Protein AF-A0AAW1P7K5-F1 (afdb_monomer_lite)

Secondary structure (DSSP, 8-state):
---HHHHHHHHHHHHHHHHHHHHHHHTTSHHHHHHHHHHHHHHHHHHHHHHHHHHHHHHHHHHHHHHHHHHHSS---TTSTTSSS---S-PPP-S-PEEEEEEEEE--S--TTHHHHHHHHHT---SEEEEEEEEES-TTSHHHHHHHHHHHHTTTT-SS-EEEEEPPPPSSS-HHHHHHHHHHHHS-TTEEEEEEE-TTBPPPTTHHHHHHHHHHT-TTEEEEE-EEEEEPPTT--HHHHHHHHHHTTHHHHTTS-SEES---TTEEEEEHHHHHTTTTSHHHHHHTT---HHHHHHHHHHHTT-EEE--TT-EEEEEPPS---HHHHHHHHHHHHHGGG--SSHHHHHHHHHHHHHHHHHHHHHHHHHHHHHHHHHHHHHHHHHS-HHHHHSSTTHHHHHHHHTTTTT-HHHHHHHHHHHHHHHHHHHHHHHHHHHHHHHHHHH-TT-SSPP-GGGS-HHHHHHHHHHHHHHHHHHHHHHHH-S-------EEEE-SSEEEEEEEPTTSSEEEEEEE-TTS-EEEEEEEEETTEEEEEEEEEESS-EEEEEE-SS-TTT-EEEEEETTSEEEEEETTT-SS-SEEEE--SS-EEEEEEESSSTT--SS-EEEEEETTS-EEEEETTB-SS-SEEE-PPTTSPP--EEEEEEEEEEETTEEEEEEEETTSEEEEEETTTTEEEEEEE-SS-EEEEEES-TTSS--EEEEEESTTEEEEEEEEEEETTTEEEEEEEE-SSS--EEEEEE-SS-TTEEEEEETTSEEEEEEEE--S-SEEE-TTS-EEE---EEEEEEEEE--SS-EEEEEE-SSSTTEEEEEETTTEEEEEE---GGG-

InterPro domains:
  IPR001680 WD40 repeat [PF00400] (583-626)
  IPR001680 WD40 repeat [PS50082] (613-635)
  IPR001680 WD40 repeat [SM00320] (581-626)
  IPR001680 WD40 repeat [SM00320] (680-721)
  IPR001680 WD40 repeat [SM00320] (730-770)
  IPR001680 WD40 repeat [SM00320] (792-832)
  IPR015943 WD40/YVTN repeat-like-containing domain superfamily [G3DSA:2.130.10.10] (486-839)
  IPR025993 Ceramide glucosyltransferase [PF13506] (92-222)
  IPR025993 Ceramide glucosyltransferase [PTHR12726] (42-506)
  IPR029044 Nucleotide-diphospho-sugar transferases [G3DSA:3.90.550.10] (93-304)
  IPR029044 Nucleotide-diphospho-sugar transferases [SSF53448] (101-337)
  IPR036322 WD40-repeat-containing domain superfamily [SSF50978] (501-830)

Structure (mmCIF, N/CA/C/O backbone):
data_AF-A0AAW1P7K5-F1
#
_entry.id   AF-A0AAW1P7K5-F1
#
loop_
_atom_site.group_PDB
_atom_site.id
_atom_site.type_symbol
_atom_site.label_atom_id
_atom_site.label_alt_id
_atom_site.label_comp_id
_atom_site.label_asym_id
_atom_site.label_entity_id
_atom_site.label_seq_id
_atom_site.pdbx_PDB_ins_code
_atom_site.Cartn_x
_atom_site.Cartn_y
_atom_site.Cartn_z
_atom_site.occupancy
_atom_site.B_iso_or_equiv
_atom_site.auth_seq_id
_atom_site.auth_comp_id
_atom_site.auth_asym_id
_atom_site.auth_atom_id
_atom_site.pdbx_PDB_model_num
ATOM 1 N N . MET A 1 1 ? 48.512 -43.435 -32.891 1.00 44.09 1 MET A N 1
ATOM 2 C CA . MET A 1 1 ? 47.047 -43.251 -32.803 1.00 44.09 1 MET A CA 1
ATOM 3 C C . MET A 1 1 ? 46.761 -42.407 -31.571 1.00 44.09 1 MET A C 1
ATOM 5 O O . MET A 1 1 ? 47.302 -42.754 -30.526 1.00 44.09 1 MET A O 1
ATOM 9 N N . PRO A 1 2 ? 46.017 -41.294 -31.662 1.00 44.53 2 PRO A N 1
ATOM 10 C CA . PRO A 1 2 ? 45.578 -40.578 -30.467 1.00 44.53 2 PRO A CA 1
ATOM 11 C C . PRO A 1 2 ? 44.598 -41.458 -29.663 1.00 44.53 2 PRO A C 1
ATOM 13 O O . PRO A 1 2 ? 43.929 -42.308 -30.257 1.00 44.53 2 PRO A O 1
ATOM 16 N N . PRO A 1 3 ? 44.519 -41.304 -28.329 1.00 45.22 3 PRO A N 1
ATOM 17 C CA . PRO A 1 3 ? 43.631 -42.109 -27.495 1.00 45.22 3 PRO A CA 1
ATOM 18 C C . PRO A 1 3 ? 42.154 -41.883 -27.879 1.00 45.22 3 PRO A C 1
ATOM 20 O O . PRO A 1 3 ? 41.785 -40.759 -28.229 1.00 45.22 3 PRO A O 1
ATOM 23 N N . PRO A 1 4 ? 41.285 -42.907 -27.776 1.00 54.66 4 PRO A N 1
ATOM 24 C CA . PRO A 1 4 ? 39.881 -42.853 -28.212 1.00 54.66 4 PRO A CA 1
ATOM 25 C C . PRO A 1 4 ? 39.059 -41.735 -27.542 1.00 54.66 4 PRO A C 1
ATOM 27 O O . PRO A 1 4 ? 38.117 -41.219 -28.139 1.00 54.66 4 PRO A O 1
ATOM 30 N N . PHE A 1 5 ? 39.465 -41.291 -26.348 1.00 48.12 5 PHE A N 1
ATOM 31 C CA . PHE A 1 5 ? 38.852 -40.167 -25.633 1.00 48.12 5 PHE A CA 1
ATOM 32 C C . PHE A 1 5 ? 38.987 -38.824 -26.383 1.00 48.12 5 PHE A C 1
ATOM 34 O O . PHE A 1 5 ? 38.051 -38.029 -26.393 1.00 48.12 5 PHE A O 1
ATOM 41 N N . ASN A 1 6 ? 40.103 -38.600 -27.090 1.00 59.00 6 ASN A N 1
ATOM 42 C CA . ASN A 1 6 ? 40.308 -37.387 -27.892 1.00 59.00 6 ASN A CA 1
ATOM 43 C C . ASN A 1 6 ? 39.462 -37.380 -29.172 1.00 59.00 6 ASN A C 1
ATOM 45 O O . ASN A 1 6 ? 39.092 -36.313 -29.645 1.00 59.00 6 ASN A O 1
ATOM 49 N N . VAL A 1 7 ? 39.125 -38.551 -29.722 1.00 65.06 7 VAL A N 1
ATOM 50 C CA . VAL A 1 7 ? 38.308 -38.651 -30.943 1.00 65.06 7 VAL A CA 1
ATOM 51 C C . VAL A 1 7 ? 36.838 -38.363 -30.634 1.00 65.06 7 VAL A C 1
ATOM 53 O O . VAL A 1 7 ? 36.200 -37.602 -31.357 1.00 65.06 7 VAL A O 1
ATOM 56 N N . ALA A 1 8 ? 36.308 -38.905 -29.533 1.00 67.44 8 ALA A N 1
ATOM 57 C CA . ALA A 1 8 ? 34.933 -38.640 -29.107 1.00 67.44 8 ALA A CA 1
ATOM 58 C C . ALA A 1 8 ? 34.714 -37.165 -28.723 1.00 67.44 8 ALA A C 1
ATOM 60 O O . ALA A 1 8 ? 33.722 -36.567 -29.135 1.00 67.44 8 ALA A O 1
ATOM 61 N N . LEU A 1 9 ? 35.664 -36.564 -27.993 1.00 70.81 9 LEU A N 1
ATOM 62 C CA . LEU A 1 9 ? 35.614 -35.145 -27.630 1.00 70.81 9 LEU A CA 1
ATOM 63 C C . LEU A 1 9 ? 35.684 -34.241 -28.868 1.00 70.81 9 LEU A C 1
ATOM 65 O O . LEU A 1 9 ? 34.889 -33.314 -28.985 1.00 70.81 9 LEU A O 1
ATOM 69 N N . GLN A 1 10 ? 36.580 -34.541 -29.812 1.00 68.75 10 GLN A N 1
ATOM 70 C CA . GLN A 1 10 ? 36.685 -33.793 -31.066 1.00 68.75 10 GLN A CA 1
ATOM 71 C C . GLN A 1 10 ? 35.389 -33.886 -31.884 1.00 68.75 10 GLN A C 1
ATOM 73 O O . GLN A 1 10 ? 34.875 -32.870 -32.331 1.00 68.75 10 GLN A O 1
ATOM 78 N N . THR A 1 11 ? 34.804 -35.083 -31.988 1.00 73.00 11 THR A N 1
ATOM 79 C CA . THR A 1 11 ? 33.537 -35.302 -32.707 1.00 73.00 11 THR A CA 1
ATOM 80 C C . THR A 1 11 ? 32.383 -34.519 -32.065 1.00 73.00 11 THR A C 1
ATOM 82 O O . THR A 1 11 ? 31.565 -33.924 -32.763 1.00 73.00 11 THR A O 1
ATOM 85 N N . ALA A 1 12 ? 32.322 -34.469 -30.730 1.00 74.75 12 ALA A N 1
ATOM 86 C CA . ALA A 1 12 ? 31.319 -33.687 -30.007 1.00 74.75 12 ALA A CA 1
ATOM 87 C C . ALA A 1 12 ? 31.483 -32.171 -30.224 1.00 74.75 12 ALA A C 1
ATOM 89 O O . ALA A 1 12 ? 30.489 -31.469 -30.415 1.00 74.75 12 ALA A O 1
ATOM 90 N N . VAL A 1 13 ? 32.724 -31.672 -30.236 1.00 72.81 13 VAL A N 1
ATOM 91 C CA . VAL A 1 13 ? 33.032 -30.269 -30.558 1.00 72.81 13 VAL A CA 1
ATOM 92 C C . VAL A 1 13 ? 32.639 -29.946 -32.000 1.00 72.81 13 VAL A C 1
ATOM 94 O O . VAL A 1 13 ? 31.985 -28.932 -32.228 1.00 72.81 13 VAL A O 1
ATOM 97 N N . ASP A 1 14 ? 32.943 -30.823 -32.957 1.00 69.75 14 ASP A N 1
ATOM 98 C CA . ASP A 1 14 ? 32.600 -30.625 -34.369 1.00 69.75 14 ASP A CA 1
ATOM 99 C C . ASP A 1 14 ? 31.071 -30.581 -34.580 1.00 69.75 14 ASP A C 1
ATOM 101 O O . ASP A 1 14 ? 30.560 -29.695 -35.269 1.00 69.75 14 ASP A O 1
ATOM 105 N N . HIS A 1 15 ? 30.309 -31.463 -33.919 1.00 76.75 15 HIS A N 1
ATOM 106 C CA . HIS A 1 15 ? 28.841 -31.411 -33.932 1.00 76.75 15 HIS A CA 1
ATOM 107 C C . HIS A 1 15 ? 28.286 -30.120 -33.319 1.00 76.75 15 HIS A C 1
ATOM 109 O O . HIS A 1 15 ? 27.330 -29.548 -33.849 1.00 76.75 15 HIS A O 1
ATOM 115 N N . LEU A 1 16 ? 28.879 -29.647 -32.220 1.00 75.25 16 LEU A N 1
ATOM 116 C CA . LEU A 1 16 ? 28.482 -28.398 -31.576 1.00 75.25 16 LEU A CA 1
ATOM 117 C C . LEU A 1 16 ? 28.773 -27.182 -32.469 1.00 75.25 16 LEU A C 1
ATOM 119 O O . LEU A 1 16 ? 27.939 -26.285 -32.557 1.00 75.25 16 LEU A O 1
ATOM 123 N N . VAL A 1 17 ? 29.906 -27.161 -33.176 1.00 73.44 17 VAL A N 1
ATOM 124 C CA . VAL A 1 17 ? 30.244 -26.102 -34.142 1.00 73.44 17 VAL A CA 1
ATOM 125 C C . VAL A 1 17 ? 29.229 -26.057 -35.286 1.00 73.44 17 VAL A C 1
ATOM 127 O O . VAL A 1 17 ? 28.705 -24.983 -35.578 1.00 73.44 17 VAL A O 1
ATOM 130 N N . ILE A 1 18 ? 28.874 -27.209 -35.868 1.00 74.06 18 ILE A N 1
ATOM 131 C CA . ILE A 1 18 ? 27.854 -27.300 -36.929 1.00 74.06 18 ILE A CA 1
ATOM 132 C C . ILE A 1 18 ? 26.495 -26.793 -36.428 1.00 74.06 18 ILE A C 1
ATOM 134 O O . ILE A 1 18 ? 25.815 -26.034 -37.120 1.00 74.06 18 ILE A O 1
ATOM 138 N N . LEU A 1 19 ? 26.100 -27.177 -35.210 1.00 78.75 19 LEU A N 1
ATOM 139 C CA . LEU A 1 19 ? 24.866 -26.691 -34.597 1.00 78.75 19 LEU A CA 1
ATOM 140 C C . LEU A 1 19 ? 24.895 -25.162 -34.439 1.00 78.75 19 LEU A C 1
ATOM 142 O O . LEU A 1 19 ? 23.943 -24.487 -34.818 1.00 78.75 19 LEU A O 1
ATOM 146 N N . LEU A 1 20 ? 25.994 -24.592 -33.941 1.00 74.94 20 LEU A N 1
ATOM 147 C CA . LEU A 1 20 ? 26.143 -23.142 -33.778 1.00 74.94 20 LEU A CA 1
ATOM 148 C C . LEU A 1 20 ? 26.122 -22.394 -35.122 1.00 74.94 20 LEU A C 1
ATOM 150 O O . LEU A 1 20 ? 25.558 -21.303 -35.202 1.00 74.94 20 LEU A O 1
ATOM 154 N N . GLU A 1 21 ? 26.678 -22.972 -36.189 1.00 74.50 21 GLU A N 1
ATOM 155 C CA . GLU A 1 21 ? 26.579 -22.424 -37.549 1.00 74.50 21 GLU A CA 1
ATOM 156 C C . GLU A 1 21 ? 25.130 -22.404 -38.056 1.00 74.50 21 GLU A C 1
ATOM 158 O O . GLU A 1 21 ? 24.674 -21.380 -38.570 1.00 74.50 21 GLU A O 1
ATOM 163 N N . GLN A 1 22 ? 24.366 -23.480 -37.840 1.00 78.38 22 GLN A N 1
ATOM 164 C CA . GLN A 1 22 ? 22.937 -23.522 -38.176 1.00 78.38 22 GLN A CA 1
ATOM 165 C C . GLN A 1 22 ? 22.132 -22.481 -37.391 1.00 78.38 22 GLN A C 1
ATOM 167 O O . GLN A 1 22 ? 21.268 -21.807 -37.952 1.00 78.38 22 GLN A O 1
ATOM 172 N N . TRP A 1 23 ? 22.440 -22.296 -36.106 1.00 78.06 23 TRP A N 1
ATOM 173 C CA . TRP A 1 23 ? 21.808 -21.264 -35.285 1.00 78.06 23 TRP A CA 1
ATOM 174 C C . TRP A 1 23 ? 22.175 -19.856 -35.763 1.00 78.06 23 TRP A C 1
ATOM 176 O O . TRP A 1 23 ? 21.305 -18.992 -35.826 1.00 78.06 23 TRP A O 1
ATOM 186 N N . SER A 1 24 ? 23.427 -19.626 -36.171 1.00 77.19 24 SER A N 1
ATOM 187 C CA . SER A 1 24 ? 23.873 -18.358 -36.766 1.00 77.19 24 SER A CA 1
ATOM 188 C C . SER A 1 24 ? 23.084 -18.017 -38.041 1.00 77.19 24 SER A C 1
ATOM 190 O O . SER A 1 24 ? 22.693 -16.864 -38.234 1.00 77.19 24 SER A O 1
ATOM 192 N N . LEU A 1 25 ? 22.744 -19.024 -38.860 1.00 77.62 25 LEU A N 1
ATOM 193 C CA . LEU A 1 25 ? 21.904 -18.855 -40.053 1.00 77.62 25 LEU A CA 1
ATOM 194 C C . LEU A 1 25 ? 20.451 -18.462 -39.732 1.00 77.62 25 LEU A C 1
ATOM 196 O O . LEU A 1 25 ? 19.843 -17.724 -40.506 1.00 77.62 25 LEU A O 1
ATOM 200 N N . LEU A 1 26 ? 19.893 -18.859 -38.580 1.00 79.38 26 LEU A N 1
ATOM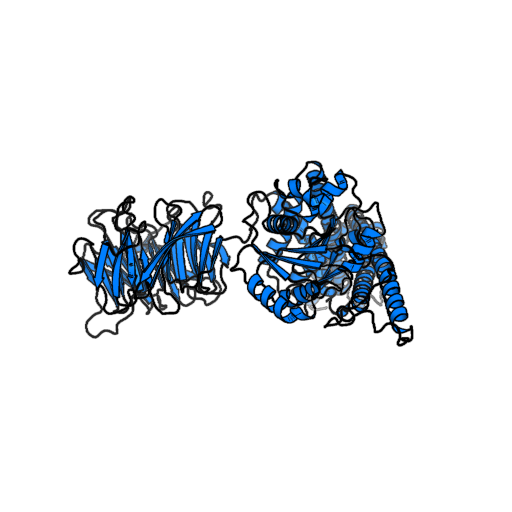 201 C CA . LEU A 1 26 ? 18.560 -18.398 -38.153 1.00 79.38 26 LEU A CA 1
ATOM 202 C C . LEU A 1 26 ? 18.528 -16.878 -37.924 1.00 79.38 26 LEU A C 1
ATOM 204 O O . LEU A 1 26 ? 17.532 -16.220 -38.235 1.00 79.38 26 LEU A O 1
ATOM 208 N N . PHE A 1 27 ? 19.637 -16.287 -37.465 1.00 80.94 27 PHE A N 1
ATOM 209 C CA . PHE A 1 27 ? 19.763 -14.832 -37.312 1.00 80.94 27 PHE A CA 1
ATOM 210 C C . PHE A 1 27 ? 19.894 -14.085 -38.645 1.00 80.94 27 PHE A C 1
ATOM 212 O O . PHE A 1 27 ? 19.842 -12.855 -38.663 1.00 80.94 27 PHE A O 1
ATOM 219 N N . CYS A 1 28 ? 20.029 -14.795 -39.764 1.00 79.75 28 CYS A N 1
ATOM 220 C CA . CYS A 1 28 ? 20.031 -14.211 -41.102 1.00 79.75 28 CYS A CA 1
ATOM 221 C C . CYS A 1 28 ? 18.627 -13.938 -41.646 1.00 79.75 28 CYS A C 1
ATOM 223 O O . CYS A 1 28 ? 18.491 -13.298 -42.689 1.00 79.75 28 CYS A O 1
ATOM 225 N N . HIS A 1 29 ? 17.583 -14.394 -40.949 1.00 86.12 29 HIS A N 1
ATOM 226 C CA . HIS A 1 29 ? 16.208 -14.150 -41.353 1.00 86.12 29 HIS A CA 1
ATOM 227 C C . HIS A 1 29 ? 15.903 -12.633 -41.382 1.00 86.12 29 HIS A C 1
ATOM 229 O O . HIS A 1 29 ? 16.191 -11.940 -40.400 1.00 86.12 29 HIS A O 1
ATOM 235 N N . PRO A 1 30 ? 15.267 -12.090 -42.442 1.00 87.38 30 PRO A N 1
ATOM 236 C CA . PRO A 1 30 ? 15.005 -10.650 -42.573 1.00 87.38 30 PRO A CA 1
ATOM 237 C C . PRO A 1 30 ? 14.244 -10.028 -41.393 1.00 87.38 30 PRO A C 1
ATOM 239 O O . PRO A 1 30 ? 14.481 -8.874 -41.044 1.00 87.38 30 PRO A O 1
ATOM 242 N N . LEU A 1 31 ? 13.374 -10.804 -40.736 1.00 88.75 31 LEU A N 1
ATOM 243 C CA . LEU A 1 31 ? 12.660 -10.387 -39.520 1.00 88.75 31 LEU A CA 1
ATOM 244 C C . LEU A 1 31 ? 13.616 -9.983 -38.383 1.00 88.75 31 LEU A C 1
ATOM 246 O O . LEU A 1 31 ? 13.350 -9.015 -37.680 1.00 88.75 31 LEU A O 1
ATOM 250 N N . VAL A 1 32 ? 14.736 -10.694 -38.209 1.00 88.62 32 VAL A N 1
ATOM 251 C CA . VAL A 1 32 ? 15.727 -10.381 -37.166 1.00 88.62 32 VAL A CA 1
ATOM 252 C C . VAL A 1 32 ? 16.358 -9.023 -37.443 1.00 88.62 32 VAL A C 1
ATOM 254 O O . VAL A 1 32 ? 16.435 -8.189 -36.542 1.00 88.62 32 VAL A O 1
ATOM 257 N N . ALA A 1 33 ? 16.735 -8.770 -38.698 1.00 89.69 33 ALA A N 1
ATOM 258 C CA . ALA A 1 33 ? 17.272 -7.477 -39.096 1.00 89.69 33 ALA A CA 1
ATOM 259 C C . ALA A 1 33 ? 16.238 -6.353 -38.939 1.00 89.69 33 ALA A C 1
ATOM 261 O O . ALA A 1 33 ? 16.567 -5.288 -38.424 1.00 89.69 33 ALA A O 1
ATOM 262 N N . PHE A 1 34 ? 14.980 -6.599 -39.313 1.00 92.19 34 PHE A N 1
ATOM 263 C CA . PHE A 1 34 ? 13.881 -5.649 -39.134 1.00 92.19 34 PHE A CA 1
ATOM 264 C C . PHE A 1 34 ? 13.690 -5.259 -37.663 1.00 92.19 34 PHE A C 1
ATOM 266 O O . PHE A 1 34 ? 13.683 -4.073 -37.335 1.00 92.19 34 PHE A O 1
ATOM 273 N N . VAL A 1 35 ? 13.604 -6.244 -36.767 1.00 92.56 35 VAL A N 1
ATOM 274 C CA . VAL A 1 35 ? 13.439 -6.013 -35.326 1.00 92.56 35 VAL A CA 1
ATOM 275 C C . VAL A 1 35 ? 14.664 -5.287 -34.755 1.00 92.56 35 VAL A C 1
ATOM 277 O O . VAL A 1 35 ? 14.517 -4.288 -34.056 1.00 92.56 35 VAL A O 1
ATOM 280 N N . GLN A 1 36 ? 15.885 -5.689 -35.121 1.00 92.94 36 GLN A N 1
ATOM 281 C CA . GLN A 1 36 ? 17.110 -4.993 -34.702 1.00 92.94 36 GLN A CA 1
ATOM 282 C C . GLN A 1 36 ? 17.176 -3.537 -35.175 1.00 92.94 36 GLN A C 1
ATOM 284 O O . GLN A 1 36 ? 17.585 -2.671 -34.402 1.00 92.94 36 GLN A O 1
ATOM 289 N N . LEU A 1 37 ? 16.734 -3.246 -36.401 1.00 93.88 37 LEU A N 1
ATOM 290 C CA . LEU A 1 37 ? 16.638 -1.879 -36.913 1.00 93.88 37 LEU A CA 1
ATOM 291 C C . LEU A 1 37 ? 15.599 -1.055 -36.145 1.00 93.88 37 LEU A C 1
ATOM 293 O O . LEU A 1 37 ? 15.868 0.106 -35.842 1.00 93.88 37 LEU A O 1
ATOM 297 N N . GLN A 1 38 ? 14.456 -1.639 -35.765 1.00 94.50 38 GLN A N 1
ATOM 298 C CA . GLN A 1 38 ? 13.506 -0.969 -34.867 1.00 94.50 38 GLN A CA 1
ATOM 299 C C . GLN A 1 38 ? 14.163 -0.620 -33.528 1.00 94.50 38 GLN A C 1
ATOM 301 O O . GLN A 1 38 ? 14.068 0.523 -33.081 1.00 94.50 38 GLN A O 1
ATOM 306 N N . GLY A 1 39 ? 14.900 -1.562 -32.935 1.00 95.56 39 GLY A N 1
ATOM 307 C CA . GLY A 1 39 ? 15.679 -1.309 -31.725 1.00 95.56 39 GLY A CA 1
ATOM 308 C C . GLY A 1 39 ? 16.707 -0.196 -31.912 1.00 95.56 39 GLY A C 1
ATOM 309 O O . GLY A 1 39 ? 16.799 0.699 -31.076 1.00 95.56 39 GLY A O 1
ATOM 310 N N . ALA A 1 40 ? 17.434 -0.189 -33.031 1.00 96.19 40 ALA A N 1
ATOM 311 C CA . ALA A 1 40 ? 18.400 0.860 -33.347 1.00 96.19 40 ALA A CA 1
ATOM 312 C C . ALA A 1 40 ? 17.730 2.241 -33.447 1.00 96.19 40 ALA A C 1
ATOM 314 O O . ALA A 1 40 ? 18.255 3.213 -32.910 1.00 96.19 40 ALA A O 1
ATOM 315 N N . ILE A 1 41 ? 16.544 2.330 -34.060 1.00 96.62 41 ILE A N 1
ATOM 316 C CA . ILE A 1 41 ? 15.753 3.569 -34.114 1.00 96.62 41 ILE A CA 1
ATOM 317 C C . ILE A 1 41 ? 15.365 4.023 -32.703 1.00 96.62 41 ILE A C 1
ATOM 319 O O . ILE A 1 41 ? 15.550 5.194 -32.378 1.00 96.62 41 ILE A O 1
ATOM 323 N N . VAL A 1 42 ? 14.886 3.117 -31.843 1.00 95.81 42 VAL A N 1
ATOM 324 C CA . VAL A 1 42 ? 14.582 3.438 -30.436 1.00 95.81 42 VAL A CA 1
ATOM 325 C C . VAL A 1 42 ? 15.832 3.957 -29.717 1.00 95.81 42 VAL A C 1
ATOM 327 O O . VAL A 1 42 ? 15.771 4.997 -29.062 1.00 95.81 42 VAL A O 1
ATOM 330 N N . GLY A 1 43 ? 16.979 3.296 -29.894 1.00 96.44 43 GLY A N 1
ATOM 331 C CA . GLY A 1 43 ? 18.264 3.735 -29.346 1.00 96.44 43 GLY A CA 1
ATOM 332 C C . GLY A 1 43 ? 18.660 5.139 -29.818 1.00 96.44 43 GLY A C 1
ATOM 333 O O . GLY A 1 43 ? 19.040 5.975 -29.002 1.00 96.44 43 GLY A O 1
ATOM 334 N N . LEU A 1 44 ? 18.501 5.443 -31.110 1.00 97.44 44 LEU A N 1
ATOM 335 C CA . LEU A 1 44 ? 18.780 6.771 -31.671 1.00 97.44 44 LEU A CA 1
ATOM 336 C C . LEU A 1 44 ? 17.813 7.848 -31.162 1.00 97.44 44 LEU A C 1
ATOM 338 O O . LEU A 1 44 ? 18.242 8.972 -30.901 1.00 97.44 44 LEU A O 1
ATOM 342 N N . LEU A 1 45 ? 16.528 7.523 -30.987 1.00 95.62 45 LEU A N 1
ATOM 343 C CA . LEU A 1 45 ? 15.540 8.440 -30.411 1.00 95.62 45 LEU A CA 1
ATOM 344 C C . LEU A 1 45 ? 15.870 8.768 -28.950 1.00 95.62 45 LEU A C 1
ATOM 346 O O . LEU A 1 45 ? 15.855 9.940 -28.571 1.00 95.62 45 LEU A O 1
ATOM 350 N N . LEU A 1 46 ? 16.230 7.758 -28.150 1.00 96.12 46 LEU A N 1
ATOM 351 C CA . LEU A 1 46 ? 16.690 7.949 -26.772 1.00 96.12 46 LEU A CA 1
ATOM 352 C C . LEU A 1 46 ? 17.974 8.782 -26.727 1.00 96.12 46 LEU A C 1
ATOM 354 O O . LEU A 1 46 ? 18.049 9.754 -25.976 1.00 96.12 46 LEU A O 1
ATOM 358 N N . ALA A 1 47 ? 18.954 8.455 -27.572 1.00 97.25 47 ALA A N 1
ATOM 359 C CA . ALA A 1 47 ? 20.200 9.201 -27.685 1.00 97.25 47 ALA A CA 1
ATOM 360 C C . ALA A 1 47 ? 19.954 10.676 -28.022 1.00 97.25 47 ALA A C 1
ATOM 362 O O . ALA A 1 47 ? 20.433 11.560 -27.313 1.00 97.25 47 ALA A O 1
ATOM 363 N N . GLY A 1 48 ? 19.171 10.953 -29.067 1.00 96.81 48 GLY A N 1
ATOM 364 C CA . GLY A 1 48 ? 18.825 12.313 -29.474 1.00 96.81 48 GLY A CA 1
ATOM 365 C C . GLY A 1 48 ? 18.076 13.073 -28.379 1.00 96.81 48 GLY A C 1
ATOM 366 O O . GLY A 1 48 ? 18.416 14.220 -28.082 1.00 96.81 48 GLY A O 1
ATOM 367 N N . GLY A 1 49 ? 17.107 12.423 -27.729 1.00 95.44 49 GLY A N 1
ATOM 368 C CA . GLY A 1 49 ? 16.338 13.002 -26.631 1.00 95.44 49 GLY A CA 1
ATOM 369 C C . GLY A 1 49 ? 17.199 13.358 -25.418 1.00 95.44 49 GLY A C 1
ATOM 370 O O . GLY A 1 49 ? 17.130 14.487 -24.929 1.00 95.44 49 GLY A O 1
ATOM 371 N N . TRP A 1 50 ? 18.052 12.440 -24.955 1.00 96.50 50 TRP A N 1
ATOM 372 C CA . TRP A 1 50 ? 18.943 12.684 -23.818 1.00 96.50 50 TRP A CA 1
ATOM 373 C C . TRP A 1 50 ? 20.066 13.671 -24.141 1.00 96.50 50 TRP A C 1
ATOM 375 O O . TRP A 1 50 ? 20.372 14.517 -23.299 1.00 96.50 50 TRP A O 1
ATOM 385 N N . LEU A 1 51 ? 20.629 13.650 -25.355 1.00 96.38 51 LEU A N 1
ATOM 386 C CA . LEU A 1 51 ? 21.568 14.684 -25.805 1.00 96.38 51 LEU A CA 1
ATOM 387 C C . LEU A 1 51 ? 20.902 16.057 -25.776 1.00 96.38 51 LEU A C 1
ATOM 389 O O . LEU A 1 51 ? 21.439 17.003 -25.205 1.00 96.38 51 LEU A O 1
ATOM 393 N N . TRP A 1 52 ? 19.708 16.192 -26.344 1.00 95.00 52 TRP A N 1
ATOM 394 C CA . TRP A 1 52 ? 19.035 17.483 -26.361 1.00 95.00 52 TRP A CA 1
ATOM 395 C C . TRP A 1 52 ? 18.669 17.962 -24.949 1.00 95.00 52 TRP A C 1
ATOM 397 O O . TRP A 1 52 ? 18.922 19.122 -24.606 1.00 95.00 52 TRP A O 1
ATOM 407 N N . ALA A 1 53 ? 18.173 17.059 -24.097 1.00 93.44 53 ALA A N 1
ATOM 408 C CA . ALA A 1 53 ? 17.935 17.336 -22.684 1.00 93.44 53 ALA A CA 1
ATOM 409 C C . ALA A 1 53 ? 19.216 17.825 -21.986 1.00 93.44 53 ALA A C 1
ATOM 411 O O . ALA A 1 53 ? 19.209 18.881 -21.352 1.00 93.44 53 ALA A O 1
ATOM 412 N N . GLY A 1 54 ? 20.342 17.132 -22.174 1.00 94.56 54 GLY A N 1
ATOM 413 C CA . GLY A 1 54 ? 21.637 17.531 -21.624 1.00 94.56 54 GLY A CA 1
ATOM 414 C C . GLY A 1 54 ? 22.114 18.895 -22.137 1.00 94.56 54 GLY A C 1
ATOM 415 O O . GLY A 1 54 ? 22.619 19.700 -21.353 1.00 94.56 54 GLY A O 1
ATOM 416 N N . VAL A 1 55 ? 21.885 19.235 -23.413 1.00 94.88 55 VAL A N 1
ATOM 417 C CA . VAL A 1 55 ? 22.207 20.571 -23.954 1.00 94.88 55 VAL A CA 1
ATOM 418 C C . VAL A 1 55 ? 21.386 21.649 -23.249 1.00 94.88 55 VAL A C 1
ATOM 420 O O . VAL A 1 55 ? 21.950 22.674 -22.852 1.00 94.88 55 VAL A O 1
ATOM 423 N N . MET A 1 56 ? 20.081 21.431 -23.057 1.00 93.31 56 MET A N 1
ATOM 424 C CA . MET A 1 56 ? 19.220 22.383 -22.345 1.00 93.31 56 MET A CA 1
ATOM 425 C C . MET A 1 56 ? 19.677 22.570 -20.893 1.00 93.31 56 MET A C 1
ATOM 427 O O . MET A 1 56 ? 19.853 23.708 -20.449 1.00 93.31 56 MET A O 1
ATOM 431 N N . ARG A 1 57 ? 19.977 21.479 -20.178 1.00 92.31 57 ARG A N 1
ATOM 432 C CA . ARG A 1 57 ? 20.477 21.542 -18.793 1.00 92.31 57 ARG A CA 1
ATOM 433 C C . ARG A 1 57 ? 21.860 22.192 -18.704 1.00 92.31 57 ARG A C 1
ATOM 435 O O . ARG A 1 57 ? 22.102 22.978 -17.798 1.00 92.31 57 ARG A O 1
ATOM 442 N N . SER A 1 58 ? 22.745 21.963 -19.675 1.00 94.62 58 SER A N 1
ATOM 443 C CA . SER A 1 58 ? 24.083 22.578 -19.725 1.00 94.62 58 SER A CA 1
ATOM 444 C C . SER A 1 58 ? 24.009 24.086 -19.961 1.00 94.62 58 SER A C 1
ATOM 446 O O . SER A 1 58 ? 24.787 24.862 -19.397 1.00 94.62 58 SER A O 1
ATOM 448 N N . ARG A 1 59 ? 23.077 24.530 -20.813 1.00 94.31 59 ARG A N 1
ATOM 449 C CA . ARG A 1 59 ? 22.803 25.959 -21.015 1.00 94.31 59 ARG A CA 1
ATOM 450 C C . ARG A 1 59 ? 22.294 26.595 -19.725 1.00 94.31 59 ARG A C 1
ATOM 452 O O . ARG A 1 59 ? 22.802 27.650 -19.345 1.00 94.31 59 ARG A O 1
ATOM 459 N N . GLU A 1 60 ? 21.365 25.939 -19.035 1.00 93.88 60 GLU A N 1
ATOM 460 C CA . GLU A 1 60 ? 20.836 26.443 -17.768 1.00 93.88 60 GLU A CA 1
ATOM 461 C C . GLU A 1 60 ? 21.901 26.453 -16.660 1.00 93.88 60 GLU A C 1
ATOM 463 O O . GLU A 1 60 ? 22.070 27.474 -16.001 1.00 93.88 60 GLU A O 1
ATOM 468 N N . ALA A 1 61 ? 22.713 25.402 -16.520 1.00 93.12 61 ALA A N 1
ATOM 469 C CA . ALA A 1 61 ? 23.804 25.352 -15.542 1.00 93.12 61 ALA A CA 1
ATOM 470 C C . ALA A 1 61 ? 24.803 26.501 -15.746 1.00 93.12 61 ALA A C 1
ATOM 472 O O . ALA A 1 61 ? 25.143 27.218 -14.805 1.00 93.12 61 ALA A O 1
ATOM 473 N N . ARG A 1 62 ? 25.207 26.765 -16.999 1.00 94.31 62 ARG A N 1
ATOM 474 C CA . ARG A 1 62 ? 26.074 27.909 -17.332 1.00 94.31 62 ARG A CA 1
ATOM 475 C C . ARG A 1 62 ? 25.415 29.251 -17.013 1.00 94.31 62 ARG A C 1
ATOM 477 O O . ARG A 1 62 ? 26.092 30.167 -16.548 1.00 94.31 62 ARG A O 1
ATOM 484 N N . LYS A 1 63 ? 24.109 29.384 -17.254 1.00 92.88 63 LYS A N 1
ATOM 485 C CA . LYS A 1 63 ? 23.341 30.591 -16.917 1.00 92.88 63 LYS A CA 1
ATOM 486 C C . LYS A 1 63 ? 23.308 30.826 -15.404 1.00 92.88 63 LYS A C 1
ATOM 488 O O . LYS A 1 63 ? 23.533 31.958 -14.976 1.00 92.88 63 LYS A O 1
ATOM 493 N N . GLN A 1 64 ? 23.086 29.781 -14.608 1.00 91.50 64 GLN A N 1
ATOM 494 C CA . GLN A 1 64 ? 23.087 29.864 -13.144 1.00 91.50 64 GLN A CA 1
ATOM 495 C C . GLN A 1 64 ? 24.478 30.192 -12.592 1.00 91.50 64 GLN A C 1
ATOM 497 O O . GLN A 1 64 ? 24.618 31.126 -11.802 1.00 91.50 64 GLN A O 1
ATOM 502 N N . CYS A 1 65 ? 25.518 29.542 -13.116 1.00 89.88 65 CYS A N 1
ATOM 503 C CA . CYS A 1 65 ? 26.907 29.816 -12.753 1.00 89.88 65 CYS A CA 1
ATOM 504 C C . CYS A 1 65 ? 27.295 31.288 -13.013 1.00 89.88 65 CYS A C 1
ATOM 506 O O . CYS A 1 65 ? 27.860 31.955 -12.142 1.00 89.88 65 CYS A O 1
ATOM 508 N N . ARG A 1 66 ? 26.922 31.849 -14.178 1.00 89.06 66 ARG A N 1
ATOM 509 C CA . ARG A 1 66 ? 27.145 33.275 -14.503 1.00 89.06 66 ARG A CA 1
ATOM 510 C C . ARG A 1 66 ? 26.404 34.211 -13.550 1.00 89.06 66 ARG A C 1
ATOM 512 O O . ARG A 1 66 ? 26.988 35.187 -13.086 1.00 89.06 66 ARG A O 1
ATOM 519 N N . ARG A 1 67 ? 25.135 33.918 -13.239 1.00 84.94 67 ARG A N 1
ATOM 520 C CA . ARG A 1 67 ? 24.333 34.705 -12.284 1.00 84.94 67 ARG A CA 1
ATOM 521 C C . ARG A 1 67 ? 24.953 34.695 -10.888 1.00 84.94 67 ARG A C 1
ATOM 523 O O . ARG A 1 67 ? 24.993 35.736 -10.239 1.00 84.94 67 ARG A O 1
ATOM 530 N N . ARG A 1 68 ? 25.469 33.548 -10.445 1.00 80.38 68 ARG A N 1
ATOM 531 C CA . ARG A 1 68 ? 26.178 33.413 -9.168 1.00 80.38 68 ARG A CA 1
ATOM 532 C C . ARG A 1 68 ? 27.459 34.248 -9.143 1.00 80.38 68 ARG A C 1
ATOM 534 O O . ARG A 1 68 ? 27.644 35.018 -8.208 1.00 80.38 68 ARG A O 1
ATOM 541 N N . HIS A 1 69 ? 28.284 34.176 -10.190 1.00 80.12 69 HIS A N 1
ATOM 542 C CA . HIS A 1 69 ? 29.492 35.004 -10.304 1.00 80.12 69 HIS A CA 1
ATOM 543 C C . HIS A 1 69 ? 29.167 36.500 -10.293 1.00 80.12 69 HIS A C 1
ATOM 545 O O . HIS A 1 69 ? 29.787 37.237 -9.539 1.00 80.12 69 HIS A O 1
ATOM 551 N N . GLN A 1 70 ? 28.150 36.944 -11.038 1.00 77.00 70 GLN A N 1
ATOM 552 C CA . GLN A 1 70 ? 27.718 38.349 -11.044 1.00 77.00 70 GLN A CA 1
ATOM 553 C C . GLN A 1 70 ? 27.225 38.844 -9.674 1.00 77.00 70 GLN A C 1
ATOM 555 O O . GLN A 1 70 ? 27.393 40.021 -9.357 1.00 77.00 70 GLN A O 1
ATOM 560 N N . ARG A 1 71 ? 26.611 37.969 -8.862 1.00 74.31 71 ARG A N 1
ATOM 561 C CA . ARG A 1 71 ? 26.228 38.288 -7.474 1.00 74.31 71 ARG A CA 1
ATOM 562 C C . ARG A 1 71 ? 27.449 38.412 -6.558 1.00 74.31 71 ARG A C 1
ATOM 564 O O . ARG A 1 71 ? 27.435 39.255 -5.673 1.00 74.31 71 ARG A O 1
ATOM 571 N N . LEU A 1 72 ? 28.483 37.600 -6.780 1.00 69.50 72 LEU A N 1
ATOM 572 C CA . LEU A 1 72 ? 29.718 37.594 -5.987 1.00 69.50 72 LEU A CA 1
ATOM 573 C C . LEU A 1 72 ? 30.720 38.688 -6.406 1.00 69.50 72 LEU A C 1
ATOM 575 O O . LEU A 1 72 ? 31.517 39.122 -5.583 1.00 69.50 72 LEU A O 1
ATOM 579 N N . SER A 1 73 ? 30.691 39.142 -7.664 1.00 56.94 73 SER A N 1
ATOM 580 C CA . SER A 1 73 ? 31.670 40.079 -8.237 1.00 56.94 73 SER A CA 1
ATOM 581 C C . SER A 1 73 ? 31.302 41.562 -8.106 1.00 56.94 73 SER A C 1
ATOM 583 O O . SER A 1 73 ? 32.090 42.414 -8.510 1.00 56.94 73 SER A O 1
ATOM 585 N N . LYS A 1 74 ? 30.114 41.907 -7.592 1.00 44.91 74 LYS A N 1
ATOM 586 C CA . LYS A 1 74 ? 29.791 43.300 -7.242 1.00 44.91 74 LYS A CA 1
ATOM 587 C C . LYS A 1 74 ? 30.384 43.609 -5.858 1.00 44.91 74 LYS A C 1
ATOM 589 O O . LYS A 1 74 ? 29.982 42.949 -4.901 1.00 44.91 74 LYS A O 1
ATOM 594 N N . PRO A 1 75 ? 31.295 44.594 -5.718 1.00 39.75 75 PRO A N 1
ATOM 595 C CA . PRO A 1 75 ? 31.748 45.025 -4.405 1.00 39.75 75 PRO A CA 1
ATOM 596 C C . PRO A 1 75 ? 30.552 45.588 -3.635 1.00 39.75 75 PRO A C 1
ATOM 598 O O . PRO A 1 75 ? 29.811 46.426 -4.151 1.00 39.75 75 PRO A O 1
ATOM 601 N N . TYR A 1 76 ? 30.347 45.104 -2.413 1.00 39.91 76 TYR A N 1
ATOM 602 C CA . TYR A 1 76 ? 29.341 45.632 -1.499 1.00 39.91 76 TYR A CA 1
ATOM 603 C C . TYR A 1 76 ? 29.649 47.111 -1.210 1.00 39.91 76 TYR A C 1
ATOM 605 O O . TYR A 1 76 ? 30.552 47.416 -0.436 1.00 39.91 76 TYR A O 1
ATOM 613 N N . SER A 1 77 ? 28.908 48.049 -1.809 1.00 32.03 77 SER A N 1
ATOM 614 C CA . SER A 1 77 ? 28.878 49.426 -1.311 1.00 32.03 77 SER A CA 1
ATOM 615 C C . SER A 1 77 ? 27.997 49.465 -0.061 1.00 32.03 77 SER A C 1
ATOM 617 O O . SER A 1 77 ? 26.825 49.083 -0.112 1.00 32.03 77 SER A O 1
ATOM 619 N N . CYS A 1 78 ? 28.573 49.935 1.044 1.00 34.25 78 CYS A N 1
ATOM 620 C CA . CYS A 1 78 ? 28.018 50.059 2.397 1.00 34.25 78 CYS A CA 1
ATOM 621 C C . CYS A 1 78 ? 26.832 51.056 2.518 1.00 34.25 78 CYS A C 1
ATOM 623 O O . CYS A 1 78 ? 26.749 51.843 3.451 1.00 34.25 78 CYS A O 1
ATOM 625 N N . SER A 1 79 ? 25.907 51.066 1.556 1.00 30.30 79 SER A N 1
ATOM 626 C CA . SER A 1 79 ? 24.710 51.922 1.551 1.00 30.30 79 SER A CA 1
ATOM 627 C C . SER A 1 79 ? 23.401 51.158 1.316 1.00 30.30 79 SER A C 1
ATOM 629 O O . SER A 1 79 ? 22.334 51.760 1.333 1.00 30.30 79 SER A O 1
ATOM 631 N N . GLN A 1 80 ? 23.437 49.828 1.153 1.00 35.78 80 GLN A N 1
ATOM 632 C CA . GLN A 1 80 ? 22.222 48.999 1.015 1.00 35.78 80 GLN A CA 1
ATOM 633 C C . GLN A 1 80 ? 21.877 48.163 2.258 1.00 35.78 80 GLN A C 1
ATOM 635 O O . GLN A 1 80 ? 20.901 47.414 2.247 1.00 35.78 80 GLN A O 1
ATOM 640 N N . GLN A 1 81 ? 22.617 48.331 3.357 1.00 32.66 81 GLN A N 1
ATOM 641 C CA . GLN A 1 81 ? 22.420 47.581 4.603 1.00 32.66 81 GLN A CA 1
ATOM 642 C C . GLN A 1 81 ? 21.224 48.068 5.453 1.00 32.66 81 GLN A C 1
ATOM 644 O O . GLN A 1 81 ? 20.968 47.517 6.515 1.00 32.66 81 GLN A O 1
ATOM 649 N N . GLN A 1 82 ? 20.444 49.046 4.971 1.00 32.34 82 GLN A N 1
ATOM 650 C CA . GLN A 1 82 ? 19.194 49.500 5.606 1.00 32.34 82 GLN A CA 1
ATOM 651 C C . GLN A 1 82 ? 17.904 48.920 4.987 1.00 32.34 82 GLN A C 1
ATOM 653 O O . GLN A 1 82 ? 16.817 49.332 5.377 1.00 32.34 82 GLN A O 1
ATOM 658 N N . ARG A 1 83 ? 17.960 47.960 4.047 1.00 37.03 83 ARG A N 1
ATOM 659 C CA . ARG A 1 83 ? 16.733 47.387 3.436 1.00 37.03 83 ARG A CA 1
ATOM 660 C C . ARG A 1 83 ? 16.197 46.092 4.053 1.00 37.03 83 ARG A C 1
ATOM 662 O O . ARG A 1 83 ? 15.130 45.655 3.640 1.00 37.03 83 ARG A O 1
ATOM 669 N N . PHE A 1 84 ? 16.867 45.506 5.044 1.00 39.94 84 PHE A N 1
ATOM 670 C CA . PHE A 1 84 ? 16.364 44.318 5.746 1.00 39.94 84 PHE A CA 1
ATOM 671 C C . PHE A 1 84 ? 16.629 44.419 7.257 1.00 39.94 84 PHE A C 1
ATOM 673 O O . PHE A 1 84 ? 17.586 43.857 7.777 1.00 39.94 84 PHE A O 1
ATOM 680 N N . GLY A 1 85 ? 15.767 45.172 7.944 1.00 30.02 85 GLY A N 1
ATOM 681 C CA . GLY A 1 85 ? 15.629 45.276 9.404 1.00 30.02 85 GLY A CA 1
ATOM 682 C C . GLY A 1 85 ? 14.231 45.837 9.748 1.00 30.02 85 GLY A C 1
ATOM 683 O O . GLY A 1 85 ? 13.636 46.475 8.879 1.00 30.02 85 GLY A O 1
ATOM 684 N N . PRO A 1 86 ? 13.655 45.561 10.938 1.00 33.00 86 PRO A N 1
ATOM 685 C CA . PRO A 1 86 ? 12.230 45.781 11.250 1.00 33.00 86 PRO A CA 1
ATOM 686 C C . PRO A 1 86 ? 11.867 47.281 11.441 1.00 33.00 86 PRO A C 1
ATOM 688 O O . PRO A 1 86 ? 12.754 48.131 11.394 1.00 33.00 86 PRO A O 1
ATOM 691 N N . PRO A 1 87 ? 10.567 47.642 11.560 1.00 51.88 87 PRO A N 1
ATOM 692 C CA . PRO A 1 87 ? 9.953 48.731 10.802 1.00 51.88 87 PRO A CA 1
ATOM 693 C C . PRO A 1 87 ? 10.089 50.111 11.453 1.00 51.88 87 PRO A C 1
ATOM 695 O O . PRO A 1 87 ? 9.894 50.278 12.654 1.00 51.88 87 PRO A O 1
ATOM 698 N N . GLY A 1 88 ? 10.293 51.129 10.619 1.00 31.44 88 GLY A N 1
ATOM 699 C CA . GLY A 1 88 ? 10.128 52.526 11.003 1.00 31.44 88 GLY A CA 1
ATOM 700 C C . GLY A 1 88 ? 10.467 53.470 9.855 1.00 31.44 88 GLY A C 1
ATOM 701 O O . GLY A 1 88 ? 11.620 53.562 9.460 1.00 31.44 88 GLY A O 1
ATOM 702 N N . GLY A 1 89 ? 9.461 54.189 9.347 1.00 31.11 89 GLY A N 1
ATOM 703 C CA . GLY A 1 89 ? 9.658 55.419 8.572 1.00 31.11 89 GLY A CA 1
ATOM 704 C C . GLY A 1 89 ? 9.753 55.276 7.048 1.00 31.11 89 GLY A C 1
ATOM 705 O O . GLY A 1 89 ? 10.807 54.986 6.503 1.00 31.11 89 GLY A O 1
ATOM 706 N N . GLN A 1 90 ? 8.628 55.572 6.387 1.00 31.33 90 GLN A N 1
ATOM 707 C CA . GLN A 1 90 ? 8.473 56.109 5.022 1.00 31.33 90 GLN A CA 1
ATOM 708 C C . GLN A 1 90 ? 9.322 55.488 3.895 1.00 31.33 90 GLN A C 1
ATOM 710 O O . GLN A 1 90 ? 10.414 55.938 3.553 1.00 31.33 90 GLN A O 1
ATOM 715 N N . ALA A 1 91 ? 8.722 54.500 3.226 1.00 31.47 91 ALA A N 1
ATOM 716 C CA . ALA A 1 91 ? 9.202 53.934 1.975 1.00 31.47 91 ALA A CA 1
ATOM 717 C C . ALA A 1 91 ? 8.817 54.816 0.773 1.00 31.47 91 ALA A C 1
ATOM 719 O O . ALA A 1 91 ? 7.637 54.972 0.459 1.00 31.47 91 ALA A O 1
ATOM 720 N N . ALA A 1 92 ? 9.818 55.323 0.051 1.00 28.02 92 ALA A N 1
ATOM 721 C CA . ALA A 1 92 ? 9.660 55.729 -1.342 1.00 28.02 92 ALA A CA 1
ATOM 722 C C . ALA A 1 92 ? 9.799 54.490 -2.247 1.00 28.02 92 ALA A C 1
ATOM 724 O O . ALA A 1 92 ? 10.770 53.732 -2.159 1.00 28.02 92 ALA A O 1
ATOM 725 N N . ALA A 1 93 ? 8.780 54.274 -3.075 1.00 39.81 93 ALA A N 1
ATOM 726 C CA . ALA A 1 93 ? 8.538 53.084 -3.878 1.00 39.81 93 ALA A CA 1
ATOM 727 C C . ALA A 1 93 ? 9.564 52.850 -5.002 1.00 39.81 93 ALA A C 1
ATOM 729 O O . ALA A 1 93 ? 9.875 53.756 -5.771 1.00 39.81 93 ALA A O 1
ATOM 730 N N . ILE A 1 94 ? 9.984 51.587 -5.161 1.00 34.88 94 ILE A N 1
ATOM 731 C CA . ILE A 1 94 ? 10.370 50.999 -6.454 1.00 34.88 94 ILE A CA 1
ATOM 732 C C . ILE A 1 94 ? 9.678 49.621 -6.567 1.00 34.88 94 ILE A C 1
ATOM 734 O O . ILE A 1 94 ? 9.959 48.709 -5.793 1.00 34.88 94 ILE A O 1
ATOM 738 N N . SER A 1 95 ? 8.737 49.548 -7.513 1.00 34.97 95 SER A N 1
ATOM 739 C CA . SER A 1 95 ? 7.917 48.438 -8.058 1.00 34.97 95 SER A CA 1
ATOM 740 C C . SER A 1 95 ? 8.524 47.019 -8.031 1.00 34.97 95 SER A C 1
ATOM 742 O O . SER A 1 95 ? 9.650 46.849 -8.486 1.00 34.97 95 SER A O 1
ATOM 744 N N . GLY A 1 96 ? 7.859 45.922 -7.651 1.00 44.94 96 GLY A N 1
ATOM 745 C CA . GLY A 1 96 ? 6.520 45.628 -7.126 1.00 44.94 96 GLY A CA 1
ATOM 746 C C . GLY A 1 96 ? 6.594 44.250 -6.429 1.00 44.94 96 GLY A C 1
ATOM 747 O O . GLY A 1 96 ? 7.448 43.436 -6.780 1.00 44.94 96 GLY A O 1
ATOM 748 N N . ALA A 1 97 ? 5.803 44.016 -5.379 1.00 73.88 97 ALA A N 1
ATOM 749 C CA . ALA A 1 97 ? 5.939 42.829 -4.527 1.00 73.88 97 ALA A CA 1
ATOM 750 C C . ALA A 1 97 ? 5.676 41.520 -5.300 1.00 73.88 97 ALA A C 1
ATOM 752 O O . ALA A 1 97 ? 4.735 41.450 -6.090 1.00 73.88 97 ALA A O 1
ATOM 753 N N . PHE A 1 98 ? 6.485 40.478 -5.063 1.00 88.19 98 PHE A N 1
ATOM 754 C CA . PHE A 1 98 ? 6.190 39.134 -5.573 1.00 88.19 98 PHE A CA 1
ATOM 755 C C . PHE A 1 98 ? 4.814 38.675 -5.065 1.00 88.19 98 PHE A C 1
ATOM 757 O O . PHE A 1 98 ? 4.492 38.921 -3.899 1.00 88.19 98 PHE A O 1
ATOM 764 N N . PRO A 1 99 ? 4.009 38.000 -5.902 1.00 94.06 99 PRO A N 1
ATOM 765 C CA . PRO A 1 99 ? 2.666 37.581 -5.521 1.00 94.06 99 PRO A CA 1
ATOM 766 C C . PRO A 1 99 ? 2.695 36.558 -4.380 1.00 94.06 99 PRO A C 1
ATOM 768 O O . PRO A 1 99 ? 3.640 35.780 -4.265 1.00 94.06 99 PRO A O 1
ATOM 771 N N . GLY A 1 100 ? 1.647 36.512 -3.558 1.00 94.00 100 GLY A N 1
ATOM 772 C CA . GLY A 1 100 ? 1.531 35.487 -2.520 1.00 94.00 100 GLY A CA 1
ATOM 773 C C . GLY A 1 100 ? 1.392 34.079 -3.109 1.00 94.00 100 GLY A C 1
ATOM 774 O O . GLY A 1 100 ? 0.720 33.904 -4.133 1.00 94.00 100 GLY A O 1
ATOM 775 N N . VAL A 1 101 ? 2.001 33.077 -2.467 1.00 95.88 101 VAL A N 1
ATOM 776 C CA . VAL A 1 101 ? 1.887 31.664 -2.866 1.00 95.88 101 VAL A CA 1
ATOM 777 C C . VAL A 1 101 ? 1.531 30.771 -1.684 1.00 95.88 101 VAL A C 1
ATOM 779 O O . VAL A 1 101 ? 2.182 30.802 -0.644 1.00 95.88 101 VAL A O 1
ATOM 782 N N . THR A 1 102 ? 0.546 29.900 -1.877 1.00 96.62 102 THR A N 1
ATOM 783 C CA . THR A 1 102 ? 0.269 28.791 -0.958 1.00 96.62 102 THR A CA 1
ATOM 784 C C . THR A 1 102 ? 0.940 27.518 -1.450 1.00 96.62 102 THR A C 1
ATOM 786 O O . THR A 1 102 ? 0.736 27.126 -2.592 1.00 96.62 102 THR A O 1
ATOM 789 N N . VAL A 1 103 ? 1.704 26.829 -0.612 1.00 96.50 103 VAL A N 1
ATOM 790 C CA . VAL A 1 103 ? 2.262 25.506 -0.917 1.00 96.50 103 VAL A CA 1
ATOM 791 C C . VAL A 1 103 ? 1.397 24.443 -0.245 1.00 96.50 103 VAL A C 1
ATOM 793 O O . VAL A 1 103 ? 1.239 24.467 0.972 1.00 96.50 103 VAL A O 1
ATOM 796 N N . VAL A 1 104 ? 0.837 23.514 -1.020 1.00 97.50 104 VAL A N 1
ATOM 797 C CA . VAL A 1 104 ? -0.002 22.410 -0.529 1.00 97.50 104 VAL A CA 1
ATOM 798 C C . VAL A 1 104 ? 0.755 21.096 -0.668 1.00 97.50 104 VAL A C 1
ATOM 800 O O . VAL A 1 104 ? 1.134 20.711 -1.773 1.00 97.50 104 VAL A O 1
ATOM 803 N N . LEU A 1 105 ? 0.932 20.408 0.458 1.00 95.88 105 LEU A N 1
ATOM 804 C CA . LEU A 1 105 ? 1.700 19.171 0.585 1.00 95.88 105 LEU A CA 1
ATOM 805 C C . LEU A 1 105 ? 0.820 18.070 1.192 1.00 95.88 105 LEU A C 1
ATOM 807 O O . LEU A 1 105 ? 0.679 18.016 2.416 1.00 95.88 105 LEU A O 1
ATOM 811 N N . PRO A 1 106 ? 0.206 17.191 0.384 1.00 95.19 106 PRO A N 1
ATOM 812 C CA . PRO A 1 106 ? -0.374 15.952 0.889 1.00 95.19 106 PRO A CA 1
ATOM 813 C C . PRO A 1 106 ? 0.728 15.075 1.493 1.00 95.19 106 PRO A C 1
ATOM 815 O O . PRO A 1 106 ? 1.680 14.730 0.799 1.00 95.19 106 PRO A O 1
ATOM 818 N N . VAL A 1 107 ? 0.611 14.705 2.769 1.00 91.25 107 VAL A N 1
ATOM 819 C CA . VAL A 1 107 ? 1.626 13.900 3.467 1.00 91.25 107 VAL A CA 1
ATOM 820 C C . VAL A 1 107 ? 0.997 12.728 4.212 1.00 91.25 107 VAL A C 1
ATOM 822 O O . VAL A 1 107 ? -0.096 12.845 4.770 1.00 91.25 107 VAL A O 1
ATOM 825 N N . LYS A 1 108 ? 1.701 11.591 4.229 1.00 84.44 108 LYS A N 1
ATOM 826 C CA . LYS A 1 108 ? 1.280 10.383 4.946 1.00 84.44 108 LYS A CA 1
ATOM 827 C C . LYS A 1 108 ? 2.475 9.626 5.513 1.00 84.44 108 LYS A C 1
ATOM 829 O O . LYS A 1 108 ? 3.333 9.150 4.768 1.00 84.44 108 LYS A O 1
ATOM 834 N N . GLY A 1 109 ? 2.496 9.460 6.832 1.00 82.44 109 GLY A N 1
ATOM 835 C CA . GLY A 1 109 ? 3.617 8.877 7.560 1.00 82.44 109 GLY A CA 1
ATOM 836 C C . GLY A 1 109 ? 4.885 9.739 7.511 1.00 82.44 109 GLY A C 1
ATOM 837 O O . GLY A 1 109 ? 4.898 10.872 7.041 1.00 82.44 109 GLY A O 1
ATOM 838 N N . CYS A 1 110 ? 5.993 9.198 8.017 1.00 82.00 110 CYS A N 1
ATOM 839 C CA . CYS A 1 110 ? 7.292 9.870 7.998 1.00 82.00 110 CYS A CA 1
ATOM 840 C C . CYS A 1 110 ? 8.390 8.848 7.682 1.00 82.00 110 CYS A C 1
ATOM 842 O O . CYS A 1 110 ? 8.693 7.987 8.507 1.00 82.00 110 CYS A O 1
ATOM 844 N N . ARG A 1 111 ? 8.992 8.937 6.490 1.00 76.69 111 ARG A N 1
ATOM 845 C CA . ARG A 1 111 ? 10.100 8.071 6.050 1.00 76.69 111 ARG A CA 1
ATOM 846 C C . ARG A 1 111 ? 11.446 8.624 6.522 1.00 76.69 111 ARG A C 1
ATOM 848 O O . ARG A 1 111 ? 11.543 9.767 6.971 1.00 76.69 111 ARG A O 1
ATOM 855 N N . ALA A 1 112 ? 12.510 7.836 6.350 1.00 70.38 112 ALA A N 1
ATOM 856 C CA . ALA A 1 112 ? 13.873 8.218 6.733 1.00 70.38 112 ALA A CA 1
ATOM 857 C C . ALA A 1 112 ? 14.338 9.540 6.088 1.00 70.38 112 ALA A C 1
ATOM 859 O O . ALA A 1 112 ? 14.996 10.350 6.738 1.00 70.38 112 ALA A O 1
ATOM 860 N N . HIS A 1 113 ? 13.964 9.787 4.827 1.00 77.31 113 HIS A N 1
ATOM 861 C CA . HIS A 1 113 ? 14.328 11.002 4.091 1.00 77.31 113 HIS A CA 1
ATOM 862 C C . HIS A 1 113 ? 13.294 12.139 4.198 1.00 77.31 113 HIS A C 1
ATOM 864 O O . HIS A 1 113 ? 13.646 13.279 3.898 1.00 77.31 113 HIS A O 1
ATOM 870 N N . SER A 1 114 ? 12.069 11.885 4.685 1.00 85.56 114 SER A N 1
ATOM 871 C CA . SER A 1 114 ? 10.971 12.872 4.701 1.00 85.56 114 SER A CA 1
ATOM 872 C C . SER A 1 114 ? 11.366 14.184 5.381 1.00 85.56 114 SER A C 1
ATOM 874 O O . SER A 1 114 ? 11.198 15.254 4.808 1.00 85.56 114 SER A O 1
ATOM 876 N N . ARG A 1 115 ? 11.998 14.130 6.562 1.00 87.19 115 ARG A N 1
ATOM 877 C CA . ARG A 1 115 ? 12.413 15.345 7.296 1.00 87.19 115 ARG A CA 1
ATOM 878 C C . ARG A 1 115 ? 13.405 16.205 6.515 1.00 87.19 115 ARG A C 1
ATOM 880 O O . ARG A 1 115 ? 13.336 17.431 6.567 1.00 87.19 115 ARG A O 1
ATOM 887 N N . ARG A 1 116 ? 14.337 15.569 5.803 1.00 86.12 116 ARG A N 1
ATOM 888 C CA . ARG A 1 116 ? 15.321 16.266 4.968 1.00 86.12 116 ARG A CA 1
ATOM 889 C C . ARG A 1 116 ? 14.633 16.930 3.777 1.00 86.12 116 ARG A C 1
ATOM 891 O O . ARG A 1 116 ? 14.933 18.087 3.482 1.00 86.12 116 ARG A O 1
ATOM 898 N N . THR A 1 117 ? 13.708 16.224 3.132 1.00 89.31 117 THR A N 1
ATOM 899 C CA . THR A 1 117 ? 12.931 16.756 2.012 1.00 89.31 117 THR A CA 1
ATOM 900 C C . THR A 1 117 ? 12.067 17.933 2.454 1.00 89.31 117 THR A C 1
ATOM 902 O O . THR A 1 117 ? 12.206 19.025 1.905 1.00 89.31 117 THR A O 1
ATOM 905 N N . TRP A 1 118 ? 11.271 17.773 3.510 1.00 92.25 118 TRP A N 1
ATOM 906 C CA . TRP A 1 118 ? 10.410 18.835 4.035 1.00 92.25 118 TRP A CA 1
ATOM 907 C C . TRP A 1 118 ? 11.208 20.048 4.497 1.00 92.25 118 TRP A C 1
ATOM 909 O O . TRP A 1 118 ? 10.775 21.179 4.297 1.00 92.25 118 TRP A O 1
ATOM 919 N N . ARG A 1 119 ? 12.419 19.848 5.037 1.00 91.38 119 ARG A N 1
ATOM 920 C CA . ARG A 1 119 ? 13.326 20.959 5.342 1.00 91.38 119 ARG A CA 1
ATOM 921 C C . ARG A 1 119 ? 13.656 21.751 4.080 1.00 91.38 119 ARG A C 1
ATOM 923 O O . ARG A 1 119 ? 13.524 22.965 4.107 1.00 91.38 119 ARG A O 1
ATOM 930 N N . SER A 1 120 ? 14.028 21.086 2.982 1.00 90.94 120 SER A N 1
ATOM 931 C CA . SER A 1 120 ? 14.328 21.767 1.711 1.00 90.94 120 SER A CA 1
ATOM 932 C C . SER A 1 120 ? 13.137 22.555 1.154 1.00 90.94 120 SER A C 1
ATOM 934 O O . SER A 1 120 ? 13.321 23.633 0.595 1.00 90.94 120 SER A O 1
ATOM 936 N N . GLN A 1 121 ? 11.920 22.041 1.353 1.00 92.50 121 GLN A N 1
ATOM 937 C CA . GLN A 1 121 ? 10.676 22.676 0.923 1.00 92.50 121 GLN A CA 1
ATOM 938 C C . GLN A 1 121 ? 10.357 23.906 1.785 1.00 92.50 121 GLN A C 1
ATOM 940 O O . GLN A 1 121 ? 10.072 24.976 1.254 1.00 92.50 121 GLN A O 1
ATOM 945 N N . LEU A 1 122 ? 10.478 23.784 3.110 1.00 91.62 122 LEU A N 1
ATOM 946 C CA . LEU A 1 122 ? 10.184 24.862 4.059 1.00 91.62 122 LEU A CA 1
ATOM 947 C C . LEU A 1 122 ? 11.207 25.999 4.035 1.00 91.62 122 LEU A C 1
ATOM 949 O O . LEU A 1 122 ? 10.872 27.133 4.365 1.00 91.62 122 LEU A O 1
ATOM 953 N N . THR A 1 123 ? 12.449 25.717 3.640 1.00 89.69 123 THR A N 1
ATOM 954 C CA . THR A 1 123 ? 13.518 26.722 3.549 1.00 89.69 123 THR A CA 1
ATOM 955 C C . THR A 1 123 ? 13.672 27.317 2.146 1.00 89.69 123 THR A C 1
ATOM 957 O O . THR A 1 123 ? 14.722 27.886 1.841 1.00 89.69 123 THR A O 1
ATOM 960 N N . MET A 1 124 ? 12.679 27.166 1.260 1.00 90.12 124 MET A N 1
ATOM 961 C CA . MET A 1 124 ? 12.698 27.841 -0.041 1.00 90.12 124 MET A CA 1
ATOM 962 C C . MET A 1 124 ? 12.723 29.366 0.143 1.00 90.12 124 MET A C 1
ATOM 964 O O . MET A 1 124 ? 11.929 29.944 0.880 1.00 90.12 124 MET A O 1
ATOM 968 N N . LEU A 1 125 ? 13.631 30.023 -0.570 1.00 88.62 125 LEU A N 1
ATOM 969 C CA . LEU A 1 125 ? 13.787 31.467 -0.622 1.00 88.62 125 LEU A CA 1
ATOM 970 C C . LEU A 1 125 ? 12.779 32.054 -1.612 1.00 88.62 125 LEU A C 1
ATOM 972 O O . LEU A 1 125 ? 12.776 31.715 -2.801 1.00 88.62 125 LEU A O 1
ATOM 976 N N . TYR A 1 126 ? 11.939 32.960 -1.117 1.00 90.56 126 TYR A N 1
ATOM 977 C CA . TYR A 1 126 ? 10.923 33.638 -1.910 1.00 90.56 126 TYR A CA 1
ATOM 978 C C . TYR A 1 126 ? 10.778 35.102 -1.485 1.00 90.56 126 TYR A C 1
ATOM 980 O O . TYR A 1 126 ? 10.819 35.418 -0.301 1.00 90.56 126 TYR A O 1
ATOM 988 N N . GLY A 1 127 ? 10.639 36.000 -2.465 1.00 86.00 127 GLY A N 1
ATOM 989 C CA . GLY A 1 127 ? 10.559 37.449 -2.239 1.00 86.00 127 GLY A CA 1
ATOM 990 C C . GLY A 1 127 ? 9.152 37.985 -1.949 1.00 86.00 127 GLY A C 1
ATOM 991 O O . GLY A 1 127 ? 8.992 39.199 -1.856 1.00 86.00 127 GLY A O 1
ATOM 992 N N . GLY A 1 128 ? 8.143 37.113 -1.877 1.00 89.00 128 GLY A N 1
ATOM 993 C CA . GLY A 1 128 ? 6.746 37.442 -1.566 1.00 89.00 128 GLY A CA 1
ATOM 994 C C . GLY A 1 128 ? 6.246 36.660 -0.352 1.00 89.00 128 GLY A C 1
ATOM 995 O O . GLY A 1 128 ? 7.013 35.931 0.279 1.00 89.00 128 GLY A O 1
ATOM 996 N N . SER A 1 129 ? 4.958 36.783 -0.022 1.00 90.56 129 SER A N 1
ATOM 997 C CA . SER A 1 129 ? 4.359 35.969 1.041 1.00 90.56 129 SER A CA 1
ATOM 998 C C . SER A 1 129 ? 4.249 34.504 0.606 1.00 90.56 129 SER A C 1
ATOM 1000 O O . SER A 1 129 ? 3.873 34.200 -0.527 1.00 90.56 129 SER A O 1
ATOM 1002 N N . VAL A 1 130 ? 4.590 33.586 1.509 1.00 91.75 130 VAL A N 1
ATOM 1003 C CA . VAL A 1 130 ? 4.451 32.143 1.295 1.00 91.75 130 VAL A CA 1
ATOM 1004 C C . VAL A 1 130 ? 3.781 31.515 2.505 1.00 91.75 130 VAL A C 1
ATOM 1006 O O . VAL A 1 130 ? 4.121 31.854 3.631 1.00 91.75 130 VAL A O 1
ATOM 1009 N N . GLU A 1 131 ? 2.840 30.605 2.295 1.00 92.44 131 GLU A N 1
ATOM 1010 C CA . GLU A 1 131 ? 2.265 29.779 3.362 1.00 92.44 131 GLU A CA 1
ATOM 1011 C C . GLU A 1 131 ? 2.422 28.296 3.023 1.00 92.44 131 GLU A C 1
ATOM 1013 O O . GLU A 1 131 ? 2.345 27.919 1.855 1.00 92.44 131 GLU A O 1
ATOM 1018 N N . PHE A 1 132 ? 2.637 27.448 4.031 1.00 94.62 132 PHE A N 1
ATOM 1019 C CA . PHE A 1 132 ? 2.792 26.004 3.838 1.00 94.62 132 PHE A CA 1
ATOM 1020 C C . PHE A 1 132 ? 1.652 25.247 4.516 1.00 94.62 132 PHE A C 1
ATOM 1022 O O . PHE A 1 132 ? 1.461 25.354 5.729 1.00 94.62 132 PHE A O 1
ATOM 1029 N N . LEU A 1 133 ? 0.914 24.458 3.739 1.00 95.81 133 LEU A N 1
ATOM 1030 C CA . LEU A 1 133 ? -0.197 23.629 4.188 1.00 95.81 133 LEU A CA 1
ATOM 1031 C C . LEU A 1 133 ? 0.167 22.153 4.017 1.00 95.81 133 LEU A C 1
ATOM 1033 O O . LEU A 1 133 ? 0.114 21.611 2.915 1.00 95.81 133 LEU A O 1
ATOM 1037 N N . PHE A 1 134 ? 0.515 21.501 5.122 1.00 96.06 134 PHE A N 1
ATOM 1038 C CA . PHE A 1 134 ? 0.676 20.052 5.179 1.00 96.06 134 PHE A CA 1
ATOM 1039 C C . PHE A 1 134 ? -0.688 19.419 5.410 1.00 96.06 134 PHE A C 1
ATOM 1041 O O . PHE A 1 134 ? -1.335 19.697 6.420 1.00 96.06 134 PHE A O 1
ATOM 1048 N N . VAL A 1 135 ? -1.137 18.587 4.479 1.00 97.00 135 VAL A N 1
ATOM 1049 C CA . VAL A 1 135 ? -2.466 17.985 4.516 1.00 97.00 135 VAL A CA 1
ATOM 1050 C C . VAL A 1 135 ? -2.345 16.500 4.834 1.00 97.00 135 VAL A C 1
ATOM 1052 O O . VAL A 1 135 ? -1.775 15.744 4.052 1.00 97.00 135 VAL A O 1
ATOM 1055 N N . VAL A 1 136 ? -2.866 16.100 5.991 1.00 92.00 136 VAL A N 1
ATOM 1056 C CA . VAL A 1 136 ? -2.814 14.732 6.530 1.00 92.00 136 VAL A CA 1
ATOM 1057 C C . VAL A 1 136 ? -4.192 14.079 6.521 1.00 92.00 136 VAL A C 1
ATOM 1059 O O . VAL A 1 136 ? -5.211 14.762 6.598 1.00 92.00 136 VAL A O 1
ATOM 1062 N N . ASP A 1 137 ? -4.227 12.749 6.521 1.00 81.00 137 ASP A N 1
ATOM 1063 C CA . ASP A 1 137 ? -5.479 11.984 6.623 1.00 81.00 137 ASP A CA 1
ATOM 1064 C C . ASP A 1 137 ? -6.061 12.006 8.048 1.00 81.00 137 ASP A C 1
ATOM 1066 O O . ASP A 1 137 ? -7.267 11.894 8.246 1.00 81.00 137 ASP A O 1
ATOM 1070 N N . SER A 1 138 ? -5.208 12.126 9.073 1.00 81.56 138 SER A N 1
ATOM 1071 C CA . SER A 1 138 ? -5.644 12.160 10.472 1.00 81.56 138 SER A CA 1
ATOM 1072 C C . SER A 1 138 ? -4.654 12.904 11.366 1.00 81.56 138 SER A C 1
ATOM 1074 O O . SER A 1 138 ? -3.460 12.973 11.075 1.00 81.56 138 SER A O 1
ATOM 1076 N N . LYS A 1 139 ? -5.127 13.399 12.518 1.00 81.50 139 LYS A N 1
ATOM 1077 C CA . LYS A 1 139 ? -4.256 14.012 13.539 1.00 81.50 139 LYS A CA 1
ATOM 1078 C C . LYS A 1 139 ? -3.250 13.028 14.150 1.00 81.50 139 LYS A C 1
ATOM 1080 O O . LYS A 1 139 ? -2.249 13.469 14.700 1.00 81.50 139 LYS A O 1
ATOM 1085 N N . GLY A 1 140 ? -3.532 11.725 14.075 1.00 79.12 140 GLY A N 1
ATOM 1086 C CA . GLY A 1 140 ? -2.656 10.661 14.572 1.00 79.12 140 GLY A CA 1
ATOM 1087 C C . GLY A 1 140 ? -1.569 10.241 13.582 1.00 79.12 140 GLY A C 1
ATOM 1088 O O . GLY A 1 140 ? -0.772 9.366 13.905 1.00 79.12 140 GLY A O 1
ATOM 1089 N N . ASP A 1 141 ? -1.526 10.827 12.381 1.00 80.38 141 ASP A N 1
ATOM 1090 C CA . ASP A 1 141 ? -0.485 10.511 11.407 1.00 80.38 141 ASP A CA 1
ATOM 1091 C C . ASP A 1 141 ? 0.906 10.928 11.943 1.00 80.38 141 ASP A C 1
ATOM 1093 O O . ASP A 1 141 ? 1.063 12.079 12.374 1.00 80.38 141 ASP A O 1
ATOM 1097 N N . PRO A 1 142 ? 1.934 10.051 11.898 1.00 84.00 142 PRO A N 1
ATOM 1098 C CA . PRO A 1 142 ? 3.301 10.386 12.307 1.00 84.00 142 PRO A CA 1
ATOM 1099 C C . PRO A 1 142 ? 3.879 11.643 11.635 1.00 84.00 142 PRO A C 1
ATOM 1101 O O . PRO A 1 142 ? 4.754 12.303 12.206 1.00 84.00 142 PRO A O 1
ATOM 1104 N N . ALA A 1 143 ? 3.391 12.003 10.442 1.00 88.06 143 ALA A N 1
ATOM 1105 C CA . ALA A 1 143 ? 3.743 13.238 9.754 1.00 88.06 143 ALA A CA 1
ATOM 1106 C C . ALA A 1 143 ? 3.412 14.483 10.590 1.00 88.06 143 ALA A C 1
ATOM 1108 O O . ALA A 1 143 ? 4.206 15.421 10.601 1.00 88.06 143 ALA A O 1
ATOM 1109 N N . CYS A 1 144 ? 2.299 14.492 11.336 1.00 88.50 144 CYS A N 1
ATOM 1110 C CA . CYS A 1 144 ? 1.860 15.646 12.128 1.00 88.50 144 CYS A CA 1
ATOM 1111 C C . CYS A 1 144 ? 2.944 16.106 13.106 1.00 88.50 144 CYS A C 1
ATOM 1113 O O . CYS A 1 144 ? 3.360 17.266 13.084 1.00 88.50 144 CYS A O 1
ATOM 1115 N N . ALA A 1 145 ? 3.426 15.182 13.939 1.00 86.69 145 ALA A N 1
ATOM 1116 C CA . ALA A 1 145 ? 4.435 15.475 14.950 1.00 86.69 145 ALA A CA 1
ATOM 1117 C C . ALA A 1 145 ? 5.774 15.871 14.308 1.00 86.69 145 ALA A C 1
ATOM 1119 O O . ALA A 1 145 ? 6.429 16.814 14.752 1.00 86.69 145 ALA A O 1
ATOM 1120 N N . ALA A 1 146 ? 6.168 15.185 13.231 1.00 89.00 146 ALA A N 1
ATOM 1121 C CA . ALA A 1 146 ? 7.410 15.476 12.524 1.00 89.00 146 ALA A CA 1
ATOM 1122 C C . ALA A 1 146 ? 7.396 16.860 11.846 1.00 89.00 146 ALA A C 1
ATOM 1124 O O . ALA A 1 146 ? 8.380 17.594 11.954 1.00 89.00 146 ALA A O 1
ATOM 1125 N N . VAL A 1 147 ? 6.288 17.242 11.204 1.00 90.69 147 VAL A N 1
ATOM 1126 C CA . VAL A 1 147 ? 6.107 18.565 10.584 1.00 90.69 147 VAL A CA 1
ATOM 1127 C C . VAL A 1 147 ? 6.087 19.661 11.644 1.00 90.69 147 VAL A C 1
ATOM 1129 O O . VAL A 1 147 ? 6.776 20.663 11.482 1.00 90.69 147 VAL A O 1
ATOM 1132 N N . GLN A 1 148 ? 5.357 19.478 12.749 1.00 89.25 148 GLN A N 1
ATOM 1133 C CA . GLN A 1 148 ? 5.305 20.462 13.838 1.00 89.25 148 GLN A CA 1
ATOM 1134 C C . GLN A 1 148 ? 6.682 20.695 14.470 1.00 89.25 148 GLN A C 1
ATOM 1136 O O . GLN A 1 148 ? 7.086 21.843 14.656 1.00 89.25 148 GLN A O 1
ATOM 1141 N N . ALA A 1 149 ? 7.429 19.623 14.746 1.00 88.88 149 ALA A N 1
ATOM 1142 C CA . ALA A 1 149 ? 8.781 19.726 15.287 1.00 88.88 149 ALA A CA 1
ATOM 1143 C C . ALA A 1 149 ? 9.721 20.468 14.322 1.00 88.88 149 ALA A C 1
ATOM 1145 O O . ALA A 1 149 ? 10.482 21.345 14.736 1.00 88.88 149 ALA A O 1
ATOM 1146 N N . LEU A 1 150 ? 9.636 20.155 13.025 1.00 89.00 150 LEU A N 1
ATOM 1147 C CA . LEU A 1 150 ? 10.439 20.806 11.995 1.00 89.00 150 LEU A CA 1
ATOM 1148 C C . LEU A 1 150 ? 10.070 22.287 11.828 1.00 89.00 150 LEU A C 1
ATOM 1150 O O . LEU A 1 150 ? 10.957 23.132 11.729 1.00 89.00 150 LEU A O 1
ATOM 1154 N N . ALA A 1 151 ? 8.779 22.612 11.852 1.00 87.44 151 ALA A N 1
ATOM 1155 C CA . ALA A 1 151 ? 8.285 23.981 11.780 1.00 87.44 151 ALA A CA 1
ATOM 1156 C C . ALA A 1 151 ? 8.745 24.818 12.985 1.00 87.44 151 ALA A C 1
ATOM 1158 O O . ALA A 1 151 ? 9.164 25.961 12.817 1.00 87.44 151 ALA A O 1
ATOM 1159 N N . LEU A 1 152 ? 8.743 24.242 14.191 1.00 86.94 152 LEU A N 1
ATOM 1160 C CA . LEU A 1 152 ? 9.249 24.909 15.392 1.00 86.94 152 LEU A CA 1
ATOM 1161 C C . LEU A 1 152 ? 10.753 25.200 15.274 1.00 86.94 152 LEU A C 1
ATOM 1163 O O . LEU A 1 152 ? 11.186 26.331 15.506 1.00 86.94 152 LEU A O 1
ATOM 1167 N N . GLN A 1 153 ? 11.534 24.207 14.836 1.00 87.44 153 GLN A N 1
ATOM 1168 C CA . GLN A 1 153 ? 12.978 24.336 14.621 1.00 87.44 153 GLN A CA 1
ATOM 1169 C C . GLN A 1 153 ? 13.322 25.409 13.575 1.00 87.44 153 GLN A C 1
ATOM 1171 O O . GLN A 1 153 ? 14.343 26.086 13.687 1.00 87.44 153 GLN A O 1
ATOM 1176 N N . LEU A 1 154 ? 12.487 25.554 12.545 1.00 86.00 154 LEU A N 1
ATOM 1177 C CA . LEU A 1 154 ? 12.700 26.481 11.434 1.00 86.00 154 LEU A CA 1
ATOM 1178 C C . LEU A 1 154 ? 11.974 27.821 11.602 1.00 86.00 154 LEU A C 1
ATOM 1180 O O . LEU A 1 154 ? 12.063 28.656 10.709 1.00 86.00 154 LEU A O 1
ATOM 1184 N N . SER A 1 155 ? 11.291 28.061 12.724 1.00 78.62 155 SER A N 1
ATOM 1185 C CA . SER A 1 155 ? 10.443 29.247 12.945 1.00 78.62 155 SER A CA 1
ATOM 1186 C C . SER A 1 155 ? 11.141 30.588 12.669 1.00 78.62 155 SER A C 1
ATOM 1188 O O . SER A 1 155 ? 10.517 31.498 12.138 1.00 78.62 155 SER A O 1
ATOM 1190 N N . GLN A 1 156 ? 12.445 30.695 12.946 1.00 71.94 156 GLN A N 1
ATOM 1191 C CA . GLN A 1 156 ? 13.253 31.894 12.663 1.00 71.94 156 GLN A CA 1
ATOM 1192 C C . GLN A 1 156 ? 13.677 32.046 11.190 1.00 71.94 156 GLN A C 1
ATOM 1194 O O . GLN A 1 156 ? 14.093 33.123 10.778 1.00 71.94 156 GLN A O 1
ATOM 1199 N N . HIS A 1 157 ? 13.613 30.967 10.407 1.00 69.00 157 HIS A N 1
ATOM 1200 C CA . HIS A 1 157 ? 14.095 30.893 9.023 1.00 69.00 157 HIS A CA 1
ATOM 1201 C C . HIS A 1 157 ? 12.953 30.795 7.996 1.00 69.00 157 HIS A C 1
ATOM 1203 O O . HIS A 1 157 ? 13.213 30.841 6.795 1.00 69.00 157 HIS A O 1
ATOM 1209 N N . MET A 1 158 ? 11.701 30.651 8.444 1.00 69.38 158 MET A N 1
ATOM 1210 C CA . MET A 1 158 ? 10.519 30.565 7.582 1.00 69.38 158 MET A CA 1
ATOM 1211 C C . MET A 1 158 ? 9.813 31.920 7.499 1.00 69.38 158 MET A C 1
ATOM 1213 O O . MET A 1 158 ? 9.408 32.478 8.514 1.00 69.38 158 M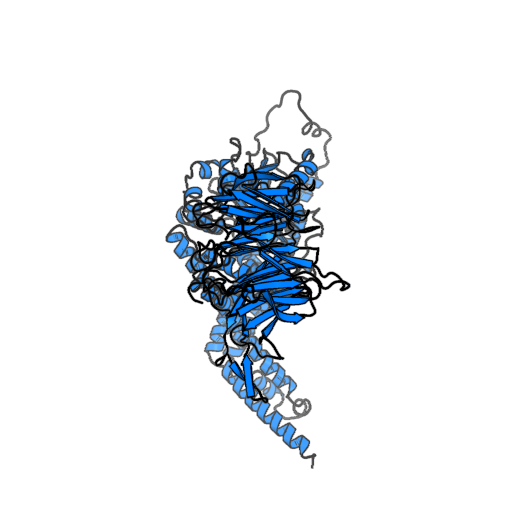ET A O 1
ATOM 1217 N N . ALA A 1 159 ? 9.622 32.428 6.279 1.00 55.75 159 ALA A N 1
ATOM 1218 C CA . ALA A 1 159 ? 8.927 33.697 6.037 1.00 55.75 159 ALA A CA 1
ATOM 1219 C C . ALA A 1 159 ? 7.398 33.607 6.225 1.00 55.75 159 ALA A C 1
ATOM 1221 O O . ALA A 1 159 ? 6.747 34.624 6.449 1.00 55.75 159 ALA A O 1
ATOM 1222 N N . GLY A 1 160 ? 6.824 32.403 6.177 1.00 63.72 160 GLY A N 1
ATOM 1223 C CA . GLY A 1 160 ? 5.439 32.160 6.558 1.00 63.72 160 GLY A CA 1
ATOM 1224 C C . GLY A 1 160 ? 5.263 30.759 7.121 1.00 63.72 160 GLY A C 1
ATOM 1225 O O . GLY A 1 160 ? 5.952 29.814 6.736 1.00 63.72 160 GLY A O 1
ATOM 1226 N N . GLY A 1 161 ? 4.421 30.667 8.146 1.00 74.56 161 GLY A N 1
ATOM 1227 C CA . GLY A 1 161 ? 4.316 29.483 8.988 1.00 74.56 161 GLY A CA 1
ATOM 1228 C C . GLY A 1 161 ? 3.855 28.233 8.236 1.00 74.56 161 GLY A C 1
ATOM 1229 O O . GLY A 1 161 ? 3.212 28.303 7.187 1.00 74.56 161 GLY A O 1
ATOM 1230 N N . ALA A 1 162 ? 4.150 27.075 8.826 1.00 88.94 162 ALA A N 1
ATOM 1231 C CA . ALA A 1 162 ? 3.613 25.792 8.396 1.00 88.94 162 ALA A CA 1
ATOM 1232 C C . ALA A 1 162 ? 2.369 25.440 9.214 1.00 88.94 162 ALA A C 1
ATOM 1234 O O . ALA A 1 162 ? 2.381 25.503 10.446 1.00 88.94 162 ALA A O 1
ATOM 1235 N N . ARG A 1 163 ? 1.295 25.048 8.532 1.00 91.56 163 ARG A N 1
ATOM 1236 C CA . ARG A 1 163 ? 0.041 24.602 9.139 1.00 91.56 163 ARG A CA 1
ATOM 1237 C C . ARG A 1 163 ? -0.235 23.165 8.737 1.00 91.56 163 ARG A C 1
ATOM 1239 O O . ARG A 1 163 ? -0.087 22.806 7.574 1.00 91.56 163 ARG A O 1
ATOM 1246 N N . VAL A 1 164 ? -0.685 22.372 9.700 1.00 93.69 164 VAL A N 1
ATOM 1247 C CA . VAL A 1 164 ? -1.187 21.019 9.452 1.00 93.69 164 VAL A CA 1
ATOM 1248 C C . VAL A 1 164 ? -2.709 21.083 9.354 1.00 93.69 164 VAL A C 1
ATOM 1250 O O . VAL A 1 164 ? -3.365 21.632 10.240 1.00 93.69 164 VAL A O 1
ATOM 1253 N N . ILE A 1 165 ? -3.266 20.545 8.273 1.00 95.06 165 ILE A N 1
ATOM 1254 C CA . ILE A 1 165 ? -4.703 20.468 8.001 1.00 95.06 165 ILE A CA 1
ATOM 1255 C C . ILE A 1 165 ? -5.072 18.999 7.835 1.00 95.06 165 ILE A C 1
ATOM 1257 O O . ILE A 1 165 ? -4.330 18.238 7.225 1.00 95.06 165 ILE A O 1
ATOM 1261 N N . VAL A 1 166 ? -6.219 18.597 8.372 1.00 92.56 166 VAL A N 1
ATOM 1262 C CA . VAL A 1 166 ? -6.736 17.239 8.188 1.00 92.56 166 VAL A CA 1
ATOM 1263 C C . VAL A 1 166 ? -7.711 17.244 7.017 1.00 92.56 166 VAL A C 1
ATOM 1265 O O . VAL A 1 166 ? -8.677 18.009 7.042 1.00 92.56 166 VAL A O 1
ATOM 1268 N N . ALA A 1 167 ? -7.457 16.421 6.001 1.00 89.81 167 ALA A N 1
ATOM 1269 C CA . ALA A 1 167 ? -8.394 16.204 4.907 1.00 89.81 167 ALA A CA 1
ATOM 1270 C C . ALA A 1 167 ? -9.446 15.159 5.288 1.00 89.81 167 ALA A C 1
ATOM 1272 O O . ALA A 1 167 ? -9.104 14.144 5.900 1.00 89.81 167 ALA A O 1
ATOM 1273 N N . PRO A 1 168 ? -10.722 15.369 4.919 1.00 84.31 168 PRO A N 1
ATOM 1274 C CA . PRO A 1 168 ? -11.730 14.337 5.076 1.00 84.31 168 PRO A CA 1
ATOM 1275 C C . PRO A 1 168 ? -11.395 13.124 4.187 1.00 84.31 168 PRO A C 1
ATOM 1277 O O . PRO A 1 168 ? -10.718 13.269 3.161 1.00 84.31 168 PRO A O 1
ATOM 1280 N N . PRO A 1 169 ? -11.881 11.924 4.537 1.00 75.75 169 PRO A N 1
ATOM 1281 C CA . PRO A 1 169 ? -11.726 10.752 3.687 1.00 75.75 169 PRO A CA 1
ATOM 1282 C C . PRO A 1 169 ? -12.365 10.962 2.303 1.00 75.75 169 PRO A C 1
ATOM 1284 O O . PRO A 1 169 ? -13.543 11.295 2.192 1.00 75.75 169 PRO A O 1
ATOM 1287 N N . ALA A 1 170 ? -11.603 10.735 1.233 1.00 74.69 170 ALA A N 1
ATOM 1288 C CA . ALA A 1 170 ? -12.076 10.899 -0.141 1.00 74.69 170 ALA A CA 1
ATOM 1289 C C . ALA A 1 170 ? -12.933 9.706 -0.597 1.00 74.69 170 ALA A C 1
ATOM 1291 O O . ALA A 1 170 ? -12.471 8.568 -0.573 1.00 74.69 170 ALA A O 1
ATOM 1292 N N . THR A 1 171 ? -14.165 9.932 -1.054 1.00 71.19 171 THR A N 1
ATOM 1293 C CA . THR A 1 171 ? -15.091 8.854 -1.463 1.00 71.19 171 THR A CA 1
ATOM 1294 C C . THR A 1 171 ? -15.071 8.569 -2.964 1.00 71.19 171 THR A C 1
ATOM 1296 O O . THR A 1 171 ? -15.099 7.409 -3.366 1.00 71.19 171 THR A O 1
ATOM 1299 N N . THR A 1 172 ? -14.997 9.614 -3.787 1.00 74.44 172 THR A N 1
ATOM 1300 C CA . THR A 1 172 ? -15.121 9.546 -5.255 1.00 74.44 172 THR A CA 1
ATOM 1301 C C . THR A 1 172 ? -13.797 9.712 -5.998 1.00 74.44 172 THR A C 1
ATOM 1303 O O . THR A 1 172 ? -13.782 9.698 -7.222 1.00 74.44 172 THR A O 1
ATOM 1306 N N . HIS A 1 173 ? -12.696 9.919 -5.283 1.00 81.56 173 HIS A N 1
ATOM 1307 C CA . HIS A 1 173 ? -11.383 10.243 -5.837 1.00 81.56 173 HIS A CA 1
ATOM 1308 C C . HIS A 1 173 ? -10.276 9.726 -4.912 1.00 81.56 173 HIS A C 1
ATOM 1310 O O . HIS A 1 173 ? -10.555 9.242 -3.810 1.00 81.56 173 HIS A O 1
ATOM 1316 N N . SER A 1 174 ? -9.014 9.785 -5.350 1.00 85.25 174 SER A N 1
ATOM 1317 C CA . SER A 1 174 ? -7.896 9.329 -4.512 1.00 85.25 174 SER A CA 1
ATOM 1318 C C . SER A 1 174 ? -7.723 10.217 -3.271 1.00 85.25 174 SER A C 1
ATOM 1320 O O . SER A 1 174 ? -7.977 11.421 -3.308 1.00 85.25 174 SER A O 1
ATOM 1322 N N . GLN A 1 175 ? -7.247 9.640 -2.162 1.00 86.50 175 GLN A N 1
ATOM 1323 C CA . GLN A 1 175 ? -7.020 10.404 -0.927 1.00 86.50 175 GLN A CA 1
ATOM 1324 C C . GLN A 1 175 ? -6.015 11.550 -1.137 1.00 86.50 175 GLN A C 1
ATOM 1326 O O . GLN A 1 175 ? -6.210 12.638 -0.607 1.00 86.50 175 GLN A O 1
ATOM 1331 N N . LYS A 1 176 ? -4.994 11.348 -1.986 1.00 89.88 176 LYS A N 1
ATOM 1332 C CA . LYS A 1 176 ? -4.048 12.404 -2.383 1.00 89.88 176 LYS A CA 1
ATOM 1333 C C . LYS A 1 176 ? -4.777 13.595 -3.011 1.00 89.88 176 LYS A C 1
ATOM 1335 O O . LYS A 1 176 ? -4.542 14.731 -2.611 1.00 89.88 176 LYS A O 1
ATOM 1340 N N . ILE A 1 177 ? -5.690 13.339 -3.950 1.00 92.69 177 ILE A N 1
ATOM 1341 C CA . ILE A 1 177 ? -6.500 14.385 -4.587 1.00 92.69 177 ILE A CA 1
ATOM 1342 C C . ILE A 1 177 ? -7.413 15.073 -3.567 1.00 92.69 177 ILE A C 1
ATOM 1344 O O . ILE A 1 177 ? -7.523 16.297 -3.587 1.00 92.69 177 ILE A O 1
ATOM 1348 N N . GLY A 1 178 ? -8.015 14.325 -2.639 1.00 92.75 178 GLY A N 1
ATOM 1349 C CA . GLY A 1 178 ? -8.839 14.903 -1.572 1.00 92.75 178 GLY A CA 1
ATOM 1350 C C . GLY A 1 178 ? -8.038 15.854 -0.686 1.00 92.75 178 GLY A C 1
ATOM 1351 O O . GLY A 1 178 ? -8.485 16.964 -0.382 1.00 92.75 178 GLY A O 1
ATOM 1352 N N . SER A 1 179 ? -6.804 15.470 -0.362 1.00 94.62 179 SER A N 1
ATOM 1353 C CA . SER A 1 179 ? -5.851 16.314 0.355 1.00 94.62 179 SER A CA 1
ATOM 1354 C C . SER A 1 179 ? -5.453 17.562 -0.440 1.00 94.62 179 SER A C 1
ATOM 1356 O O . SER A 1 179 ? -5.449 18.660 0.118 1.00 94.62 179 SER A O 1
ATOM 1358 N N . LEU A 1 180 ? -5.205 17.441 -1.750 1.00 96.50 180 LEU A N 1
ATOM 1359 C CA . LEU A 1 180 ? -4.946 18.593 -2.623 1.00 96.50 180 LEU A CA 1
ATOM 1360 C C . LEU A 1 180 ? -6.134 19.562 -2.645 1.00 96.50 180 LEU A C 1
ATOM 1362 O O . LEU A 1 180 ? -5.949 20.753 -2.404 1.00 96.50 180 LEU A O 1
ATOM 1366 N N . ILE A 1 181 ? -7.355 19.063 -2.867 1.00 95.94 181 ILE A N 1
ATOM 1367 C CA . ILE A 1 181 ? -8.582 19.875 -2.870 1.00 95.94 181 ILE A CA 1
ATOM 1368 C C . ILE A 1 181 ? -8.751 20.593 -1.526 1.00 95.94 181 ILE A C 1
ATOM 1370 O O . ILE A 1 181 ? -8.989 21.801 -1.510 1.00 95.94 181 ILE A O 1
ATOM 1374 N N . THR A 1 182 ? -8.591 19.875 -0.411 1.00 96.50 182 THR A N 1
ATOM 1375 C CA . THR A 1 182 ? -8.706 20.447 0.940 1.00 96.50 182 THR A CA 1
ATOM 1376 C C . THR A 1 182 ? -7.696 21.572 1.151 1.00 96.50 182 THR A C 1
ATOM 1378 O O . THR A 1 182 ? -8.057 22.654 1.615 1.00 96.50 182 THR A O 1
ATOM 1381 N N . GLY A 1 183 ? -6.435 21.352 0.766 1.00 96.50 183 GLY A N 1
ATOM 1382 C CA . GLY A 1 183 ? -5.392 22.368 0.871 1.00 96.50 183 GLY A CA 1
ATOM 1383 C C . GLY A 1 183 ? -5.655 23.586 -0.018 1.00 96.50 183 GLY A C 1
ATOM 1384 O O . GLY A 1 183 ? -5.545 24.714 0.449 1.00 96.50 183 GLY A O 1
ATOM 1385 N N . ILE A 1 184 ? -6.084 23.386 -1.269 1.00 96.56 184 ILE A N 1
ATOM 1386 C CA . ILE A 1 184 ? -6.422 24.474 -2.207 1.00 96.56 184 ILE A CA 1
ATOM 1387 C C . ILE A 1 184 ? -7.605 25.307 -1.693 1.00 96.56 184 ILE A C 1
ATOM 1389 O O . ILE A 1 184 ? -7.615 26.533 -1.825 1.00 96.56 184 ILE A O 1
ATOM 1393 N N . GLN A 1 185 ? -8.604 24.669 -1.081 1.00 95.00 185 GLN A N 1
ATOM 1394 C CA . GLN A 1 185 ? -9.733 25.370 -0.466 1.00 95.00 185 GLN A CA 1
ATOM 1395 C C . GLN A 1 185 ? -9.305 26.172 0.769 1.00 95.00 185 GLN A C 1
ATOM 1397 O O . GLN A 1 185 ? -9.785 27.290 0.964 1.00 95.00 185 GLN A O 1
ATOM 1402 N N . ALA A 1 186 ? -8.384 25.630 1.568 1.00 95.31 186 ALA A N 1
ATOM 1403 C CA . ALA A 1 186 ? -7.846 26.280 2.758 1.00 95.31 186 ALA A CA 1
ATOM 1404 C C . ALA A 1 186 ? -6.783 27.356 2.467 1.00 95.31 186 ALA A C 1
ATOM 1406 O O . ALA A 1 186 ? -6.443 28.117 3.377 1.00 95.31 186 ALA A O 1
ATOM 1407 N N . ALA A 1 187 ? -6.290 27.426 1.227 1.00 94.50 187 ALA A N 1
ATOM 1408 C CA . ALA A 1 187 ? -5.280 28.376 0.785 1.00 94.50 187 ALA A CA 1
ATOM 1409 C C . ALA A 1 187 ? -5.680 29.830 1.068 1.00 94.50 187 ALA A C 1
ATOM 1411 O O . ALA A 1 187 ? -6.828 30.234 0.812 1.00 94.50 187 ALA A O 1
ATOM 1412 N N . GLY A 1 188 ? -4.720 30.616 1.551 1.00 87.44 188 GLY A N 1
ATOM 1413 C CA . GLY A 1 188 ? -4.871 32.015 1.928 1.00 87.44 188 GLY A CA 1
ATOM 1414 C C . GLY A 1 188 ? -5.505 32.862 0.824 1.00 87.44 188 GLY A C 1
ATOM 1415 O O . GLY A 1 188 ? -5.254 32.670 -0.367 1.00 87.44 188 GLY A O 1
ATOM 1416 N N . ARG A 1 189 ? -6.362 33.813 1.217 1.00 81.31 189 ARG A N 1
ATOM 1417 C CA . ARG A 1 189 ? -7.093 34.677 0.270 1.00 81.31 189 ARG A CA 1
ATOM 1418 C C . ARG A 1 189 ? -6.173 35.618 -0.511 1.00 81.31 189 ARG A C 1
ATOM 1420 O O . ARG A 1 189 ? -6.504 35.958 -1.640 1.00 81.31 189 ARG A O 1
ATOM 1427 N N . ASP A 1 190 ? -5.019 35.955 0.058 1.00 86.19 190 ASP A N 1
ATOM 1428 C CA . ASP A 1 190 ? -4.039 36.867 -0.541 1.00 86.19 190 ASP A CA 1
ATOM 1429 C C . ASP A 1 190 ? -3.032 36.151 -1.465 1.00 86.19 190 ASP A C 1
ATOM 1431 O O . ASP A 1 190 ? -2.161 36.788 -2.060 1.00 86.19 190 ASP A O 1
ATOM 1435 N N . SER A 1 191 ? -3.131 34.822 -1.603 1.00 93.00 191 SER A N 1
ATOM 1436 C CA . SER A 1 191 ? -2.282 34.057 -2.521 1.00 93.00 191 SER A CA 1
ATOM 1437 C C . SER A 1 191 ? -2.801 34.147 -3.959 1.00 93.00 191 SER A C 1
ATOM 1439 O O . SER A 1 191 ? -3.950 33.809 -4.238 1.00 93.00 191 SER A O 1
ATOM 1441 N N . LYS A 1 192 ? -1.936 34.545 -4.900 1.00 96.06 192 LYS A N 1
ATOM 1442 C CA . LYS A 1 192 ? -2.232 34.507 -6.345 1.00 96.06 192 LYS A CA 1
ATOM 1443 C C . LYS A 1 192 ? -2.090 33.088 -6.896 1.00 96.06 192 LYS A C 1
ATOM 1445 O O . LYS A 1 192 ? -2.887 32.670 -7.736 1.00 96.06 192 LYS A O 1
ATOM 1450 N N . TYR A 1 193 ? -1.088 32.350 -6.417 1.00 97.88 193 TYR A N 1
ATOM 1451 C CA . TYR A 1 193 ? -0.771 31.002 -6.886 1.00 97.88 193 TYR A CA 1
ATOM 1452 C C . TYR A 1 193 ? -0.853 29.962 -5.773 1.00 97.88 193 TYR A C 1
ATOM 1454 O O . TYR A 1 193 ? -0.702 30.270 -4.589 1.00 97.88 193 TYR A O 1
ATOM 1462 N N . VAL A 1 194 ? -1.037 28.711 -6.183 1.00 97.81 194 VAL A N 1
ATOM 1463 C CA . VAL A 1 194 ? -0.845 27.532 -5.345 1.00 97.81 194 VAL A CA 1
ATOM 1464 C C . VAL A 1 194 ? 0.195 26.616 -5.976 1.00 97.81 194 VAL A C 1
ATOM 1466 O O . VAL A 1 194 ? 0.160 26.368 -7.178 1.00 97.81 194 VAL A O 1
ATOM 1469 N N . LEU A 1 195 ? 1.133 26.138 -5.166 1.00 97.62 195 LEU A N 1
ATOM 1470 C CA . LEU A 1 195 ? 2.106 25.119 -5.529 1.00 97.62 195 LEU A CA 1
ATOM 1471 C C . LEU A 1 195 ? 1.691 23.796 -4.880 1.00 97.62 195 LEU A C 1
ATOM 1473 O O . LEU A 1 195 ? 1.841 23.629 -3.672 1.00 97.62 195 LEU A O 1
ATOM 1477 N N . CYS A 1 196 ? 1.181 22.861 -5.673 1.00 97.62 196 CYS A N 1
ATOM 1478 C CA . CYS A 1 196 ? 0.992 21.476 -5.249 1.00 97.62 196 CYS A CA 1
ATOM 1479 C C . CYS A 1 196 ? 2.332 20.743 -5.359 1.00 97.62 196 CYS A C 1
ATOM 1481 O O . CYS A 1 196 ? 2.989 20.827 -6.402 1.00 97.62 196 CYS A O 1
ATOM 1483 N N . LEU A 1 197 ? 2.750 20.065 -4.291 1.00 95.12 197 LEU A N 1
ATOM 1484 C CA . LEU A 1 197 ? 4.072 19.449 -4.211 1.00 95.12 197 LEU A CA 1
ATOM 1485 C C . LEU A 1 197 ? 4.001 18.067 -3.556 1.00 95.12 197 LEU A C 1
ATOM 1487 O O . LEU A 1 197 ? 3.300 17.897 -2.557 1.00 95.12 197 LEU A O 1
ATOM 1491 N N . ASP A 1 198 ? 4.757 17.109 -4.096 1.00 91.81 198 ASP A N 1
ATOM 1492 C CA . ASP A 1 198 ? 4.943 15.807 -3.450 1.00 91.81 198 ASP A CA 1
ATOM 1493 C C . ASP A 1 198 ? 5.876 15.930 -2.238 1.00 91.81 198 ASP A C 1
ATOM 1495 O O . ASP A 1 198 ? 6.752 16.799 -2.155 1.00 91.81 198 ASP A O 1
ATOM 1499 N N . ASP A 1 199 ? 5.694 15.036 -1.273 1.00 88.00 199 ASP A N 1
ATOM 1500 C CA . ASP A 1 199 ? 6.395 15.064 0.009 1.00 88.00 199 ASP A CA 1
ATOM 1501 C C . ASP A 1 199 ? 7.826 14.498 -0.055 1.00 88.00 199 ASP A C 1
ATOM 1503 O O . ASP A 1 199 ? 8.583 14.623 0.912 1.00 88.00 199 ASP A O 1
ATOM 1507 N N . ASP A 1 200 ? 8.215 13.925 -1.197 1.00 86.50 200 ASP A N 1
ATOM 1508 C CA . ASP A 1 200 ? 9.522 13.324 -1.473 1.00 86.50 200 ASP A CA 1
ATOM 1509 C C . ASP A 1 200 ? 10.381 14.106 -2.497 1.00 86.50 200 ASP A C 1
ATOM 1511 O O . ASP A 1 200 ? 11.558 13.783 -2.693 1.00 86.50 200 ASP A O 1
ATOM 1515 N N . ALA A 1 201 ? 9.860 15.209 -3.048 1.00 87.56 201 ALA A N 1
ATOM 1516 C CA . ALA A 1 201 ? 10.576 16.100 -3.961 1.00 87.56 201 ALA A CA 1
ATOM 1517 C C . ALA A 1 201 ? 11.487 17.102 -3.220 1.00 87.56 201 ALA A C 1
ATOM 1519 O O . ALA A 1 201 ? 11.014 17.994 -2.506 1.00 87.56 201 ALA A O 1
ATOM 1520 N N . THR A 1 202 ? 12.810 16.998 -3.410 1.00 92.00 202 THR A N 1
ATOM 1521 C CA . THR A 1 202 ? 13.775 17.936 -2.804 1.00 92.00 202 THR A CA 1
ATOM 1522 C C . THR A 1 202 ? 13.846 19.231 -3.609 1.00 92.00 202 THR A C 1
ATOM 1524 O O . THR A 1 202 ? 14.247 19.228 -4.772 1.00 92.00 202 THR A O 1
ATOM 1527 N N . MET A 1 203 ? 13.532 20.362 -2.978 1.00 93.06 203 MET A N 1
ATOM 1528 C CA . MET A 1 203 ? 13.499 21.657 -3.661 1.00 93.06 203 MET A CA 1
ATOM 1529 C C . MET A 1 203 ? 14.847 22.377 -3.596 1.00 93.06 203 MET A C 1
ATOM 1531 O O . MET A 1 203 ? 15.533 22.380 -2.572 1.00 93.06 203 MET A O 1
ATOM 1535 N N . HIS A 1 204 ? 15.225 23.046 -4.688 1.00 94.31 204 HIS A N 1
ATOM 1536 C CA . HIS A 1 204 ? 16.341 23.994 -4.670 1.00 94.31 204 HIS A CA 1
ATOM 1537 C C . HIS A 1 204 ? 15.932 25.294 -3.956 1.00 94.31 204 HIS A C 1
ATOM 1539 O O . HIS A 1 204 ? 14.768 25.691 -4.075 1.00 94.31 204 HIS A O 1
ATOM 1545 N N . PRO A 1 205 ? 16.865 26.016 -3.302 1.00 91.75 205 PRO A N 1
ATOM 1546 C CA . PRO A 1 205 ? 16.560 27.218 -2.529 1.00 91.75 205 PRO A CA 1
ATOM 1547 C C . PRO A 1 205 ? 15.674 28.236 -3.253 1.00 91.75 205 PRO A C 1
ATOM 1549 O O . PRO A 1 205 ? 14.698 28.691 -2.684 1.00 91.75 205 PRO A O 1
ATOM 1552 N N . HIS A 1 206 ? 15.941 28.561 -4.521 1.00 92.06 206 HIS A N 1
ATOM 1553 C CA . HIS A 1 206 ? 15.182 29.587 -5.256 1.00 92.06 206 HIS A CA 1
ATOM 1554 C C . HIS A 1 206 ? 14.072 29.014 -6.159 1.00 92.06 206 HIS A C 1
ATOM 1556 O O . HIS A 1 206 ? 13.577 29.725 -7.035 1.00 92.06 206 HIS A O 1
ATOM 1562 N N . SER A 1 207 ? 13.691 27.740 -5.994 1.00 94.69 207 SER A N 1
ATOM 1563 C CA . SER A 1 207 ? 12.776 27.054 -6.924 1.00 94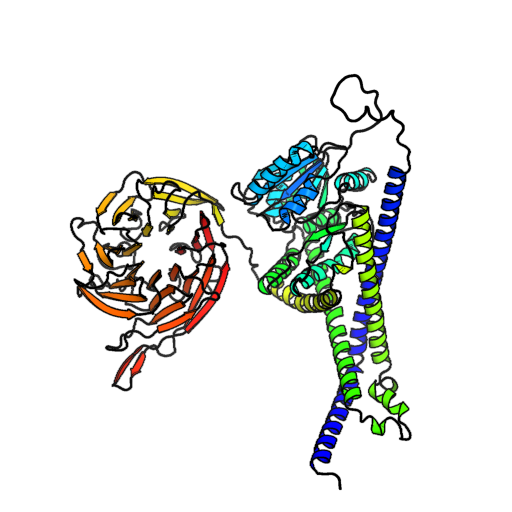.69 207 SER A CA 1
ATOM 1564 C C . SER A 1 207 ? 11.440 27.771 -7.065 1.00 94.69 207 SER A C 1
ATOM 1566 O O . SER A 1 207 ? 11.021 28.058 -8.183 1.00 94.69 207 SER A O 1
ATOM 1568 N N . LEU A 1 208 ? 10.802 28.109 -5.939 1.00 94.88 208 LEU A N 1
ATOM 1569 C CA . LEU A 1 208 ? 9.505 28.781 -5.937 1.00 94.88 208 LEU A CA 1
ATOM 1570 C C . LEU A 1 208 ? 9.579 30.144 -6.637 1.00 94.88 208 LEU A C 1
ATOM 1572 O O . LEU A 1 208 ? 8.784 30.424 -7.532 1.00 94.88 208 LEU A O 1
ATOM 1576 N N . GLN A 1 209 ? 10.581 30.960 -6.292 1.00 94.38 209 GLN A N 1
ATOM 1577 C CA . GLN A 1 209 ? 10.787 32.260 -6.929 1.00 94.38 209 GLN A CA 1
ATOM 1578 C C . GLN A 1 209 ? 10.961 32.124 -8.441 1.00 94.38 209 GLN A C 1
ATOM 1580 O O . GLN A 1 209 ? 10.360 32.877 -9.201 1.00 94.38 209 GLN A O 1
ATOM 1585 N N . MET A 1 210 ? 11.771 31.166 -8.887 1.00 94.88 210 MET A N 1
ATOM 1586 C CA . MET A 1 210 ? 12.034 30.971 -10.307 1.00 94.88 210 MET A CA 1
ATOM 1587 C C . MET A 1 210 ? 10.823 30.414 -11.068 1.00 94.88 210 MET A C 1
ATOM 1589 O O . MET A 1 210 ? 10.645 30.771 -12.232 1.00 94.88 210 MET A O 1
ATOM 1593 N N . LEU A 1 211 ? 9.988 29.578 -10.438 1.00 96.31 211 LEU A N 1
ATOM 1594 C CA . LEU A 1 211 ? 8.748 29.073 -11.040 1.00 96.31 211 LEU A CA 1
ATOM 1595 C C . LEU A 1 211 ? 7.743 30.212 -11.235 1.00 96.31 211 LEU A C 1
ATOM 1597 O O . LEU A 1 211 ? 7.223 30.380 -12.335 1.00 96.31 211 LEU A O 1
ATOM 1601 N N . VAL A 1 212 ? 7.541 31.041 -10.205 1.00 96.81 212 VAL A N 1
ATOM 1602 C CA . VAL A 1 212 ? 6.668 32.222 -10.289 1.00 96.81 212 VAL A CA 1
ATOM 1603 C C . VAL A 1 212 ? 7.183 33.200 -11.342 1.00 96.81 212 VAL A C 1
ATOM 1605 O O . VAL A 1 212 ? 6.411 33.652 -12.174 1.00 96.81 212 VAL A O 1
ATOM 1608 N N . GLN A 1 213 ? 8.490 33.482 -11.376 1.00 94.88 213 GLN A N 1
ATOM 1609 C CA . GLN A 1 213 ? 9.076 34.346 -12.407 1.00 94.88 213 GLN A CA 1
ATOM 1610 C C . GLN A 1 213 ? 8.868 33.808 -13.821 1.00 94.88 213 GLN A C 1
ATOM 1612 O O . GLN A 1 213 ? 8.661 34.596 -14.733 1.00 94.88 213 GLN A O 1
ATOM 1617 N N . ALA A 1 214 ? 8.970 32.492 -14.017 1.00 94.06 214 ALA A N 1
ATOM 1618 C CA . ALA A 1 214 ? 8.744 31.892 -15.325 1.00 94.06 214 ALA A CA 1
ATOM 1619 C C . ALA A 1 214 ? 7.280 32.031 -15.762 1.00 94.06 214 ALA A C 1
ATOM 1621 O O . ALA A 1 214 ? 7.035 32.298 -16.932 1.00 94.06 214 ALA A O 1
ATOM 1622 N N . LEU A 1 215 ? 6.339 31.883 -14.825 1.00 94.50 215 LEU A N 1
ATOM 1623 C CA . LEU A 1 215 ? 4.908 31.999 -15.090 1.00 94.50 215 LEU A CA 1
ATOM 1624 C C . LEU A 1 215 ? 4.470 33.459 -15.313 1.00 94.50 215 LEU A C 1
ATOM 1626 O O . LEU A 1 215 ? 3.733 33.730 -16.245 1.00 94.50 215 LEU A O 1
ATOM 1630 N N . GLU A 1 216 ? 4.973 34.408 -14.519 1.00 94.94 216 GLU A N 1
ATOM 1631 C CA . GLU A 1 216 ? 4.687 35.852 -14.664 1.00 94.94 216 GLU A CA 1
ATOM 1632 C C . GLU A 1 216 ? 5.379 36.490 -15.879 1.00 94.94 216 GLU A C 1
ATOM 1634 O O . GLU A 1 216 ? 5.000 37.571 -16.314 1.00 94.94 216 GLU A O 1
ATOM 1639 N N . ALA A 1 217 ? 6.430 35.864 -16.416 1.00 93.69 217 ALA A N 1
ATOM 1640 C CA . ALA A 1 217 ? 7.113 36.357 -17.612 1.00 93.69 217 ALA A CA 1
ATOM 1641 C C . ALA A 1 217 ? 6.393 35.984 -18.920 1.00 93.69 217 ALA A C 1
ATOM 1643 O O . ALA A 1 217 ? 6.820 36.424 -19.989 1.00 93.69 217 ALA A O 1
ATOM 1644 N N . ASP A 1 218 ? 5.357 35.147 -18.854 1.00 92.88 218 ASP A N 1
ATOM 1645 C CA . ASP A 1 218 ? 4.645 34.620 -20.011 1.00 92.88 218 ASP A CA 1
ATOM 1646 C C . ASP A 1 218 ? 3.135 34.641 -19.761 1.00 92.88 218 ASP A C 1
ATOM 1648 O O . ASP A 1 218 ? 2.565 33.673 -19.265 1.00 92.88 218 ASP A O 1
ATOM 1652 N N . ASP A 1 219 ? 2.472 35.726 -20.165 1.00 90.75 219 ASP A N 1
ATOM 1653 C CA . ASP A 1 219 ? 1.022 35.911 -19.989 1.00 90.75 219 ASP A CA 1
ATOM 1654 C C . ASP A 1 219 ? 0.171 34.816 -20.663 1.00 90.75 219 ASP A C 1
ATOM 1656 O O . ASP A 1 219 ? -1.004 34.649 -20.339 1.00 90.75 219 ASP A O 1
ATOM 1660 N N . SER A 1 220 ? 0.743 34.058 -21.609 1.00 93.19 220 SER A N 1
ATOM 1661 C CA . SER A 1 220 ? 0.058 32.934 -22.262 1.00 93.19 220 SER A CA 1
ATOM 1662 C C . SER A 1 220 ? 0.136 31.626 -21.470 1.00 93.19 220 SER A C 1
ATOM 1664 O O . SER A 1 220 ? -0.537 30.657 -21.825 1.00 93.19 220 SER A O 1
ATOM 1666 N N . ALA A 1 221 ? 0.976 31.559 -20.434 1.00 95.38 221 ALA A N 1
ATOM 1667 C CA . ALA A 1 221 ? 1.179 30.369 -19.627 1.00 95.38 221 ALA A CA 1
ATOM 1668 C C . ALA A 1 221 ? 0.107 30.229 -18.543 1.00 95.38 221 ALA A C 1
ATOM 1670 O O . ALA A 1 221 ? -0.133 31.132 -17.746 1.00 95.38 221 ALA A O 1
ATOM 1671 N N . PHE A 1 222 ? -0.511 29.051 -18.479 1.00 97.31 222 PHE A N 1
ATOM 1672 C CA . PHE A 1 222 ? -1.505 28.743 -17.458 1.00 97.31 222 PHE A CA 1
ATOM 1673 C C . PHE A 1 222 ? -0.857 28.228 -16.174 1.00 97.31 222 PHE A C 1
ATOM 1675 O O . PHE A 1 222 ? -1.217 28.654 -15.082 1.00 97.31 222 PHE A O 1
ATOM 1682 N N . MET A 1 223 ? 0.108 27.315 -16.294 1.00 97.12 223 MET A N 1
ATOM 1683 C CA . MET A 1 223 ? 0.750 26.677 -15.145 1.00 97.12 223 MET A CA 1
ATOM 1684 C C . MET A 1 223 ? 2.229 26.402 -15.399 1.00 97.12 223 MET A C 1
ATOM 1686 O O . MET A 1 223 ? 2.673 26.362 -16.549 1.00 97.12 223 MET A O 1
ATOM 1690 N N . ALA A 1 224 ? 2.977 26.139 -14.328 1.00 97.44 224 ALA A N 1
ATOM 1691 C CA . ALA A 1 224 ? 4.346 25.640 -14.407 1.00 97.44 224 ALA A CA 1
ATOM 1692 C C . ALA A 1 224 ? 4.507 24.315 -13.645 1.00 97.44 224 ALA A C 1
ATOM 1694 O O . ALA A 1 224 ? 3.886 24.103 -12.607 1.00 97.44 224 ALA A O 1
ATOM 1695 N N . THR A 1 225 ? 5.356 23.428 -14.153 1.00 97.12 225 THR A N 1
ATOM 1696 C CA . THR A 1 225 ? 5.686 22.127 -13.560 1.00 97.12 225 THR A CA 1
ATOM 1697 C C . THR A 1 225 ? 7.193 21.864 -13.637 1.00 97.12 225 THR A C 1
ATOM 1699 O O . THR A 1 225 ? 7.958 22.673 -14.174 1.00 97.12 225 THR A O 1
ATOM 1702 N N . GLY A 1 226 ? 7.628 20.739 -13.080 1.00 94.94 226 GLY A N 1
ATOM 1703 C CA . GLY A 1 226 ? 8.993 20.236 -13.187 1.00 94.94 226 GLY A CA 1
ATOM 1704 C C . GLY A 1 226 ? 9.005 18.721 -13.322 1.00 94.94 226 GLY A C 1
ATOM 1705 O O . GLY A 1 226 ? 7.993 18.124 -13.671 1.00 94.94 226 GLY A O 1
ATOM 1706 N N . TYR A 1 227 ? 10.145 18.092 -13.051 1.00 94.94 227 TYR A N 1
ATOM 1707 C CA . TYR A 1 227 ? 10.252 16.631 -13.063 1.00 94.94 227 TYR A CA 1
ATOM 1708 C C . TYR A 1 227 ? 11.343 16.144 -12.100 1.00 94.94 227 TYR A C 1
ATOM 1710 O O . TYR A 1 227 ? 12.321 16.872 -11.894 1.00 94.94 227 TYR A O 1
ATOM 1718 N N . PRO A 1 228 ? 11.242 14.942 -11.513 1.00 94.50 228 PRO A N 1
ATOM 1719 C CA . PRO A 1 228 ? 12.269 14.452 -10.619 1.00 94.50 228 PRO A CA 1
ATOM 1720 C C . PRO A 1 228 ? 13.428 13.817 -11.396 1.00 94.50 228 PRO A C 1
ATOM 1722 O O . PRO A 1 228 ? 13.272 13.291 -12.500 1.00 94.50 228 PRO A O 1
ATOM 1725 N N . LEU A 1 229 ? 14.611 13.850 -10.793 1.00 94.50 229 LEU A N 1
ATOM 1726 C CA . LEU A 1 229 ? 15.707 12.941 -11.097 1.00 94.50 229 LEU A CA 1
ATOM 1727 C C . LEU A 1 229 ? 15.921 12.053 -9.876 1.00 94.50 229 LEU A C 1
ATOM 1729 O O . LEU A 1 229 ? 16.339 12.537 -8.819 1.00 94.50 229 LEU A O 1
ATOM 1733 N N . ASP A 1 230 ? 15.655 10.764 -10.044 1.00 94.38 230 ASP A N 1
ATOM 1734 C CA . ASP A 1 230 ? 15.828 9.784 -8.981 1.00 94.38 230 ASP A CA 1
ATOM 1735 C C . ASP A 1 230 ? 17.299 9.624 -8.599 1.00 94.38 230 ASP A C 1
ATOM 1737 O O . ASP A 1 230 ? 18.171 9.430 -9.451 1.00 94.38 230 ASP A O 1
ATOM 1741 N N . ILE A 1 231 ? 17.562 9.659 -7.297 1.00 92.81 231 ILE A N 1
ATOM 1742 C CA . ILE A 1 231 ? 18.875 9.481 -6.691 1.00 92.81 231 ILE A CA 1
ATOM 1743 C C . ILE A 1 231 ? 18.855 8.164 -5.903 1.00 92.81 231 ILE A C 1
ATOM 1745 O O . ILE A 1 231 ? 18.226 8.093 -4.839 1.00 92.81 231 ILE A O 1
ATOM 1749 N N . PRO A 1 232 ? 19.521 7.106 -6.398 1.00 93.19 232 PRO A N 1
ATOM 1750 C CA . PRO A 1 232 ? 19.613 5.845 -5.681 1.00 93.19 232 PRO A CA 1
ATOM 1751 C C . PRO A 1 232 ? 20.664 5.955 -4.560 1.00 93.19 232 PRO A C 1
ATOM 1753 O O . PRO A 1 232 ? 21.797 6.367 -4.822 1.00 93.19 232 PRO A O 1
ATOM 1756 N N . PRO A 1 233 ? 20.352 5.560 -3.313 1.00 90.31 233 PRO A N 1
ATOM 1757 C CA . PRO A 1 233 ? 21.359 5.442 -2.261 1.00 90.31 233 PRO A CA 1
ATOM 1758 C C . PRO A 1 233 ? 22.488 4.462 -2.624 1.00 90.31 233 PRO A C 1
ATOM 1760 O O . PRO A 1 233 ? 22.308 3.529 -3.419 1.00 90.31 233 PRO A O 1
ATOM 1763 N N . ALA A 1 234 ? 23.651 4.618 -1.987 1.00 88.62 234 ALA A N 1
ATOM 1764 C CA . ALA A 1 234 ? 24.738 3.651 -2.110 1.00 88.62 234 ALA A CA 1
ATOM 1765 C C . ALA A 1 234 ? 24.271 2.247 -1.680 1.00 88.62 234 ALA A C 1
ATOM 1767 O O . ALA A 1 234 ? 23.534 2.097 -0.710 1.00 88.62 234 ALA A O 1
ATOM 1768 N N . GLY A 1 235 ? 24.684 1.216 -2.421 1.00 90.19 235 GLY A N 1
ATOM 1769 C CA . GLY A 1 235 ? 24.299 -0.171 -2.136 1.00 90.19 235 GLY A CA 1
ATOM 1770 C C . GLY A 1 235 ? 22.894 -0.582 -2.601 1.00 90.19 235 GLY A C 1
ATOM 1771 O O . GLY A 1 235 ? 22.527 -1.731 -2.389 1.00 90.19 235 GLY A O 1
ATOM 1772 N N . SER A 1 236 ? 22.138 0.288 -3.286 1.00 94.50 236 SER A N 1
ATOM 1773 C CA . SER A 1 236 ? 20.744 -0.007 -3.663 1.00 94.50 236 SER A CA 1
ATOM 1774 C C . SER A 1 236 ? 20.549 -1.294 -4.483 1.00 94.50 236 SER A C 1
ATOM 1776 O O . SER A 1 236 ? 21.383 -1.645 -5.330 1.00 94.50 236 SER A O 1
ATOM 1778 N N . SER A 1 237 ? 19.416 -1.967 -4.267 1.00 95.44 237 SER A N 1
ATOM 1779 C CA . SER A 1 237 ? 18.987 -3.184 -4.973 1.00 95.44 237 SER A CA 1
ATOM 1780 C C . SER A 1 237 ? 18.761 -2.948 -6.478 1.00 95.44 237 SER A C 1
ATOM 1782 O O . SER A 1 237 ? 18.519 -1.822 -6.913 1.00 95.44 237 SER A O 1
ATOM 1784 N N . LEU A 1 238 ? 18.799 -4.005 -7.303 1.00 96.62 238 LEU A N 1
ATOM 1785 C CA . LEU A 1 238 ? 18.495 -3.887 -8.741 1.00 96.62 238 LEU A CA 1
ATOM 1786 C C . LEU A 1 238 ? 17.057 -3.393 -8.990 1.00 96.62 238 LEU A C 1
ATOM 1788 O O . LEU A 1 238 ? 16.822 -2.635 -9.927 1.00 96.62 238 LEU A O 1
ATOM 1792 N N . LEU A 1 239 ? 16.104 -3.782 -8.141 1.00 96.25 239 LEU A N 1
ATOM 1793 C CA . LEU A 1 239 ? 14.699 -3.386 -8.266 1.00 96.25 239 LEU A CA 1
ATOM 1794 C C . LEU A 1 239 ? 14.479 -1.903 -7.933 1.00 96.25 239 LEU A C 1
ATOM 1796 O O . LEU A 1 239 ? 13.679 -1.249 -8.599 1.00 96.25 239 LEU A O 1
ATOM 1800 N N . THR A 1 240 ? 15.261 -1.329 -7.013 1.00 95.00 240 THR A N 1
ATOM 1801 C CA . THR A 1 240 ? 15.321 0.132 -6.824 1.00 95.00 240 THR A CA 1
ATOM 1802 C C . THR A 1 240 ? 15.763 0.829 -8.113 1.00 95.00 240 THR A C 1
ATOM 1804 O O . THR A 1 240 ? 15.144 1.802 -8.542 1.00 95.00 240 THR A O 1
ATOM 1807 N N . TYR A 1 241 ? 16.791 0.301 -8.789 1.00 97.38 241 TYR A N 1
ATOM 1808 C CA . TYR A 1 241 ? 17.204 0.818 -10.097 1.00 97.38 241 TYR A CA 1
ATOM 1809 C C . TYR A 1 241 ? 16.132 0.610 -11.180 1.00 97.38 241 TYR A C 1
ATOM 1811 O O . TYR A 1 241 ? 16.090 1.385 -12.130 1.00 97.38 241 TYR A O 1
ATOM 1819 N N . CYS A 1 242 ? 15.246 -0.386 -11.058 1.00 96.94 242 CYS A N 1
ATOM 1820 C CA . CYS A 1 242 ? 14.136 -0.583 -12.000 1.00 96.94 242 CYS A CA 1
ATOM 1821 C C . CYS A 1 242 ? 13.077 0.521 -11.887 1.00 96.94 242 CYS A C 1
ATOM 1823 O O . CYS A 1 242 ? 12.521 0.918 -12.912 1.00 96.94 242 CYS A O 1
ATOM 1825 N N . ALA A 1 243 ? 12.832 1.048 -10.681 1.00 94.06 243 ALA A N 1
ATOM 1826 C CA . ALA A 1 243 ? 11.996 2.236 -10.486 1.00 94.06 243 ALA A CA 1
ATOM 1827 C C . ALA A 1 243 ? 12.640 3.483 -11.119 1.00 94.06 243 ALA A C 1
ATOM 1829 O O . ALA A 1 243 ? 11.996 4.177 -11.898 1.00 94.06 243 ALA A O 1
ATOM 1830 N N . LEU A 1 244 ? 13.944 3.686 -10.901 1.00 95.25 244 LEU A N 1
ATOM 1831 C CA . LEU A 1 244 ? 14.713 4.746 -11.566 1.00 95.25 244 LEU A CA 1
ATOM 1832 C C . LEU A 1 244 ? 14.640 4.637 -13.096 1.00 95.25 244 LEU A C 1
ATOM 1834 O O . LEU A 1 244 ? 14.392 5.617 -13.797 1.00 95.25 244 LEU A O 1
ATOM 1838 N N . ALA A 1 245 ? 14.844 3.431 -13.631 1.00 95.38 245 ALA A N 1
ATOM 1839 C CA . ALA A 1 245 ? 14.846 3.182 -15.067 1.00 95.38 245 ALA A CA 1
ATOM 1840 C C . ALA A 1 245 ? 13.491 3.480 -15.727 1.00 95.38 245 ALA A C 1
ATOM 1842 O O . ALA A 1 245 ? 13.470 3.887 -16.887 1.00 95.38 245 ALA A O 1
ATOM 1843 N N . TYR A 1 246 ? 12.385 3.320 -14.992 1.00 93.88 246 TYR A N 1
ATOM 1844 C CA . TYR A 1 246 ? 11.046 3.686 -15.454 1.00 93.88 246 TYR A CA 1
ATOM 1845 C C . TYR A 1 246 ? 10.914 5.203 -15.691 1.00 93.88 246 TYR A C 1
ATOM 1847 O O . TYR A 1 246 ? 10.328 5.621 -16.688 1.00 93.88 246 TYR A O 1
ATOM 1855 N N . HIS A 1 247 ? 11.520 6.043 -14.842 1.00 92.81 247 HIS A N 1
ATOM 1856 C CA . HIS A 1 247 ? 11.449 7.502 -14.980 1.00 92.81 247 HIS A CA 1
ATOM 1857 C C . HIS A 1 247 ? 12.446 8.099 -15.990 1.00 92.81 247 HIS A C 1
ATOM 1859 O O . HIS A 1 247 ? 12.204 9.189 -16.515 1.00 92.81 247 HIS A O 1
ATOM 1865 N N . LEU A 1 248 ? 13.558 7.420 -16.298 1.00 93.50 248 LEU A N 1
ATOM 1866 C CA . LEU A 1 248 ? 14.628 7.976 -17.144 1.00 93.50 248 LEU A CA 1
ATOM 1867 C C . LEU A 1 248 ? 14.185 8.433 -18.552 1.00 93.50 248 LEU A C 1
ATOM 1869 O O . LEU A 1 248 ? 14.618 9.509 -18.977 1.00 93.50 248 LEU A O 1
ATOM 1873 N N . PRO A 1 249 ? 13.355 7.686 -19.309 1.00 92.50 249 PRO A N 1
ATOM 1874 C CA . PRO A 1 249 ? 12.874 8.155 -20.610 1.00 92.50 249 PRO A CA 1
ATOM 1875 C C . PRO A 1 249 ? 11.975 9.391 -20.500 1.00 92.50 249 PRO A C 1
ATOM 1877 O O . PRO A 1 249 ? 12.011 10.259 -21.371 1.00 92.50 249 PRO A O 1
ATOM 1880 N N . LEU A 1 250 ? 11.204 9.508 -19.415 1.00 91.19 250 LEU A N 1
ATOM 1881 C CA . LEU A 1 250 ? 10.255 10.604 -19.211 1.00 91.19 250 LEU A CA 1
ATOM 1882 C C . LEU A 1 250 ? 10.965 11.959 -19.059 1.00 91.19 250 LEU A C 1
ATOM 1884 O O . LEU A 1 250 ? 10.438 12.973 -19.512 1.00 91.19 250 LEU A O 1
ATOM 1888 N N . LEU A 1 251 ? 12.211 11.987 -18.568 1.00 90.69 251 LEU A N 1
ATOM 1889 C CA . LEU A 1 251 ? 13.042 13.203 -18.521 1.00 90.69 251 LEU A CA 1
ATOM 1890 C C . LEU A 1 251 ? 13.172 13.908 -19.877 1.00 90.69 251 LEU A C 1
ATOM 1892 O O . LEU A 1 251 ? 13.337 15.130 -19.914 1.00 90.69 251 LEU A O 1
ATOM 1896 N N . ILE A 1 252 ? 13.101 13.166 -20.987 1.00 92.19 252 ILE A N 1
ATOM 1897 C CA . ILE A 1 252 ? 13.154 13.725 -22.341 1.00 92.19 252 ILE A CA 1
ATOM 1898 C C . ILE A 1 252 ? 11.957 14.663 -22.558 1.00 92.19 252 ILE A C 1
ATOM 1900 O O . ILE A 1 252 ? 12.136 15.822 -22.944 1.00 92.19 252 ILE A O 1
ATOM 1904 N N . ALA A 1 253 ? 10.748 14.198 -22.238 1.00 88.12 253 ALA A N 1
ATOM 1905 C CA . ALA A 1 253 ? 9.511 14.950 -22.425 1.00 88.12 253 ALA A CA 1
ATOM 1906 C C . ALA A 1 253 ? 9.492 16.269 -21.629 1.00 88.12 253 ALA A C 1
ATOM 1908 O O . ALA A 1 253 ? 9.021 17.287 -22.133 1.00 88.12 253 ALA A O 1
ATOM 1909 N N . PHE A 1 254 ? 10.093 16.283 -20.436 1.00 90.31 254 PHE A N 1
ATOM 1910 C CA . PHE A 1 254 ? 10.197 17.468 -19.573 1.00 90.31 254 PHE A CA 1
ATOM 1911 C C . PHE A 1 254 ? 11.428 18.351 -19.850 1.00 90.31 254 PHE A C 1
ATOM 1913 O O . PHE A 1 254 ? 11.678 19.309 -19.117 1.00 90.31 254 PHE A O 1
ATOM 1920 N N . SER A 1 255 ? 12.226 18.048 -20.882 1.00 85.75 255 SER A N 1
ATOM 1921 C CA . SER A 1 255 ? 13.484 18.767 -21.144 1.00 85.75 255 SER A CA 1
ATOM 1922 C C . SER A 1 255 ? 13.612 19.364 -22.547 1.00 85.75 255 SER A C 1
ATOM 1924 O O . SER A 1 255 ? 14.430 20.267 -22.722 1.00 85.75 255 SER A O 1
ATOM 1926 N N . ILE A 1 256 ? 12.856 18.900 -23.554 1.00 76.25 256 ILE A N 1
ATOM 1927 C CA . ILE A 1 256 ? 13.069 19.341 -24.949 1.00 76.25 256 ILE A CA 1
ATOM 1928 C C . ILE A 1 256 ? 12.598 20.775 -25.201 1.00 76.25 256 ILE A C 1
ATOM 1930 O O . ILE A 1 256 ? 13.264 21.524 -25.924 1.00 76.25 256 ILE A O 1
ATOM 1934 N N . ARG A 1 257 ? 11.454 21.158 -24.632 1.00 81.06 257 ARG A N 1
ATOM 1935 C CA . ARG A 1 257 ? 10.833 22.473 -24.821 1.00 81.06 257 ARG A CA 1
ATOM 1936 C C . ARG A 1 257 ? 10.418 23.049 -23.477 1.00 81.06 257 ARG A C 1
ATOM 1938 O O . ARG A 1 257 ? 10.095 22.307 -22.558 1.00 81.06 257 ARG A O 1
ATOM 1945 N N . GLN A 1 258 ? 10.400 24.379 -23.391 1.00 81.12 258 GLN A N 1
ATOM 1946 C CA . GLN A 1 258 ? 9.846 25.063 -22.223 1.00 81.12 258 GLN A CA 1
ATOM 1947 C C . GLN A 1 258 ? 8.329 24.904 -22.131 1.00 81.12 258 GLN A C 1
ATOM 1949 O O . GLN A 1 258 ? 7.816 24.879 -21.025 1.00 81.12 258 GLN A O 1
ATOM 1954 N N . ALA A 1 259 ? 7.622 24.776 -23.257 1.00 88.06 259 ALA A N 1
ATOM 1955 C CA . ALA A 1 259 ? 6.213 24.400 -23.269 1.00 88.06 259 ALA A CA 1
ATOM 1956 C C . ALA A 1 259 ? 6.082 22.880 -23.431 1.00 88.06 259 ALA A C 1
ATOM 1958 O O . ALA A 1 259 ? 6.692 22.312 -24.341 1.00 88.06 259 ALA A O 1
ATOM 1959 N N . THR A 1 260 ? 5.294 22.240 -22.571 1.00 90.19 260 THR A N 1
ATOM 1960 C CA . THR A 1 260 ? 5.072 20.786 -22.560 1.00 90.19 260 THR A CA 1
ATOM 1961 C C . THR A 1 260 ? 3.577 20.458 -22.574 1.00 90.19 260 THR A C 1
ATOM 1963 O O . THR A 1 260 ? 2.742 21.322 -22.321 1.00 90.19 260 THR A O 1
ATOM 1966 N N . SER A 1 261 ? 3.239 19.209 -22.883 1.00 89.56 261 SER A N 1
ATOM 1967 C CA . SER A 1 261 ? 1.888 18.650 -22.712 1.00 89.56 261 SER A CA 1
ATOM 1968 C C . SER A 1 261 ? 1.808 17.698 -21.515 1.00 89.56 261 SER A C 1
ATOM 1970 O O . SER A 1 261 ? 0.752 17.136 -21.246 1.00 89.56 261 SER A O 1
ATOM 1972 N N . PHE A 1 262 ? 2.924 17.503 -20.810 1.00 91.12 262 PHE A N 1
ATOM 1973 C CA . PHE A 1 262 ? 3.024 16.633 -19.647 1.00 91.12 262 PHE A CA 1
ATOM 1974 C C . PHE A 1 262 ? 3.017 17.452 -18.361 1.00 91.12 262 PHE A C 1
ATOM 1976 O O . PHE A 1 262 ? 3.555 18.558 -18.305 1.00 91.12 262 PHE A O 1
ATOM 1983 N N . VAL A 1 263 ? 2.441 16.873 -17.317 1.00 94.44 263 VAL A N 1
ATOM 1984 C CA . VAL A 1 263 ? 2.443 17.410 -15.958 1.00 94.44 263 VAL A CA 1
ATOM 1985 C C . VAL A 1 263 ? 3.030 16.342 -15.057 1.00 94.44 263 VAL A C 1
ATOM 1987 O O . VAL A 1 263 ? 2.792 15.158 -15.282 1.00 94.44 263 VAL A O 1
ATOM 1990 N N . TRP A 1 264 ? 3.800 16.756 -14.059 1.00 94.69 264 TRP A N 1
ATOM 1991 C CA . TRP A 1 264 ? 4.215 15.875 -12.980 1.00 94.69 264 TRP A CA 1
ATOM 1992 C C . TRP A 1 264 ? 3.543 16.302 -11.683 1.00 94.69 264 TRP A C 1
ATOM 1994 O O . TRP A 1 264 ? 3.655 17.462 -11.275 1.00 94.69 264 TRP A O 1
ATOM 2004 N N . GLY A 1 265 ? 2.867 15.357 -11.029 1.00 89.44 265 GLY A N 1
ATOM 2005 C CA . GLY A 1 265 ? 2.083 15.627 -9.820 1.00 89.44 265 GLY A CA 1
ATOM 2006 C C . GLY A 1 265 ? 2.923 16.147 -8.656 1.00 89.44 265 GLY A C 1
ATOM 2007 O O . GLY A 1 265 ? 2.418 16.888 -7.816 1.00 89.44 265 GLY A O 1
ATOM 2008 N N . GLY A 1 266 ? 4.225 15.845 -8.651 1.00 91.00 266 GLY A N 1
ATOM 2009 C CA . GLY A 1 266 ? 5.128 16.272 -7.590 1.00 91.00 266 GLY A CA 1
ATOM 2010 C C . GLY A 1 266 ? 5.556 17.732 -7.632 1.00 91.00 266 GLY A C 1
ATOM 2011 O O . GLY A 1 266 ? 6.184 18.184 -6.678 1.00 91.00 266 GLY A O 1
ATOM 2012 N N . CYS A 1 267 ? 5.205 18.490 -8.678 1.00 96.31 267 CYS A N 1
ATOM 2013 C CA . CYS A 1 267 ? 5.381 19.942 -8.713 1.00 96.31 267 CYS A CA 1
ATOM 2014 C C . CYS A 1 267 ? 4.425 20.598 -9.718 1.00 96.31 267 CYS A C 1
ATOM 2016 O O . CYS A 1 267 ? 4.654 20.542 -10.928 1.00 96.31 267 CYS A O 1
ATOM 2018 N N . MET A 1 268 ? 3.379 21.268 -9.226 1.00 97.75 268 MET A N 1
ATOM 2019 C CA . MET A 1 268 ? 2.403 21.993 -10.049 1.00 97.75 268 MET A CA 1
ATOM 2020 C C . MET A 1 268 ? 2.124 23.384 -9.466 1.00 97.75 268 MET A C 1
ATOM 2022 O O . MET A 1 268 ? 1.453 23.508 -8.444 1.00 97.75 268 MET A O 1
ATOM 2026 N N . LEU A 1 269 ? 2.624 24.436 -10.118 1.00 98.12 269 LEU A N 1
ATOM 2027 C CA . LEU A 1 269 ? 2.304 25.829 -9.799 1.00 98.12 269 LEU A CA 1
ATOM 2028 C C . LEU A 1 269 ? 1.126 26.294 -10.661 1.00 98.12 269 LEU A C 1
ATOM 2030 O O . LEU A 1 269 ? 1.260 26.410 -11.880 1.00 98.12 269 LEU A O 1
ATOM 2034 N N . LEU A 1 270 ? -0.008 26.574 -10.021 1.00 97.75 270 LEU A N 1
ATOM 2035 C CA . LEU A 1 270 ? -1.289 26.879 -10.660 1.00 97.75 270 LEU A CA 1
ATOM 2036 C C . LEU A 1 270 ? -1.876 28.209 -10.144 1.00 97.75 270 LEU A C 1
ATOM 2038 O O . LEU A 1 270 ? -1.667 28.559 -8.978 1.00 97.75 270 LEU A O 1
ATOM 2042 N N . PRO A 1 271 ? -2.651 28.954 -10.956 1.00 97.00 271 PRO A N 1
ATOM 2043 C CA . PRO A 1 271 ? -3.370 30.143 -10.507 1.00 97.00 271 PRO A CA 1
ATOM 2044 C C . PRO A 1 271 ? -4.476 29.758 -9.519 1.00 97.00 271 PRO A C 1
ATOM 2046 O O . PRO A 1 271 ? -5.411 29.031 -9.862 1.00 97.00 271 PRO A O 1
ATOM 2049 N N . LEU A 1 272 ? -4.403 30.271 -8.289 1.00 96.44 272 LEU A N 1
ATOM 2050 C CA . LEU A 1 272 ? -5.331 29.884 -7.225 1.00 96.44 272 LEU A CA 1
ATOM 2051 C C . LEU A 1 272 ? -6.768 30.316 -7.539 1.00 96.44 272 LEU A C 1
ATOM 2053 O O . LEU A 1 272 ? -7.709 29.568 -7.281 1.00 96.44 272 LEU A O 1
ATOM 2057 N N . ALA A 1 273 ? -6.937 31.503 -8.129 1.00 94.56 273 ALA A N 1
ATOM 2058 C CA . ALA A 1 273 ? -8.247 32.016 -8.518 1.00 94.56 273 ALA A CA 1
ATOM 2059 C C . ALA A 1 273 ? -8.942 31.100 -9.537 1.00 94.56 273 ALA A C 1
ATOM 2061 O O . ALA A 1 273 ? -10.119 30.801 -9.362 1.00 94.56 273 ALA A O 1
ATOM 2062 N N . ALA A 1 274 ? -8.205 30.603 -10.538 1.00 94.25 274 ALA A N 1
ATOM 2063 C CA . ALA A 1 274 ? -8.740 29.719 -11.574 1.00 94.25 274 ALA A CA 1
ATOM 2064 C C . ALA A 1 274 ? -9.156 28.349 -11.020 1.00 94.25 274 ALA A C 1
ATOM 2066 O O . ALA A 1 274 ? -10.147 27.783 -11.473 1.00 94.25 274 ALA A O 1
ATOM 2067 N N . LEU A 1 275 ? -8.431 27.828 -10.022 1.00 94.69 275 LEU A N 1
ATOM 2068 C CA . LEU A 1 275 ? -8.824 26.598 -9.332 1.00 94.69 275 LEU A CA 1
ATOM 2069 C C . LEU A 1 275 ? -10.040 26.822 -8.429 1.00 94.69 275 LEU A C 1
ATOM 2071 O O . LEU A 1 275 ? -10.970 26.026 -8.463 1.00 94.69 275 LEU A O 1
ATOM 2075 N N . LYS A 1 276 ? -10.075 27.906 -7.641 1.00 92.19 276 LYS A N 1
ATOM 2076 C CA . LYS A 1 276 ? -11.192 28.185 -6.718 1.00 92.19 276 LYS A CA 1
ATOM 2077 C C . LYS A 1 276 ? -12.509 28.476 -7.441 1.00 92.19 276 LYS A C 1
ATOM 2079 O O . LYS A 1 276 ? -13.550 28.045 -6.954 1.00 92.19 276 LYS A O 1
ATOM 2084 N N . SER A 1 277 ? -12.469 29.182 -8.572 1.00 92.00 277 SER A N 1
ATOM 2085 C CA . SER A 1 277 ? -13.638 29.360 -9.446 1.00 92.00 277 SER A CA 1
ATOM 2086 C C . SER A 1 277 ? -13.923 28.141 -10.323 1.00 92.00 277 SER A C 1
ATOM 2088 O O . SER A 1 277 ? -14.972 28.086 -10.957 1.00 92.00 277 SER A O 1
ATOM 2090 N N . ASP A 1 278 ? -12.987 27.190 -10.360 1.00 91.25 278 ASP A N 1
ATOM 2091 C CA . ASP A 1 278 ? -12.983 26.006 -11.212 1.00 91.25 278 ASP A CA 1
ATOM 2092 C C . ASP A 1 278 ? -13.199 26.321 -12.703 1.00 91.25 278 ASP A C 1
ATOM 2094 O O . ASP A 1 278 ? -13.849 25.575 -13.433 1.00 91.25 278 ASP A O 1
ATOM 2098 N N . ALA A 1 279 ? -12.627 27.438 -13.170 1.00 89.94 279 ALA A N 1
ATOM 2099 C CA . ALA A 1 279 ? -12.823 27.967 -14.524 1.00 89.94 279 ALA A CA 1
ATOM 2100 C C . ALA A 1 279 ? -12.458 26.970 -15.638 1.00 89.94 279 ALA A C 1
ATOM 2102 O O . ALA A 1 279 ? -12.997 27.042 -16.739 1.00 89.94 279 ALA A O 1
ATOM 2103 N N . HIS A 1 280 ? -11.553 26.034 -15.339 1.00 92.50 280 HIS A N 1
ATOM 2104 C CA . HIS A 1 280 ? -11.076 25.009 -16.265 1.00 92.50 280 HIS A CA 1
ATOM 2105 C C . HIS A 1 280 ? -11.514 23.595 -15.877 1.00 92.50 280 HIS A C 1
ATOM 2107 O O . HIS A 1 280 ? -10.969 22.645 -16.426 1.00 92.50 280 HIS A O 1
ATOM 2113 N N . VAL A 1 281 ? -12.470 23.439 -14.953 1.00 93.06 281 VAL A N 1
ATOM 2114 C CA . VAL A 1 281 ? -13.014 22.154 -14.467 1.00 93.06 281 VAL A CA 1
ATOM 2115 C C . VAL A 1 281 ? -11.983 21.183 -13.870 1.00 93.06 281 VAL A C 1
ATOM 2117 O O . VAL A 1 281 ? -12.231 19.980 -13.792 1.00 93.06 281 VAL A O 1
ATOM 2120 N N . ILE A 1 282 ? -10.822 21.678 -13.429 1.00 94.62 282 ILE A N 1
ATOM 2121 C CA . ILE A 1 282 ? -9.768 20.850 -12.822 1.00 94.62 282 ILE A CA 1
ATOM 2122 C C . ILE A 1 282 ? -10.246 20.267 -11.490 1.00 94.62 282 ILE A C 1
ATOM 2124 O O . ILE A 1 282 ? -10.122 19.062 -11.273 1.00 94.62 282 ILE A O 1
ATOM 2128 N N . LEU A 1 283 ? -10.817 21.092 -10.601 1.00 94.25 283 LEU A N 1
ATOM 2129 C CA . LEU A 1 283 ? -11.294 20.609 -9.304 1.00 94.25 283 LEU A CA 1
ATOM 2130 C C . LEU A 1 283 ? -12.511 19.700 -9.476 1.00 94.25 283 LEU A C 1
ATOM 2132 O O . LEU A 1 283 ? -12.629 18.710 -8.756 1.00 94.25 283 LEU A O 1
ATOM 2136 N N . GLN A 1 284 ? -13.401 19.994 -10.425 1.00 92.44 284 GLN A N 1
ATOM 2137 C CA . GLN A 1 284 ? -14.520 19.120 -10.761 1.00 92.44 284 GLN A CA 1
ATOM 2138 C C . GLN A 1 284 ? -14.042 17.768 -11.301 1.00 92.44 284 GLN A C 1
ATOM 2140 O O . GLN A 1 284 ? -14.517 16.740 -10.824 1.00 92.44 284 GLN A O 1
ATOM 2145 N N . ALA A 1 285 ? -13.088 17.741 -12.236 1.00 91.06 285 ALA A N 1
ATOM 2146 C CA . ALA A 1 285 ? -12.521 16.498 -12.760 1.00 91.06 285 ALA A CA 1
ATOM 2147 C C . ALA A 1 285 ? -11.858 15.673 -11.646 1.00 91.06 285 ALA A C 1
ATOM 2149 O O . ALA A 1 285 ? -12.086 14.471 -11.534 1.00 91.06 285 ALA A O 1
ATOM 2150 N N . TRP A 1 286 ? -11.113 16.329 -10.757 1.00 92.94 286 TRP A N 1
ATOM 2151 C CA . TRP A 1 286 ? -10.549 15.700 -9.568 1.00 92.94 286 TRP A CA 1
ATOM 2152 C C . TRP A 1 286 ? -11.612 15.144 -8.613 1.00 92.94 286 TRP A C 1
ATOM 2154 O O . TRP A 1 286 ? -11.466 14.015 -8.159 1.00 92.94 286 TRP A O 1
ATOM 2164 N N . ARG A 1 287 ? -12.705 15.869 -8.340 1.00 89.88 287 ARG A N 1
ATOM 2165 C CA . ARG A 1 287 ? -13.807 15.384 -7.483 1.00 89.88 287 ARG A CA 1
ATOM 2166 C C . ARG A 1 287 ? -14.587 14.229 -8.110 1.00 89.88 287 ARG A C 1
ATOM 2168 O O . ARG A 1 287 ? -15.089 13.374 -7.382 1.00 89.88 287 ARG A O 1
ATOM 2175 N N . ASN A 1 288 ? -14.696 14.196 -9.434 1.00 84.81 288 ASN A N 1
ATOM 2176 C CA . ASN A 1 288 ? -15.567 13.283 -10.168 1.00 84.81 288 ASN A CA 1
ATOM 2177 C C . ASN A 1 288 ? -14.792 12.081 -10.727 1.00 84.81 288 ASN A C 1
ATOM 2179 O O . ASN A 1 288 ? -14.694 11.912 -11.940 1.00 84.81 288 ASN A O 1
ATOM 2183 N N . GLY A 1 289 ? -14.244 11.231 -9.854 1.00 69.25 289 GLY A N 1
ATOM 2184 C CA . GLY A 1 289 ? -13.548 10.009 -10.285 1.00 69.25 289 GLY A CA 1
ATOM 2185 C C . GLY A 1 289 ? -12.054 10.185 -10.556 1.00 69.25 289 GLY A C 1
ATOM 2186 O O . GLY A 1 289 ? -11.401 9.229 -10.971 1.00 69.25 289 GLY A O 1
ATOM 2187 N N . GLY A 1 290 ? -11.500 11.381 -10.324 1.00 75.94 290 GLY A N 1
ATOM 2188 C CA . GLY A 1 290 ? -10.080 11.660 -10.499 1.00 75.94 290 GLY A CA 1
ATOM 2189 C C . GLY A 1 290 ? -9.211 10.762 -9.620 1.00 75.94 290 GLY A C 1
ATOM 2190 O O . GLY A 1 290 ? -9.396 10.676 -8.404 1.00 75.94 290 GLY A O 1
ATOM 2191 N N . TYR A 1 291 ? -8.239 10.097 -10.242 1.00 83.25 291 TYR A N 1
ATOM 2192 C CA . TYR A 1 291 ? -7.300 9.221 -9.544 1.00 83.25 291 TYR A CA 1
ATOM 2193 C C . TYR A 1 291 ? -5.852 9.718 -9.666 1.00 83.25 291 TYR A C 1
ATOM 2195 O O . TYR A 1 291 ? -5.187 9.871 -8.639 1.00 83.25 291 TYR A O 1
ATOM 2203 N N . SER A 1 292 ? -5.410 10.056 -10.884 1.00 89.81 292 SER A N 1
ATOM 2204 C CA . SER A 1 292 ? -4.141 10.758 -11.142 1.00 89.81 292 SER A CA 1
ATOM 2205 C C . SER A 1 292 ? -4.350 12.264 -11.115 1.00 89.81 292 SER A C 1
ATOM 2207 O O . SER A 1 292 ? -5.120 12.795 -11.920 1.00 89.81 292 SER A O 1
ATOM 2209 N N . ASP A 1 293 ? -3.665 12.960 -10.217 1.00 92.50 293 ASP A N 1
ATOM 2210 C CA . ASP A 1 293 ? -3.698 14.416 -10.129 1.00 92.50 293 ASP A CA 1
ATOM 2211 C C . ASP A 1 293 ? -3.140 15.057 -11.406 1.00 92.50 293 ASP A C 1
ATOM 2213 O O . ASP A 1 293 ? -3.799 15.888 -12.032 1.00 92.50 293 ASP A O 1
ATOM 2217 N N . ASP A 1 294 ? -1.983 14.588 -11.851 1.00 93.06 294 ASP A N 1
ATOM 2218 C CA . ASP A 1 294 ? -1.236 15.118 -12.987 1.00 93.06 294 ASP A CA 1
ATOM 2219 C C . ASP A 1 294 ? -1.807 14.779 -14.363 1.00 93.06 294 ASP A C 1
ATOM 2221 O O . ASP A 1 294 ? -2.028 15.695 -15.151 1.00 93.06 294 ASP A O 1
ATOM 2225 N N . LEU A 1 295 ? -2.098 13.510 -14.673 1.00 92.31 295 LEU A N 1
ATOM 2226 C CA . LEU A 1 295 ? -2.669 13.143 -15.975 1.00 92.31 295 LEU A CA 1
ATOM 2227 C C . LEU A 1 295 ? -4.041 13.785 -16.188 1.00 92.31 295 LEU A C 1
ATOM 2229 O O . LEU A 1 295 ? -4.379 14.136 -17.317 1.00 92.31 295 LEU A O 1
ATOM 2233 N N . THR A 1 296 ? -4.811 13.991 -15.113 1.00 92.88 296 THR A N 1
ATOM 2234 C CA . THR A 1 296 ? -6.082 14.721 -15.191 1.00 92.88 296 THR A CA 1
ATOM 2235 C C . THR A 1 296 ? -5.839 16.182 -15.573 1.00 92.88 296 THR A C 1
ATOM 2237 O O . THR A 1 296 ? -6.459 16.672 -16.516 1.00 92.88 296 THR A O 1
ATOM 2240 N N . VAL A 1 297 ? -4.902 16.872 -14.908 1.00 95.19 297 VAL A N 1
ATOM 2241 C CA . VAL A 1 297 ? -4.547 18.263 -15.248 1.00 95.19 297 VAL A CA 1
ATOM 2242 C C . VAL A 1 297 ? -3.968 18.353 -16.661 1.00 95.19 297 VAL A C 1
ATOM 2244 O O . VAL A 1 297 ? -4.375 19.220 -17.429 1.00 95.19 297 VAL A O 1
ATOM 2247 N N . ALA A 1 298 ? -3.077 17.438 -17.045 1.00 94.31 298 ALA A N 1
ATOM 2248 C CA . ALA A 1 298 ? -2.490 17.381 -18.380 1.00 94.31 298 ALA A CA 1
ATOM 2249 C C . ALA A 1 298 ? -3.563 17.211 -19.467 1.00 94.31 298 ALA A C 1
ATOM 2251 O O . ALA A 1 298 ? -3.547 17.927 -20.468 1.00 94.31 298 ALA A O 1
ATOM 2252 N N . ALA A 1 299 ? -4.532 16.315 -19.253 1.00 93.81 299 ALA A N 1
ATOM 2253 C CA . ALA A 1 299 ? -5.632 16.095 -20.186 1.00 93.81 299 ALA A CA 1
ATOM 2254 C C . ALA A 1 299 ? -6.553 17.317 -20.300 1.00 93.81 299 ALA A C 1
ATOM 2256 O O . ALA A 1 299 ? -6.932 17.683 -21.411 1.00 93.81 299 ALA A O 1
ATOM 2257 N N . VAL A 1 300 ? -6.877 17.976 -19.182 1.00 94.56 300 VAL A N 1
ATOM 2258 C CA . VAL A 1 300 ? -7.672 19.215 -19.177 1.00 94.56 300 VAL A CA 1
ATOM 2259 C C . VAL A 1 300 ? -6.944 20.334 -19.922 1.00 94.56 300 VAL A C 1
ATOM 2261 O O . VAL A 1 300 ? -7.527 20.964 -20.806 1.00 94.56 300 VAL A O 1
ATOM 2264 N N . CYS A 1 301 ? -5.660 20.545 -19.625 1.00 95.31 301 CYS A N 1
ATOM 2265 C CA . CYS A 1 301 ? -4.841 21.546 -20.300 1.00 95.31 301 CYS A CA 1
ATOM 2266 C C . CYS A 1 301 ? -4.718 21.260 -21.801 1.00 95.31 301 CYS A C 1
ATOM 2268 O O . CYS A 1 301 ? -4.879 22.171 -22.605 1.00 95.31 301 CYS A O 1
ATOM 2270 N N . SER A 1 302 ? -4.511 20.002 -22.199 1.00 93.81 302 SER A N 1
ATOM 2271 C CA . SER A 1 302 ? -4.504 19.589 -23.609 1.00 93.81 302 SER A CA 1
ATOM 2272 C C . SER A 1 302 ? -5.848 19.874 -24.290 1.00 93.81 302 SER A C 1
ATOM 2274 O O . SER A 1 302 ? -5.895 20.502 -25.350 1.00 93.81 302 SER A O 1
ATOM 2276 N N . GLN A 1 303 ? -6.958 19.480 -23.663 1.00 93.56 303 GLN A N 1
ATOM 2277 C CA . GLN A 1 303 ? -8.300 19.653 -24.218 1.00 93.56 303 GLN A CA 1
ATOM 2278 C C . GLN A 1 303 ? -8.678 21.131 -24.392 1.00 93.56 303 GLN A C 1
ATOM 2280 O O . GLN A 1 303 ? -9.331 21.484 -25.370 1.00 93.56 303 GLN A O 1
ATOM 2285 N N . GLN A 1 304 ? -8.256 21.991 -23.464 1.00 94.75 304 GLN A N 1
ATOM 2286 C CA . GLN A 1 304 ? -8.545 23.428 -23.476 1.00 94.75 304 GLN A CA 1
ATOM 2287 C C . GLN A 1 304 ? -7.407 24.277 -24.067 1.00 94.75 304 GLN A C 1
ATOM 2289 O O . GLN A 1 304 ? -7.488 25.502 -24.039 1.00 94.75 304 GLN A O 1
ATOM 2294 N N . GLN A 1 305 ? -6.358 23.645 -24.608 1.00 94.69 305 GLN A N 1
ATOM 2295 C CA . GLN A 1 305 ? -5.179 24.311 -25.180 1.00 94.69 305 GLN A CA 1
ATOM 2296 C C . GLN A 1 305 ? -4.487 25.285 -24.203 1.00 94.69 305 GLN A C 1
ATOM 2298 O O . GLN A 1 305 ? -3.958 26.324 -24.598 1.00 94.69 305 GLN A O 1
ATOM 2303 N N . LEU A 1 306 ? -4.469 24.939 -22.915 1.00 96.31 306 LEU A N 1
ATOM 2304 C CA . LEU A 1 306 ? -3.785 25.701 -21.874 1.00 96.31 306 LEU A CA 1
ATOM 2305 C C . LEU A 1 306 ? -2.290 25.380 -21.894 1.00 96.31 306 LEU A C 1
ATOM 2307 O O . LEU A 1 306 ? -1.877 24.220 -21.823 1.00 96.31 306 LEU A O 1
ATOM 2311 N N . LYS A 1 307 ? -1.460 26.420 -21.971 1.00 96.88 307 LYS A N 1
ATOM 2312 C CA . LYS A 1 307 ? -0.006 26.278 -22.063 1.00 96.88 307 LYS A CA 1
ATOM 2313 C C . LYS A 1 307 ? 0.602 25.911 -20.707 1.00 96.88 307 LYS A C 1
ATOM 2315 O O . LYS A 1 307 ? 0.408 26.615 -19.717 1.00 96.88 307 LYS A O 1
ATOM 2320 N N . ILE A 1 308 ? 1.398 24.843 -20.692 1.00 96.88 308 ILE A N 1
ATOM 2321 C CA . ILE A 1 308 ? 2.105 24.334 -19.510 1.00 96.88 308 ILE A CA 1
ATOM 2322 C C . ILE A 1 308 ? 3.594 24.625 -19.673 1.00 96.88 308 ILE A C 1
ATOM 2324 O O . ILE A 1 308 ? 4.199 24.216 -20.667 1.00 96.88 308 ILE A O 1
ATOM 2328 N N . LEU A 1 309 ? 4.197 25.302 -18.699 1.00 96.81 309 LEU A N 1
ATOM 2329 C CA . LEU A 1 309 ? 5.633 25.554 -18.670 1.00 96.81 309 LEU A CA 1
ATOM 2330 C C . LEU A 1 309 ? 6.377 24.470 -17.885 1.00 96.81 309 LEU A C 1
ATOM 2332 O O . LEU A 1 309 ? 6.017 24.147 -16.761 1.00 96.81 309 LEU A O 1
ATOM 2336 N N . CYS A 1 310 ? 7.483 23.980 -18.430 1.00 95.19 310 CYS A N 1
ATOM 2337 C CA . CYS A 1 310 ? 8.498 23.213 -17.717 1.00 95.19 310 CYS A CA 1
ATOM 2338 C C . CYS A 1 310 ? 9.850 23.923 -17.891 1.00 95.19 310 CYS A C 1
ATOM 2340 O O . CYS A 1 310 ? 10.580 23.677 -18.860 1.00 95.19 310 CYS A O 1
ATOM 2342 N N . PRO A 1 311 ? 10.182 24.886 -17.013 1.00 93.38 311 PRO A N 1
ATOM 2343 C CA . PRO A 1 311 ? 11.432 25.623 -17.117 1.00 93.38 311 PRO A CA 1
ATOM 2344 C C . PRO A 1 311 ? 12.660 24.706 -17.021 1.00 93.38 311 PRO A C 1
ATOM 2346 O O . PRO A 1 311 ? 12.699 23.757 -16.244 1.00 93.38 311 PRO A O 1
ATOM 2349 N N . SER A 1 312 ? 13.739 25.042 -17.732 1.00 90.56 312 SER A N 1
ATOM 2350 C CA . SER A 1 312 ? 14.953 24.207 -17.792 1.00 90.56 312 SER A CA 1
ATOM 2351 C C . SER A 1 312 ? 15.707 24.049 -16.461 1.00 90.56 312 SER A C 1
ATOM 2353 O O . SER A 1 312 ? 16.630 23.239 -16.386 1.00 90.56 312 SER A O 1
ATOM 2355 N N . PHE A 1 313 ? 15.341 24.792 -15.413 1.00 91.75 313 PHE A N 1
ATOM 2356 C CA . PHE A 1 313 ? 15.872 24.600 -14.059 1.00 91.75 313 PHE A CA 1
ATOM 2357 C C . PHE A 1 313 ? 15.018 23.642 -13.212 1.00 91.75 313 PHE A C 1
ATOM 2359 O O . PHE A 1 313 ? 15.514 23.149 -12.206 1.00 91.75 313 PHE A O 1
ATOM 2366 N N . ALA A 1 314 ? 13.756 23.402 -13.593 1.00 93.94 314 ALA A N 1
ATOM 2367 C CA . ALA A 1 314 ? 12.754 22.680 -12.808 1.00 93.94 314 ALA A CA 1
ATOM 2368 C C . ALA A 1 314 ? 12.941 21.160 -12.934 1.00 93.94 314 ALA A C 1
ATOM 2370 O O . ALA A 1 314 ? 12.114 20.437 -13.482 1.00 93.94 314 ALA A O 1
ATOM 2371 N N . ILE A 1 315 ? 14.102 20.693 -12.490 1.00 94.25 315 ILE A N 1
ATOM 2372 C CA . ILE A 1 315 ? 14.418 19.288 -12.266 1.00 94.25 315 ILE A CA 1
ATOM 2373 C C . ILE A 1 315 ? 14.819 19.151 -10.803 1.00 94.25 315 ILE A C 1
ATOM 2375 O O . ILE A 1 315 ? 15.534 20.015 -10.306 1.00 94.25 315 ILE A O 1
ATOM 2379 N N . PHE A 1 316 ? 14.328 18.128 -10.108 1.00 94.88 316 PHE A N 1
ATOM 2380 C CA . PHE A 1 316 ? 14.430 18.052 -8.648 1.00 94.88 316 PHE A CA 1
ATOM 2381 C C . PHE A 1 316 ? 14.995 16.705 -8.188 1.00 94.88 316 PHE A C 1
ATOM 2383 O O . PHE A 1 316 ? 14.570 15.674 -8.702 1.00 94.88 316 PHE A O 1
ATOM 2390 N N . PRO A 1 317 ? 15.937 16.659 -7.232 1.00 93.75 317 PRO A N 1
ATOM 2391 C CA . PRO A 1 317 ? 16.396 15.393 -6.667 1.00 93.75 317 PRO A CA 1
ATOM 2392 C C . PRO A 1 317 ? 15.274 14.671 -5.904 1.00 93.75 317 PRO A C 1
ATOM 2394 O O . PRO A 1 317 ? 14.666 15.253 -5.001 1.00 93.75 317 PRO A O 1
ATOM 2397 N N . GLN A 1 318 ? 15.052 13.391 -6.206 1.00 92.12 318 GLN A N 1
ATOM 2398 C CA . GLN A 1 318 ? 14.131 12.519 -5.468 1.00 92.12 318 GLN A CA 1
ATOM 2399 C C . GLN A 1 318 ? 14.891 11.293 -4.958 1.00 92.12 318 GLN A C 1
ATOM 2401 O O . GLN A 1 318 ? 15.467 10.540 -5.735 1.00 92.12 318 GLN A O 1
ATOM 2406 N N . TRP A 1 319 ? 14.960 11.108 -3.640 1.00 88.44 319 TRP A N 1
ATOM 2407 C CA . TRP A 1 319 ? 15.733 10.011 -3.050 1.00 88.44 319 TRP A CA 1
ATOM 2408 C C . TRP A 1 319 ? 14.903 8.729 -2.998 1.00 88.44 319 TRP A C 1
ATOM 2410 O O . TRP A 1 319 ? 13.815 8.717 -2.429 1.00 88.44 319 TRP A O 1
ATOM 2420 N N . LEU A 1 320 ? 15.441 7.644 -3.558 1.00 88.62 320 LEU A N 1
ATOM 2421 C CA . LEU A 1 320 ? 14.794 6.332 -3.529 1.00 88.62 320 LEU A CA 1
ATOM 2422 C C . LEU A 1 320 ? 15.133 5.550 -2.252 1.00 88.62 320 LEU A C 1
ATOM 2424 O O . LEU A 1 320 ? 16.132 5.816 -1.582 1.00 88.62 320 LEU A O 1
ATOM 2428 N N . ASP A 1 321 ? 14.331 4.530 -1.947 1.00 85.00 321 ASP A N 1
ATOM 2429 C CA . ASP A 1 321 ? 14.657 3.555 -0.904 1.00 85.00 321 ASP A CA 1
ATOM 2430 C C . ASP A 1 321 ? 15.727 2.569 -1.397 1.00 85.00 321 ASP A C 1
ATOM 2432 O O . ASP A 1 321 ? 15.649 2.052 -2.515 1.00 85.00 321 ASP A O 1
ATOM 2436 N N . ALA A 1 322 ? 16.720 2.279 -0.550 1.00 86.25 322 ALA A N 1
ATOM 2437 C CA . ALA A 1 322 ? 17.866 1.454 -0.932 1.00 86.25 322 ALA A CA 1
ATOM 2438 C C . ALA A 1 322 ? 17.478 0.004 -1.269 1.00 86.25 322 ALA A C 1
ATOM 2440 O O . ALA A 1 322 ? 17.978 -0.558 -2.244 1.00 86.25 322 ALA A O 1
ATOM 2441 N N . ASP A 1 323 ? 16.568 -0.593 -0.499 1.00 86.19 323 ASP A N 1
ATOM 2442 C CA . ASP A 1 323 ? 16.126 -1.969 -0.706 1.00 86.19 323 ASP A CA 1
ATOM 2443 C C . ASP A 1 323 ? 14.651 -2.031 -1.118 1.00 86.19 323 ASP A C 1
ATOM 2445 O O . ASP A 1 323 ? 13.767 -1.470 -0.461 1.00 86.19 323 ASP A O 1
ATOM 2449 N N . MET A 1 324 ? 14.389 -2.698 -2.241 1.00 84.44 324 MET A N 1
ATOM 2450 C CA . MET A 1 324 ? 13.056 -2.840 -2.811 1.00 84.44 324 MET A CA 1
ATOM 2451 C C . MET A 1 324 ? 12.793 -4.320 -3.107 1.00 84.44 324 MET A C 1
ATOM 2453 O O . MET A 1 324 ? 13.308 -4.837 -4.097 1.00 84.44 324 MET A O 1
ATOM 2457 N N . PRO A 1 325 ? 11.968 -5.013 -2.302 1.00 83.50 325 PRO A N 1
ATOM 2458 C CA . PRO A 1 325 ? 11.627 -6.405 -2.569 1.00 83.50 325 PRO A CA 1
ATOM 2459 C C . PRO A 1 325 ? 10.703 -6.526 -3.789 1.00 83.50 325 PRO A C 1
ATOM 2461 O O . PRO A 1 325 ? 9.960 -5.597 -4.121 1.00 83.50 325 PRO A O 1
ATOM 2464 N N . TRP A 1 326 ? 10.687 -7.706 -4.418 1.00 84.94 326 TRP A N 1
ATOM 2465 C CA . TRP A 1 326 ? 9.897 -7.981 -5.628 1.00 84.94 326 TRP A CA 1
ATOM 2466 C C . TRP A 1 326 ? 8.421 -7.599 -5.493 1.00 84.94 326 TRP A C 1
ATOM 2468 O O . TRP A 1 326 ? 7.892 -6.895 -6.348 1.00 84.94 326 TRP A O 1
ATOM 2478 N N . ARG A 1 327 ? 7.763 -7.989 -4.392 1.00 78.62 327 ARG A N 1
ATOM 2479 C CA . ARG A 1 327 ? 6.347 -7.661 -4.147 1.00 78.62 327 ARG A CA 1
ATOM 2480 C C . ARG A 1 327 ? 6.098 -6.147 -4.142 1.00 78.62 327 ARG A C 1
ATOM 2482 O O . ARG A 1 327 ? 5.123 -5.675 -4.724 1.00 78.62 327 ARG A O 1
ATOM 2489 N N . ARG A 1 328 ? 7.009 -5.375 -3.538 1.00 76.94 328 ARG A N 1
ATOM 2490 C CA . ARG A 1 328 ? 6.927 -3.909 -3.479 1.00 76.94 328 ARG A CA 1
ATOM 2491 C C . ARG A 1 328 ? 7.169 -3.277 -4.847 1.00 76.94 328 ARG A C 1
ATOM 2493 O O . ARG A 1 328 ? 6.437 -2.358 -5.207 1.00 76.94 328 ARG A O 1
ATOM 2500 N N . TYR A 1 329 ? 8.140 -3.782 -5.609 1.00 86.38 329 TYR A N 1
ATOM 2501 C CA . TYR A 1 329 ? 8.392 -3.334 -6.981 1.00 86.38 329 TYR A CA 1
ATOM 2502 C C . TYR A 1 329 ? 7.206 -3.633 -7.905 1.00 86.38 329 TYR A C 1
ATOM 2504 O O . TYR A 1 329 ? 6.737 -2.737 -8.601 1.00 86.38 329 TYR A O 1
ATOM 2512 N N . TRP A 1 330 ? 6.670 -4.856 -7.864 1.00 86.31 330 TRP A N 1
ATOM 2513 C CA . TRP A 1 330 ? 5.504 -5.252 -8.652 1.00 86.31 330 TRP A CA 1
ATOM 2514 C C . TRP A 1 330 ? 4.297 -4.365 -8.344 1.00 86.31 330 TRP A C 1
ATOM 2516 O O . TRP A 1 330 ? 3.675 -3.836 -9.262 1.00 86.31 330 TRP A O 1
ATOM 2526 N N . ASN A 1 331 ? 4.003 -4.118 -7.061 1.00 80.12 331 ASN A N 1
ATOM 2527 C CA . ASN A 1 331 ? 2.919 -3.210 -6.686 1.00 80.12 331 ASN A CA 1
ATOM 2528 C C . ASN A 1 331 ? 3.207 -1.752 -7.098 1.00 80.12 331 ASN A C 1
ATOM 2530 O O . ASN A 1 331 ? 2.317 -1.049 -7.569 1.00 80.12 331 ASN A O 1
ATOM 2534 N N . TYR A 1 332 ? 4.449 -1.272 -6.964 1.00 86.06 332 TYR A N 1
ATOM 2535 C CA . TYR A 1 332 ? 4.842 0.044 -7.480 1.00 86.06 332 TYR A CA 1
ATOM 2536 C C . TYR A 1 332 ? 4.562 0.156 -8.983 1.00 86.06 332 TYR A C 1
ATOM 2538 O O . TYR A 1 332 ? 3.816 1.049 -9.378 1.00 86.06 332 TYR A O 1
ATOM 2546 N N . LEU A 1 333 ? 5.076 -0.774 -9.791 1.00 90.12 333 LEU A N 1
ATOM 2547 C CA . LEU A 1 333 ? 4.905 -0.765 -11.241 1.00 90.12 333 LEU A CA 1
ATOM 2548 C C . LEU A 1 333 ? 3.422 -0.851 -11.616 1.00 90.12 333 LEU A C 1
ATOM 2550 O O . LEU A 1 333 ? 2.951 -0.043 -12.407 1.00 90.12 333 LEU A O 1
ATOM 2554 N N . ARG A 1 334 ? 2.654 -1.749 -10.986 1.00 87.06 334 ARG A N 1
ATOM 2555 C CA . ARG A 1 334 ? 1.203 -1.843 -11.206 1.00 87.06 334 ARG A CA 1
ATOM 2556 C C . ARG A 1 334 ? 0.480 -0.531 -10.938 1.00 87.06 334 ARG A C 1
ATOM 2558 O O . ARG A 1 334 ? -0.384 -0.166 -11.722 1.00 87.06 334 ARG A O 1
ATOM 2565 N N . ARG A 1 335 ? 0.827 0.198 -9.872 1.00 83.75 335 ARG A N 1
ATOM 2566 C CA . ARG A 1 335 ? 0.218 1.508 -9.585 1.00 83.75 335 ARG A CA 1
ATOM 2567 C C . ARG A 1 335 ? 0.564 2.546 -10.649 1.00 83.75 335 ARG A C 1
ATOM 2569 O O . ARG A 1 335 ? -0.331 3.279 -11.053 1.00 83.75 335 ARG A O 1
ATOM 2576 N N . GLN A 1 336 ? 1.811 2.568 -11.130 1.00 86.44 336 GLN A N 1
ATOM 2577 C CA . GLN A 1 336 ? 2.224 3.467 -12.215 1.00 86.44 336 GLN A CA 1
ATOM 2578 C C . GLN A 1 336 ? 1.455 3.196 -13.514 1.00 86.44 336 GLN A C 1
ATOM 2580 O O . GLN A 1 336 ? 1.074 4.128 -14.214 1.00 86.44 336 GLN A O 1
ATOM 2585 N N . LEU A 1 337 ? 1.188 1.923 -13.817 1.00 89.06 337 LEU A N 1
ATOM 2586 C CA . LEU A 1 337 ? 0.460 1.531 -15.024 1.00 89.06 337 LEU A CA 1
ATOM 2587 C C . LEU A 1 337 ? -1.061 1.688 -14.874 1.00 89.06 337 LEU A C 1
ATOM 2589 O O . LEU A 1 337 ? -1.723 2.128 -15.806 1.00 89.06 337 LEU A O 1
ATOM 2593 N N . TYR A 1 338 ? -1.620 1.397 -13.695 1.00 86.81 338 TYR A N 1
ATOM 2594 C CA . TYR A 1 338 ? -3.061 1.502 -13.426 1.00 86.81 338 TYR A CA 1
ATOM 2595 C C . TYR A 1 338 ? -3.579 2.934 -13.566 1.00 86.81 338 TYR A C 1
ATOM 2597 O O . TYR A 1 338 ? -4.687 3.150 -14.045 1.00 86.81 338 TYR A O 1
ATOM 2605 N N . VAL A 1 339 ? -2.754 3.924 -13.213 1.00 85.31 339 VAL A N 1
ATOM 2606 C CA . VAL A 1 339 ? -3.023 5.348 -13.466 1.00 85.31 339 VAL A CA 1
ATOM 2607 C C . VAL A 1 339 ? -3.433 5.600 -14.927 1.00 85.31 339 VAL A C 1
ATOM 2609 O O . VAL A 1 339 ? -4.340 6.394 -15.184 1.00 85.31 339 VAL A O 1
ATOM 2612 N N . MET A 1 340 ? -2.831 4.885 -15.881 1.00 86.88 340 MET A N 1
ATOM 2613 C CA . MET A 1 340 ? -3.106 5.027 -17.313 1.00 86.88 340 MET A CA 1
ATOM 2614 C C . MET A 1 340 ? -4.451 4.418 -17.746 1.00 86.88 340 MET A C 1
ATOM 2616 O O . MET A 1 340 ? -4.890 4.643 -18.870 1.00 86.88 340 MET A O 1
ATOM 2620 N N . ASP A 1 341 ? -5.132 3.677 -16.873 1.00 84.12 341 ASP A N 1
ATOM 2621 C CA . ASP A 1 341 ? -6.502 3.204 -17.103 1.00 84.12 341 ASP A CA 1
ATOM 2622 C C . ASP A 1 341 ? -7.549 4.014 -16.319 1.00 84.12 341 ASP A C 1
ATOM 2624 O O . ASP A 1 341 ? -8.746 3.743 -16.375 1.00 84.12 341 ASP A O 1
ATOM 2628 N N . THR A 1 342 ? -7.121 5.069 -15.620 1.00 81.88 342 THR A N 1
ATOM 2629 C CA . THR A 1 342 ? -8.030 6.021 -14.972 1.00 81.88 342 THR A CA 1
ATOM 2630 C C . THR A 1 342 ? -8.216 7.262 -15.833 1.00 81.88 342 THR A C 1
ATOM 2632 O O . THR A 1 342 ? -7.263 7.752 -16.438 1.00 81.88 342 THR A O 1
ATOM 2635 N N . TYR A 1 343 ? -9.447 7.761 -15.933 1.00 87.00 343 TYR A N 1
ATOM 2636 C CA . TYR A 1 343 ? -9.774 8.903 -16.783 1.00 87.00 343 TYR A CA 1
ATOM 2637 C C . TYR A 1 343 ? -11.058 9.596 -16.330 1.00 87.00 343 TYR A C 1
ATOM 2639 O O . TYR A 1 343 ? -11.974 8.964 -15.812 1.00 87.00 343 TYR A O 1
ATOM 2647 N N . THR A 1 344 ? -11.141 10.901 -16.585 1.00 84.62 344 THR A N 1
ATOM 2648 C CA . THR A 1 344 ? -12.321 11.730 -16.266 1.00 84.62 344 THR A CA 1
ATOM 2649 C C . THR A 1 344 ? -13.112 12.146 -17.510 1.00 84.62 344 THR A C 1
ATOM 2651 O O . THR A 1 344 ? -14.247 12.605 -17.407 1.00 84.62 344 THR A O 1
ATOM 2654 N N . SER A 1 345 ? -12.541 11.961 -18.707 1.00 85.75 345 SER A N 1
ATOM 2655 C CA . SER A 1 345 ? -13.174 12.289 -19.989 1.00 85.75 345 SER A CA 1
ATOM 2656 C C . SER A 1 345 ? -12.763 11.312 -21.103 1.00 85.75 345 SER A C 1
ATOM 2658 O O . SER A 1 345 ? -11.723 10.653 -20.995 1.00 85.75 345 SER A O 1
ATOM 2660 N N . PRO A 1 346 ? -13.523 11.229 -22.215 1.00 88.56 346 PRO A N 1
ATOM 2661 C CA . PRO A 1 346 ? -13.129 10.430 -23.378 1.00 88.56 346 PRO A CA 1
ATOM 2662 C C . PRO A 1 346 ? -11.780 10.851 -23.980 1.00 88.56 346 PRO A C 1
ATOM 2664 O O . PRO A 1 346 ? -11.013 9.998 -24.423 1.00 88.56 346 PRO A O 1
ATOM 2667 N N . HIS A 1 347 ? -11.460 12.151 -23.953 1.00 88.50 347 HIS A N 1
ATOM 2668 C CA . HIS A 1 347 ? -10.161 12.663 -24.397 1.00 88.50 347 HIS A CA 1
ATOM 2669 C C . HIS A 1 347 ? -9.028 12.155 -23.498 1.00 88.50 347 HIS A C 1
ATOM 2671 O O . HIS A 1 347 ? -8.030 11.636 -23.995 1.00 88.50 347 HIS A O 1
ATOM 2677 N N . ASN A 1 348 ? -9.211 12.235 -22.176 1.00 88.50 348 ASN A N 1
ATOM 2678 C CA . ASN A 1 348 ? -8.247 11.723 -21.206 1.00 88.50 348 ASN A CA 1
ATOM 2679 C C . ASN A 1 348 ? -8.026 10.213 -21.376 1.00 88.50 348 ASN A C 1
ATOM 2681 O O . ASN A 1 348 ? -6.880 9.769 -21.386 1.00 88.50 348 ASN A O 1
ATOM 2685 N N . ARG A 1 349 ? -9.102 9.444 -21.589 1.00 90.75 349 ARG A N 1
ATOM 2686 C CA . ARG A 1 349 ? -9.026 8.006 -21.876 1.00 90.75 349 ARG A CA 1
ATOM 2687 C C . ARG A 1 349 ? -8.183 7.722 -23.116 1.00 90.75 349 ARG A C 1
ATOM 2689 O O . ARG A 1 349 ? -7.279 6.895 -23.060 1.00 90.75 349 ARG A O 1
ATOM 2696 N N . ALA A 1 350 ? -8.457 8.416 -24.221 1.00 91.38 350 ALA A N 1
ATOM 2697 C CA . ALA A 1 350 ? -7.729 8.223 -25.471 1.00 91.38 350 ALA A CA 1
ATOM 2698 C C . ALA A 1 350 ? -6.231 8.530 -25.313 1.00 91.38 350 ALA A C 1
ATOM 2700 O O . ALA A 1 350 ? -5.397 7.748 -25.771 1.00 91.38 350 ALA A O 1
ATOM 2701 N N . LEU A 1 351 ? -5.883 9.624 -24.624 1.00 89.75 351 LEU A N 1
ATOM 2702 C CA . LEU A 1 351 ? -4.491 9.978 -24.336 1.00 89.75 351 LEU A CA 1
ATOM 2703 C C . LEU A 1 351 ? -3.792 8.907 -23.494 1.00 89.75 351 LEU A C 1
ATOM 2705 O O . LEU A 1 351 ? -2.736 8.412 -23.891 1.00 89.75 351 LEU A O 1
ATOM 2709 N N . ASN A 1 352 ? -4.396 8.504 -22.375 1.00 90.69 352 ASN A N 1
ATOM 2710 C CA . ASN A 1 352 ? -3.779 7.546 -21.465 1.00 90.69 352 ASN A CA 1
ATOM 2711 C C . ASN A 1 352 ? -3.612 6.163 -22.119 1.00 90.69 352 ASN A C 1
ATOM 2713 O O . ASN A 1 352 ? -2.542 5.558 -22.029 1.00 90.69 352 ASN A O 1
ATOM 2717 N N . HIS A 1 353 ? -4.620 5.690 -22.860 1.00 91.12 353 HIS A N 1
ATOM 2718 C CA . HIS A 1 353 ? -4.545 4.419 -23.593 1.00 91.12 353 HIS A CA 1
ATOM 2719 C C . HIS A 1 353 ? -3.533 4.464 -24.746 1.00 91.12 353 HIS A C 1
ATOM 2721 O O . HIS A 1 353 ? -2.833 3.480 -24.987 1.00 91.12 353 HIS A O 1
ATOM 2727 N N . THR A 1 354 ? -3.375 5.614 -25.410 1.00 92.00 354 THR A N 1
ATOM 2728 C CA . THR A 1 354 ? -2.325 5.807 -26.426 1.00 92.00 354 THR A CA 1
ATOM 2729 C C . THR A 1 354 ? -0.936 5.747 -25.797 1.00 92.00 354 THR A C 1
ATOM 2731 O O . THR A 1 354 ? -0.055 5.061 -26.317 1.00 92.00 354 THR A O 1
ATOM 2734 N N . MET A 1 355 ? -0.734 6.411 -24.654 1.00 90.19 355 MET A N 1
ATOM 2735 C CA . MET A 1 355 ? 0.526 6.326 -23.913 1.00 90.19 355 MET A CA 1
ATOM 2736 C C . MET A 1 355 ? 0.820 4.884 -23.484 1.00 90.19 355 MET A C 1
ATOM 2738 O O . MET A 1 355 ? 1.964 4.445 -23.575 1.00 90.19 355 MET A O 1
ATOM 2742 N N . MET A 1 356 ? -0.199 4.131 -23.062 1.00 90.12 356 MET A N 1
ATOM 2743 C CA . MET A 1 356 ? -0.068 2.735 -22.637 1.00 90.12 356 MET A CA 1
ATOM 2744 C C . MET A 1 356 ? 0.381 1.836 -23.796 1.00 90.12 356 MET A C 1
ATOM 2746 O O . MET A 1 356 ? 1.328 1.055 -23.651 1.00 90.12 356 MET A O 1
ATOM 2750 N N . ALA A 1 357 ? -0.256 1.978 -24.962 1.00 92.00 357 ALA A N 1
ATOM 2751 C CA . ALA A 1 357 ? 0.112 1.244 -26.168 1.00 92.00 357 ALA A CA 1
ATOM 2752 C C . ALA A 1 357 ? 1.534 1.596 -26.633 1.00 92.00 357 ALA A C 1
ATOM 2754 O O . ALA A 1 357 ? 2.329 0.702 -26.927 1.00 92.00 357 ALA A O 1
ATOM 2755 N N . LEU A 1 358 ? 1.879 2.888 -26.635 1.00 92.56 358 LEU A N 1
ATOM 2756 C CA . LEU A 1 358 ? 3.205 3.360 -27.025 1.00 92.56 358 LEU A CA 1
ATOM 2757 C C . LEU A 1 358 ? 4.294 2.843 -26.079 1.00 92.56 358 LEU A C 1
ATOM 2759 O O . LEU A 1 358 ? 5.320 2.363 -26.553 1.00 92.56 358 LEU A O 1
ATOM 2763 N N . HIS A 1 359 ? 4.074 2.899 -24.762 1.00 92.19 359 HIS A N 1
ATOM 2764 C CA . HIS A 1 359 ? 5.034 2.401 -23.775 1.00 92.19 359 HIS A CA 1
ATOM 2765 C C . HIS A 1 359 ? 5.273 0.899 -23.965 1.00 92.19 359 HIS A C 1
ATOM 2767 O O . HIS A 1 359 ? 6.415 0.465 -24.077 1.00 92.19 359 HIS A O 1
ATOM 2773 N N . THR A 1 360 ? 4.198 0.121 -24.119 1.00 93.19 360 THR A N 1
ATOM 2774 C CA . THR A 1 360 ? 4.278 -1.326 -24.368 1.00 93.19 360 THR A CA 1
ATOM 2775 C C . THR A 1 360 ? 5.063 -1.635 -25.645 1.00 93.19 360 THR A C 1
ATOM 2777 O O . THR A 1 360 ? 5.965 -2.474 -25.632 1.00 93.19 360 THR A O 1
ATOM 2780 N N . TYR A 1 361 ? 4.760 -0.932 -26.742 1.00 94.75 361 TYR A N 1
ATOM 2781 C CA . TYR A 1 361 ? 5.466 -1.099 -28.011 1.00 94.75 361 TYR A CA 1
ATOM 2782 C C . TYR A 1 361 ? 6.952 -0.750 -27.889 1.00 94.75 361 TYR A C 1
ATOM 2784 O O . TYR A 1 361 ? 7.792 -1.545 -28.299 1.00 94.75 361 TYR A O 1
ATOM 2792 N N . LEU A 1 362 ? 7.290 0.402 -27.299 1.00 94.62 362 LEU A N 1
ATOM 2793 C CA . LEU A 1 362 ? 8.677 0.844 -27.135 1.00 94.62 362 LEU A CA 1
ATOM 2794 C C . LEU A 1 362 ? 9.490 -0.110 -26.254 1.00 94.62 362 LEU A C 1
ATOM 2796 O O . LEU A 1 362 ? 10.642 -0.396 -26.578 1.00 94.62 362 LEU A O 1
ATOM 2800 N N . SER A 1 363 ? 8.892 -0.651 -25.190 1.00 95.31 363 SER A N 1
ATOM 2801 C CA . SER A 1 363 ? 9.539 -1.656 -24.344 1.00 95.31 363 SER A CA 1
ATOM 2802 C C . SER A 1 363 ? 9.837 -2.942 -25.121 1.00 95.31 363 SER A C 1
ATOM 2804 O O . SER A 1 363 ? 10.963 -3.436 -25.074 1.00 95.31 363 SER A O 1
ATOM 2806 N N . LEU A 1 364 ? 8.886 -3.457 -25.907 1.00 95.19 364 LEU A N 1
ATOM 2807 C CA . LEU A 1 364 ? 9.103 -4.646 -26.745 1.00 95.19 364 LEU A CA 1
ATOM 2808 C C . LEU A 1 364 ? 10.110 -4.389 -27.876 1.00 95.19 364 LEU A C 1
ATOM 2810 O O . LEU A 1 364 ? 10.994 -5.215 -28.115 1.00 95.19 364 LEU A O 1
ATOM 2814 N N . ALA A 1 365 ? 10.025 -3.221 -28.516 1.00 94.94 365 ALA A N 1
ATOM 2815 C CA . ALA A 1 365 ? 10.952 -2.759 -29.546 1.00 94.94 365 ALA A CA 1
ATOM 2816 C C . ALA A 1 365 ? 12.367 -2.499 -29.003 1.00 94.94 365 ALA A C 1
ATOM 2818 O O . ALA A 1 365 ? 13.294 -2.329 -29.784 1.00 94.94 365 ALA A O 1
ATOM 2819 N N . PHE A 1 366 ? 12.562 -2.494 -27.685 1.00 94.75 366 PHE A N 1
ATOM 2820 C CA . PHE A 1 366 ? 13.878 -2.502 -27.056 1.00 94.75 366 PHE A CA 1
ATOM 2821 C C . PHE A 1 366 ? 14.309 -3.916 -26.635 1.00 94.75 366 PHE A C 1
ATOM 2823 O O . PHE A 1 366 ? 15.418 -4.353 -26.957 1.00 94.75 366 PHE A O 1
ATOM 2830 N N . VAL A 1 367 ? 13.438 -4.656 -25.945 1.00 96.38 367 VAL A N 1
ATOM 2831 C CA . VAL A 1 367 ? 13.767 -5.956 -25.339 1.00 96.38 367 VAL A CA 1
ATOM 2832 C C . VAL A 1 367 ? 14.021 -7.026 -26.393 1.00 96.38 367 VAL A C 1
ATOM 2834 O O . VAL A 1 367 ? 15.048 -7.701 -26.325 1.00 96.38 367 VAL A O 1
ATOM 2837 N N . ILE A 1 368 ? 13.135 -7.167 -27.385 1.00 95.44 368 ILE A N 1
ATOM 2838 C CA . ILE A 1 368 ? 13.261 -8.226 -28.397 1.00 95.44 368 ILE A CA 1
ATOM 2839 C C . ILE A 1 368 ? 14.580 -8.063 -29.175 1.00 95.44 368 ILE A C 1
ATOM 2841 O O . ILE A 1 368 ? 15.356 -9.022 -29.205 1.00 95.44 368 ILE A O 1
ATOM 2845 N N . PRO A 1 369 ? 14.926 -6.875 -29.719 1.00 94.38 369 PRO A N 1
ATOM 2846 C CA . PRO A 1 369 ? 16.232 -6.658 -30.346 1.00 94.38 369 PRO A CA 1
ATOM 2847 C C . PRO A 1 369 ? 17.408 -6.975 -29.432 1.00 94.38 369 PRO A C 1
ATOM 2849 O O . PRO A 1 369 ? 18.328 -7.672 -29.858 1.00 94.38 369 PRO A O 1
ATOM 2852 N N . THR A 1 370 ? 17.356 -6.524 -28.176 1.00 94.50 370 THR A N 1
ATOM 2853 C CA . THR A 1 370 ? 18.425 -6.753 -27.196 1.00 94.50 370 THR A CA 1
ATOM 2854 C C . THR A 1 370 ? 18.670 -8.245 -26.987 1.00 94.50 370 THR A C 1
ATOM 2856 O O . THR A 1 370 ? 19.817 -8.683 -27.034 1.00 94.50 370 THR A O 1
ATOM 2859 N N . VAL A 1 371 ? 17.607 -9.043 -26.842 1.00 94.44 371 VAL A N 1
ATOM 2860 C CA . VAL A 1 371 ? 17.706 -10.506 -26.730 1.00 94.44 371 VAL A CA 1
ATOM 2861 C C . VAL A 1 371 ? 18.294 -11.111 -28.004 1.00 94.44 371 VAL A C 1
ATOM 2863 O O . VAL A 1 371 ? 19.203 -11.935 -27.913 1.00 94.44 371 VAL A O 1
ATOM 2866 N N . THR A 1 372 ? 17.853 -10.680 -29.194 1.00 91.50 372 THR A N 1
ATOM 2867 C CA . THR A 1 372 ? 18.420 -11.209 -30.449 1.00 91.50 372 THR A CA 1
ATOM 2868 C C . THR A 1 372 ? 19.915 -10.912 -30.591 1.00 91.50 372 THR A C 1
ATOM 2870 O O . THR A 1 372 ? 20.674 -11.778 -31.023 1.00 91.50 372 THR A O 1
ATOM 2873 N N . VAL A 1 373 ? 20.357 -9.711 -30.203 1.00 90.81 373 VAL A N 1
ATOM 2874 C CA . VAL A 1 373 ? 21.768 -9.310 -30.251 1.00 90.81 373 VAL A CA 1
ATOM 2875 C C . VAL A 1 373 ? 22.576 -10.080 -29.210 1.00 90.81 373 VAL A C 1
ATOM 2877 O O . VAL A 1 373 ? 23.633 -10.609 -29.547 1.00 90.81 373 VAL A O 1
ATOM 2880 N N . ALA A 1 374 ? 22.071 -10.210 -27.980 1.00 91.12 374 ALA A N 1
ATOM 2881 C CA . ALA A 1 374 ? 22.738 -10.948 -26.910 1.00 91.12 374 ALA A CA 1
ATOM 2882 C C . ALA A 1 374 ? 22.933 -12.430 -27.261 1.00 91.12 374 ALA A C 1
ATOM 2884 O O . ALA A 1 374 ? 24.036 -12.952 -27.109 1.00 91.12 374 ALA A O 1
ATOM 2885 N N . LEU A 1 375 ? 21.897 -13.093 -27.792 1.00 89.62 375 LEU A N 1
ATOM 2886 C CA . LEU A 1 375 ? 21.990 -14.483 -28.244 1.00 89.62 375 LEU A CA 1
ATOM 2887 C C . LEU A 1 375 ? 23.029 -14.642 -29.356 1.00 89.62 375 LEU A C 1
ATOM 2889 O O . LEU A 1 375 ? 23.852 -15.553 -29.304 1.00 89.62 375 LEU A O 1
ATOM 2893 N N . ARG A 1 376 ? 23.036 -13.731 -30.334 1.00 85.69 376 ARG A N 1
ATOM 2894 C CA . ARG A 1 376 ? 23.976 -13.788 -31.457 1.00 85.69 376 ARG A CA 1
ATOM 2895 C C . ARG A 1 376 ? 25.425 -13.565 -31.026 1.00 85.69 376 ARG A C 1
ATOM 2897 O O . ARG A 1 376 ? 26.299 -14.325 -31.428 1.00 85.69 376 ARG A O 1
ATOM 2904 N N . VAL A 1 377 ? 25.677 -12.569 -30.175 1.00 85.81 377 VAL A N 1
ATOM 2905 C CA . VAL A 1 377 ? 27.009 -12.326 -29.596 1.00 85.81 377 VAL A CA 1
ATOM 2906 C C . VAL A 1 377 ? 27.451 -13.509 -28.729 1.00 85.81 377 VAL A C 1
ATOM 2908 O O . VAL A 1 377 ? 28.616 -13.893 -28.779 1.00 85.81 377 VAL A O 1
ATOM 2911 N N . GLY A 1 378 ? 26.529 -14.127 -27.983 1.00 87.00 378 GLY A N 1
ATOM 2912 C CA . GLY A 1 378 ? 26.795 -15.336 -27.203 1.00 87.00 378 GLY A CA 1
ATOM 2913 C C . GLY A 1 378 ? 27.211 -16.522 -28.074 1.00 87.00 378 GLY A C 1
ATOM 2914 O O . GLY A 1 378 ? 28.229 -17.150 -27.793 1.00 87.00 378 GLY A O 1
ATOM 2915 N N . ILE A 1 379 ? 26.485 -16.782 -29.168 1.00 83.50 379 ILE A N 1
ATOM 2916 C CA . ILE A 1 379 ? 26.836 -17.820 -30.153 1.00 83.50 379 ILE A CA 1
ATOM 2917 C C . ILE A 1 379 ? 28.235 -17.569 -30.717 1.00 83.50 379 ILE A C 1
ATOM 2919 O O . ILE A 1 379 ? 29.058 -18.482 -30.711 1.00 83.50 379 ILE A O 1
ATOM 2923 N N . TRP A 1 380 ? 28.540 -16.333 -31.125 1.00 81.06 380 TRP A N 1
ATOM 2924 C CA . TRP A 1 380 ? 29.878 -15.974 -31.600 1.00 81.06 380 TRP A CA 1
ATOM 2925 C C . TRP A 1 380 ? 30.954 -16.181 -30.532 1.00 81.06 380 TRP A C 1
ATOM 2927 O O . TRP A 1 380 ? 32.018 -16.707 -30.841 1.00 81.06 380 TRP A O 1
ATOM 2937 N N . GLY A 1 381 ? 30.685 -15.823 -29.275 1.00 82.44 381 GLY A N 1
ATOM 2938 C CA . GLY A 1 381 ? 31.611 -16.046 -28.164 1.00 82.44 381 GLY A CA 1
ATOM 2939 C C . GLY A 1 381 ? 31.920 -17.528 -27.939 1.00 82.44 381 GLY A C 1
ATOM 2940 O O . GLY A 1 381 ? 33.083 -17.897 -27.780 1.00 82.44 381 GLY A O 1
ATOM 2941 N N . VAL A 1 382 ? 30.899 -18.390 -27.993 1.00 81.38 382 VAL A N 1
ATOM 2942 C CA . VAL A 1 382 ? 31.069 -19.847 -27.883 1.00 81.38 382 VAL A CA 1
ATOM 2943 C C . VAL A 1 382 ? 31.827 -20.398 -29.094 1.00 81.38 382 VAL A C 1
ATOM 2945 O O . VAL A 1 382 ? 32.763 -21.170 -28.914 1.00 81.38 382 VAL A O 1
ATOM 2948 N N . GLN A 1 383 ? 31.498 -19.966 -30.315 1.00 75.50 383 GLN A N 1
ATOM 2949 C CA . GLN A 1 383 ? 32.222 -20.368 -31.528 1.00 75.50 383 GLN A CA 1
ATOM 2950 C C . GLN A 1 383 ? 33.704 -19.978 -31.462 1.00 75.50 383 GLN A C 1
ATOM 2952 O O . GLN A 1 383 ? 34.564 -20.805 -31.747 1.00 75.50 383 GLN A O 1
ATOM 2957 N N . VAL A 1 384 ? 34.015 -18.752 -31.026 1.00 74.94 384 VAL A N 1
ATOM 2958 C CA . VAL A 1 384 ? 35.395 -18.289 -30.802 1.00 74.94 384 VAL A CA 1
ATOM 2959 C C . VAL A 1 384 ? 36.104 -19.166 -29.767 1.00 74.94 384 VAL A C 1
ATOM 2961 O O . VAL A 1 384 ? 37.255 -19.537 -29.978 1.00 74.94 384 VAL A O 1
ATOM 2964 N N . GLY A 1 385 ? 35.428 -19.516 -28.669 1.00 73.56 385 GLY A N 1
ATOM 2965 C CA . GLY A 1 385 ? 35.990 -20.349 -27.602 1.00 73.56 385 GLY A CA 1
ATOM 2966 C C . GLY A 1 385 ? 36.209 -21.818 -27.984 1.00 73.56 385 GLY A C 1
ATOM 2967 O O . GLY A 1 385 ? 37.089 -22.462 -27.418 1.00 73.56 385 GLY A O 1
ATOM 2968 N N . LEU A 1 386 ? 35.434 -22.346 -28.937 1.00 72.19 386 LEU A N 1
ATOM 2969 C CA . LEU A 1 386 ? 35.528 -23.730 -29.418 1.00 72.19 386 LEU A CA 1
ATOM 2970 C C . LEU A 1 386 ? 36.513 -23.915 -30.581 1.00 72.19 386 LEU A C 1
ATOM 2972 O O . LEU A 1 386 ? 36.904 -25.047 -30.863 1.00 72.19 386 LEU A O 1
ATOM 2976 N N . LEU A 1 387 ? 36.926 -22.840 -31.263 1.00 66.00 387 LEU A N 1
ATOM 2977 C CA . LEU A 1 387 ? 37.894 -22.922 -32.358 1.00 66.00 387 LEU A CA 1
ATOM 2978 C C . LEU A 1 387 ? 39.284 -23.317 -31.820 1.00 66.00 387 LEU A C 1
ATOM 2980 O O . LEU A 1 387 ? 39.869 -22.570 -31.030 1.00 66.00 387 LEU A O 1
ATOM 2984 N N . PRO A 1 388 ? 39.875 -24.445 -32.267 1.00 56.97 388 PRO A N 1
ATOM 2985 C CA . PRO A 1 388 ? 41.214 -24.834 -31.846 1.00 56.97 388 PRO A CA 1
ATOM 2986 C C . PRO A 1 388 ? 42.223 -23.800 -32.344 1.00 56.97 388 PRO A C 1
ATOM 2988 O O . PRO A 1 388 ? 42.453 -23.679 -33.553 1.00 56.97 388 PRO A O 1
ATOM 2991 N N . THR A 1 389 ? 42.872 -23.096 -31.415 1.00 53.78 389 THR A N 1
ATOM 2992 C CA . THR A 1 389 ? 43.912 -22.081 -31.676 1.00 53.78 389 THR A CA 1
ATOM 2993 C C . THR A 1 389 ? 45.008 -22.565 -32.641 1.00 53.78 389 THR A C 1
ATOM 2995 O O . THR A 1 389 ? 45.605 -21.756 -33.348 1.00 53.78 389 THR A O 1
ATOM 2998 N N . GLN A 1 390 ? 45.225 -23.882 -32.759 1.00 44.22 390 GLN A N 1
ATOM 2999 C CA . GLN A 1 390 ? 46.216 -24.493 -33.656 1.00 44.22 390 GLN A CA 1
ATOM 3000 C C . GLN A 1 390 ? 45.802 -24.587 -35.139 1.00 44.22 390 GLN A C 1
ATOM 3002 O O . GLN A 1 390 ? 46.674 -24.564 -36.004 1.00 44.22 390 GLN A O 1
ATOM 3007 N N . THR A 1 391 ? 44.508 -24.626 -35.476 1.00 50.41 391 THR A N 1
ATOM 3008 C CA . THR A 1 391 ? 44.051 -24.595 -36.891 1.00 50.41 391 THR A CA 1
ATOM 3009 C C . THR A 1 391 ? 43.904 -23.182 -37.455 1.00 50.41 391 THR A C 1
ATOM 3011 O O . THR A 1 391 ? 43.677 -23.011 -38.650 1.00 50.41 391 THR A O 1
ATOM 3014 N N . VAL A 1 392 ? 44.045 -22.166 -36.600 1.00 50.16 392 VAL A N 1
ATOM 3015 C CA . VAL A 1 392 ? 43.787 -20.755 -36.915 1.00 50.16 392 VAL A CA 1
ATOM 3016 C C . VAL A 1 392 ? 45.025 -20.050 -37.478 1.00 50.16 392 VAL A C 1
ATOM 3018 O O . VAL A 1 392 ? 44.879 -19.098 -38.240 1.00 50.16 392 VAL A O 1
ATOM 3021 N N . TRP A 1 393 ? 46.238 -20.527 -37.173 1.00 44.84 393 TRP A N 1
ATOM 3022 C CA . TRP A 1 393 ? 47.465 -19.806 -37.537 1.00 44.84 393 TRP A CA 1
ATOM 3023 C C . TRP A 1 393 ? 48.203 -20.347 -38.778 1.00 44.84 393 TRP A C 1
ATOM 3025 O O . TRP A 1 393 ? 48.876 -19.565 -39.438 1.00 44.84 393 TRP A O 1
ATOM 3035 N N . ASN A 1 394 ? 48.050 -21.629 -39.157 1.00 40.56 394 ASN A N 1
ATOM 3036 C CA . ASN A 1 394 ? 48.957 -22.283 -40.127 1.00 40.56 394 ASN A CA 1
ATOM 3037 C C . ASN A 1 394 ? 48.289 -23.086 -41.276 1.00 40.56 394 ASN A C 1
ATOM 3039 O O . ASN A 1 394 ? 48.907 -24.000 -41.817 1.00 40.56 394 ASN A O 1
ATOM 3043 N N . GLY A 1 395 ? 47.051 -22.776 -41.682 1.00 49.16 395 GLY A N 1
ATOM 3044 C CA . GLY A 1 395 ? 46.385 -23.423 -42.830 1.00 49.16 395 GLY A CA 1
ATOM 3045 C C . GLY A 1 395 ? 46.062 -22.450 -43.979 1.00 49.16 395 GLY A C 1
ATOM 3046 O O . GLY A 1 395 ? 45.755 -21.288 -43.709 1.00 49.16 395 GLY A O 1
ATOM 3047 N N . PRO A 1 396 ? 46.065 -22.875 -45.259 1.00 39.66 396 PRO A N 1
ATOM 3048 C CA . PRO A 1 396 ? 45.546 -22.044 -46.344 1.00 39.66 396 PRO A CA 1
ATOM 3049 C C . PRO A 1 396 ? 44.041 -21.780 -46.129 1.00 39.66 396 PRO A C 1
ATOM 3051 O O . PRO A 1 396 ? 43.265 -22.723 -45.995 1.00 39.66 396 PRO A O 1
ATOM 3054 N N . GLY A 1 397 ? 43.620 -20.507 -46.078 1.00 51.97 397 GLY A N 1
ATOM 3055 C CA . GLY A 1 397 ? 42.206 -20.100 -45.933 1.00 51.97 397 GLY A CA 1
ATOM 3056 C C . GLY A 1 397 ? 41.745 -19.679 -44.523 1.00 51.97 397 GLY A C 1
ATOM 3057 O O . GLY A 1 397 ? 40.552 -19.466 -44.307 1.00 51.97 397 GLY A O 1
ATOM 3058 N N . THR A 1 398 ? 42.655 -19.521 -43.558 1.00 52.62 398 THR A N 1
ATOM 3059 C CA . THR A 1 398 ? 42.343 -19.181 -42.151 1.00 52.62 398 THR A CA 1
ATOM 3060 C C . THR A 1 398 ? 41.678 -17.815 -41.940 1.00 52.62 398 THR A C 1
ATOM 3062 O O . THR A 1 398 ? 40.859 -17.675 -41.034 1.00 52.62 398 THR A O 1
ATOM 3065 N N . SER A 1 399 ? 41.941 -16.818 -42.791 1.00 51.81 399 SER A N 1
ATOM 3066 C CA . SER A 1 399 ? 41.292 -15.495 -42.723 1.00 51.81 399 SER A CA 1
ATOM 3067 C C . SER A 1 399 ? 39.826 -15.507 -43.183 1.00 51.81 399 SER A C 1
ATOM 3069 O O . SER A 1 399 ? 39.009 -14.758 -42.650 1.00 51.81 399 SER A O 1
ATOM 3071 N N . LEU A 1 400 ? 39.462 -16.397 -44.115 1.00 52.00 400 LEU A N 1
ATOM 3072 C CA . LEU A 1 400 ? 38.087 -16.568 -44.604 1.00 52.00 400 LEU A CA 1
ATOM 3073 C C . LEU A 1 400 ? 37.192 -17.276 -43.578 1.00 52.00 400 LEU A C 1
ATOM 3075 O O . LEU A 1 400 ? 35.995 -17.001 -43.517 1.00 52.00 400 LEU A O 1
ATOM 3079 N N . ARG A 1 401 ? 37.759 -18.127 -42.711 1.00 56.16 401 ARG A N 1
ATOM 3080 C CA . ARG A 1 401 ? 36.998 -18.802 -41.644 1.00 56.16 401 ARG A CA 1
ATOM 3081 C C . ARG A 1 401 ? 36.395 -17.820 -40.639 1.00 56.16 401 ARG A C 1
ATOM 3083 O O . ARG A 1 401 ? 35.251 -18.010 -40.252 1.00 56.16 401 ARG A O 1
ATOM 3090 N N . TRP A 1 402 ? 37.080 -16.730 -40.290 1.00 58.03 402 TRP A N 1
ATOM 3091 C CA . TRP A 1 402 ? 36.506 -15.690 -39.420 1.00 58.03 402 TRP A CA 1
ATOM 3092 C C . TRP A 1 402 ? 35.311 -14.968 -40.062 1.00 58.03 402 TRP A C 1
ATOM 3094 O O . TRP A 1 402 ? 34.332 -14.666 -39.382 1.00 58.03 402 TRP A O 1
ATOM 3104 N N . VAL A 1 403 ? 35.342 -14.752 -41.382 1.00 56.59 403 VAL A N 1
ATOM 3105 C CA . VAL A 1 403 ? 34.217 -14.168 -42.138 1.00 56.59 403 VAL A CA 1
ATOM 3106 C C . VAL A 1 403 ? 32.993 -15.094 -42.121 1.00 56.59 403 VAL A C 1
ATOM 3108 O O . VAL A 1 403 ? 31.860 -14.607 -42.055 1.00 56.59 403 VAL A O 1
ATOM 3111 N N . HIS A 1 404 ? 33.216 -16.413 -42.114 1.00 58.88 404 HIS A N 1
ATOM 3112 C CA . HIS A 1 404 ? 32.171 -17.422 -41.924 1.00 58.88 404 HIS A CA 1
ATOM 3113 C C . HIS A 1 404 ? 31.661 -17.491 -40.475 1.00 58.88 404 HIS A C 1
ATOM 3115 O O . HIS A 1 404 ? 30.449 -17.515 -40.280 1.00 58.88 404 HIS A O 1
ATOM 3121 N N . VAL A 1 405 ? 32.545 -17.431 -39.470 1.00 61.91 405 VAL A N 1
ATOM 3122 C CA . VAL A 1 405 ? 32.189 -17.455 -38.032 1.00 61.91 405 VAL A CA 1
ATOM 3123 C C . VAL A 1 405 ? 31.246 -16.305 -37.672 1.00 61.91 405 VAL A C 1
ATOM 3125 O O . VAL A 1 405 ? 30.216 -16.511 -37.036 1.00 61.91 405 VAL A O 1
ATOM 3128 N N . PHE A 1 406 ? 31.528 -15.095 -38.155 1.00 63.97 406 PHE A N 1
ATOM 3129 C CA . PHE A 1 406 ? 30.651 -13.941 -37.931 1.00 63.97 406 PHE A CA 1
ATOM 3130 C C . PHE A 1 406 ? 29.486 -13.848 -38.928 1.00 63.97 406 PHE A C 1
ATOM 3132 O O . PHE A 1 406 ? 28.714 -12.888 -38.878 1.00 63.97 406 PHE A O 1
ATOM 3139 N N . ALA A 1 407 ? 29.354 -14.811 -39.851 1.00 60.31 407 ALA A N 1
ATOM 3140 C CA . ALA A 1 407 ? 28.385 -14.795 -40.950 1.00 60.31 407 ALA A CA 1
ATOM 3141 C C . ALA A 1 407 ? 28.359 -13.452 -41.721 1.00 60.31 407 ALA A C 1
ATOM 3143 O O . ALA A 1 407 ? 27.343 -13.054 -42.295 1.00 60.31 407 ALA A O 1
ATOM 3144 N N . ALA A 1 408 ? 29.475 -12.712 -41.717 1.00 60.72 408 ALA A N 1
ATOM 3145 C CA . ALA A 1 408 ? 29.543 -11.350 -42.241 1.00 60.72 408 ALA A CA 1
ATOM 3146 C C . ALA A 1 408 ? 29.438 -11.329 -43.773 1.00 60.72 408 ALA A C 1
ATOM 3148 O O . ALA A 1 408 ? 28.866 -10.399 -44.335 1.00 60.72 408 ALA A O 1
ATOM 3149 N N . GLY A 1 409 ? 29.937 -12.380 -44.432 1.00 61.09 409 GLY A N 1
ATOM 3150 C CA . GLY A 1 409 ? 29.819 -12.569 -45.880 1.00 61.09 409 GLY A CA 1
ATOM 3151 C C . GLY A 1 409 ? 28.508 -13.222 -46.332 1.00 61.09 409 GLY A C 1
ATOM 3152 O O . GLY A 1 409 ? 28.110 -13.041 -47.477 1.00 61.09 409 GLY A O 1
ATOM 3153 N N . THR A 1 410 ? 27.821 -13.959 -45.455 1.00 67.44 410 THR A N 1
ATOM 3154 C CA . THR A 1 410 ? 26.587 -14.694 -45.788 1.00 67.44 410 THR A CA 1
ATOM 3155 C C . THR A 1 410 ? 25.320 -13.904 -45.465 1.00 67.44 410 THR A C 1
ATOM 3157 O O . THR A 1 410 ? 24.306 -14.083 -46.136 1.00 67.44 410 THR A O 1
ATOM 3160 N N . CYS A 1 411 ? 25.362 -13.013 -44.467 1.00 74.56 411 CYS A N 1
ATOM 3161 C CA . CYS A 1 411 ? 24.177 -12.329 -43.939 1.00 74.56 411 CYS A CA 1
ATOM 3162 C C . CYS A 1 411 ? 24.427 -10.832 -43.669 1.00 74.56 411 CYS A C 1
ATOM 3164 O O . CYS A 1 411 ? 24.296 -10.370 -42.528 1.00 74.56 411 CYS A O 1
ATOM 3166 N N . PRO A 1 412 ? 24.765 -10.039 -44.706 1.00 80.25 412 PRO A N 1
ATOM 3167 C CA . PRO A 1 412 ? 25.236 -8.661 -44.552 1.00 80.25 412 PRO A CA 1
ATOM 3168 C C . PRO A 1 412 ? 24.204 -7.738 -43.892 1.00 80.25 412 PRO A C 1
ATOM 3170 O O . PRO A 1 412 ? 24.566 -6.920 -43.050 1.00 80.25 412 PRO A O 1
ATOM 3173 N N . LEU A 1 413 ? 22.914 -7.904 -44.208 1.00 83.06 413 LEU A N 1
ATOM 3174 C CA . LEU A 1 413 ? 21.834 -7.097 -43.628 1.00 83.06 413 LEU A CA 1
ATOM 3175 C C . LEU A 1 413 ? 21.708 -7.305 -42.113 1.00 83.06 413 LEU A C 1
ATOM 3177 O O . LEU A 1 413 ? 21.561 -6.342 -41.368 1.00 83.06 413 LEU A O 1
ATOM 3181 N N . SER A 1 414 ? 21.804 -8.556 -41.662 1.00 81.62 414 SER A N 1
ATOM 3182 C CA . SER A 1 414 ? 21.733 -8.904 -40.242 1.00 81.62 414 SER A CA 1
ATOM 3183 C C . SER A 1 414 ? 22.962 -8.398 -39.483 1.00 81.62 414 SER A C 1
ATOM 3185 O O . SER A 1 414 ? 22.877 -7.943 -38.344 1.00 81.62 414 SER A O 1
ATOM 3187 N N . THR A 1 415 ? 24.149 -8.472 -40.083 1.00 83.31 415 THR A N 1
ATOM 3188 C CA . THR A 1 415 ? 25.372 -7.934 -39.466 1.00 83.31 415 THR A CA 1
ATOM 3189 C C . THR A 1 415 ? 25.331 -6.407 -39.389 1.00 83.31 415 THR A C 1
ATOM 3191 O O . THR A 1 415 ? 25.698 -5.845 -38.360 1.00 83.31 415 THR A O 1
ATOM 3194 N N . LEU A 1 416 ? 24.803 -5.737 -40.418 1.00 87.50 416 LEU A N 1
ATOM 3195 C CA . LEU A 1 416 ? 24.571 -4.293 -40.412 1.00 87.50 416 LEU A CA 1
ATOM 3196 C C . LEU A 1 416 ? 23.539 -3.868 -39.354 1.00 87.50 416 LEU A C 1
ATOM 3198 O O . LEU A 1 416 ? 23.762 -2.897 -38.639 1.00 87.50 416 LEU A O 1
ATOM 3202 N N . SER A 1 417 ? 22.419 -4.581 -39.212 1.00 90.69 417 SER A N 1
ATOM 3203 C CA . SER A 1 417 ? 21.410 -4.245 -38.198 1.00 90.69 417 SER A CA 1
ATOM 3204 C C . SER A 1 417 ? 21.946 -4.398 -36.774 1.00 90.69 417 SER A C 1
ATOM 3206 O O . SER A 1 417 ? 21.661 -3.557 -35.923 1.00 90.69 417 SER A O 1
ATOM 3208 N N . LEU A 1 418 ? 22.775 -5.416 -36.520 1.00 90.00 418 LEU A N 1
ATOM 3209 C CA . LEU A 1 418 ? 23.451 -5.605 -35.236 1.00 90.00 418 LEU A CA 1
ATOM 3210 C C . LEU A 1 418 ? 24.443 -4.473 -34.938 1.00 90.00 418 LEU A C 1
ATOM 3212 O O . LEU A 1 418 ? 24.436 -3.939 -33.829 1.00 90.00 418 LEU A O 1
ATOM 3216 N N . THR A 1 419 ? 25.279 -4.077 -35.903 1.00 90.12 419 THR A N 1
ATOM 3217 C CA . THR A 1 419 ? 26.252 -2.992 -35.685 1.00 90.12 419 THR A CA 1
ATOM 3218 C C . THR A 1 419 ? 25.561 -1.651 -35.470 1.00 90.12 419 THR A C 1
ATOM 3220 O O . THR A 1 419 ? 25.948 -0.913 -34.565 1.00 90.12 419 THR A O 1
ATOM 3223 N N . LEU A 1 420 ? 24.497 -1.362 -36.226 1.00 94.31 420 LEU A N 1
ATOM 3224 C CA . LEU A 1 420 ? 23.672 -0.171 -36.028 1.00 94.31 420 LEU A CA 1
ATOM 3225 C C . LEU A 1 420 ? 22.995 -0.167 -34.655 1.00 94.31 420 LEU A C 1
ATOM 3227 O O . LEU A 1 420 ? 22.996 0.866 -33.990 1.00 94.31 420 LEU A O 1
ATOM 3231 N N . PHE A 1 421 ? 22.465 -1.306 -34.203 1.00 95.06 421 PHE A N 1
ATOM 3232 C CA . PHE A 1 421 ? 21.882 -1.434 -32.869 1.00 95.06 421 PHE A CA 1
ATOM 3233 C C . PHE A 1 421 ? 22.917 -1.147 -31.772 1.00 95.06 421 PHE A C 1
ATOM 3235 O O . PHE A 1 421 ? 22.684 -0.300 -30.909 1.00 95.06 421 PHE A O 1
ATOM 3242 N N . LEU A 1 422 ? 24.083 -1.801 -31.824 1.00 94.38 422 LEU A N 1
ATOM 3243 C CA . LEU A 1 422 ? 25.148 -1.602 -30.837 1.00 94.38 422 LEU A CA 1
ATOM 3244 C C . LEU A 1 422 ? 25.648 -0.152 -30.824 1.00 94.38 422 LEU A C 1
ATOM 3246 O O . LEU A 1 422 ? 25.805 0.431 -29.752 1.00 94.38 422 LEU A O 1
ATOM 3250 N N . ALA A 1 423 ? 25.845 0.453 -31.998 1.00 96.50 423 ALA A N 1
ATOM 3251 C CA . ALA A 1 423 ? 26.251 1.850 -32.116 1.00 96.50 423 ALA A CA 1
ATOM 3252 C C . ALA A 1 423 ? 25.188 2.806 -31.551 1.00 96.50 423 ALA A C 1
ATOM 3254 O O . ALA A 1 423 ? 25.523 3.722 -30.798 1.00 96.50 423 ALA A O 1
ATOM 3255 N N . ALA A 1 424 ? 23.909 2.573 -31.858 1.00 97.06 424 ALA A N 1
ATOM 3256 C CA . ALA A 1 424 ? 22.802 3.379 -31.356 1.00 97.06 424 ALA A CA 1
ATOM 3257 C C . ALA A 1 424 ? 22.704 3.329 -29.825 1.00 97.06 424 ALA A C 1
ATOM 3259 O O . ALA A 1 424 ? 22.557 4.373 -29.193 1.00 97.06 424 ALA A O 1
ATOM 3260 N N . PHE A 1 425 ? 22.839 2.151 -29.209 1.00 94.94 425 PHE A N 1
ATOM 3261 C CA . PHE A 1 425 ? 22.774 2.018 -27.749 1.00 94.94 425 PHE A CA 1
ATOM 3262 C C . PHE A 1 425 ? 24.046 2.482 -27.032 1.00 94.94 425 PHE A C 1
ATOM 3264 O O . PHE A 1 425 ? 23.949 3.035 -25.936 1.00 94.94 425 PHE A O 1
ATOM 3271 N N . ALA A 1 426 ? 25.222 2.366 -27.654 1.00 95.69 426 ALA A N 1
ATOM 3272 C CA . ALA A 1 426 ? 26.437 3.004 -27.148 1.00 95.69 426 ALA A CA 1
ATOM 3273 C C . ALA A 1 426 ? 26.298 4.538 -27.142 1.00 95.69 426 ALA A C 1
ATOM 3275 O O . ALA A 1 426 ? 26.643 5.204 -26.160 1.00 95.69 426 ALA A O 1
ATOM 3276 N N . LEU A 1 427 ? 25.721 5.109 -28.205 1.00 97.31 427 LEU A N 1
ATOM 3277 C CA . LEU A 1 427 ? 25.409 6.535 -28.264 1.00 97.31 427 LEU A CA 1
ATOM 3278 C C . LEU A 1 427 ? 24.344 6.918 -27.226 1.00 97.31 427 LEU A C 1
ATOM 3280 O O . LEU A 1 427 ? 24.508 7.909 -26.520 1.00 97.31 427 LEU A O 1
ATOM 3284 N N . ALA A 1 428 ? 23.286 6.118 -27.079 1.00 96.31 428 ALA A N 1
ATOM 3285 C CA . ALA A 1 428 ? 22.249 6.356 -26.079 1.00 96.31 428 ALA A CA 1
ATOM 3286 C C . ALA A 1 428 ? 22.830 6.360 -24.662 1.00 96.31 428 ALA A C 1
ATOM 3288 O O . ALA A 1 428 ? 22.499 7.235 -23.863 1.00 96.31 428 ALA A O 1
ATOM 3289 N N . GLY A 1 429 ? 23.744 5.439 -24.350 1.00 95.69 429 GLY A N 1
ATOM 3290 C CA . GLY A 1 429 ? 24.329 5.380 -23.019 1.00 95.69 429 GLY A CA 1
ATOM 3291 C C . GLY A 1 429 ? 25.351 6.455 -22.706 1.00 95.69 429 GLY A C 1
ATOM 3292 O O . GLY A 1 429 ? 25.351 6.978 -21.591 1.00 95.69 429 GLY A O 1
ATOM 3293 N N . THR A 1 430 ? 26.148 6.868 -23.686 1.00 96.12 430 THR A N 1
ATOM 3294 C CA . THR A 1 430 ? 27.017 8.042 -23.523 1.00 96.12 430 THR A CA 1
ATOM 3295 C C . THR A 1 430 ? 26.194 9.327 -23.377 1.00 96.12 430 THR A C 1
ATOM 3297 O O . THR A 1 430 ? 26.496 10.151 -22.512 1.00 96.12 430 THR A O 1
ATOM 3300 N N . ALA A 1 431 ? 25.100 9.466 -24.135 1.00 97.19 431 ALA A N 1
ATOM 3301 C CA . ALA A 1 431 ? 24.152 10.571 -24.012 1.00 97.19 431 ALA A CA 1
ATOM 3302 C C . ALA A 1 431 ? 23.476 10.624 -22.634 1.00 97.19 431 ALA A C 1
ATOM 3304 O O . ALA A 1 431 ? 23.411 11.693 -22.025 1.00 97.19 431 ALA A O 1
ATOM 3305 N N . LEU A 1 432 ? 23.006 9.480 -22.127 1.00 96.56 432 LEU A N 1
ATOM 3306 C CA . LEU A 1 432 ? 22.387 9.367 -20.806 1.00 96.56 432 LEU A CA 1
ATOM 3307 C C . LEU A 1 432 ? 23.363 9.764 -19.696 1.00 96.56 432 LEU A C 1
ATOM 3309 O O . LEU A 1 432 ? 23.023 10.587 -18.846 1.00 96.56 432 LEU A O 1
ATOM 3313 N N . LEU A 1 433 ? 24.583 9.217 -19.727 1.00 96.25 433 LEU A N 1
ATOM 3314 C CA . LEU A 1 433 ? 25.623 9.528 -18.746 1.00 96.25 433 LEU A CA 1
ATOM 3315 C C . LEU A 1 433 ? 25.932 11.019 -18.721 1.00 96.25 433 LEU A C 1
ATOM 3317 O O . LEU A 1 433 ? 25.977 11.631 -17.652 1.00 96.25 433 LEU A O 1
ATOM 3321 N N . TRP A 1 434 ? 26.092 11.620 -19.897 1.00 96.81 434 TRP A N 1
ATOM 3322 C CA . TRP A 1 434 ? 26.341 13.048 -20.004 1.00 96.81 434 TRP A CA 1
ATOM 3323 C C . TRP A 1 434 ? 25.157 13.888 -19.502 1.00 96.81 434 TRP A C 1
ATOM 3325 O O . TRP A 1 434 ? 25.361 14.836 -18.742 1.00 96.81 434 TRP A O 1
ATOM 3335 N N . MET A 1 435 ? 23.920 13.525 -19.853 1.00 95.44 435 MET A N 1
ATOM 3336 C CA . MET A 1 435 ? 22.708 14.212 -19.391 1.00 95.44 435 MET A CA 1
ATOM 3337 C C . MET A 1 435 ? 22.578 14.177 -17.861 1.00 95.44 435 MET A C 1
ATOM 3339 O O . MET A 1 435 ? 22.333 15.220 -17.246 1.00 95.44 435 MET A O 1
ATOM 3343 N N . VAL A 1 436 ? 22.818 13.020 -17.233 1.00 95.94 436 VAL A N 1
ATOM 3344 C CA . VAL A 1 436 ? 22.824 12.876 -15.766 1.00 95.94 436 VAL A CA 1
ATOM 3345 C C . VAL A 1 436 ? 23.946 13.710 -15.147 1.00 95.94 436 VAL A C 1
ATOM 3347 O O . VAL A 1 436 ? 23.695 14.474 -14.217 1.00 95.94 436 VAL A O 1
ATOM 3350 N N . ALA A 1 437 ? 25.165 13.652 -15.691 1.00 96.12 437 ALA A N 1
ATOM 3351 C CA . ALA A 1 437 ? 26.297 14.427 -15.184 1.00 96.12 437 ALA A CA 1
ATOM 3352 C C . ALA A 1 437 ? 26.043 15.943 -15.223 1.00 96.12 437 ALA A C 1
ATOM 3354 O O . ALA A 1 437 ? 26.336 16.653 -14.256 1.00 96.12 437 ALA A O 1
ATOM 3355 N N . VAL A 1 438 ? 25.456 16.438 -16.315 1.00 95.81 438 VAL A N 1
ATOM 3356 C CA . VAL A 1 438 ? 25.072 17.846 -16.459 1.00 95.81 438 VAL A CA 1
ATOM 3357 C C . VAL A 1 438 ? 23.920 18.213 -15.520 1.00 95.81 438 VAL A C 1
ATOM 3359 O O . VAL A 1 438 ? 23.932 19.305 -14.956 1.00 95.81 438 VAL A O 1
ATOM 3362 N N . SER A 1 439 ? 22.956 17.317 -15.301 1.00 95.56 439 SER A N 1
ATOM 3363 C CA . SER A 1 439 ? 21.863 17.537 -14.343 1.00 95.56 439 SER A CA 1
ATOM 3364 C C . SER A 1 439 ? 22.388 17.625 -12.906 1.00 95.56 439 SER A C 1
ATOM 3366 O O . SER A 1 439 ? 22.055 18.565 -12.189 1.00 95.56 439 SER A O 1
ATOM 3368 N N . CYS A 1 440 ? 23.313 16.745 -12.509 1.00 95.56 440 CYS A N 1
ATOM 3369 C CA . CYS A 1 440 ? 24.010 16.855 -11.226 1.00 95.56 440 CYS A CA 1
ATOM 3370 C C . CYS A 1 440 ? 24.836 18.149 -11.122 1.00 95.56 440 CYS A C 1
ATOM 3372 O O . CYS A 1 440 ? 24.888 18.761 -10.058 1.00 95.56 440 CYS A O 1
ATOM 3374 N N . ALA A 1 441 ? 25.471 18.598 -12.211 1.00 94.94 441 ALA A N 1
ATOM 3375 C CA . ALA A 1 441 ? 26.172 19.882 -12.231 1.00 94.94 441 ALA A CA 1
ATOM 3376 C C . ALA A 1 441 ? 25.212 21.063 -12.029 1.00 94.94 441 ALA A C 1
ATOM 3378 O O . ALA A 1 441 ? 25.505 21.956 -11.237 1.00 94.94 441 ALA A O 1
ATOM 3379 N N . LEU A 1 442 ? 24.042 21.035 -12.673 1.00 95.56 442 LEU A N 1
ATOM 3380 C CA . LEU A 1 442 ? 22.981 22.013 -12.451 1.00 95.56 442 LEU A CA 1
ATOM 3381 C C . LEU A 1 442 ? 22.512 22.002 -10.989 1.00 95.56 442 LEU A C 1
ATOM 3383 O O . LEU A 1 442 ? 22.374 23.070 -10.399 1.00 95.56 442 LEU A O 1
ATOM 3387 N N . PHE A 1 443 ? 22.346 20.828 -10.371 1.00 95.31 443 PHE A N 1
ATOM 3388 C CA . PHE A 1 443 ? 21.997 20.731 -8.951 1.00 95.31 443 PHE A CA 1
ATOM 3389 C C . PHE A 1 443 ? 23.030 21.384 -8.037 1.00 95.31 443 PHE A C 1
ATOM 3391 O O . PHE A 1 443 ? 22.641 22.044 -7.079 1.00 95.31 443 PHE A O 1
ATOM 3398 N N . ARG A 1 444 ? 24.329 21.252 -8.330 1.00 93.81 444 ARG A N 1
ATOM 3399 C CA . ARG A 1 444 ? 25.389 21.923 -7.554 1.00 93.81 444 ARG A CA 1
ATOM 3400 C C . ARG A 1 444 ? 25.378 23.443 -7.728 1.00 93.81 444 ARG A C 1
ATOM 3402 O O . ARG A 1 444 ? 25.728 24.158 -6.795 1.00 93.81 444 ARG A O 1
ATOM 3409 N N . GLU A 1 445 ? 24.968 23.946 -8.892 1.00 93.44 445 GLU A N 1
ATOM 3410 C CA . GLU A 1 445 ? 24.794 25.390 -9.104 1.00 93.44 445 GLU A CA 1
ATOM 3411 C C . GLU A 1 445 ? 23.540 25.934 -8.408 1.00 93.44 445 GLU A C 1
ATOM 3413 O O . GLU A 1 445 ? 23.569 27.033 -7.855 1.00 93.44 445 GLU A O 1
ATOM 3418 N N . LEU A 1 446 ? 22.444 25.169 -8.416 1.00 92.94 446 LEU A N 1
ATOM 3419 C CA . LEU A 1 446 ? 21.176 25.557 -7.792 1.00 92.94 446 LEU A CA 1
ATOM 3420 C C . LEU A 1 446 ? 21.186 25.382 -6.264 1.00 92.94 446 LEU A C 1
ATOM 3422 O O . LEU A 1 446 ? 20.567 26.181 -5.562 1.00 92.94 446 LEU A O 1
ATOM 3426 N N . SER A 1 447 ? 21.900 24.374 -5.757 1.00 92.19 447 SER A N 1
ATOM 3427 C CA . SER A 1 447 ? 22.020 24.012 -4.339 1.00 92.19 447 SER A CA 1
ATOM 3428 C C . SER A 1 447 ? 23.485 23.720 -3.963 1.00 92.19 447 SER A C 1
ATOM 3430 O O . SER A 1 447 ? 23.844 22.555 -3.768 1.00 92.19 447 SER A O 1
ATOM 3432 N N . PRO A 1 448 ? 24.346 24.747 -3.844 1.00 86.81 448 PRO A N 1
ATOM 3433 C CA . PRO A 1 448 ? 25.770 24.558 -3.554 1.00 86.81 448 PRO A CA 1
ATOM 3434 C C . PRO A 1 448 ? 26.043 23.920 -2.186 1.00 86.81 448 PRO A C 1
ATOM 3436 O O . PRO A 1 448 ? 27.032 23.208 -2.042 1.00 86.81 448 PRO A O 1
ATOM 3439 N N . ASP A 1 449 ? 25.147 24.117 -1.218 1.00 85.81 449 ASP A N 1
ATOM 3440 C CA . ASP A 1 449 ? 25.296 23.618 0.156 1.00 85.81 449 ASP A CA 1
ATOM 3441 C C . ASP A 1 449 ? 24.679 22.221 0.364 1.00 85.81 449 ASP A C 1
ATOM 3443 O O . ASP A 1 449 ? 24.549 21.741 1.491 1.00 85.81 449 ASP A O 1
ATOM 3447 N N . ALA A 1 450 ? 24.253 21.549 -0.713 1.00 85.56 450 ALA A N 1
ATOM 3448 C CA . ALA A 1 450 ? 23.673 20.214 -0.618 1.00 85.56 450 ALA A CA 1
ATOM 3449 C C . ALA A 1 450 ? 24.723 19.178 -0.181 1.00 85.56 450 ALA A C 1
ATOM 3451 O O . ALA A 1 450 ? 25.769 19.029 -0.812 1.00 85.56 450 ALA A O 1
ATOM 3452 N N . GLN A 1 451 ? 24.407 18.410 0.866 1.00 81.44 451 GLN A N 1
ATOM 3453 C CA . GLN A 1 451 ? 25.237 17.304 1.349 1.00 81.44 451 GLN A CA 1
ATOM 3454 C C . GLN A 1 451 ? 24.487 15.965 1.276 1.00 81.44 451 GLN A C 1
ATOM 3456 O O . GLN A 1 451 ? 23.377 15.874 1.802 1.00 81.44 451 GLN A O 1
ATOM 3461 N N . PRO A 1 452 ? 25.050 14.905 0.669 1.00 84.56 452 PRO A N 1
ATOM 3462 C CA . PRO A 1 452 ? 26.278 14.911 -0.130 1.00 84.56 452 PRO A CA 1
ATOM 3463 C C . PRO A 1 452 ? 26.117 15.728 -1.430 1.00 84.56 452 PRO A C 1
ATOM 3465 O O . PRO A 1 452 ? 24.985 15.911 -1.890 1.00 84.56 452 PRO A O 1
ATOM 3468 N N . PRO A 1 453 ? 27.221 16.209 -2.034 1.00 87.88 453 PRO A N 1
ATOM 3469 C CA . PRO A 1 453 ? 27.166 16.887 -3.323 1.00 87.88 453 PRO A CA 1
ATOM 3470 C C . PRO A 1 453 ? 26.705 15.911 -4.408 1.00 87.88 453 PRO A C 1
ATOM 3472 O O . PRO A 1 453 ? 27.175 14.778 -4.479 1.00 87.88 453 PRO A O 1
ATOM 3475 N N . TYR A 1 454 ? 25.801 16.354 -5.280 1.00 92.56 454 TYR A N 1
ATOM 3476 C CA . TYR A 1 454 ? 25.281 15.513 -6.357 1.00 92.56 454 TYR A CA 1
ATOM 3477 C C . TYR A 1 454 ? 26.356 15.249 -7.414 1.00 92.56 454 TYR A C 1
ATOM 3479 O O . TYR A 1 454 ? 26.894 16.199 -7.990 1.00 92.56 454 TYR A O 1
ATOM 3487 N N . THR A 1 455 ? 26.646 13.982 -7.714 1.00 92.50 455 THR A N 1
ATOM 3488 C CA . THR A 1 455 ? 27.604 13.566 -8.753 1.00 92.50 455 THR A CA 1
ATOM 3489 C C . THR A 1 455 ? 27.059 12.390 -9.564 1.00 92.50 455 THR A C 1
ATOM 3491 O O . THR A 1 455 ? 26.225 11.623 -9.090 1.00 92.50 455 THR A O 1
ATOM 3494 N N . ALA A 1 456 ? 27.552 12.222 -10.795 1.00 90.44 456 ALA A N 1
ATOM 3495 C CA . ALA A 1 456 ? 27.188 11.074 -11.630 1.00 90.44 456 ALA A CA 1
ATOM 3496 C C . ALA A 1 456 ? 27.721 9.736 -11.076 1.00 90.44 456 ALA A C 1
ATOM 3498 O O . ALA A 1 456 ? 27.236 8.676 -11.459 1.00 90.44 456 ALA A O 1
ATOM 3499 N N . GLU A 1 457 ? 28.694 9.780 -10.163 1.00 90.50 457 GLU A N 1
ATOM 3500 C CA . GLU A 1 457 ? 29.270 8.607 -9.489 1.00 90.50 457 GLU A CA 1
ATOM 3501 C C . GLU A 1 457 ? 28.315 7.985 -8.463 1.00 90.50 457 GLU A C 1
ATOM 3503 O O . GLU A 1 457 ? 28.504 6.842 -8.056 1.00 90.50 457 GLU A O 1
ATOM 3508 N N . MET A 1 458 ? 27.248 8.699 -8.084 1.00 92.25 458 MET A N 1
ATOM 3509 C CA . MET A 1 458 ? 26.171 8.151 -7.253 1.00 92.25 458 MET A CA 1
ATOM 3510 C C . MET A 1 458 ? 25.421 6.997 -7.941 1.00 92.25 458 MET A C 1
ATOM 3512 O O . MET A 1 458 ? 24.741 6.219 -7.275 1.00 92.25 458 MET A O 1
ATOM 3516 N N . PHE A 1 459 ? 25.545 6.867 -9.265 1.00 95.00 459 PHE A N 1
ATOM 3517 C CA . PHE A 1 459 ? 24.843 5.869 -10.061 1.00 95.00 459 PHE A CA 1
ATOM 3518 C C . PHE A 1 459 ? 25.768 4.700 -10.402 1.00 95.00 459 PHE A C 1
ATOM 3520 O O . PHE A 1 459 ? 26.829 4.864 -11.003 1.00 95.00 459 PHE A O 1
ATOM 3527 N N . ASN A 1 460 ? 25.326 3.481 -10.098 1.00 96.00 460 ASN A N 1
ATOM 3528 C CA . ASN A 1 460 ? 25.955 2.277 -10.621 1.00 96.00 460 ASN A CA 1
ATOM 3529 C C . ASN A 1 460 ? 25.452 2.030 -12.051 1.00 96.00 460 ASN A C 1
ATOM 3531 O O . ASN A 1 460 ? 24.365 1.489 -12.255 1.00 96.00 460 ASN A O 1
ATOM 3535 N N . TRP A 1 461 ? 26.252 2.419 -13.043 1.00 95.00 461 TRP A N 1
ATOM 3536 C CA . TRP A 1 461 ? 25.874 2.349 -14.458 1.00 95.00 461 TRP A CA 1
ATOM 3537 C C . TRP A 1 461 ? 25.563 0.933 -14.955 1.00 95.00 461 TRP A C 1
ATOM 3539 O O . TRP A 1 461 ? 24.677 0.772 -15.790 1.00 95.00 461 TRP A O 1
ATOM 3549 N N . ALA A 1 462 ? 26.208 -0.101 -14.407 1.00 95.12 462 ALA A N 1
ATOM 3550 C CA . ALA A 1 462 ? 25.864 -1.484 -14.734 1.00 95.12 462 ALA A CA 1
ATOM 3551 C C . ALA A 1 462 ? 24.444 -1.834 -14.252 1.00 95.12 462 ALA A C 1
ATOM 3553 O O . ALA A 1 462 ? 23.658 -2.408 -15.006 1.00 95.12 462 ALA A O 1
ATOM 3554 N N . LYS A 1 463 ? 24.079 -1.422 -13.028 1.00 96.56 463 LYS A N 1
ATOM 3555 C CA . LYS A 1 463 ? 22.716 -1.590 -12.500 1.00 96.56 463 LYS A CA 1
ATOM 3556 C C . LYS A 1 463 ? 21.688 -0.754 -13.259 1.00 96.56 463 LYS A C 1
ATOM 3558 O O . LYS A 1 463 ? 20.591 -1.254 -13.459 1.00 96.56 463 LYS A O 1
ATOM 3563 N N . VAL A 1 464 ? 22.024 0.458 -13.718 1.00 96.38 464 VAL A N 1
ATOM 3564 C CA . VAL A 1 464 ? 21.123 1.275 -14.559 1.00 96.38 464 VAL A CA 1
ATOM 3565 C C . VAL A 1 464 ? 20.728 0.511 -15.825 1.00 96.38 464 VAL A C 1
ATOM 3567 O O . VAL A 1 464 ? 19.539 0.385 -16.103 1.00 96.38 464 VAL A O 1
ATOM 3570 N N . TRP A 1 465 ? 21.690 -0.057 -16.559 1.00 95.12 465 TRP A N 1
ATOM 3571 C CA . TRP A 1 465 ? 21.401 -0.812 -17.788 1.00 95.12 465 TRP A CA 1
ATOM 3572 C C . TRP A 1 465 ? 20.694 -2.139 -17.532 1.00 95.12 465 TRP A C 1
ATOM 3574 O O . TRP A 1 465 ? 19.727 -2.457 -18.225 1.00 95.12 465 TRP A O 1
ATOM 3584 N N . ALA A 1 466 ? 21.129 -2.888 -16.515 1.00 96.69 466 ALA A N 1
ATOM 3585 C CA . ALA A 1 466 ? 20.457 -4.121 -16.119 1.00 96.69 466 ALA A CA 1
ATOM 3586 C C . ALA A 1 466 ? 18.994 -3.852 -15.732 1.00 96.69 466 ALA A C 1
ATOM 3588 O O . ALA A 1 466 ? 18.092 -4.558 -16.173 1.00 96.69 466 ALA A O 1
ATOM 3589 N N . ALA A 1 467 ? 18.744 -2.787 -14.972 1.00 97.31 467 ALA A N 1
ATOM 3590 C CA . ALA A 1 467 ? 17.406 -2.379 -14.583 1.00 97.31 467 ALA A CA 1
ATOM 3591 C C . ALA A 1 467 ? 16.573 -1.863 -15.757 1.00 97.31 467 ALA A C 1
ATOM 3593 O O . ALA A 1 467 ? 15.384 -2.159 -15.829 1.00 97.31 467 ALA A O 1
ATOM 3594 N N . PHE A 1 468 ? 17.177 -1.131 -16.696 1.00 95.88 468 PHE A N 1
ATOM 3595 C CA . PHE A 1 468 ? 16.497 -0.689 -17.911 1.00 95.88 468 PHE A CA 1
ATOM 3596 C C . PHE A 1 468 ? 16.007 -1.885 -18.735 1.00 95.88 468 PHE A C 1
ATOM 3598 O O . PHE A 1 468 ? 14.858 -1.892 -19.173 1.00 95.88 468 PHE A O 1
ATOM 3605 N N . PHE A 1 469 ? 16.824 -2.936 -18.868 1.00 96.44 469 PHE A N 1
ATOM 3606 C CA . PHE A 1 469 ? 16.420 -4.194 -19.501 1.00 96.44 469 PHE A CA 1
ATOM 3607 C C . PHE A 1 469 ? 15.325 -4.929 -18.717 1.00 96.44 469 PHE A C 1
ATOM 3609 O O . PHE A 1 469 ? 14.284 -5.261 -19.285 1.00 96.44 469 PHE A O 1
ATOM 3616 N N . VAL A 1 470 ? 15.519 -5.143 -17.413 1.00 97.00 470 VAL A N 1
ATOM 3617 C CA . VAL A 1 470 ? 14.567 -5.873 -16.558 1.00 97.00 470 VAL A CA 1
ATOM 3618 C C . VAL A 1 470 ? 13.209 -5.167 -16.499 1.00 97.00 470 VAL A C 1
ATOM 3620 O O . VAL A 1 470 ? 12.183 -5.799 -16.741 1.00 97.00 470 VAL A O 1
ATOM 3623 N N . SER A 1 471 ? 13.194 -3.855 -16.260 1.00 95.75 471 SER A N 1
ATOM 3624 C CA . SER A 1 471 ? 11.968 -3.054 -16.159 1.00 95.75 471 SER A CA 1
ATOM 3625 C C . SER A 1 471 ? 11.164 -3.088 -17.464 1.00 95.75 471 SER A C 1
ATOM 3627 O O . SER A 1 471 ? 9.979 -3.417 -17.449 1.00 95.75 471 SER A O 1
ATOM 3629 N N . ASN A 1 472 ? 11.817 -2.875 -18.615 1.00 96.06 472 ASN A N 1
ATOM 3630 C CA . ASN A 1 472 ? 11.152 -2.952 -19.922 1.00 96.06 472 ASN A CA 1
ATOM 3631 C C . ASN A 1 472 ? 10.730 -4.379 -20.305 1.00 96.06 472 ASN A C 1
ATOM 3633 O O . ASN A 1 472 ? 9.788 -4.544 -21.073 1.00 96.06 472 ASN A O 1
ATOM 3637 N N . THR A 1 473 ? 11.389 -5.413 -19.776 1.00 96.50 473 THR A N 1
ATOM 3638 C CA . THR A 1 473 ? 10.964 -6.806 -19.985 1.00 96.50 473 THR A CA 1
ATOM 3639 C C . THR A 1 473 ? 9.680 -7.102 -19.220 1.00 96.50 473 THR A C 1
ATOM 3641 O O . THR A 1 473 ? 8.777 -7.730 -19.758 1.00 96.50 473 THR A O 1
ATOM 3644 N N . ILE A 1 474 ? 9.578 -6.631 -17.975 1.00 96.00 474 ILE A N 1
ATOM 3645 C CA . ILE A 1 474 ? 8.437 -6.893 -17.089 1.00 96.00 474 ILE A CA 1
ATOM 3646 C C . ILE A 1 474 ? 7.214 -6.049 -17.472 1.00 96.00 474 ILE A C 1
ATOM 3648 O O . ILE A 1 474 ? 6.078 -6.508 -17.334 1.00 96.00 474 ILE A O 1
ATOM 3652 N N . LEU A 1 475 ? 7.431 -4.823 -17.953 1.00 94.81 475 LEU A N 1
ATOM 3653 C CA . LEU A 1 475 ? 6.376 -3.835 -18.173 1.00 94.81 475 LEU A CA 1
ATOM 3654 C C . LEU A 1 475 ? 5.221 -4.328 -19.061 1.00 94.81 475 LEU A C 1
ATOM 3656 O O . LEU A 1 475 ? 4.083 -4.199 -18.611 1.00 94.81 475 LEU A O 1
ATOM 3660 N N . PRO A 1 476 ? 5.439 -4.939 -20.245 1.00 94.38 476 PRO A N 1
ATOM 3661 C CA . PRO A 1 476 ? 4.343 -5.455 -21.068 1.00 94.38 476 PRO A CA 1
ATOM 3662 C C . PRO A 1 476 ? 3.473 -6.487 -20.338 1.00 94.38 476 PRO A C 1
ATOM 3664 O O . PRO A 1 476 ? 2.248 -6.421 -20.408 1.00 94.38 476 PRO A O 1
ATOM 3667 N N . PHE A 1 477 ? 4.084 -7.401 -19.578 1.00 93.81 477 PHE A N 1
ATOM 3668 C CA . PHE A 1 477 ? 3.348 -8.400 -18.795 1.00 93.81 477 PHE A CA 1
ATOM 3669 C C . PHE A 1 477 ? 2.559 -7.753 -17.657 1.00 93.81 477 PHE A C 1
ATOM 3671 O O . PHE A 1 477 ? 1.403 -8.102 -17.426 1.00 93.81 477 PHE A O 1
ATOM 3678 N N . CYS A 1 478 ? 3.164 -6.784 -16.968 1.00 91.06 478 CYS A N 1
ATOM 3679 C CA . CYS A 1 478 ? 2.499 -6.022 -15.916 1.00 91.06 478 CYS A CA 1
ATOM 3680 C C . CYS A 1 478 ? 1.322 -5.204 -16.470 1.00 91.06 478 CYS A C 1
ATOM 3682 O O . CYS A 1 478 ? 0.277 -5.123 -15.826 1.00 91.06 478 CYS A O 1
ATOM 3684 N N . MET A 1 479 ? 1.453 -4.653 -17.679 1.00 90.06 479 MET A N 1
ATOM 3685 C CA . MET A 1 479 ? 0.392 -3.918 -18.364 1.00 90.06 479 MET A CA 1
ATOM 3686 C C . MET A 1 479 ? -0.788 -4.828 -18.711 1.00 90.06 479 MET A C 1
ATOM 3688 O O . MET A 1 479 ? -1.920 -4.514 -18.358 1.00 90.06 479 MET A O 1
ATOM 3692 N N . VAL A 1 480 ? -0.523 -5.987 -19.328 1.00 89.44 480 VAL A N 1
ATOM 3693 C CA . VAL A 1 480 ? -1.558 -6.992 -19.629 1.00 89.44 480 VAL A CA 1
ATOM 3694 C C . VAL A 1 480 ? -2.244 -7.448 -18.344 1.00 89.44 480 VAL A C 1
ATOM 3696 O O . VAL A 1 480 ? -3.468 -7.472 -18.271 1.00 89.44 480 VAL A O 1
ATOM 3699 N N . TYR A 1 481 ? -1.470 -7.743 -17.298 1.00 85.44 481 TYR A N 1
ATOM 3700 C CA . TYR A 1 481 ? -2.026 -8.107 -16.000 1.00 85.44 481 TYR A CA 1
ATOM 3701 C C . TYR A 1 481 ? -2.896 -6.990 -15.414 1.00 85.44 481 TYR A C 1
ATOM 3703 O O . TYR A 1 481 ? -3.967 -7.265 -14.887 1.00 85.44 481 TYR A O 1
ATOM 3711 N N . THR A 1 482 ? -2.466 -5.733 -15.520 1.00 82.00 482 THR A N 1
ATOM 3712 C CA . THR A 1 482 ? -3.208 -4.575 -15.003 1.00 82.00 482 THR A CA 1
ATOM 3713 C C . THR A 1 482 ? -4.508 -4.348 -15.771 1.00 82.00 482 THR A C 1
ATOM 3715 O O . THR A 1 482 ? -5.523 -4.101 -15.133 1.00 82.00 482 THR A O 1
ATOM 3718 N N . ALA A 1 483 ? -4.509 -4.523 -17.095 1.00 80.06 483 ALA A N 1
ATOM 3719 C CA . ALA A 1 483 ? -5.711 -4.426 -17.924 1.00 80.06 483 ALA A CA 1
ATOM 3720 C C . ALA A 1 483 ? -6.706 -5.578 -17.682 1.00 80.06 483 ALA A C 1
ATOM 3722 O O . ALA A 1 483 ? -7.915 -5.390 -17.796 1.00 80.06 483 ALA A O 1
ATOM 3723 N N . CYS A 1 484 ? -6.215 -6.775 -17.342 1.00 79.06 484 CYS A N 1
ATOM 3724 C CA . CYS A 1 484 ? -7.058 -7.941 -17.061 1.00 79.06 484 CYS A CA 1
ATOM 3725 C C . CYS A 1 484 ? -7.515 -8.030 -15.594 1.00 79.06 484 CYS A C 1
ATOM 3727 O O . CYS A 1 484 ? -8.503 -8.700 -15.291 1.00 79.06 484 CYS A O 1
ATOM 3729 N N . ALA A 1 485 ? -6.795 -7.408 -14.659 1.00 66.50 485 ALA A N 1
ATOM 3730 C CA . ALA A 1 485 ? -7.096 -7.475 -13.236 1.00 66.50 485 ALA A CA 1
ATOM 3731 C C . ALA A 1 485 ? -8.121 -6.408 -12.832 1.00 66.50 485 ALA A C 1
ATOM 3733 O O . ALA A 1 485 ? -7.851 -5.215 -12.887 1.00 66.50 485 ALA A O 1
ATOM 3734 N N . SER A 1 486 ? -9.262 -6.838 -12.290 1.00 54.31 486 SER A N 1
ATOM 3735 C CA . SER A 1 486 ? -10.325 -5.952 -11.786 1.00 54.31 486 SER A CA 1
ATOM 3736 C C . SER A 1 486 ? -10.022 -5.284 -10.436 1.00 54.31 486 SER A C 1
ATOM 3738 O O . SER A 1 486 ? -10.871 -4.583 -9.888 1.00 54.31 486 SER A O 1
ATOM 3740 N N . SER A 1 487 ? -8.840 -5.517 -9.855 1.00 51.22 487 SER A N 1
ATOM 3741 C CA . SER A 1 487 ? -8.444 -4.904 -8.587 1.00 51.22 487 SER A CA 1
ATOM 3742 C C . SER A 1 487 ? -6.941 -4.676 -8.489 1.00 51.22 487 SER A C 1
ATOM 3744 O O . SER A 1 487 ? -6.120 -5.390 -9.074 1.00 51.22 487 SER A O 1
ATOM 3746 N N . ILE A 1 488 ? -6.583 -3.686 -7.685 1.00 55.94 488 ILE A N 1
ATOM 3747 C CA . ILE A 1 488 ? -5.216 -3.303 -7.354 1.00 55.94 488 ILE A CA 1
ATOM 3748 C C . ILE A 1 488 ? -5.102 -3.222 -5.827 1.00 55.94 488 ILE A C 1
ATOM 3750 O O . ILE A 1 488 ? -6.020 -2.737 -5.164 1.00 55.94 488 ILE A O 1
ATOM 3754 N N . ASP A 1 489 ? -4.009 -3.752 -5.272 1.00 49.91 489 ASP A N 1
ATOM 3755 C CA . ASP A 1 489 ? -3.776 -3.766 -3.826 1.00 49.91 489 ASP A CA 1
ATOM 3756 C C . ASP A 1 489 ? -3.369 -2.373 -3.348 1.00 49.91 489 ASP A C 1
ATOM 3758 O O . ASP A 1 489 ? -2.196 -1.980 -3.348 1.00 49.91 489 ASP A O 1
ATOM 3762 N N . TRP A 1 490 ? -4.384 -1.623 -2.930 1.00 54.44 490 TRP A N 1
ATOM 3763 C CA . TRP A 1 490 ? -4.226 -0.410 -2.150 1.00 54.44 490 TRP A CA 1
ATOM 3764 C C . TRP A 1 490 ? -4.015 -0.810 -0.696 1.00 54.44 490 TRP A C 1
ATOM 3766 O O . TRP A 1 490 ? -4.909 -1.361 -0.061 1.00 54.44 490 TRP A O 1
ATOM 3776 N N . SER A 1 491 ? -2.840 -0.523 -0.144 1.00 45.03 491 SER A N 1
ATOM 3777 C CA . SER A 1 491 ? -2.636 -0.573 1.303 1.00 45.03 491 SER A CA 1
ATOM 3778 C C . SER A 1 491 ? -3.599 0.425 1.962 1.00 45.03 491 SER A C 1
ATOM 3780 O O . SER A 1 491 ? -3.363 1.635 1.918 1.00 45.03 491 SER A O 1
ATOM 3782 N N . GLY A 1 492 ? -4.708 -0.066 2.510 1.00 52.59 492 GLY A N 1
ATOM 3783 C CA . GLY A 1 492 ? -5.748 0.760 3.109 1.00 52.59 492 GLY A CA 1
ATOM 3784 C C . GLY A 1 492 ? -6.641 -0.049 4.035 1.00 52.59 492 GLY A C 1
ATOM 3785 O O . GLY A 1 492 ? -7.785 -0.334 3.701 1.00 52.59 492 GLY A O 1
ATOM 3786 N N . HIS A 1 493 ? -6.128 -0.421 5.204 1.00 62.22 493 HIS A N 1
ATOM 3787 C CA . HIS A 1 493 ? -6.978 -0.685 6.360 1.00 62.22 493 HIS A CA 1
ATOM 3788 C C . HIS A 1 493 ? -7.403 0.643 6.982 1.00 62.22 493 HIS A C 1
ATOM 3790 O O . HIS A 1 493 ? -6.669 1.633 6.951 1.00 62.22 493 HIS A O 1
ATOM 3796 N N . LEU A 1 494 ? -8.590 0.663 7.573 1.00 73.75 494 LEU A N 1
ATOM 3797 C CA . LEU A 1 494 ? -8.986 1.753 8.447 1.00 73.75 494 LEU A CA 1
ATOM 3798 C C . LEU A 1 494 ? -8.210 1.590 9.754 1.00 73.75 494 LEU A C 1
ATOM 3800 O O . LEU A 1 494 ? -8.229 0.515 10.348 1.00 73.75 494 LEU A O 1
ATOM 3804 N N . GLN A 1 495 ? -7.505 2.635 10.184 1.00 81.50 495 GLN A N 1
ATOM 3805 C CA . GLN A 1 495 ? -6.676 2.626 11.389 1.00 81.50 495 GLN A CA 1
ATOM 3806 C C . GLN A 1 495 ? -7.077 3.768 12.316 1.00 81.50 495 GLN A C 1
ATOM 3808 O O . GLN A 1 495 ? -7.222 4.909 11.879 1.00 81.50 495 GLN A O 1
ATOM 3813 N N . ARG A 1 496 ? -7.183 3.472 13.611 1.00 84.44 496 ARG A N 1
ATOM 3814 C CA . ARG A 1 496 ? -7.376 4.460 14.669 1.00 84.44 496 ARG A CA 1
ATOM 3815 C C . ARG A 1 496 ? -6.329 4.250 15.758 1.00 84.44 496 ARG A C 1
ATOM 3817 O O . ARG A 1 496 ? -6.317 3.214 16.414 1.00 84.44 496 ARG A O 1
ATOM 3824 N N . SER A 1 497 ? -5.460 5.243 15.937 1.00 85.00 497 SER A N 1
ATOM 3825 C CA . SER A 1 497 ? -4.526 5.288 17.067 1.00 85.00 497 SER A CA 1
ATOM 3826 C C . SER A 1 497 ? -5.288 5.604 18.347 1.00 85.00 497 SER A C 1
ATOM 3828 O O . SER A 1 497 ? -6.110 6.524 18.366 1.00 85.00 497 SER A O 1
ATOM 3830 N N . LEU A 1 498 ? -5.002 4.855 19.403 1.00 86.44 498 LEU A N 1
ATOM 3831 C CA . LEU A 1 498 ? -5.556 5.005 20.742 1.00 86.44 498 LEU A CA 1
ATOM 3832 C C . LEU A 1 498 ? -4.416 5.279 21.729 1.00 86.44 498 LEU A C 1
ATOM 3834 O O . LEU A 1 498 ? -3.263 5.001 21.432 1.00 86.44 498 LEU A O 1
ATOM 3838 N N . ASN A 1 499 ? -4.743 5.794 22.912 1.00 89.25 499 ASN A N 1
ATOM 3839 C CA . ASN A 1 499 ? -3.794 5.911 24.027 1.00 89.25 499 ASN A CA 1
ATOM 3840 C C . ASN A 1 499 ? -4.008 4.750 25.010 1.00 89.25 499 ASN A C 1
ATOM 3842 O O . ASN A 1 499 ? -4.219 4.972 26.202 1.00 89.25 499 ASN A O 1
ATOM 3846 N N . LEU A 1 500 ? -4.050 3.529 24.476 1.00 92.25 500 LEU A N 1
ATOM 3847 C CA . LEU A 1 500 ? -4.390 2.298 25.186 1.00 92.25 500 LEU A CA 1
ATOM 3848 C C . LEU A 1 500 ? -3.453 1.173 24.763 1.00 92.25 500 LEU A C 1
ATOM 3850 O O . LEU A 1 500 ? -3.177 1.019 23.572 1.00 92.25 500 LEU A O 1
ATOM 3854 N N . THR A 1 501 ? -3.058 0.326 25.706 1.00 96.06 501 THR A N 1
ATOM 3855 C CA . THR A 1 501 ? -2.549 -1.003 25.364 1.00 96.06 501 THR A CA 1
ATOM 3856 C C . THR A 1 501 ? -3.753 -1.901 25.115 1.00 96.06 501 THR A C 1
ATOM 3858 O O . THR A 1 501 ? -4.516 -2.190 26.033 1.00 96.06 501 THR A O 1
ATOM 3861 N N . LEU A 1 502 ? -3.958 -2.313 23.864 1.00 96.81 502 LEU A N 1
ATOM 3862 C CA . LEU A 1 502 ? -5.073 -3.179 23.483 1.00 96.81 502 LEU A CA 1
ATOM 3863 C C . LEU A 1 502 ? -4.727 -4.648 23.741 1.00 96.81 502 LEU A C 1
ATOM 3865 O O . LEU A 1 502 ? -3.673 -5.132 23.326 1.00 96.81 502 LEU A O 1
ATOM 3869 N N . HIS A 1 503 ? -5.640 -5.364 24.395 1.00 97.31 503 HIS A N 1
ATOM 3870 C CA . HIS A 1 503 ? -5.506 -6.792 24.690 1.00 97.31 503 HIS A CA 1
ATOM 3871 C C . HIS A 1 503 ? -6.535 -7.657 23.959 1.00 97.31 503 HIS A C 1
ATOM 3873 O O . HIS A 1 503 ? -6.251 -8.820 23.677 1.00 97.31 503 HIS A O 1
ATOM 3879 N N . ALA A 1 504 ? -7.712 -7.114 23.631 1.00 97.25 504 ALA A N 1
ATOM 3880 C CA . ALA A 1 504 ? -8.728 -7.825 22.863 1.00 97.25 504 ALA A CA 1
ATOM 3881 C C . ALA A 1 504 ? -9.590 -6.872 22.024 1.00 97.25 504 ALA A C 1
ATOM 3883 O O . ALA A 1 504 ? -9.845 -5.731 22.410 1.00 97.25 504 ALA A O 1
ATOM 3884 N N . VAL A 1 505 ? -10.067 -7.373 20.883 1.00 97.44 505 VAL A N 1
ATOM 3885 C CA . VAL A 1 505 ? -11.054 -6.705 20.026 1.00 97.44 505 VAL A CA 1
ATOM 3886 C C . VAL A 1 505 ? -12.112 -7.707 19.587 1.00 97.44 505 VAL A C 1
ATOM 3888 O O . VAL A 1 505 ? -11.771 -8.853 19.287 1.00 97.44 505 VAL A O 1
ATOM 3891 N N . ARG A 1 506 ? -13.387 -7.307 19.575 1.00 96.75 506 ARG A N 1
ATOM 3892 C CA . ARG A 1 506 ? -14.498 -8.168 19.133 1.00 96.75 506 ARG A CA 1
ATOM 3893 C C . ARG A 1 506 ? -15.545 -7.383 18.366 1.00 96.75 506 ARG A C 1
ATOM 3895 O O . ARG A 1 506 ? -15.900 -6.282 18.779 1.00 96.75 506 ARG A O 1
ATOM 3902 N N . TRP A 1 507 ? -16.081 -7.949 17.293 1.00 95.25 507 TRP A N 1
ATOM 3903 C CA . TRP A 1 507 ? -17.283 -7.407 16.661 1.00 95.25 507 TRP A CA 1
ATOM 3904 C C . TRP A 1 507 ? -18.488 -7.592 17.579 1.00 95.25 507 TRP A C 1
ATOM 3906 O O . TRP A 1 507 ? -18.677 -8.656 18.165 1.00 95.25 507 TRP A O 1
ATOM 3916 N N . ILE A 1 508 ? -19.323 -6.558 17.683 1.00 92.81 508 ILE A N 1
ATOM 3917 C CA . ILE A 1 508 ? -20.635 -6.671 18.315 1.00 92.81 508 ILE A CA 1
ATOM 3918 C C . ILE A 1 508 ? -21.571 -7.310 17.278 1.00 92.81 508 ILE A C 1
ATOM 3920 O O . ILE A 1 508 ? -21.801 -6.697 16.229 1.00 92.81 508 ILE A O 1
ATOM 3924 N N . PRO A 1 509 ? -22.128 -8.507 17.535 1.00 87.56 509 PRO A N 1
ATOM 3925 C CA . PRO A 1 509 ? -22.930 -9.226 16.547 1.00 87.56 509 PRO A CA 1
ATOM 3926 C C . PRO A 1 509 ? -24.132 -8.423 16.028 1.00 87.56 509 PRO A C 1
ATOM 3928 O O . PRO A 1 509 ? -24.800 -7.710 16.787 1.00 87.56 509 PRO A O 1
ATOM 3931 N N . LYS A 1 510 ? -24.448 -8.584 14.737 1.00 84.94 510 LYS A N 1
ATOM 3932 C CA . LYS A 1 510 ? -25.522 -7.877 14.019 1.00 84.94 510 LYS A CA 1
ATOM 3933 C C . LYS A 1 510 ? -25.421 -6.363 14.152 1.00 84.94 510 LYS A C 1
ATOM 3935 O O . LYS A 1 510 ? -26.415 -5.674 14.407 1.00 84.94 510 LYS A O 1
ATOM 3940 N N . SER A 1 511 ? -24.212 -5.834 14.016 1.00 88.25 511 SER A N 1
ATOM 3941 C CA . SER A 1 511 ? -23.974 -4.396 14.063 1.00 88.25 511 SER A CA 1
ATOM 3942 C C . SER A 1 511 ? -22.733 -4.008 13.260 1.00 88.25 511 SER A C 1
ATOM 3944 O O . SER A 1 511 ? -21.905 -4.843 12.913 1.00 88.25 511 SER A O 1
ATOM 3946 N N . ALA A 1 512 ? -22.585 -2.713 12.988 1.00 90.25 512 ALA A N 1
ATOM 3947 C CA . ALA A 1 512 ? -21.339 -2.142 12.478 1.00 90.25 512 ALA A CA 1
ATOM 3948 C C . ALA A 1 512 ? -20.392 -1.727 13.622 1.00 90.25 512 ALA A C 1
ATOM 3950 O O . ALA A 1 512 ? -19.518 -0.888 13.422 1.00 90.25 512 ALA A O 1
ATOM 3951 N N . ARG A 1 513 ? -20.590 -2.254 14.836 1.00 93.50 513 ARG A N 1
ATOM 3952 C CA . ARG A 1 513 ? -19.851 -1.861 16.035 1.00 93.50 513 ARG A CA 1
ATOM 3953 C C . ARG A 1 513 ? -18.876 -2.939 16.466 1.00 93.50 513 ARG A C 1
ATOM 3955 O O . ARG A 1 513 ? -19.096 -4.125 16.239 1.00 93.50 513 ARG A O 1
ATOM 3962 N N . LEU A 1 514 ? -17.814 -2.520 17.130 1.00 95.56 514 LEU A N 1
ATOM 3963 C CA . LEU A 1 514 ? -16.821 -3.400 17.720 1.00 95.56 514 LEU A CA 1
ATOM 3964 C C . LEU A 1 514 ? -16.392 -2.863 19.081 1.00 95.56 514 LEU A C 1
ATOM 3966 O O . LEU A 1 514 ? -16.463 -1.661 19.333 1.00 95.56 514 LEU A O 1
ATOM 3970 N N . VAL A 1 515 ? -15.928 -3.752 19.947 1.00 96.81 515 VAL A N 1
ATOM 3971 C CA . VAL A 1 515 ? -15.347 -3.404 21.242 1.00 96.81 515 VAL A CA 1
ATOM 3972 C C . VAL A 1 515 ? -13.831 -3.494 21.189 1.00 96.81 515 VAL A C 1
ATOM 3974 O O . VAL A 1 515 ? -13.275 -4.380 20.539 1.00 96.81 515 VAL A O 1
ATOM 3977 N N . ALA A 1 516 ? -13.174 -2.579 21.892 1.00 97.31 516 ALA A N 1
ATOM 3978 C CA . ALA A 1 516 ? -11.743 -2.563 22.134 1.00 97.31 516 ALA A CA 1
ATOM 3979 C C . ALA A 1 516 ? -11.508 -2.590 23.648 1.00 97.31 516 ALA A C 1
ATOM 3981 O O . ALA A 1 516 ? -12.030 -1.746 24.380 1.00 97.31 516 ALA A O 1
ATOM 3982 N N . LEU A 1 517 ? -10.759 -3.594 24.102 1.00 97.94 517 LEU A N 1
ATOM 3983 C CA . LEU A 1 517 ? -10.511 -3.886 25.510 1.00 97.94 517 LEU A CA 1
ATOM 3984 C C . LEU A 1 517 ? -9.019 -3.802 25.798 1.00 97.94 517 LEU A C 1
ATOM 3986 O O . LEU A 1 517 ? -8.201 -4.265 24.995 1.00 97.94 517 LEU A O 1
ATOM 3990 N N . GLY A 1 518 ? -8.664 -3.257 26.954 1.00 97.62 518 GLY A N 1
ATOM 3991 C CA . GLY A 1 518 ? -7.266 -3.144 27.328 1.00 97.62 518 GLY A CA 1
ATOM 3992 C C . GLY A 1 518 ? -7.035 -2.386 28.622 1.00 97.62 518 GLY A C 1
ATOM 3993 O O . GLY A 1 518 ? -7.826 -2.477 29.566 1.00 97.62 518 GLY A O 1
ATOM 3994 N N . GLU A 1 519 ? -5.954 -1.615 28.637 1.00 97.31 519 GLU A N 1
ATOM 3995 C CA . GLU A 1 519 ? -5.564 -0.763 29.756 1.00 97.31 519 GLU A CA 1
ATOM 3996 C C . GLU A 1 519 ? -5.053 0.611 29.305 1.00 97.31 519 GLU A C 1
ATOM 3998 O O . GLU A 1 519 ? -4.454 0.767 28.235 1.00 97.31 519 GLU A O 1
ATOM 4003 N N . TYR A 1 520 ? -5.284 1.619 30.144 1.00 95.88 520 TYR A N 1
ATOM 4004 C CA . TYR A 1 520 ? -4.660 2.935 30.024 1.00 95.88 520 TYR A CA 1
ATOM 4005 C C . TYR A 1 520 ? -3.229 2.905 30.591 1.00 95.88 520 TYR A C 1
ATOM 4007 O O . TYR A 1 520 ? -2.911 2.058 31.424 1.00 95.88 520 TYR A O 1
ATOM 4015 N N . PRO A 1 521 ? -2.375 3.901 30.276 1.00 92.75 521 PRO A N 1
ATOM 4016 C CA . PRO A 1 521 ? -1.014 3.996 30.826 1.00 92.75 521 PRO A CA 1
ATOM 4017 C C . PRO A 1 521 ? -0.926 4.030 32.362 1.00 92.75 521 PRO A C 1
ATOM 4019 O O . PRO A 1 521 ? 0.129 3.777 32.932 1.00 92.75 521 PRO A O 1
ATOM 4022 N N . ARG A 1 522 ? -2.035 4.360 33.033 1.00 92.69 522 ARG A N 1
ATOM 4023 C CA . ARG A 1 522 ? -2.181 4.355 34.495 1.00 92.69 522 ARG A CA 1
ATOM 4024 C C . ARG A 1 522 ? -2.698 3.022 35.052 1.00 92.69 522 ARG A C 1
ATOM 4026 O O . ARG A 1 522 ? -3.129 2.984 36.197 1.00 92.69 522 ARG A O 1
ATOM 4033 N N . THR A 1 523 ? -2.664 1.948 34.259 1.00 91.44 523 THR A N 1
ATOM 4034 C CA . THR A 1 523 ? -3.045 0.561 34.615 1.00 91.44 523 THR A CA 1
ATOM 4035 C C . THR A 1 523 ? -4.526 0.332 34.952 1.00 91.44 523 THR A C 1
ATOM 4037 O O . THR A 1 523 ? -4.918 -0.743 35.405 1.00 91.44 523 THR A O 1
ATOM 4040 N N . THR A 1 524 ? -5.379 1.325 34.694 1.00 96.75 524 THR A N 1
ATOM 4041 C CA . THR A 1 524 ? -6.839 1.182 34.739 1.00 96.75 524 THR A CA 1
ATOM 4042 C C . THR A 1 524 ? -7.345 0.504 33.468 1.00 96.75 524 THR A C 1
ATOM 4044 O O . THR A 1 524 ? -6.759 0.649 32.394 1.00 96.75 524 THR A O 1
ATOM 4047 N N . GLY A 1 525 ? -8.432 -0.254 33.576 1.00 96.88 525 GLY A N 1
ATOM 4048 C CA . GLY A 1 525 ? -9.035 -0.960 32.451 1.00 96.88 525 GLY A CA 1
ATOM 4049 C C . GLY A 1 525 ? -9.757 -0.034 31.495 1.00 96.88 525 GLY A C 1
ATOM 4050 O O . GLY A 1 525 ? -10.398 0.925 31.910 1.00 96.88 525 GLY A O 1
ATOM 4051 N N . ALA A 1 526 ? -9.676 -0.356 30.211 1.00 96.81 526 ALA A N 1
ATOM 4052 C CA . ALA A 1 526 ? -10.371 0.351 29.152 1.00 96.81 526 ALA A CA 1
ATOM 4053 C C . ALA A 1 526 ? -11.389 -0.572 28.487 1.00 96.81 526 ALA A C 1
ATOM 4055 O O . ALA A 1 526 ? -11.032 -1.654 28.013 1.00 96.81 526 ALA A O 1
ATOM 4056 N N . LEU A 1 527 ? -12.640 -0.119 28.428 1.00 96.75 527 LEU A N 1
ATOM 4057 C CA . LEU A 1 527 ? -13.731 -0.771 27.716 1.00 96.75 527 LEU A CA 1
ATOM 4058 C C . LEU A 1 527 ? -14.361 0.258 26.771 1.00 96.75 527 LEU A C 1
ATOM 4060 O O . LEU A 1 527 ? -15.076 1.158 27.202 1.00 96.75 527 LEU A O 1
ATOM 4064 N N . GLN A 1 528 ? -14.067 0.152 25.476 1.00 96.56 528 GLN A N 1
ATOM 4065 C CA . GLN A 1 528 ? -14.520 1.113 24.468 1.00 96.56 528 GLN A CA 1
ATOM 4066 C C . GLN A 1 528 ? -15.344 0.432 23.375 1.00 96.56 528 GLN A C 1
ATOM 4068 O O . GLN A 1 528 ? -14.954 -0.618 22.868 1.00 96.56 528 GLN A O 1
ATOM 4073 N N . VAL A 1 529 ? -16.451 1.055 22.968 1.00 96.44 529 VAL A N 1
ATOM 4074 C CA . VAL A 1 529 ? -17.287 0.631 21.835 1.00 96.44 529 VAL A CA 1
ATOM 4075 C C . VAL A 1 529 ? -17.124 1.626 20.697 1.00 96.44 529 VAL A C 1
ATOM 4077 O O . VAL A 1 529 ? -17.405 2.817 20.844 1.00 96.44 529 VAL A O 1
ATOM 4080 N N . TYR A 1 530 ? -16.721 1.115 19.542 1.00 95.38 530 TYR A N 1
ATOM 4081 C CA . TYR A 1 530 ? -16.570 1.859 18.304 1.00 95.38 530 TYR A CA 1
ATOM 4082 C C . TYR A 1 530 ? -17.646 1.466 17.301 1.00 95.38 530 TYR A C 1
ATOM 4084 O O . TYR A 1 530 ? -17.992 0.296 17.198 1.00 95.38 530 TYR A O 1
ATOM 4092 N N . GLU A 1 531 ? -18.133 2.418 16.516 1.00 93.25 531 GLU A N 1
ATOM 4093 C CA . GLU A 1 531 ? -19.003 2.184 15.367 1.00 93.25 531 GLU A CA 1
ATOM 4094 C C . GLU A 1 531 ? -18.262 2.531 14.081 1.00 93.25 531 GLU A C 1
ATOM 4096 O O . GLU A 1 531 ? -17.673 3.606 13.955 1.00 93.25 531 GLU A O 1
ATOM 4101 N N . LEU A 1 532 ? -18.287 1.608 13.125 1.00 84.88 532 LEU A N 1
ATOM 4102 C CA . LEU A 1 532 ? -17.801 1.832 11.776 1.00 84.88 532 LEU A CA 1
ATOM 4103 C C . LEU A 1 532 ? -18.793 2.746 11.050 1.00 84.88 532 LEU A C 1
ATOM 4105 O O . LEU A 1 532 ? -19.860 2.306 10.619 1.00 84.88 532 LEU A O 1
ATOM 4109 N N . GLN A 1 533 ? -18.430 4.019 10.923 1.00 79.69 533 GLN A N 1
ATOM 4110 C CA . GLN A 1 533 ? -19.185 5.023 10.183 1.00 79.69 533 GLN A CA 1
ATOM 4111 C C . GLN A 1 533 ? -18.358 5.429 8.962 1.00 79.69 533 GLN A C 1
ATOM 4113 O O . GLN A 1 533 ? -17.285 6.007 9.094 1.00 79.69 533 GLN A O 1
ATOM 4118 N N . GLU A 1 534 ? -18.834 5.089 7.762 1.00 69.06 534 GLU A N 1
ATOM 4119 C CA . GLU A 1 534 ? -18.139 5.350 6.492 1.00 69.06 534 GLU A CA 1
ATOM 4120 C C . GLU A 1 534 ? -16.680 4.842 6.462 1.00 69.06 534 GLU A C 1
ATOM 4122 O O . GLU A 1 534 ? -16.440 3.663 6.201 1.00 69.06 534 GLU A O 1
ATOM 4127 N N . ARG A 1 535 ? -15.701 5.729 6.701 1.00 65.81 535 ARG A N 1
ATOM 4128 C CA . ARG A 1 535 ? -14.257 5.437 6.747 1.00 65.81 535 ARG A CA 1
ATOM 4129 C C . ARG A 1 535 ? -13.605 5.807 8.081 1.00 65.81 535 ARG A C 1
ATOM 4131 O O . ARG A 1 535 ? -12.382 5.913 8.154 1.00 65.81 535 ARG A O 1
ATOM 4138 N N . GLU A 1 536 ? -14.393 5.971 9.136 1.00 72.50 536 GLU A N 1
ATOM 4139 C CA . GLU A 1 536 ? -13.899 6.172 10.495 1.00 72.50 536 GLU A CA 1
ATOM 4140 C C . GLU A 1 536 ? -14.474 5.147 11.480 1.00 72.50 536 GLU A C 1
ATOM 4142 O O . GLU A 1 536 ? -15.566 4.608 11.315 1.00 72.50 536 GLU A O 1
ATOM 4147 N N . LEU A 1 537 ? -13.705 4.870 12.532 1.00 82.69 537 LEU A N 1
ATOM 4148 C CA . LEU A 1 537 ? -14.190 4.167 13.715 1.00 82.69 537 LEU A CA 1
ATOM 4149 C C . LEU A 1 537 ? -14.549 5.219 14.745 1.00 82.69 537 LEU A C 1
ATOM 4151 O O . LEU A 1 537 ? -13.643 5.774 15.360 1.00 82.69 537 LEU A O 1
ATOM 4155 N N . LYS A 1 538 ? -15.828 5.517 14.936 1.00 88.69 538 LYS A N 1
ATOM 4156 C CA . LYS A 1 538 ? -16.289 6.523 15.895 1.00 88.69 538 LYS A CA 1
ATOM 4157 C C . LYS A 1 538 ? -16.475 5.897 17.272 1.00 88.69 538 LYS A C 1
ATOM 4159 O O . LYS A 1 538 ? -17.160 4.892 17.389 1.00 88.69 538 LYS A O 1
ATOM 4164 N N . LEU A 1 539 ? -15.884 6.487 18.309 1.00 93.19 539 LEU A N 1
ATOM 4165 C CA . LEU A 1 539 ? -16.133 6.070 19.693 1.00 93.19 539 LEU A CA 1
ATOM 4166 C C . LEU A 1 539 ? -17.574 6.442 20.071 1.00 93.19 539 LEU A C 1
ATOM 4168 O O . LEU A 1 539 ? -17.949 7.607 19.939 1.00 93.19 539 LEU A O 1
ATOM 4172 N N . ILE A 1 540 ? -18.360 5.463 20.512 1.00 94.00 540 ILE A N 1
ATOM 4173 C CA . ILE A 1 540 ? -19.760 5.647 20.920 1.00 94.00 540 ILE A CA 1
ATOM 4174 C C . ILE A 1 540 ? -19.896 5.565 22.438 1.00 94.00 540 ILE A C 1
ATOM 4176 O O . ILE A 1 540 ? -20.557 6.409 23.038 1.00 94.00 540 ILE A O 1
ATOM 4180 N N . HIS A 1 541 ? -19.242 4.580 23.053 1.00 93.69 541 HIS A N 1
ATOM 4181 C CA . HIS A 1 541 ? -19.260 4.382 24.499 1.00 93.69 541 HIS A CA 1
ATOM 4182 C C . HIS A 1 541 ? -17.850 4.101 25.014 1.00 93.69 541 HIS A C 1
ATOM 4184 O O . HIS A 1 541 ? -17.045 3.467 24.331 1.00 93.69 541 HIS A O 1
ATOM 4190 N N . GLU A 1 542 ? -17.566 4.560 26.225 1.00 94.12 542 GLU A N 1
ATOM 4191 C CA . GLU A 1 542 ? -16.306 4.346 26.929 1.00 94.12 542 GLU A CA 1
ATOM 4192 C C . GLU A 1 542 ? -16.605 4.163 28.415 1.00 94.12 542 GLU A C 1
ATOM 4194 O O . GLU A 1 542 ? -17.383 4.923 28.990 1.00 94.12 542 GLU A O 1
ATOM 4199 N N . ALA A 1 543 ? -15.975 3.161 29.018 1.00 94.25 543 ALA A N 1
ATOM 4200 C CA . ALA A 1 543 ? -15.935 2.958 30.452 1.00 94.25 543 ALA A CA 1
ATOM 4201 C C . ALA A 1 543 ? -14.490 2.680 30.874 1.00 94.25 543 ALA A C 1
ATOM 4203 O O . ALA A 1 543 ? -13.807 1.821 30.307 1.00 94.25 543 ALA A O 1
ATOM 4204 N N . GLU A 1 544 ? -14.033 3.419 31.878 1.00 95.25 544 GLU A N 1
ATOM 4205 C CA . GLU A 1 544 ? -12.759 3.174 32.535 1.00 95.25 544 GLU A CA 1
ATOM 4206 C C . GLU A 1 544 ? -12.999 2.401 33.830 1.00 95.25 544 GLU A C 1
ATOM 4208 O O . GLU A 1 544 ? -13.802 2.806 34.670 1.00 95.25 544 GLU A O 1
ATOM 4213 N N . LEU A 1 545 ? -12.296 1.283 33.990 1.00 94.81 545 LEU A N 1
ATOM 4214 C CA . LEU A 1 545 ? -12.444 0.382 35.126 1.00 94.81 545 LEU A CA 1
ATOM 4215 C C . LEU A 1 545 ? -11.212 0.439 36.037 1.00 94.81 545 LEU A C 1
ATOM 4217 O O . LEU A 1 545 ? -10.111 0.716 35.564 1.00 94.81 545 LEU A O 1
ATOM 4221 N N . PRO A 1 546 ? -11.332 0.086 37.328 1.00 94.81 546 PRO A N 1
ATOM 4222 C CA . PRO A 1 546 ? -10.186 0.067 38.241 1.00 94.81 546 PRO A CA 1
ATOM 4223 C C . PRO A 1 546 ? -9.059 -0.899 37.842 1.00 94.81 546 PRO A C 1
ATOM 4225 O O . PRO A 1 546 ? -7.947 -0.784 38.346 1.00 94.81 546 PRO A O 1
ATOM 4228 N N . THR A 1 547 ? -9.333 -1.873 36.971 1.00 96.31 547 THR A N 1
ATOM 4229 C CA . THR A 1 547 ? -8.405 -2.961 36.635 1.00 96.31 547 THR A CA 1
ATOM 4230 C C . THR A 1 547 ? -8.393 -3.224 35.136 1.00 96.31 547 THR A C 1
ATOM 4232 O O . THR A 1 547 ? -9.457 -3.298 34.522 1.00 96.31 547 THR A O 1
ATOM 4235 N N . ALA A 1 548 ? -7.197 -3.417 34.573 1.00 97.06 548 ALA A N 1
ATOM 4236 C CA . ALA A 1 548 ? -6.959 -3.814 33.186 1.00 97.06 548 ALA A CA 1
ATOM 4237 C C . ALA A 1 548 ? -7.843 -4.988 32.722 1.00 97.06 548 ALA A C 1
ATOM 4239 O O . ALA A 1 548 ? -8.002 -5.985 33.435 1.00 97.06 548 ALA A O 1
ATOM 4240 N N . ILE A 1 549 ? -8.390 -4.889 31.506 1.00 97.81 549 ILE A N 1
ATOM 4241 C CA . ILE A 1 549 ? -9.219 -5.937 30.891 1.00 97.81 549 ILE A CA 1
ATOM 4242 C C . ILE A 1 549 ? -8.362 -6.734 29.913 1.00 97.81 549 ILE A C 1
ATOM 4244 O O . ILE A 1 549 ? -7.824 -6.176 28.959 1.00 97.81 549 ILE A O 1
ATOM 4248 N N . LYS A 1 550 ? -8.251 -8.049 30.120 1.00 97.69 550 LYS A N 1
ATOM 4249 C CA . LYS A 1 550 ? -7.368 -8.911 29.324 1.00 97.69 550 LYS A CA 1
ATOM 4250 C C . LYS A 1 550 ? -8.059 -9.529 28.115 1.00 97.69 550 LYS A C 1
ATOM 4252 O O . LYS A 1 550 ? -7.443 -9.682 27.061 1.00 97.69 550 LYS A O 1
ATOM 4257 N N . CYS A 1 551 ? -9.306 -9.949 28.274 1.00 97.75 551 CYS A N 1
ATOM 4258 C CA . CYS A 1 551 ? -10.032 -10.688 27.251 1.00 97.75 551 CYS A CA 1
ATOM 4259 C C . CYS A 1 551 ? -11.533 -10.406 27.319 1.00 97.75 551 CYS A C 1
ATOM 4261 O O . CYS A 1 551 ? -12.050 -9.944 28.338 1.00 97.75 551 CYS A O 1
ATOM 4263 N N . GLY A 1 552 ? -12.230 -10.693 26.222 1.00 96.94 552 GLY A N 1
ATOM 4264 C CA . GLY A 1 552 ? -13.682 -10.642 26.179 1.00 96.94 552 GLY A CA 1
ATOM 4265 C C . GLY A 1 552 ? -14.268 -11.359 24.970 1.00 96.94 552 GLY A C 1
ATOM 4266 O O . GLY A 1 552 ? -13.586 -11.569 23.960 1.00 96.94 552 GLY A O 1
ATOM 4267 N N . ALA A 1 553 ? -15.532 -11.751 25.092 1.00 95.44 553 ALA A N 1
ATOM 4268 C CA . ALA A 1 553 ? -16.270 -12.463 24.060 1.00 95.44 553 ALA A CA 1
ATOM 4269 C C . ALA A 1 553 ? -17.775 -12.189 24.154 1.00 95.44 553 ALA A C 1
ATOM 4271 O O . ALA A 1 553 ? -18.317 -11.865 25.213 1.00 95.44 553 ALA A O 1
ATOM 4272 N N . PHE A 1 554 ? -18.437 -12.355 23.013 1.00 92.50 554 PHE A N 1
ATOM 4273 C CA . PHE A 1 554 ? -19.886 -12.472 22.908 1.00 92.50 554 PHE A CA 1
ATOM 4274 C C . PHE A 1 554 ? -20.246 -13.947 22.734 1.00 92.50 554 PHE A C 1
ATOM 4276 O O . PHE A 1 554 ? -19.441 -14.729 22.230 1.00 92.50 554 PHE A O 1
ATOM 4283 N N . GLY A 1 555 ? -21.465 -14.324 23.113 1.00 82.38 555 GLY A N 1
ATOM 4284 C CA . GLY A 1 555 ? -21.958 -15.690 22.900 1.00 82.38 555 GLY A CA 1
ATOM 4285 C C . GLY A 1 555 ? -22.798 -16.258 24.036 1.00 82.38 555 GLY A C 1
ATOM 4286 O O . GLY A 1 555 ? -23.327 -17.348 23.887 1.00 82.38 555 GLY A O 1
ATOM 4287 N N . THR A 1 556 ? -22.968 -15.529 25.143 1.00 77.38 556 THR A N 1
ATOM 4288 C CA . THR A 1 556 ? -23.802 -15.953 26.284 1.00 77.38 556 THR A CA 1
ATOM 4289 C C . THR A 1 556 ? -25.268 -15.553 26.170 1.00 77.38 556 THR A C 1
ATOM 4291 O O . THR A 1 556 ? -26.084 -15.936 27.001 1.00 77.38 556 THR A O 1
ATOM 4294 N N . THR A 1 557 ? -25.636 -14.742 25.181 1.00 68.81 557 THR A N 1
ATOM 4295 C CA . THR A 1 557 ? -27.009 -14.257 25.058 1.00 68.81 557 THR A CA 1
ATOM 4296 C C . THR A 1 557 ? -27.455 -14.157 23.607 1.00 68.81 557 THR A C 1
ATOM 4298 O O . THR A 1 557 ? -26.628 -14.112 22.692 1.00 68.81 557 THR A O 1
ATOM 4301 N N . THR A 1 558 ? -28.776 -14.111 23.412 1.00 61.75 558 THR A N 1
ATOM 4302 C CA . THR A 1 558 ? -29.379 -13.869 22.097 1.00 61.75 558 THR A CA 1
ATOM 4303 C C . THR A 1 558 ? -28.965 -12.498 21.552 1.00 61.75 558 THR A C 1
ATOM 4305 O O . THR A 1 558 ? -28.655 -11.577 22.307 1.00 61.75 558 THR A O 1
ATOM 4308 N N . PHE A 1 559 ? -29.005 -12.323 20.228 1.00 59.12 559 PHE A N 1
ATOM 4309 C CA . PHE A 1 559 ? -28.588 -11.077 19.566 1.00 59.12 559 PHE A CA 1
ATOM 4310 C C . PHE A 1 559 ? -29.250 -9.792 20.086 1.00 59.12 559 PHE A C 1
ATOM 4312 O O . PHE A 1 559 ? -28.728 -8.714 19.825 1.00 59.12 559 PHE A O 1
ATOM 4319 N N . ALA A 1 560 ? -30.395 -9.887 20.767 1.00 58.22 560 ALA A N 1
ATOM 4320 C CA . ALA A 1 560 ? -31.125 -8.732 21.277 1.00 58.22 560 ALA A CA 1
ATOM 4321 C C . ALA A 1 560 ? -30.459 -8.079 22.501 1.00 58.22 560 ALA A C 1
ATOM 4323 O O . ALA A 1 560 ? -30.580 -6.873 22.668 1.00 58.22 560 ALA A O 1
ATOM 4324 N N . SER A 1 561 ? -29.760 -8.848 23.340 1.00 68.25 561 SER A N 1
ATOM 4325 C CA . SER A 1 561 ? -29.184 -8.354 24.603 1.00 68.25 561 SER A CA 1
ATOM 4326 C C . SER A 1 561 ? -27.705 -7.983 24.518 1.00 68.25 561 SER A C 1
ATOM 4328 O O . SER A 1 561 ? -27.206 -7.367 25.451 1.00 68.25 561 SER A O 1
ATOM 4330 N N . ARG A 1 562 ? -27.003 -8.370 23.437 1.00 81.12 562 ARG A N 1
ATOM 4331 C CA . ARG A 1 562 ? -25.601 -7.995 23.130 1.00 81.12 562 ARG A CA 1
ATOM 4332 C C . ARG A 1 562 ? -24.664 -7.999 24.350 1.00 81.12 562 ARG A C 1
ATOM 4334 O O . ARG A 1 562 ? -23.822 -7.116 24.498 1.00 81.12 562 ARG A O 1
ATOM 4341 N N . ALA A 1 563 ? -24.805 -9.003 25.216 1.00 89.06 563 ALA A N 1
ATOM 4342 C CA . ALA A 1 563 ? -24.028 -9.064 26.446 1.00 89.06 563 ALA A CA 1
ATOM 4343 C C . ALA A 1 563 ? -22.565 -9.410 26.141 1.00 89.06 563 ALA A C 1
ATOM 4345 O O . ALA A 1 563 ? -22.281 -10.460 25.556 1.00 89.06 563 ALA A O 1
ATOM 4346 N N . LEU A 1 564 ? -21.655 -8.529 26.546 1.00 94.31 564 LEU A N 1
ATOM 4347 C CA . LEU A 1 564 ? -20.213 -8.738 26.488 1.00 94.31 564 LEU A CA 1
ATOM 4348 C C . LEU A 1 564 ? -19.746 -9.350 27.808 1.00 94.31 564 LEU A C 1
ATOM 4350 O O . LEU A 1 564 ? -20.010 -8.787 28.867 1.00 94.31 564 LEU A O 1
ATOM 4354 N N . VAL A 1 565 ? -18.999 -10.448 27.749 1.00 96.25 565 VAL A N 1
ATOM 4355 C CA . VAL A 1 565 ? -18.312 -11.008 28.920 1.00 96.25 565 VAL A CA 1
ATOM 4356 C C . VAL A 1 565 ? -16.841 -10.627 28.863 1.00 96.25 565 VAL A C 1
ATOM 4358 O O . VAL A 1 565 ? -16.215 -10.768 27.812 1.00 96.25 565 VAL A O 1
ATOM 4361 N N . THR A 1 566 ? -16.280 -10.149 29.972 1.00 97.81 566 THR A N 1
ATOM 4362 C CA . THR A 1 566 ? -14.875 -9.727 30.075 1.00 97.81 566 THR A CA 1
ATOM 4363 C C . THR A 1 566 ? -14.163 -10.406 31.233 1.00 97.81 566 THR A C 1
ATOM 4365 O O . THR A 1 566 ? -14.759 -10.561 32.295 1.00 97.81 566 THR A O 1
ATOM 4368 N N . GLY A 1 567 ? -12.878 -10.713 31.060 1.00 98.12 567 GLY A N 1
ATOM 4369 C CA . GLY A 1 567 ? -11.979 -11.180 32.115 1.00 98.12 567 GLY A CA 1
ATOM 4370 C C . GLY A 1 567 ? -10.874 -10.160 32.388 1.00 98.12 567 GLY A C 1
ATOM 4371 O O . GLY A 1 567 ? -10.287 -9.613 31.446 1.00 98.12 567 GLY A O 1
ATOM 4372 N N . ASN A 1 568 ? -10.591 -9.887 33.662 1.00 97.81 568 ASN A N 1
ATOM 4373 C CA . ASN A 1 568 ? -9.619 -8.869 34.069 1.00 97.81 568 ASN A CA 1
ATOM 4374 C C . ASN A 1 568 ? -8.325 -9.456 34.669 1.00 97.81 568 ASN A C 1
ATOM 4376 O O . ASN A 1 568 ? -8.177 -10.665 34.871 1.00 97.81 568 ASN A O 1
ATOM 4380 N N . PHE A 1 569 ? -7.364 -8.574 34.948 1.00 97.25 569 PHE A N 1
ATOM 4381 C CA . PHE A 1 569 ? -6.040 -8.938 35.469 1.00 97.25 569 PHE A CA 1
ATOM 4382 C C . PHE A 1 569 ? -6.046 -9.439 36.921 1.00 97.25 569 PHE A C 1
ATOM 4384 O O . PHE A 1 569 ? -5.071 -10.050 37.354 1.00 97.25 569 PHE A O 1
ATOM 4391 N N . LEU A 1 570 ? -7.142 -9.233 37.654 1.00 97.38 570 LEU A N 1
ATOM 4392 C CA . LEU A 1 570 ? -7.326 -9.713 39.025 1.00 97.38 570 LEU A CA 1
ATOM 4393 C C . LEU A 1 570 ? -8.177 -10.984 39.107 1.00 97.38 570 LEU A C 1
ATOM 4395 O O . LEU A 1 570 ? -8.514 -11.403 40.208 1.00 97.38 570 LEU A O 1
ATOM 4399 N N . GLY A 1 571 ? -8.523 -11.608 37.979 1.00 97.44 571 GLY A N 1
ATOM 4400 C CA . GLY A 1 571 ? -9.252 -12.879 37.974 1.00 97.44 571 GLY A CA 1
ATOM 4401 C C . GLY A 1 571 ? -10.768 -12.758 38.056 1.00 97.44 571 GLY A C 1
ATOM 4402 O O . GLY A 1 571 ? -11.449 -13.761 38.270 1.00 97.44 571 GLY A O 1
ATOM 4403 N N . GLN A 1 572 ? -11.307 -11.552 37.889 1.00 97.25 572 GLN A N 1
ATOM 4404 C CA . GLN A 1 572 ? -12.746 -11.316 37.891 1.00 97.25 572 GLN A CA 1
ATOM 4405 C C . GLN A 1 572 ? -13.313 -11.443 36.482 1.00 97.25 572 GLN A C 1
ATOM 4407 O O . GLN A 1 572 ? -12.672 -11.052 35.498 1.00 97.25 572 GLN A O 1
ATOM 4412 N N . VAL A 1 573 ? -14.537 -11.957 36.412 1.00 96.94 573 VAL A N 1
ATOM 4413 C CA . VAL A 1 573 ? -15.331 -12.031 35.186 1.00 96.94 573 VAL A CA 1
ATOM 4414 C C . VAL A 1 573 ? -16.556 -11.148 35.361 1.00 96.94 573 VAL A C 1
ATOM 4416 O O . VAL A 1 573 ? -17.224 -11.220 36.393 1.00 96.94 573 VAL A O 1
ATOM 4419 N N . SER A 1 574 ? -16.841 -10.327 34.352 1.00 95.38 574 SER A N 1
ATOM 4420 C CA . SER A 1 574 ? -17.952 -9.374 34.366 1.00 95.38 574 SER A CA 1
ATOM 4421 C C . SER A 1 574 ? -18.772 -9.443 33.078 1.00 95.38 574 SER A C 1
ATOM 4423 O O . SER A 1 574 ? -18.207 -9.585 31.993 1.00 95.38 574 SER A O 1
ATOM 4425 N N . TRP A 1 575 ? -20.093 -9.310 33.193 1.00 93.44 575 TRP A N 1
ATOM 4426 C CA . TRP A 1 575 ? -21.025 -9.166 32.073 1.00 93.44 575 TRP A CA 1
ATOM 4427 C C . TRP A 1 575 ? -21.400 -7.703 31.913 1.00 93.44 575 TRP A C 1
ATOM 4429 O O . TRP A 1 575 ? -21.682 -7.022 32.893 1.00 93.44 575 TRP A O 1
ATOM 4439 N N . TRP A 1 576 ? -21.489 -7.247 30.674 1.00 92.94 576 TRP A N 1
ATOM 4440 C CA . TRP A 1 576 ? -21.792 -5.866 30.333 1.00 92.94 576 TRP A CA 1
ATOM 4441 C C . TRP A 1 576 ? -22.870 -5.811 29.263 1.00 92.94 576 TRP A C 1
ATOM 4443 O O . TRP A 1 576 ? -22.855 -6.601 28.319 1.00 92.94 576 TRP A O 1
ATOM 4453 N N . ASP A 1 577 ? -23.760 -4.830 29.367 1.00 90.19 577 ASP A N 1
ATOM 4454 C CA . ASP A 1 577 ? -24.576 -4.400 28.234 1.00 90.19 577 ASP A CA 1
ATOM 4455 C C . ASP A 1 577 ? -23.709 -3.526 27.314 1.00 90.19 577 ASP A C 1
ATOM 4457 O O . ASP A 1 577 ? -23.371 -2.387 27.661 1.00 90.19 577 ASP A O 1
ATOM 4461 N N . ALA A 1 578 ? -23.338 -4.061 26.147 1.00 87.31 578 ALA A N 1
ATOM 4462 C CA . ALA A 1 578 ? -22.449 -3.387 25.204 1.00 87.31 578 ALA A CA 1
ATOM 4463 C C . ALA A 1 578 ? -23.044 -2.101 24.594 1.00 87.31 578 ALA A C 1
ATOM 4465 O O . ALA A 1 578 ? -22.290 -1.294 24.051 1.00 87.31 578 ALA A O 1
ATOM 4466 N N . ASP A 1 579 ? -24.361 -1.886 24.692 1.00 85.12 579 ASP A N 1
ATOM 4467 C CA . ASP A 1 579 ? -25.021 -0.665 24.215 1.00 85.12 579 ASP A CA 1
ATOM 4468 C C . ASP A 1 579 ? -25.086 0.442 25.292 1.00 85.12 579 ASP A C 1
ATOM 4470 O O . ASP A 1 579 ? -25.510 1.559 24.992 1.00 85.12 579 ASP A O 1
ATOM 4474 N N . ARG A 1 580 ? -24.685 0.173 26.548 1.00 84.00 580 ARG A N 1
ATOM 4475 C CA . ARG A 1 580 ? -24.763 1.160 27.649 1.00 84.00 580 ARG A CA 1
ATOM 4476 C C . ARG A 1 580 ? -23.466 1.355 28.423 1.00 84.00 580 ARG A C 1
ATOM 4478 O O . ARG A 1 580 ? -23.162 2.489 28.778 1.00 84.00 580 ARG A O 1
ATOM 4485 N N . LEU A 1 581 ? -22.733 0.275 28.703 1.00 86.19 581 LEU A N 1
ATOM 4486 C CA . LEU A 1 581 ? -21.477 0.269 29.470 1.00 86.19 581 LEU A CA 1
ATOM 4487 C C . LEU A 1 581 ? -21.489 1.051 30.806 1.00 86.19 581 LEU A C 1
ATOM 4489 O O . LEU A 1 581 ? -20.460 1.582 31.208 1.00 86.19 581 LEU A O 1
ATOM 4493 N N . GLN A 1 582 ? -22.627 1.152 31.499 1.00 79.06 582 GLN A N 1
ATOM 4494 C CA . GLN A 1 582 ? -22.711 1.928 32.748 1.00 79.06 582 GLN A CA 1
ATOM 4495 C C . GLN A 1 582 ? -22.149 1.163 33.951 1.00 79.06 582 GLN A C 1
ATOM 4497 O O . GLN A 1 582 ? -21.243 1.639 34.627 1.00 79.06 582 GLN A O 1
ATOM 4502 N N . GLU A 1 583 ? -22.676 -0.031 34.201 1.00 87.25 583 GLU A N 1
ATOM 4503 C CA . GLU A 1 583 ? -22.275 -0.907 35.299 1.00 87.25 583 GLU A CA 1
ATOM 4504 C C . GLU A 1 583 ? -22.322 -2.368 34.832 1.00 87.25 583 GLU A C 1
ATOM 4506 O O . GLU A 1 583 ? -23.051 -2.682 33.878 1.00 87.25 583 GLU A O 1
ATOM 4511 N N . PRO A 1 584 ? -21.530 -3.266 35.442 1.00 91.06 584 PRO A N 1
ATOM 4512 C CA . PRO A 1 584 ? -21.588 -4.673 35.093 1.00 91.06 584 PRO A CA 1
ATOM 4513 C C . PRO A 1 584 ? -22.943 -5.256 35.513 1.00 91.06 584 PRO A C 1
ATOM 4515 O O . PRO A 1 584 ? -23.385 -5.087 36.644 1.00 91.06 584 PRO A O 1
ATOM 4518 N N . LEU A 1 585 ? -23.579 -5.995 34.604 1.00 90.31 585 LEU A N 1
ATOM 4519 C CA . LEU A 1 585 ? -24.813 -6.746 34.862 1.00 90.31 585 LEU A CA 1
ATOM 4520 C C . LEU A 1 585 ? -24.591 -7.857 35.897 1.00 90.31 585 LEU A C 1
ATOM 4522 O O . LEU A 1 585 ? -25.500 -8.236 36.629 1.00 90.31 585 LEU A O 1
ATOM 4526 N N . LEU A 1 586 ? -23.379 -8.409 35.902 1.00 90.94 586 LEU A N 1
ATOM 4527 C CA . LEU A 1 586 ? -22.919 -9.464 36.791 1.00 90.94 586 LEU A CA 1
ATOM 4528 C C . LEU A 1 586 ? -21.402 -9.349 36.930 1.00 90.94 586 LEU A C 1
ATOM 4530 O O . LEU A 1 586 ? -20.724 -9.093 35.936 1.00 90.94 586 LEU A O 1
ATOM 4534 N N . GLN A 1 587 ? -20.870 -9.581 38.128 1.00 93.81 587 GLN A N 1
ATOM 4535 C CA . GLN A 1 587 ? -19.437 -9.695 38.370 1.00 93.81 587 GLN A CA 1
ATOM 4536 C C . GLN A 1 587 ? -19.150 -10.680 39.504 1.00 93.81 587 GLN A C 1
ATOM 4538 O O . GLN A 1 587 ? -19.781 -10.612 40.555 1.00 93.81 587 GLN A O 1
ATOM 4543 N N . PHE A 1 588 ? -18.165 -11.556 39.310 1.00 94.69 588 PHE A N 1
ATOM 4544 C CA . PHE A 1 588 ? -17.697 -12.484 40.341 1.00 94.69 588 PHE A CA 1
ATOM 4545 C C . PHE A 1 588 ? -16.215 -12.838 40.159 1.00 94.69 588 PHE A C 1
ATOM 4547 O O . PHE A 1 588 ? -15.598 -12.544 39.130 1.00 94.69 588 PHE A O 1
ATOM 4554 N N . GLN A 1 589 ? -15.628 -13.453 41.187 1.00 96.25 589 GLN A N 1
ATOM 4555 C CA . GLN A 1 589 ? -14.231 -13.883 41.198 1.00 96.25 589 GLN A CA 1
ATOM 4556 C C . GLN A 1 589 ? -14.107 -15.295 40.606 1.00 96.25 589 GLN A C 1
ATOM 4558 O O . GLN A 1 589 ? -14.609 -16.248 41.193 1.00 96.25 589 GLN A O 1
ATOM 4563 N N . ALA A 1 590 ? -13.424 -15.441 39.469 1.00 95.88 590 ALA A N 1
ATOM 4564 C CA . ALA A 1 590 ? -13.292 -16.725 38.771 1.00 95.88 590 ALA A CA 1
ATOM 4565 C C . ALA A 1 590 ? -11.918 -17.392 38.950 1.00 95.88 590 ALA A C 1
ATOM 4567 O O . ALA A 1 590 ? -11.815 -18.619 38.919 1.00 95.88 590 ALA A O 1
ATOM 4568 N N . HIS A 1 591 ? -10.855 -16.601 39.109 1.00 97.00 591 HIS A N 1
ATOM 4569 C CA . HIS A 1 591 ? -9.470 -17.079 39.206 1.00 97.00 591 HIS A CA 1
ATOM 4570 C C . HIS A 1 591 ? -8.700 -16.330 40.294 1.00 97.00 591 HIS A C 1
ATOM 4572 O O . HIS A 1 591 ? -9.050 -15.206 40.628 1.00 97.00 591 HIS A O 1
ATOM 4578 N N . ALA A 1 592 ? -7.626 -16.909 40.834 1.00 93.75 592 ALA A N 1
ATOM 4579 C CA . ALA A 1 592 ? -6.788 -16.233 41.841 1.00 93.75 592 ALA A CA 1
ATOM 4580 C C . ALA A 1 592 ? -5.891 -15.114 41.260 1.00 93.75 592 ALA A C 1
ATOM 4582 O O . ALA A 1 592 ? -5.294 -14.334 41.999 1.00 93.75 592 ALA A O 1
ATOM 4583 N N . GLY A 1 593 ? -5.780 -15.040 39.933 1.00 94.31 593 GLY A N 1
ATOM 4584 C CA . GLY A 1 593 ? -5.035 -14.022 39.196 1.00 94.31 593 GLY A CA 1
ATOM 4585 C C . GLY A 1 593 ? -5.634 -13.829 37.806 1.00 94.31 593 GLY A C 1
ATOM 4586 O O . GLY A 1 593 ? -6.758 -14.253 37.567 1.00 94.31 593 GLY A O 1
ATOM 4587 N N . ILE A 1 594 ? -4.888 -13.213 36.888 1.00 97.50 594 ILE A N 1
ATOM 4588 C CA . ILE A 1 594 ? -5.367 -12.848 35.543 1.00 97.50 594 ILE A CA 1
ATOM 4589 C C . ILE A 1 594 ? -6.177 -13.951 34.841 1.00 97.50 594 ILE A C 1
ATOM 4591 O O . ILE A 1 594 ? -5.751 -15.107 34.749 1.00 97.50 594 ILE A O 1
ATOM 4595 N N . VAL A 1 595 ? -7.328 -13.551 34.291 1.00 98.50 595 VAL A N 1
ATOM 4596 C CA . VAL A 1 595 ? -8.077 -14.340 33.307 1.00 98.50 595 VAL A CA 1
ATOM 4597 C C . VAL A 1 595 ? -7.423 -14.118 31.943 1.00 98.50 595 VAL A C 1
ATOM 4599 O O . VAL A 1 595 ? -7.672 -13.114 31.272 1.00 98.50 595 VAL A O 1
ATOM 4602 N N . ASN A 1 596 ? -6.530 -15.022 31.544 1.00 98.12 596 ASN A N 1
ATOM 4603 C CA . ASN A 1 596 ? -5.745 -14.885 30.313 1.00 98.12 596 ASN A CA 1
ATOM 4604 C C . ASN A 1 596 ? -6.624 -14.922 29.060 1.00 98.12 596 ASN A C 1
ATOM 4606 O O . ASN A 1 596 ? -6.372 -14.185 28.095 1.00 98.12 596 ASN A O 1
ATOM 4610 N N . CYS A 1 597 ? -7.646 -15.776 29.098 1.00 97.94 597 CYS A N 1
ATOM 4611 C CA . CYS A 1 597 ? -8.542 -16.063 27.994 1.00 97.94 597 CYS A CA 1
ATOM 4612 C C . CYS A 1 597 ? -9.934 -16.457 28.495 1.00 97.94 597 CYS A C 1
ATOM 4614 O O . CYS A 1 597 ? -10.101 -16.978 29.600 1.00 97.94 597 CYS A O 1
ATOM 4616 N N . LEU A 1 598 ? -10.928 -16.226 27.645 1.00 97.88 598 LEU A N 1
ATOM 4617 C CA . LEU A 1 598 ? -12.274 -16.737 27.829 1.00 97.88 598 LEU A CA 1
ATOM 4618 C C . LEU A 1 598 ? -12.939 -16.970 26.475 1.00 97.88 598 LEU A C 1
ATOM 4620 O O . LEU A 1 598 ? -12.563 -16.340 25.482 1.00 97.88 598 LEU A O 1
ATOM 4624 N N . ASP A 1 599 ? -13.939 -17.841 26.458 1.00 97.25 599 ASP A N 1
ATOM 4625 C CA . ASP A 1 599 ? -14.820 -18.053 25.316 1.00 97.25 599 ASP A CA 1
ATOM 4626 C C . ASP A 1 599 ? -16.269 -18.259 25.779 1.00 97.25 599 ASP A C 1
ATOM 4628 O O . ASP A 1 599 ? -16.513 -18.586 26.938 1.00 97.25 599 ASP A O 1
ATOM 4632 N N . CYS A 1 600 ? -17.239 -18.038 24.895 1.00 94.81 600 CYS A N 1
ATOM 4633 C CA . CYS A 1 600 ? -18.671 -18.131 25.191 1.00 94.81 600 CYS A CA 1
ATOM 4634 C C . CYS A 1 600 ? -19.383 -19.033 24.175 1.00 94.81 600 CYS A C 1
ATOM 4636 O O . CYS A 1 600 ? -19.065 -18.993 22.986 1.00 94.81 600 CYS A O 1
ATOM 4638 N N . CYS A 1 601 ? -20.369 -19.811 24.619 1.00 92.94 601 CYS A N 1
ATOM 4639 C CA . CYS A 1 601 ? -21.158 -20.687 23.749 1.00 92.94 601 CYS A CA 1
ATOM 4640 C C . CYS A 1 601 ? -22.597 -20.841 24.261 1.00 92.94 601 CYS A C 1
ATOM 4642 O O . CYS A 1 601 ? -22.833 -20.705 25.456 1.00 92.94 601 CYS A O 1
ATOM 4644 N N . GLY A 1 602 ? -23.551 -21.136 23.375 1.00 88.62 602 GLY A N 1
ATOM 4645 C CA . GLY A 1 602 ? -24.943 -21.483 23.699 1.00 88.62 602 GLY A CA 1
ATOM 4646 C C . GLY A 1 602 ? -25.938 -20.321 23.605 1.00 88.62 602 GLY A C 1
ATOM 4647 O O . GLY A 1 602 ? -27.138 -20.512 23.771 1.00 88.62 602 GLY A O 1
ATOM 4648 N N . GLY A 1 603 ? -25.470 -19.103 23.325 1.00 84.00 603 GLY A N 1
ATOM 4649 C CA . GLY A 1 603 ? -26.322 -17.933 23.076 1.00 84.00 603 GLY A CA 1
ATOM 4650 C C . GLY A 1 603 ? -26.549 -17.618 21.593 1.00 84.00 603 GLY A C 1
ATOM 4651 O O . GLY A 1 603 ? -27.362 -16.747 21.276 1.00 84.00 603 GLY A O 1
ATOM 4652 N N . GLN A 1 604 ? -25.835 -18.287 20.681 1.00 81.88 604 GLN A N 1
ATOM 4653 C CA . GLN A 1 604 ? -25.871 -18.023 19.238 1.00 81.88 604 GLN A CA 1
ATOM 4654 C C . GLN A 1 604 ? -26.625 -19.122 18.463 1.00 81.88 604 GLN A C 1
ATOM 4656 O O . GLN A 1 604 ? -26.682 -20.267 18.909 1.00 81.88 604 GLN A O 1
ATOM 4661 N N . PRO A 1 605 ? -27.204 -18.821 17.281 1.00 78.38 605 PRO A N 1
ATOM 4662 C CA . PRO A 1 605 ? -27.864 -19.833 16.461 1.00 78.38 605 PRO A CA 1
ATOM 4663 C C . PRO A 1 605 ? -26.911 -20.958 16.061 1.00 78.38 605 PRO A C 1
ATOM 4665 O O . PRO A 1 605 ? -25.806 -20.704 15.587 1.00 78.38 605 PRO A O 1
ATOM 4668 N N . GLY A 1 606 ? -27.388 -22.195 16.183 1.00 83.12 606 GLY A N 1
ATOM 4669 C CA . GLY A 1 606 ? -26.620 -23.393 15.849 1.00 83.12 606 GLY A CA 1
ATOM 4670 C C . GLY A 1 606 ? -25.750 -23.921 16.990 1.00 83.12 606 GLY A C 1
ATOM 4671 O O . GLY A 1 606 ? -25.170 -24.984 16.829 1.00 83.12 606 GLY A O 1
ATOM 4672 N N . GLU A 1 607 ? -25.679 -23.232 18.131 1.00 89.50 607 GLU A N 1
ATOM 4673 C CA . GLU A 1 607 ? -25.018 -23.724 19.342 1.00 89.50 607 GLU A CA 1
ATOM 4674 C C . GLU A 1 607 ? -26.076 -24.283 20.299 1.00 89.50 607 GLU A C 1
ATOM 4676 O O . GLU A 1 607 ? -26.888 -23.538 20.846 1.00 89.50 607 GLU A O 1
ATOM 4681 N N . ALA A 1 608 ? -26.110 -25.604 20.465 1.00 88.62 608 ALA A N 1
ATOM 4682 C CA . ALA A 1 608 ? -27.068 -26.267 21.341 1.00 88.62 608 ALA A CA 1
ATOM 4683 C C . ALA A 1 608 ? -26.637 -26.200 22.818 1.00 88.62 608 ALA A C 1
ATOM 4685 O O . ALA A 1 608 ? -25.450 -26.094 23.130 1.00 88.62 608 ALA A O 1
ATOM 4686 N N . GLY A 1 609 ? -27.614 -26.290 23.726 1.00 89.69 609 GLY A N 1
ATOM 4687 C CA . GLY A 1 609 ? -27.407 -26.239 25.178 1.00 89.69 609 GLY A CA 1
ATOM 4688 C C . GLY A 1 609 ? -27.513 -24.824 25.769 1.00 89.69 609 GLY A C 1
ATOM 4689 O O . GLY A 1 609 ? -27.737 -23.857 25.039 1.00 89.69 609 GLY A O 1
ATOM 4690 N N . PRO A 1 610 ? -27.394 -24.681 27.100 1.00 89.88 610 PRO A N 1
ATOM 4691 C CA . PRO A 1 610 ? -27.500 -23.388 27.768 1.00 89.88 610 PRO A CA 1
ATOM 4692 C C . PRO A 1 610 ? -26.294 -22.480 27.472 1.00 89.88 610 PRO A C 1
ATOM 4694 O O . PRO A 1 610 ? -25.231 -22.980 27.084 1.00 89.88 610 PRO A O 1
ATOM 4697 N N . PRO A 1 611 ? -26.424 -21.156 27.669 1.00 90.94 611 PRO A N 1
ATOM 4698 C CA . PRO A 1 611 ? -25.299 -20.250 27.521 1.00 90.94 611 PRO A CA 1
ATOM 4699 C C . PRO A 1 611 ? -24.270 -20.395 28.647 1.00 90.94 611 PRO A C 1
ATOM 4701 O O . PRO A 1 611 ? -24.602 -20.237 29.820 1.00 90.94 611 PRO A O 1
ATOM 4704 N N . GLU A 1 612 ? -23.013 -20.630 28.282 1.00 93.69 612 GLU A N 1
ATOM 4705 C CA . GLU A 1 612 ? -21.899 -20.848 29.208 1.00 93.69 612 GLU A CA 1
ATOM 4706 C C . GLU A 1 612 ? -20.649 -20.057 28.799 1.00 93.69 612 GLU A C 1
ATOM 4708 O O . GLU A 1 612 ? -20.477 -19.665 27.638 1.00 93.69 612 GLU A O 1
ATOM 4713 N N . VAL A 1 613 ? -19.754 -19.845 29.767 1.00 96.25 613 VAL A N 1
ATOM 4714 C CA . VAL A 1 613 ? -18.455 -19.181 29.593 1.00 96.25 613 VAL A CA 1
ATOM 4715 C C . VAL A 1 613 ? -17.344 -20.091 30.081 1.00 96.25 613 VAL A C 1
ATOM 4717 O O . VAL A 1 613 ? -17.349 -20.487 31.240 1.00 96.25 613 VAL A O 1
ATOM 4720 N N . ALA A 1 614 ? -16.366 -20.375 29.228 1.00 97.69 614 ALA A N 1
ATOM 4721 C CA . ALA A 1 614 ? -15.129 -21.034 29.621 1.00 97.69 614 ALA A CA 1
ATOM 4722 C C . ALA A 1 614 ? -14.075 -19.966 29.921 1.00 97.69 614 ALA A C 1
ATOM 4724 O O . ALA A 1 614 ? -13.907 -19.037 29.132 1.00 97.69 614 ALA A O 1
ATOM 4725 N N . THR A 1 615 ? -13.350 -20.100 31.027 1.00 98.38 615 THR A N 1
ATOM 4726 C CA . THR A 1 615 ? -12.275 -19.189 31.433 1.00 98.38 615 THR A CA 1
ATOM 4727 C C . THR A 1 615 ? -10.997 -19.964 31.714 1.00 98.38 615 THR A C 1
ATOM 4729 O O . THR A 1 615 ? -11.027 -21.015 32.354 1.00 98.38 615 THR A O 1
ATOM 4732 N N . GLY A 1 616 ? -9.871 -19.439 31.230 1.00 98.25 616 GLY A N 1
ATOM 4733 C CA . GLY A 1 616 ? -8.534 -19.964 31.491 1.00 98.25 616 GLY A CA 1
ATOM 4734 C C . GLY A 1 616 ? -7.680 -18.921 32.203 1.00 98.25 616 GLY A C 1
ATOM 4735 O O . GLY A 1 616 ? -7.565 -17.780 31.739 1.00 98.25 616 GLY A O 1
ATOM 4736 N N . GLY A 1 617 ? -7.092 -19.307 33.334 1.00 97.38 617 GLY A N 1
ATOM 4737 C CA . GLY A 1 617 ? -6.367 -18.393 34.211 1.00 97.38 617 GLY A CA 1
ATOM 4738 C C . GLY A 1 617 ? -4.878 -18.686 34.351 1.00 97.38 617 GLY A C 1
ATOM 4739 O O . GLY A 1 617 ? -4.369 -19.755 34.002 1.00 97.38 617 GLY A O 1
ATOM 4740 N N . ARG A 1 618 ? -4.177 -17.719 34.947 1.00 96.25 618 ARG A N 1
ATOM 4741 C CA . ARG A 1 618 ? -2.786 -17.870 35.403 1.00 96.25 618 ARG A CA 1
ATOM 4742 C C . ARG A 1 618 ? -2.618 -18.887 36.533 1.00 96.25 618 ARG A C 1
ATOM 4744 O O . ARG A 1 618 ? -1.537 -19.430 36.716 1.00 96.25 618 ARG A O 1
ATOM 4751 N N . ASP A 1 619 ? -3.690 -19.177 37.261 1.00 95.25 619 ASP A N 1
ATOM 4752 C CA . ASP A 1 619 ? -3.747 -20.266 38.242 1.00 95.25 619 ASP A CA 1
ATOM 4753 C C . ASP A 1 619 ? -3.746 -21.668 37.595 1.00 95.25 619 ASP A C 1
ATOM 4755 O O . ASP A 1 619 ? -3.828 -22.670 38.300 1.00 95.25 619 ASP A O 1
ATOM 4759 N N . GLY A 1 620 ? -3.671 -21.747 36.261 1.00 95.38 620 GLY A N 1
ATOM 4760 C CA . GLY A 1 620 ? -3.665 -22.992 35.496 1.00 95.38 620 GLY A CA 1
ATOM 4761 C C . GLY A 1 620 ? -5.011 -23.703 35.446 1.00 95.38 620 GLY A C 1
ATOM 4762 O O . GLY A 1 620 ? -5.102 -24.804 34.907 1.00 95.38 620 GLY A O 1
ATOM 4763 N N . CYS A 1 621 ? -6.058 -23.081 35.987 1.00 96.56 621 CYS A N 1
ATOM 4764 C CA . CYS A 1 621 ? -7.391 -23.653 36.014 1.00 96.56 621 CYS A CA 1
ATOM 4765 C C . CYS A 1 621 ? -8.146 -23.320 34.724 1.00 96.56 621 CYS A C 1
ATOM 4767 O O . CYS A 1 621 ? -8.031 -22.214 34.185 1.00 96.56 621 CYS A O 1
ATOM 4769 N N . VAL A 1 622 ? -8.973 -24.266 34.278 1.00 97.94 622 VAL A N 1
ATOM 4770 C CA . VAL A 1 622 ? -9.988 -24.059 33.240 1.00 97.94 622 VAL A CA 1
ATOM 4771 C C . VAL A 1 622 ? -11.354 -24.263 33.878 1.00 97.94 622 VAL A C 1
ATOM 4773 O O . VAL A 1 622 ? -11.651 -25.352 34.366 1.00 97.94 622 VAL A O 1
ATOM 4776 N N . ARG A 1 623 ? -12.182 -23.219 33.909 1.00 97.44 623 ARG A N 1
ATOM 4777 C CA . ARG A 1 623 ? -13.497 -23.242 34.567 1.00 97.44 623 ARG A CA 1
ATOM 4778 C C . ARG A 1 623 ? -14.601 -22.912 33.573 1.00 97.44 623 ARG A C 1
ATOM 4780 O O . ARG A 1 623 ? -14.402 -22.089 32.686 1.00 97.44 623 ARG A O 1
ATOM 4787 N N . VAL A 1 624 ? -15.751 -23.559 33.717 1.00 96.62 624 VAL A N 1
ATOM 4788 C CA . VAL A 1 624 ? -16.958 -23.308 32.924 1.00 96.62 624 VAL A CA 1
ATOM 4789 C C . VAL A 1 624 ? -18.034 -22.747 33.837 1.00 96.62 624 VAL A C 1
ATOM 4791 O O . VAL A 1 624 ? -18.288 -23.296 34.906 1.00 96.62 624 VAL A O 1
ATOM 4794 N N . TRP A 1 625 ? -18.661 -21.658 33.414 1.00 95.25 625 TRP A N 1
ATOM 4795 C CA . TRP A 1 625 ? -19.603 -20.876 34.203 1.00 95.25 625 TRP A CA 1
ATOM 4796 C C . TRP A 1 625 ? -20.930 -20.733 33.474 1.00 95.25 625 TRP A C 1
ATOM 4798 O O . TRP A 1 625 ? -20.955 -20.527 32.261 1.00 95.25 625 TRP A O 1
ATOM 4808 N N . ASP A 1 626 ? -22.017 -20.741 34.235 1.00 90.25 626 ASP A N 1
ATOM 4809 C CA . ASP A 1 626 ? -23.349 -20.359 33.780 1.00 90.25 626 ASP A CA 1
ATOM 4810 C C . ASP A 1 626 ? -23.753 -19.088 34.532 1.00 90.25 626 ASP A C 1
ATOM 4812 O O . ASP A 1 626 ? -23.640 -19.028 35.753 1.00 90.25 626 ASP A O 1
ATOM 4816 N N . ALA A 1 627 ? -24.239 -18.061 33.833 1.00 83.38 627 ALA A N 1
ATOM 4817 C CA . ALA A 1 627 ? -24.614 -16.790 34.465 1.00 83.38 627 ALA A CA 1
ATOM 4818 C C . ALA A 1 627 ? -25.721 -16.939 35.534 1.00 83.38 627 ALA A C 1
ATOM 4820 O O . ALA A 1 627 ? -25.891 -16.063 36.387 1.00 83.38 627 ALA A O 1
ATOM 4821 N N . ARG A 1 628 ? -26.471 -18.047 35.491 1.00 84.88 628 ARG A N 1
ATOM 4822 C CA . ARG A 1 628 ? -27.507 -18.416 36.463 1.00 84.88 628 ARG A CA 1
ATOM 4823 C C . ARG A 1 628 ? -26.927 -19.037 37.741 1.00 84.88 628 ARG A C 1
ATOM 4825 O O . ARG A 1 628 ? -27.633 -19.079 38.742 1.00 84.88 628 ARG A O 1
ATOM 4832 N N . GLN A 1 629 ? -25.672 -19.496 37.717 1.00 88.44 629 GLN A N 1
ATOM 4833 C CA . GLN A 1 629 ? -24.963 -20.127 38.833 1.00 88.44 629 GLN A CA 1
ATOM 4834 C C . GLN A 1 629 ? -23.620 -19.420 39.080 1.00 88.44 629 GLN A C 1
ATOM 4836 O O . GLN A 1 629 ? -22.596 -19.748 38.486 1.00 88.44 629 GLN A O 1
ATOM 4841 N N . GLN A 1 630 ? -23.632 -18.432 39.972 1.00 80.88 630 GLN A N 1
ATOM 4842 C CA . GLN A 1 630 ? -22.510 -17.501 40.160 1.00 80.88 630 GLN A CA 1
ATOM 4843 C C . GLN A 1 630 ? -21.557 -17.929 41.281 1.00 80.88 630 GLN A C 1
ATOM 4845 O O . GLN A 1 630 ? -20.373 -17.609 41.240 1.00 80.88 630 GLN A O 1
ATOM 4850 N N . ASP A 1 631 ? -22.066 -18.674 42.264 1.00 87.00 631 ASP A N 1
ATOM 4851 C CA . ASP A 1 631 ? -21.314 -19.036 43.471 1.00 87.00 631 ASP A CA 1
ATOM 4852 C C . ASP A 1 631 ? -20.267 -20.135 43.227 1.00 87.00 631 ASP A C 1
ATOM 4854 O O . ASP A 1 631 ? -19.332 -20.288 44.010 1.00 87.00 631 ASP A O 1
ATOM 4858 N N . ALA A 1 632 ? -20.415 -20.915 42.151 1.00 92.75 632 ALA A N 1
ATOM 4859 C CA . ALA A 1 632 ? -19.496 -21.992 41.801 1.00 92.75 632 ALA A CA 1
ATOM 4860 C C . ALA A 1 632 ? -19.514 -22.274 40.290 1.00 92.75 632 ALA A C 1
ATOM 4862 O O . ALA A 1 632 ? -20.589 -22.221 39.684 1.00 92.75 632 ALA A O 1
ATOM 4863 N N . PRO A 1 633 ? -18.368 -22.643 39.685 1.00 94.19 633 PRO A N 1
ATOM 4864 C CA . PRO A 1 633 ? -18.332 -23.070 38.292 1.00 94.19 633 PRO A CA 1
ATOM 4865 C C . PRO A 1 633 ? -19.138 -24.362 38.095 1.00 94.19 633 PRO A C 1
ATOM 4867 O O . PRO A 1 633 ? -19.202 -25.212 38.982 1.00 94.19 633 PRO A O 1
ATOM 4870 N N . VAL A 1 634 ? -19.720 -24.527 36.907 1.00 92.12 634 VAL A N 1
ATOM 4871 C CA . VAL A 1 634 ? -20.411 -25.755 36.482 1.00 92.12 634 VAL A CA 1
ATOM 4872 C C . VAL A 1 634 ? -19.413 -26.906 36.372 1.00 92.12 634 VAL A C 1
ATOM 4874 O O . VAL A 1 634 ? -19.684 -28.021 36.808 1.00 92.12 634 VAL A O 1
ATOM 4877 N N . VAL A 1 635 ? -18.233 -26.619 35.815 1.00 93.50 635 VAL A N 1
ATOM 4878 C CA . VAL A 1 635 ? -17.118 -27.564 35.712 1.00 93.50 635 VAL A CA 1
ATOM 4879 C C . VAL A 1 635 ? -15.817 -26.825 35.999 1.00 93.50 635 VAL A C 1
ATOM 4881 O O . VAL A 1 635 ? -15.607 -25.719 35.501 1.00 93.50 635 VAL A O 1
ATOM 4884 N N . ALA A 1 636 ? -14.924 -27.436 36.774 1.00 94.69 636 ALA A N 1
ATOM 4885 C CA . ALA A 1 636 ? -13.583 -26.926 37.025 1.00 94.69 636 ALA A CA 1
ATOM 4886 C C . ALA A 1 636 ? -12.548 -28.021 36.757 1.00 94.69 636 ALA A C 1
ATOM 4888 O O . ALA A 1 636 ? -12.627 -29.114 37.312 1.00 94.69 636 ALA A O 1
ATOM 4889 N N . PHE A 1 637 ? -11.575 -27.709 35.908 1.00 94.19 637 PHE A N 1
ATOM 4890 C CA . PHE A 1 637 ? -10.398 -28.528 35.662 1.00 94.19 637 PHE A CA 1
ATOM 4891 C C . PHE A 1 637 ? -9.196 -27.815 36.263 1.00 94.19 637 PHE A C 1
ATOM 4893 O O . PHE A 1 637 ? -8.773 -26.764 35.773 1.00 94.19 637 PHE A O 1
ATOM 4900 N N . GLU A 1 638 ? -8.680 -28.377 37.348 1.00 92.75 638 GLU A N 1
ATOM 4901 C CA . GLU A 1 638 ? -7.613 -27.783 38.148 1.00 92.75 638 GLU A CA 1
ATOM 4902 C C . GLU A 1 638 ? -6.319 -28.599 38.013 1.00 92.75 638 GLU A C 1
ATOM 4904 O O . GLU A 1 638 ? -6.377 -29.796 37.714 1.00 92.75 638 GLU A O 1
ATOM 4909 N N . PRO A 1 639 ? -5.142 -27.976 38.193 1.00 88.12 639 PRO A N 1
ATOM 4910 C CA . PRO A 1 639 ? -3.879 -28.702 38.234 1.00 88.12 639 PRO A CA 1
ATOM 4911 C C . PRO A 1 639 ? -3.857 -29.744 39.359 1.00 88.12 639 PRO A C 1
ATOM 4913 O O . PRO A 1 639 ? -4.355 -29.494 40.458 1.00 88.12 639 PRO A O 1
ATOM 4916 N N . ASP A 1 640 ? -3.211 -30.887 39.118 1.00 85.50 640 ASP A N 1
ATOM 4917 C CA . ASP A 1 640 ? -3.046 -31.916 40.145 1.00 85.50 640 ASP A CA 1
ATOM 4918 C C . ASP A 1 640 ? -2.259 -31.368 41.341 1.00 85.50 640 ASP A C 1
ATOM 4920 O O . ASP A 1 640 ? -1.254 -30.660 41.185 1.00 85.50 640 ASP A O 1
ATOM 4924 N N . SER A 1 641 ? -2.688 -31.737 42.548 1.00 79.94 641 SER A N 1
ATOM 4925 C CA . SER A 1 641 ? -2.034 -31.327 43.792 1.00 79.94 641 SER A CA 1
ATOM 4926 C C . SER A 1 641 ? -0.555 -31.739 43.795 1.00 79.94 641 SER A C 1
ATOM 4928 O O . SER A 1 641 ? -0.234 -32.923 43.738 1.00 79.94 641 SER A O 1
ATOM 4930 N N . GLY A 1 642 ? 0.351 -30.757 43.869 1.00 75.56 642 GLY A N 1
ATOM 4931 C CA . GLY A 1 642 ? 1.807 -30.971 43.868 1.00 75.56 642 GLY A CA 1
ATOM 4932 C C . GLY A 1 642 ? 2.485 -30.914 42.492 1.00 75.56 642 GLY A C 1
ATOM 4933 O O . GLY A 1 642 ? 3.711 -30.991 42.427 1.00 75.56 642 GLY A O 1
ATOM 4934 N N . SER A 1 643 ? 1.729 -30.742 41.402 1.00 82.38 643 SER A N 1
ATOM 4935 C CA . SER A 1 643 ? 2.288 -30.484 40.069 1.00 82.38 643 SER A CA 1
ATOM 4936 C C . SER A 1 643 ? 2.724 -29.019 39.905 1.00 82.38 643 SER A C 1
ATOM 4938 O O . SER A 1 643 ? 2.219 -28.117 40.577 1.00 82.38 643 SER A O 1
ATOM 4940 N N . GLN A 1 644 ? 3.689 -28.758 39.014 1.00 86.12 644 GLN A N 1
ATOM 4941 C CA . GLN A 1 644 ? 4.044 -27.383 38.660 1.00 86.12 644 GLN A CA 1
ATOM 4942 C C . GLN A 1 644 ? 2.873 -26.741 37.908 1.00 86.12 644 GLN A C 1
ATOM 4944 O O . GLN A 1 644 ? 2.507 -27.208 36.830 1.00 86.12 644 GLN A O 1
ATOM 4949 N N . VAL A 1 645 ? 2.328 -25.652 38.456 1.00 91.38 645 VAL A N 1
ATOM 4950 C CA . VAL A 1 645 ? 1.234 -24.901 37.828 1.00 91.38 645 VAL A CA 1
ATOM 4951 C C . VAL A 1 645 ? 1.699 -24.340 36.483 1.00 91.38 645 VAL A C 1
ATOM 4953 O O . VAL A 1 645 ? 2.723 -23.658 36.404 1.00 91.38 645 VAL A O 1
ATOM 4956 N N . ARG A 1 646 ? 0.941 -24.658 35.432 1.00 94.25 646 ARG A N 1
ATOM 4957 C CA . ARG A 1 646 ? 1.123 -24.181 34.057 1.00 94.25 646 ARG A CA 1
ATOM 4958 C C . ARG A 1 646 ? 0.004 -23.223 33.714 1.00 94.25 646 ARG A C 1
ATOM 4960 O O . ARG A 1 646 ? -1.149 -23.515 34.012 1.00 94.25 646 ARG A O 1
ATOM 4967 N N . GLU A 1 647 ? 0.331 -22.083 33.122 1.00 96.62 647 GLU A N 1
ATOM 4968 C CA . GLU A 1 647 ? -0.667 -21.054 32.843 1.00 96.62 647 GLU A CA 1
ATOM 4969 C C . GLU A 1 647 ? -1.538 -21.465 31.652 1.00 96.62 647 GLU A C 1
ATOM 4971 O O . GLU A 1 647 ? -1.024 -21.835 30.596 1.00 96.62 647 GLU A O 1
ATOM 4976 N N . CYS A 1 648 ? -2.862 -21.359 31.792 1.00 98.25 648 CYS A N 1
ATOM 4977 C CA . CYS A 1 648 ? -3.768 -21.525 30.661 1.00 98.25 648 CYS A CA 1
ATOM 4978 C C . CYS A 1 648 ? -3.797 -20.215 29.865 1.00 98.25 648 CYS A C 1
ATOM 4980 O O . CYS A 1 648 ? -4.168 -19.168 30.401 1.00 98.25 648 CYS A O 1
ATOM 4982 N N . TRP A 1 649 ? -3.400 -20.252 28.595 1.00 98.38 649 TRP A N 1
ATOM 4983 C CA . TRP A 1 649 ? -3.292 -19.073 27.727 1.00 98.38 649 TRP A CA 1
ATOM 4984 C C . TRP A 1 649 ? -4.440 -18.938 26.735 1.00 98.38 649 TRP A C 1
ATOM 4986 O O . TRP A 1 649 ? -4.757 -17.820 26.329 1.00 98.38 649 TRP A O 1
ATOM 4996 N N . SER A 1 650 ? -5.083 -20.043 26.361 1.00 98.25 650 SER A N 1
ATOM 4997 C CA . SER A 1 650 ? -6.200 -20.020 25.419 1.00 98.25 650 SER A CA 1
ATOM 4998 C C . SER A 1 650 ? -7.249 -21.079 25.735 1.00 98.25 650 SER A C 1
ATOM 5000 O O . SER A 1 650 ? -6.913 -22.176 26.173 1.00 98.25 650 SER A O 1
ATOM 5002 N N . VAL A 1 651 ? -8.520 -20.748 25.495 1.00 98.56 651 VAL A N 1
ATOM 5003 C CA . VAL A 1 651 ? -9.651 -21.679 25.568 1.00 98.56 651 VAL A CA 1
ATOM 5004 C C . VAL A 1 651 ? -10.572 -21.488 24.366 1.00 98.56 651 VAL A C 1
ATOM 5006 O O . VAL A 1 651 ? -10.694 -20.369 23.864 1.00 98.56 651 VAL A O 1
ATOM 5009 N N . ALA A 1 652 ? -11.225 -22.557 23.908 1.00 98.19 652 ALA A N 1
ATOM 5010 C CA . ALA A 1 652 ? -12.237 -22.485 22.854 1.00 98.19 652 ALA A CA 1
ATOM 5011 C C . ALA A 1 652 ? -13.325 -23.546 23.033 1.00 98.19 652 ALA A C 1
ATOM 5013 O O . ALA A 1 652 ? -13.021 -24.730 23.193 1.00 98.19 652 ALA A O 1
ATOM 5014 N N . PHE A 1 653 ? -14.590 -23.133 22.941 1.00 97.62 653 PHE A N 1
ATOM 5015 C CA . PHE A 1 653 ? -15.716 -24.065 22.907 1.00 97.62 653 PHE A CA 1
ATOM 5016 C C . PHE A 1 653 ? -15.839 -24.761 21.550 1.00 97.62 653 PHE A C 1
ATOM 5018 O O . PHE A 1 653 ? -15.603 -24.162 20.498 1.00 97.62 653 PHE A O 1
ATOM 5025 N N . GLY A 1 654 ? -16.285 -26.014 21.574 1.00 96.44 654 GLY A N 1
ATOM 5026 C CA . GLY A 1 654 ? -16.614 -26.804 20.393 1.00 96.44 654 GLY A CA 1
ATOM 5027 C C . GLY A 1 654 ? -17.586 -27.934 20.707 1.00 96.44 654 GLY A C 1
ATOM 5028 O O . GLY A 1 654 ? -18.045 -28.086 21.839 1.00 96.44 654 GLY A O 1
ATOM 5029 N N . ASN A 1 655 ? -17.891 -28.729 19.683 1.00 96.62 655 ASN A N 1
ATOM 5030 C CA . ASN A 1 655 ? -18.780 -29.888 19.768 1.00 96.62 655 ASN A CA 1
ATOM 5031 C C . ASN A 1 655 ? -20.226 -29.576 20.221 1.00 96.62 655 ASN A C 1
ATOM 5033 O O . ASN A 1 655 ? -20.958 -30.502 20.544 1.00 96.62 655 ASN A O 1
ATOM 5037 N N . ALA A 1 656 ? -20.674 -28.316 20.195 1.00 95.06 656 ALA A N 1
ATOM 5038 C CA . ALA A 1 656 ? -21.969 -27.860 20.720 1.00 95.06 656 ALA A CA 1
ATOM 5039 C C . ALA A 1 656 ? -23.143 -28.087 19.745 1.00 95.06 656 ALA A C 1
ATOM 5041 O O . ALA A 1 656 ? -23.883 -27.160 19.414 1.00 95.06 656 ALA A O 1
ATOM 5042 N N . HIS A 1 657 ? -23.272 -29.306 19.220 1.00 93.31 657 HIS A N 1
ATOM 5043 C CA . HIS A 1 657 ? -24.258 -29.671 18.194 1.00 93.31 657 HIS A CA 1
ATOM 5044 C C . HIS A 1 657 ? -25.554 -30.265 18.762 1.00 93.31 657 HIS A C 1
ATOM 5046 O O . HIS A 1 657 ? -26.582 -30.246 18.087 1.00 93.31 657 HIS A O 1
ATOM 5052 N N . GLU A 1 658 ? -25.513 -30.756 20.001 1.00 93.19 658 GLU A N 1
ATOM 5053 C CA . GLU A 1 658 ? -26.649 -31.312 20.741 1.00 93.19 658 GLU A CA 1
ATOM 5054 C C . GLU A 1 658 ? -26.678 -30.729 22.160 1.00 93.19 658 GLU A C 1
ATOM 5056 O O . GLU A 1 658 ? -25.692 -30.152 22.613 1.00 93.19 658 GLU A O 1
ATOM 5061 N N . GLN A 1 659 ? -27.812 -30.838 22.862 1.00 88.00 659 GLN A N 1
ATOM 5062 C CA . GLN A 1 659 ? -27.977 -30.210 24.183 1.00 88.00 659 GLN A CA 1
ATOM 5063 C C . GLN A 1 659 ? -26.976 -30.721 25.226 1.00 88.00 659 GLN A C 1
ATOM 5065 O O . GLN A 1 659 ? -26.567 -29.945 26.086 1.00 88.00 659 GLN A O 1
ATOM 5070 N N . ASP A 1 660 ? -26.569 -31.985 25.105 1.00 88.12 660 ASP A N 1
ATOM 5071 C CA . ASP A 1 660 ? -25.680 -32.653 26.056 1.00 88.12 660 ASP A CA 1
ATOM 5072 C C . ASP A 1 660 ? -24.225 -32.723 25.570 1.00 88.12 660 ASP A C 1
ATOM 5074 O O . ASP A 1 660 ? -23.341 -33.102 26.331 1.00 88.12 660 ASP A O 1
ATOM 5078 N N . GLU A 1 661 ? -23.945 -32.389 24.308 1.00 92.75 661 GLU A N 1
ATOM 5079 C CA . GLU A 1 661 ? -22.605 -32.494 23.725 1.00 92.75 661 GLU A CA 1
ATOM 5080 C C . GLU A 1 661 ? -21.922 -31.127 23.743 1.00 92.75 661 GLU A C 1
ATOM 5082 O O . GLU A 1 661 ? -22.368 -30.185 23.090 1.00 92.75 661 GLU A O 1
ATOM 5087 N N . ARG A 1 662 ? -20.822 -31.008 24.496 1.00 95.19 662 ARG A N 1
ATOM 5088 C CA . ARG A 1 662 ? -19.991 -29.800 24.537 1.00 95.19 662 ARG A CA 1
ATOM 5089 C C . ARG A 1 662 ? -18.574 -30.122 24.987 1.00 95.19 662 ARG A C 1
ATOM 5091 O O . ARG A 1 662 ? -18.353 -30.947 25.878 1.00 95.19 662 ARG A O 1
ATOM 5098 N N . SER A 1 663 ? -17.603 -29.449 24.384 1.00 96.44 663 SER A N 1
ATOM 5099 C CA . SER A 1 663 ? -16.192 -29.627 24.714 1.00 96.44 663 SER A CA 1
ATOM 5100 C C . SER A 1 663 ? -15.450 -28.296 24.756 1.00 96.44 663 SER A C 1
ATOM 5102 O O . SER A 1 663 ? -15.845 -27.325 24.109 1.00 96.44 663 SER A O 1
ATOM 5104 N N . VAL A 1 664 ? -14.363 -28.259 25.525 1.00 98.19 664 VAL A N 1
ATOM 5105 C CA . VAL A 1 664 ? -13.475 -27.099 25.653 1.00 98.19 664 VAL A CA 1
ATOM 5106 C C . VAL A 1 664 ? -12.057 -27.528 25.301 1.00 98.19 664 VAL A C 1
ATOM 5108 O O . VAL A 1 664 ? -11.507 -28.436 25.921 1.00 98.19 664 VAL A O 1
ATOM 5111 N N . LEU A 1 665 ? -11.456 -26.875 24.308 1.00 98.31 665 LEU A N 1
ATOM 5112 C CA . LEU A 1 665 ? -10.010 -26.927 24.099 1.00 98.31 665 LEU A CA 1
ATOM 5113 C C . LEU A 1 665 ? -9.337 -25.932 25.035 1.00 98.31 665 LEU A C 1
ATOM 5115 O O . LEU A 1 665 ? -9.824 -24.813 25.170 1.00 98.31 665 LEU A O 1
ATOM 5119 N N . ALA A 1 666 ? -8.211 -26.319 25.623 1.00 98.50 666 ALA A N 1
ATOM 5120 C CA . ALA A 1 666 ? -7.368 -25.460 26.444 1.00 98.50 666 ALA A CA 1
ATOM 5121 C C . ALA A 1 666 ? -5.898 -25.588 26.024 1.00 98.50 666 ALA A C 1
ATOM 5123 O O . ALA A 1 666 ? -5.393 -26.703 25.884 1.00 98.50 666 ALA A O 1
ATOM 5124 N N . GLY A 1 667 ? -5.230 -24.454 25.818 1.00 98.38 667 GLY A N 1
ATOM 5125 C CA . GLY A 1 667 ? -3.816 -24.354 25.460 1.00 98.38 667 GLY A CA 1
ATOM 5126 C C . GLY A 1 667 ? -2.994 -23.688 26.565 1.00 98.38 667 GLY A C 1
ATOM 5127 O O . GLY A 1 667 ? -3.424 -22.676 27.125 1.00 98.38 667 GLY A O 1
ATOM 5128 N N . PHE A 1 668 ? -1.818 -24.243 26.863 1.00 98.44 668 PHE A N 1
ATOM 5129 C CA . PHE A 1 668 ? -0.978 -23.845 28.000 1.00 98.44 668 PHE A CA 1
ATOM 5130 C C . PHE A 1 668 ? 0.407 -23.322 27.583 1.00 98.44 668 PHE A C 1
ATOM 5132 O O . PHE A 1 668 ? 0.889 -23.567 26.472 1.00 98.44 668 PHE A O 1
ATOM 5139 N N . ASP A 1 669 ? 1.065 -22.615 28.503 1.00 97.31 669 ASP A N 1
ATOM 5140 C CA . ASP A 1 669 ? 2.400 -22.015 28.342 1.00 97.31 669 ASP A CA 1
ATOM 5141 C C . ASP A 1 669 ? 3.517 -23.024 28.009 1.00 97.31 669 ASP A C 1
ATOM 5143 O O . ASP A 1 669 ? 4.462 -22.701 27.291 1.00 97.31 669 ASP A O 1
ATOM 5147 N N . ASN A 1 670 ? 3.398 -24.264 28.484 1.00 96.12 670 ASN A N 1
ATOM 5148 C CA . ASN A 1 670 ? 4.345 -25.358 28.241 1.00 96.12 670 ASN A CA 1
ATOM 5149 C C . ASN A 1 670 ? 4.108 -26.124 26.924 1.00 96.12 670 ASN A C 1
ATOM 5151 O O . ASN A 1 670 ? 4.802 -27.107 26.652 1.00 96.12 670 ASN A O 1
ATOM 5155 N N . GLY A 1 671 ? 3.114 -25.721 26.134 1.00 97.56 671 GLY A N 1
ATOM 5156 C CA . GLY A 1 671 ? 2.751 -26.388 24.889 1.00 97.56 671 GLY A CA 1
ATOM 5157 C C . GLY A 1 671 ? 1.677 -27.463 25.013 1.00 97.56 671 GLY A C 1
ATOM 5158 O O . GLY A 1 671 ? 1.363 -28.093 24.003 1.00 97.56 671 GLY A O 1
ATOM 5159 N N . ASP A 1 672 ? 1.101 -27.686 26.197 1.00 97.94 672 ASP A N 1
ATOM 5160 C CA . ASP A 1 672 ? -0.004 -28.633 26.335 1.00 97.94 672 ASP A CA 1
ATOM 5161 C C . ASP A 1 672 ? -1.261 -28.121 25.620 1.00 97.94 672 ASP A C 1
ATOM 5163 O O . ASP A 1 672 ? -1.642 -26.954 25.741 1.00 97.94 672 ASP A O 1
ATOM 5167 N N . VAL A 1 673 ? -1.930 -29.027 24.907 1.00 98.31 673 VAL A N 1
ATOM 5168 C CA . VAL A 1 673 ? -3.286 -28.850 24.379 1.00 98.31 673 VAL A CA 1
ATOM 5169 C C . VAL A 1 673 ? -4.160 -29.939 24.976 1.00 98.31 673 VAL A C 1
ATOM 5171 O O . VAL A 1 673 ? -3.908 -31.124 24.761 1.00 98.31 673 VAL A O 1
ATOM 5174 N N . LYS A 1 674 ? -5.198 -29.540 25.710 1.00 97.81 674 LYS A N 1
ATOM 5175 C CA . LYS A 1 674 ? -6.145 -30.437 26.378 1.00 97.81 674 LYS A CA 1
ATOM 5176 C C . LYS A 1 674 ? -7.536 -30.271 25.780 1.00 97.81 674 LYS A C 1
ATOM 5178 O O . LYS A 1 674 ? -8.004 -29.148 25.623 1.00 97.81 674 LYS A O 1
ATOM 5183 N N . LEU A 1 675 ? -8.202 -31.381 25.477 1.00 97.88 675 LEU A N 1
ATOM 5184 C CA . LEU A 1 675 ? -9.615 -31.423 25.098 1.00 97.88 675 LEU A CA 1
ATOM 5185 C C . LEU A 1 675 ? -10.425 -31.953 26.278 1.00 97.88 675 LEU A C 1
ATOM 5187 O O . LEU A 1 675 ? -10.242 -33.093 26.714 1.00 97.88 675 LEU A O 1
ATOM 5191 N N . LEU A 1 676 ? -11.314 -31.113 26.783 1.00 96.88 676 LEU A N 1
ATOM 5192 C CA . LEU A 1 676 ? -12.139 -31.350 27.956 1.00 96.88 676 LEU A CA 1
ATOM 5193 C C . LEU A 1 676 ? -13.560 -31.652 27.488 1.00 96.88 676 LEU A C 1
ATOM 5195 O O . LEU A 1 676 ? -14.153 -30.856 26.762 1.00 96.88 676 LEU A O 1
ATOM 5199 N N . ASP A 1 677 ? -14.095 -32.801 27.881 1.00 95.25 677 ASP A N 1
ATOM 5200 C CA . ASP A 1 677 ? -15.462 -33.209 27.570 1.00 95.25 677 ASP A CA 1
ATOM 5201 C C . ASP A 1 677 ? -16.360 -32.843 28.752 1.00 95.25 677 ASP A C 1
ATOM 5203 O O . ASP A 1 677 ? -16.169 -33.356 29.860 1.00 95.25 677 ASP A O 1
ATOM 5207 N N . LEU A 1 678 ? -17.305 -31.925 28.530 1.00 94.81 678 LEU A N 1
ATOM 5208 C CA . LEU A 1 678 ? -18.153 -31.404 29.601 1.00 94.81 678 LEU A CA 1
ATOM 5209 C C . LEU A 1 678 ? -19.266 -32.379 29.981 1.00 94.81 678 LEU A C 1
ATOM 5211 O O . LEU A 1 678 ? -19.647 -32.425 31.147 1.00 94.81 678 LEU A O 1
ATOM 5215 N N . ARG A 1 679 ? -19.730 -33.213 29.042 1.00 92.06 679 ARG A N 1
ATOM 5216 C CA . ARG A 1 679 ? -20.723 -34.258 29.320 1.00 92.06 679 ARG A CA 1
ATOM 5217 C C . ARG A 1 679 ? -20.151 -35.316 30.248 1.00 92.06 679 ARG A C 1
ATOM 5219 O O . ARG A 1 679 ? -20.813 -35.782 31.169 1.00 92.06 679 ARG A O 1
ATOM 5226 N N . MET A 1 680 ? -18.909 -35.713 29.982 1.00 90.00 680 MET A N 1
ATOM 5227 C CA . MET A 1 680 ? -18.203 -36.715 30.775 1.00 90.00 680 MET A CA 1
ATOM 5228 C C . MET A 1 680 ? -17.502 -36.125 32.005 1.00 90.00 680 MET A C 1
ATOM 5230 O O . MET A 1 680 ? -17.023 -36.894 32.838 1.00 90.00 680 MET A O 1
ATOM 5234 N N . GLY A 1 681 ? -17.384 -34.797 32.095 1.00 91.00 681 GLY A N 1
ATOM 5235 C CA . GLY A 1 681 ? -16.658 -34.108 33.162 1.00 91.00 681 GLY A CA 1
ATOM 5236 C C . GLY A 1 681 ? -15.180 -34.504 33.245 1.00 91.00 681 GLY A C 1
ATOM 5237 O O . GLY A 1 681 ? -14.629 -34.578 34.340 1.00 91.00 681 GLY A O 1
ATOM 5238 N N . LYS A 1 682 ? -14.534 -34.827 32.113 1.00 92.25 682 LYS A N 1
ATOM 5239 C CA . LYS A 1 682 ? -13.159 -35.356 32.104 1.00 92.25 682 LYS A CA 1
ATOM 5240 C C . LYS A 1 682 ? -12.302 -34.807 30.968 1.00 92.25 682 LYS A C 1
ATOM 5242 O O . LYS A 1 682 ? -12.797 -34.448 29.901 1.00 92.25 682 LYS A O 1
ATOM 5247 N N . GLN A 1 683 ? -10.986 -34.840 31.167 1.00 94.19 683 GLN A N 1
ATOM 5248 C CA . GLN A 1 683 ? -10.017 -34.639 30.091 1.00 94.19 683 GLN A CA 1
ATOM 5249 C C . GLN A 1 683 ? -10.085 -35.828 29.115 1.00 94.19 683 GLN A C 1
ATOM 5251 O O . GLN A 1 683 ? -9.700 -36.945 29.458 1.00 94.19 683 GLN A O 1
ATOM 5256 N N . ARG A 1 684 ? -10.587 -35.597 27.898 1.00 95.06 684 ARG A N 1
ATOM 5257 C CA . ARG A 1 684 ? -10.757 -36.618 26.850 1.00 95.06 684 ARG A CA 1
ATOM 5258 C C . ARG A 1 684 ? -9.479 -36.865 26.054 1.00 95.06 684 ARG A C 1
ATOM 5260 O O . ARG A 1 684 ? -9.242 -37.990 25.618 1.00 95.06 684 ARG A O 1
ATOM 5267 N N . TRP A 1 685 ? -8.680 -35.826 25.830 1.00 96.62 685 TRP A N 1
ATOM 5268 C CA . TRP A 1 685 ? -7.437 -35.926 25.067 1.00 96.62 685 TRP A CA 1
ATOM 5269 C C . TRP A 1 685 ? -6.426 -34.876 25.521 1.00 96.62 685 TRP A C 1
ATOM 5271 O O . TRP A 1 685 ? -6.804 -33.801 25.985 1.00 96.62 685 TRP A O 1
ATOM 5281 N N . THR A 1 686 ? -5.143 -35.203 25.392 1.00 96.38 686 THR A N 1
ATOM 5282 C CA . THR A 1 686 ? -4.032 -34.292 25.660 1.00 96.38 686 THR A CA 1
ATOM 5283 C C . THR A 1 686 ? -2.898 -34.563 24.679 1.00 96.38 686 THR A C 1
ATOM 5285 O O . THR A 1 686 ? -2.651 -35.711 24.311 1.00 96.38 686 THR A O 1
ATOM 5288 N N . THR A 1 687 ? -2.196 -33.513 24.269 1.00 97.81 687 THR A N 1
ATOM 5289 C CA . THR A 1 687 ? -0.928 -33.594 23.534 1.00 97.81 687 THR A CA 1
ATOM 5290 C C . THR A 1 687 ? -0.024 -32.436 23.943 1.00 97.81 687 THR A C 1
ATOM 5292 O O . THR A 1 687 ? -0.493 -31.490 24.574 1.00 97.81 687 THR A O 1
ATOM 5295 N N . ASN A 1 688 ? 1.255 -32.492 23.577 1.00 97.62 688 ASN A N 1
ATOM 5296 C CA . ASN A 1 688 ? 2.207 -31.411 23.810 1.00 97.62 688 ASN A CA 1
ATOM 5297 C C . ASN A 1 688 ? 2.881 -30.993 22.493 1.00 97.62 688 ASN A C 1
ATOM 5299 O O . ASN A 1 688 ? 3.487 -31.810 21.799 1.00 97.62 688 ASN A O 1
ATOM 5303 N N . LEU A 1 689 ? 2.784 -29.704 22.170 1.00 96.81 689 LEU A N 1
ATOM 5304 C CA . LEU A 1 689 ? 3.304 -29.081 20.949 1.00 96.81 689 LEU A CA 1
ATOM 5305 C C . LEU A 1 689 ? 4.714 -28.493 21.115 1.00 96.81 689 LEU A C 1
ATOM 5307 O O . LEU A 1 689 ? 5.219 -27.826 20.212 1.00 96.81 689 LEU A O 1
ATOM 5311 N N . ARG A 1 690 ? 5.357 -28.720 22.270 1.00 94.56 690 ARG A N 1
ATOM 5312 C CA . ARG A 1 690 ? 6.691 -28.231 22.680 1.00 94.56 690 ARG A CA 1
ATOM 5313 C C . ARG A 1 690 ? 6.838 -26.712 22.819 1.00 94.56 690 ARG A C 1
ATOM 5315 O O . ARG A 1 690 ? 7.761 -26.262 23.486 1.00 94.56 690 ARG A O 1
ATOM 5322 N N . ASN A 1 691 ? 5.939 -25.942 22.217 1.00 94.31 691 ASN A N 1
ATOM 5323 C CA . ASN A 1 691 ? 5.916 -24.486 22.208 1.00 94.31 691 ASN A CA 1
ATOM 5324 C C . ASN A 1 691 ? 4.626 -23.995 22.858 1.00 94.31 691 ASN A C 1
ATOM 5326 O O . ASN A 1 691 ? 3.561 -24.529 22.550 1.00 94.31 691 ASN A O 1
ATOM 5330 N N . GLY A 1 692 ? 4.708 -22.961 23.700 1.00 97.50 692 GLY A N 1
ATOM 5331 C CA . GLY A 1 692 ? 3.540 -22.394 24.379 1.00 97.50 692 GLY A CA 1
ATOM 5332 C C . GLY A 1 692 ? 2.399 -22.060 23.416 1.00 97.50 692 GLY A C 1
ATOM 5333 O O . GLY A 1 692 ? 2.631 -21.497 22.343 1.00 97.50 692 GLY A O 1
ATOM 5334 N N . VAL A 1 693 ? 1.174 -22.439 23.790 1.00 98.38 693 VAL A N 1
ATOM 5335 C CA . VAL A 1 693 ? -0.014 -22.376 22.926 1.00 98.38 693 VAL A CA 1
ATOM 5336 C C . VAL A 1 693 ? -0.752 -21.062 23.147 1.00 98.38 693 VAL A C 1
ATOM 5338 O O . VAL A 1 693 ? -1.548 -20.911 24.075 1.00 98.38 693 VAL A O 1
ATOM 5341 N N . CYS A 1 694 ? -0.491 -20.092 22.277 1.00 97.69 694 CYS A N 1
ATOM 5342 C CA . CYS A 1 694 ? -1.050 -18.748 22.371 1.00 97.69 694 CYS A CA 1
ATOM 5343 C C . CYS A 1 694 ? -2.543 -18.696 22.019 1.00 97.69 694 CYS A C 1
ATOM 5345 O O . CYS A 1 694 ? -3.267 -17.857 22.551 1.00 97.69 694 CYS A O 1
ATOM 5347 N N . SER A 1 695 ? -3.022 -19.570 21.129 1.00 98.19 695 SER A N 1
ATOM 5348 C CA . SER A 1 695 ? -4.424 -19.585 20.701 1.00 98.19 695 SER A CA 1
ATOM 5349 C C . SER A 1 695 ? -4.855 -20.964 20.213 1.00 98.19 695 SER A C 1
ATOM 5351 O O . SER A 1 695 ? -4.137 -21.604 19.449 1.00 98.19 695 SER A O 1
ATOM 5353 N N . VAL A 1 696 ? -6.052 -21.393 20.616 1.00 98.56 696 VAL A N 1
ATOM 5354 C CA . VAL A 1 696 ? -6.756 -22.559 20.070 1.00 98.56 696 VAL A CA 1
ATOM 5355 C C . VAL A 1 696 ? -8.097 -22.123 19.493 1.00 98.56 696 VAL A C 1
ATOM 5357 O O . VAL A 1 696 ? -8.756 -21.250 20.057 1.00 98.56 696 VAL A O 1
ATOM 5360 N N . ALA A 1 697 ? -8.515 -22.719 18.377 1.00 98.06 697 ALA A N 1
ATOM 5361 C CA . ALA A 1 697 ? -9.820 -22.438 17.785 1.00 98.06 697 ALA A CA 1
ATOM 5362 C C . ALA A 1 697 ? -10.370 -23.638 17.008 1.00 98.06 697 ALA A C 1
ATOM 5364 O O . ALA A 1 697 ? -9.747 -24.114 16.056 1.00 98.06 697 ALA A O 1
ATOM 5365 N N . PHE A 1 698 ? -11.579 -24.077 17.361 1.00 98.00 698 PHE A N 1
ATOM 5366 C CA . PHE A 1 698 ? -12.371 -24.956 16.501 1.00 98.00 698 PHE A CA 1
ATOM 5367 C C . PHE A 1 698 ? -12.774 -24.236 15.214 1.00 98.00 698 PHE A C 1
ATOM 5369 O O . PHE A 1 698 ? -12.929 -23.013 15.188 1.00 98.00 698 PHE A O 1
ATOM 5376 N N . ASP A 1 699 ? -12.975 -24.993 14.138 1.00 97.00 699 ASP A N 1
ATOM 5377 C CA . ASP A 1 699 ? -13.469 -24.423 12.890 1.00 97.00 699 ASP A CA 1
ATOM 5378 C C . ASP A 1 699 ? -14.916 -23.948 12.991 1.00 97.00 699 ASP A C 1
ATOM 5380 O O . ASP A 1 699 ? -15.266 -22.899 12.447 1.00 97.00 699 ASP A O 1
ATOM 5384 N N . ARG A 1 700 ? -15.759 -24.684 1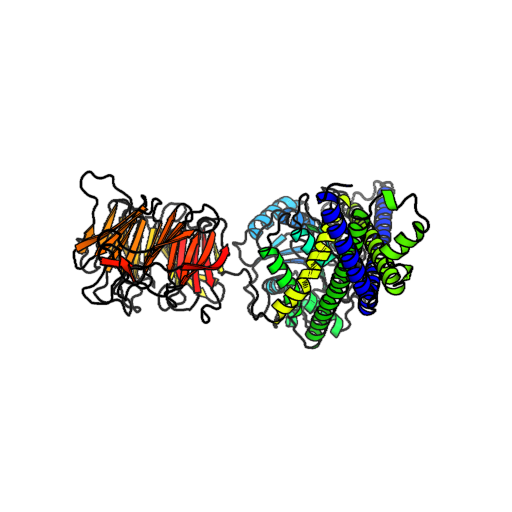3.713 1.00 94.62 700 ARG A N 1
ATOM 5385 C CA . ARG A 1 700 ? -17.138 -24.318 14.037 1.00 94.62 700 ARG A CA 1
ATOM 5386 C C . ARG A 1 700 ? -17.516 -24.883 15.403 1.00 94.62 700 ARG A C 1
ATOM 5388 O O . ARG A 1 700 ? -17.260 -26.048 15.682 1.00 94.62 700 ARG A O 1
ATOM 5395 N N . ARG A 1 701 ? -18.179 -24.066 16.226 1.00 92.69 701 ARG A N 1
ATOM 5396 C CA . ARG A 1 701 ? -18.597 -24.460 17.582 1.00 92.69 701 ARG A CA 1
ATOM 5397 C C . ARG A 1 701 ? -19.798 -25.399 17.583 1.00 92.69 701 ARG A C 1
ATOM 5399 O O . ARG A 1 701 ? -19.766 -26.424 18.250 1.00 92.69 701 ARG A O 1
ATOM 5406 N N . GLY A 1 702 ? -20.822 -25.059 16.800 1.00 92.75 702 GLY A N 1
ATOM 5407 C CA . GLY A 1 702 ? -22.129 -25.728 16.757 1.00 92.75 702 GLY A CA 1
ATOM 5408 C C . GLY A 1 702 ? -22.211 -27.020 15.936 1.00 92.75 702 GLY A C 1
ATOM 5409 O O . GLY A 1 702 ? -23.295 -27.441 15.546 1.00 92.75 702 GLY A O 1
ATOM 5410 N N . ILE A 1 703 ? -21.077 -27.628 15.588 1.00 95.50 703 ILE A N 1
ATOM 5411 C CA . ILE A 1 703 ? -21.045 -28.899 14.854 1.00 95.50 703 ILE A CA 1
ATOM 5412 C C . ILE A 1 703 ? -20.240 -29.921 15.639 1.00 95.50 703 ILE A C 1
ATOM 5414 O O . ILE A 1 703 ? -19.370 -29.561 16.434 1.00 95.50 703 ILE A O 1
ATOM 5418 N N . LYS A 1 704 ? -20.471 -31.200 15.341 1.00 96.50 704 LYS A N 1
ATOM 5419 C CA . LYS A 1 704 ? -19.562 -32.257 15.774 1.00 96.50 704 LYS A CA 1
ATOM 5420 C C . LYS A 1 704 ? -18.142 -31.944 15.310 1.00 96.50 704 LYS A C 1
ATOM 5422 O O . LYS A 1 704 ? -17.953 -31.602 14.136 1.00 96.50 704 LYS A O 1
ATOM 5427 N N . GLU A 1 705 ? -17.190 -32.094 16.227 1.00 95.75 705 GLU A N 1
ATOM 5428 C CA . GLU A 1 705 ? -15.766 -31.780 16.062 1.00 95.75 705 GLU A CA 1
ATOM 5429 C C . GLU A 1 705 ? -15.264 -32.159 14.665 1.00 95.75 705 GLU A C 1
ATOM 5431 O O . GLU A 1 705 ? -15.348 -33.314 14.241 1.00 95.75 705 GLU A O 1
ATOM 5436 N N . ASN A 1 706 ? -14.799 -31.161 13.912 1.00 97.44 706 ASN A N 1
ATOM 5437 C CA . ASN A 1 706 ? -14.344 -31.365 12.543 1.00 97.44 706 ASN A CA 1
ATOM 5438 C C . ASN A 1 706 ? -12.846 -31.132 12.406 1.00 97.44 706 ASN A C 1
ATOM 5440 O O . ASN A 1 706 ? -12.143 -32.025 11.939 1.00 97.44 706 ASN A O 1
ATOM 5444 N N . LYS A 1 707 ? -12.373 -29.954 12.810 1.00 97.81 707 LYS A N 1
ATOM 5445 C CA . LYS A 1 707 ? -10.952 -29.629 12.907 1.00 97.81 707 LYS A CA 1
ATOM 5446 C C . LYS A 1 707 ? -10.742 -28.438 13.835 1.00 97.81 707 LYS A C 1
ATOM 5448 O O . LYS A 1 707 ? -11.669 -27.664 14.086 1.00 97.81 707 LYS A O 1
ATOM 5453 N N . PHE A 1 708 ? -9.528 -28.293 14.338 1.00 98.31 708 PHE A N 1
ATOM 5454 C CA . PHE A 1 708 ? -9.130 -27.142 15.138 1.00 98.31 708 PHE A CA 1
ATOM 5455 C C . PHE A 1 708 ? -7.685 -26.762 14.848 1.00 98.31 708 PHE A C 1
ATOM 5457 O O . PHE A 1 708 ? -6.893 -27.576 14.376 1.00 98.31 708 PHE A O 1
ATOM 5464 N N . VAL A 1 709 ? -7.360 -25.506 15.126 1.00 98.50 709 VAL A N 1
ATOM 5465 C CA . VAL A 1 709 ? -6.017 -24.951 14.971 1.00 98.50 709 VAL A CA 1
ATOM 5466 C C . VAL A 1 709 ? -5.449 -24.587 16.337 1.00 98.50 709 VAL A C 1
ATOM 5468 O O . VAL A 1 709 ? -6.188 -24.122 17.206 1.00 98.50 709 VAL A O 1
ATOM 5471 N N . ALA A 1 710 ? -4.149 -24.802 16.513 1.00 98.50 710 ALA A N 1
ATOM 5472 C CA . ALA A 1 710 ? -3.372 -24.343 17.655 1.00 98.50 710 ALA A CA 1
ATOM 5473 C C . ALA A 1 710 ? -2.200 -23.492 17.148 1.00 98.50 710 ALA A C 1
ATOM 5475 O O . ALA A 1 710 ? -1.358 -23.995 16.406 1.00 98.50 710 ALA A O 1
ATOM 5476 N N . ALA A 1 711 ? -2.169 -22.212 17.516 1.00 97.81 711 ALA A N 1
ATOM 5477 C CA . ALA A 1 711 ? -1.082 -21.284 17.217 1.00 97.81 711 ALA A CA 1
ATOM 5478 C C . ALA A 1 711 ? -0.120 -21.189 18.405 1.00 97.81 711 ALA A C 1
ATOM 5480 O O . ALA A 1 711 ? -0.555 -21.067 19.555 1.00 97.81 711 ALA A O 1
ATOM 5481 N N . CYS A 1 712 ? 1.179 -21.238 18.118 1.00 97.31 712 CYS A N 1
ATOM 5482 C CA . CYS A 1 712 ? 2.225 -21.370 19.120 1.00 97.31 712 CYS A CA 1
ATOM 5483 C C . CYS A 1 712 ? 3.307 -20.282 19.001 1.00 97.31 712 CYS A C 1
ATOM 5485 O O . CYS A 1 712 ? 3.362 -19.487 18.055 1.00 97.31 712 CYS A O 1
ATOM 5487 N N . LEU A 1 713 ? 4.214 -20.282 19.978 1.00 94.50 713 LEU A N 1
ATOM 5488 C CA . LEU A 1 713 ? 5.510 -19.608 19.875 1.00 94.50 713 LEU A CA 1
ATOM 5489 C C . LEU A 1 713 ? 6.345 -20.164 18.698 1.00 94.50 713 LEU A C 1
ATOM 5491 O O . LEU A 1 713 ? 6.016 -21.192 18.107 1.00 94.50 713 LEU A O 1
ATOM 5495 N N . GLU A 1 714 ? 7.438 -19.473 18.358 1.00 88.56 714 GLU A N 1
ATOM 5496 C CA . GLU A 1 714 ? 8.372 -19.864 17.282 1.00 88.56 714 GLU A CA 1
ATOM 5497 C C . GLU A 1 714 ? 7.731 -20.031 15.892 1.00 88.56 714 GLU A C 1
ATOM 5499 O O . GLU A 1 714 ? 8.186 -20.837 15.080 1.00 88.56 714 GLU A O 1
ATOM 5504 N N . SER A 1 715 ? 6.684 -19.255 15.601 1.00 90.62 715 SER A N 1
ATOM 5505 C CA . SER A 1 715 ? 6.096 -19.150 14.253 1.00 90.62 715 SER A CA 1
ATOM 5506 C C . SER A 1 715 ? 5.423 -20.419 13.753 1.00 90.62 715 SER A C 1
ATOM 5508 O O . SER A 1 715 ? 5.242 -20.576 12.546 1.00 90.62 715 SER A O 1
ATOM 5510 N N . ARG A 1 716 ? 5.040 -21.319 14.667 1.00 94.75 716 ARG A N 1
ATOM 5511 C CA . ARG A 1 716 ? 4.430 -22.611 14.337 1.00 94.75 716 ARG A CA 1
ATOM 5512 C C . ARG A 1 716 ? 2.957 -22.636 14.678 1.00 94.75 716 ARG A C 1
ATOM 5514 O O . ARG A 1 716 ? 2.543 -22.155 15.733 1.00 94.75 716 ARG A O 1
ATOM 5521 N N . PHE A 1 717 ? 2.176 -23.268 13.818 1.00 97.50 717 PHE A N 1
ATOM 5522 C CA . PHE A 1 717 ? 0.816 -23.662 14.142 1.00 97.50 717 PHE A CA 1
ATOM 5523 C C . PHE A 1 717 ? 0.543 -25.085 13.662 1.00 97.50 717 PHE A C 1
ATOM 5525 O O . PHE A 1 717 ? 1.176 -25.591 12.734 1.00 97.50 717 PHE A O 1
ATOM 5532 N N . HIS A 1 718 ? -0.433 -25.723 14.298 1.00 98.38 718 HIS A N 1
ATOM 5533 C CA . HIS A 1 718 ? -0.871 -27.074 13.980 1.00 98.38 718 HIS A CA 1
ATOM 5534 C C . HIS A 1 718 ? -2.358 -27.064 13.648 1.00 98.38 718 HIS A C 1
ATOM 5536 O O . HIS A 1 718 ? -3.145 -26.461 14.379 1.00 98.38 718 HIS A O 1
ATOM 5542 N N . VAL A 1 719 ? -2.755 -27.752 12.578 1.00 98.56 719 VAL A N 1
ATOM 5543 C CA . VAL A 1 719 ? -4.168 -27.991 12.252 1.00 98.56 719 VAL A CA 1
ATOM 5544 C C . VAL A 1 719 ? -4.470 -29.469 12.438 1.00 98.56 719 VAL A C 1
ATOM 5546 O O . VAL A 1 719 ? -3.871 -30.311 11.773 1.00 98.56 719 VAL A O 1
ATOM 5549 N N . PHE A 1 720 ? -5.394 -29.779 13.342 1.00 98.50 720 PHE A N 1
ATOM 5550 C CA . PHE A 1 720 ? -5.795 -31.138 13.696 1.00 98.50 720 PHE A CA 1
ATOM 5551 C C . PHE A 1 720 ? -7.094 -31.527 12.994 1.00 98.50 720 PHE A C 1
ATOM 5553 O O . PHE A 1 720 ? -8.069 -30.777 13.051 1.00 98.50 720 PHE A O 1
ATOM 5560 N N . ASP A 1 721 ? -7.139 -32.718 12.393 1.00 97.62 721 ASP A N 1
ATOM 5561 C CA . ASP A 1 721 ? -8.392 -33.351 11.978 1.00 97.62 721 ASP A CA 1
ATOM 5562 C C . ASP A 1 721 ? -9.046 -34.012 13.197 1.00 97.62 721 ASP A C 1
ATOM 5564 O O . ASP A 1 721 ? -8.528 -34.981 13.755 1.00 97.62 721 ASP A O 1
ATOM 5568 N N . ALA A 1 722 ? -10.193 -33.479 13.614 1.00 96.62 722 ALA A N 1
ATOM 5569 C CA . ALA A 1 722 ? -10.860 -33.874 14.849 1.00 96.62 722 ALA A CA 1
ATOM 5570 C C . ALA A 1 722 ? -11.957 -34.935 14.652 1.00 96.62 722 ALA A C 1
ATOM 5572 O O . ALA A 1 722 ? -12.669 -35.262 15.600 1.00 96.62 722 ALA A O 1
ATOM 5573 N N . ARG A 1 723 ? -12.126 -35.493 13.442 1.00 95.25 723 ARG A N 1
ATOM 5574 C CA . ARG A 1 723 ? -13.174 -36.502 13.186 1.00 95.25 723 ARG A CA 1
ATOM 5575 C C . ARG A 1 723 ? -12.824 -37.889 13.697 1.00 95.25 723 ARG A C 1
ATOM 5577 O O . ARG A 1 723 ? -13.731 -38.651 14.029 1.00 95.25 723 ARG A O 1
ATOM 5584 N N . THR A 1 724 ? -11.535 -38.209 13.745 1.00 96.19 724 THR A N 1
ATOM 5585 C CA . THR A 1 724 ? -11.044 -39.555 14.039 1.00 96.19 724 THR A CA 1
ATOM 5586 C C . THR A 1 724 ? -9.975 -39.478 15.115 1.00 96.19 724 THR A C 1
ATOM 5588 O O . THR A 1 724 ? -8.865 -39.016 14.861 1.00 96.19 724 THR A O 1
ATOM 5591 N N . GLN A 1 725 ? -10.312 -39.948 16.314 1.00 95.56 725 GLN A N 1
ATOM 5592 C CA . GLN A 1 725 ? -9.386 -40.024 17.438 1.00 95.56 725 GLN A CA 1
ATOM 5593 C C . GLN A 1 725 ? -8.868 -41.457 17.579 1.00 95.56 725 GLN A C 1
ATOM 5595 O O . GLN A 1 725 ? -9.633 -42.364 17.904 1.00 95.56 725 GLN A O 1
ATOM 5600 N N . HIS A 1 726 ? -7.570 -41.657 17.370 1.00 95.00 726 HIS A N 1
ATOM 5601 C CA . HIS A 1 726 ? -6.914 -42.918 17.696 1.00 95.00 726 HIS A CA 1
ATOM 5602 C C . HIS A 1 726 ? -6.726 -43.033 19.223 1.00 95.00 726 HIS A C 1
ATOM 5604 O O . HIS A 1 726 ? -6.338 -42.037 19.840 1.00 95.00 726 HIS A O 1
ATOM 5610 N N . PRO A 1 727 ? -6.924 -44.214 19.845 1.00 91.38 727 PRO A N 1
ATOM 5611 C CA . PRO A 1 727 ? -6.790 -44.380 21.297 1.00 91.38 727 PRO A CA 1
ATOM 5612 C C . PRO A 1 727 ? -5.430 -43.938 21.859 1.00 91.38 727 PRO A C 1
ATOM 5614 O O . PRO A 1 727 ? -5.388 -43.204 22.839 1.00 91.38 727 PRO A O 1
ATOM 5617 N N . GLU A 1 728 ? -4.330 -44.340 21.211 1.00 90.50 728 GLU A N 1
ATOM 5618 C CA . GLU A 1 728 ? -2.967 -43.969 21.635 1.00 90.50 728 GLU A CA 1
ATOM 5619 C C . GLU A 1 728 ? -2.401 -42.724 20.923 1.00 90.50 728 GLU A C 1
ATOM 5621 O O . GLU A 1 728 ? -1.859 -41.836 21.572 1.00 90.50 728 GLU A O 1
ATOM 5626 N N . GLN A 1 729 ? -2.529 -42.628 19.591 1.00 91.00 729 GLN A N 1
ATOM 5627 C CA . GLN A 1 729 ? -1.938 -41.541 18.790 1.00 91.00 729 GLN A CA 1
ATOM 5628 C C . GLN A 1 729 ? -2.748 -40.231 18.821 1.00 91.00 729 GLN A C 1
ATOM 5630 O O . GLN A 1 729 ? -2.233 -39.182 18.442 1.00 91.00 729 GLN A O 1
ATOM 5635 N N . GLY A 1 730 ? -4.010 -40.261 19.261 1.00 95.56 730 GLY A N 1
ATOM 5636 C CA . GLY A 1 730 ? -4.876 -39.084 19.274 1.00 95.56 730 GLY A CA 1
ATOM 5637 C C . GLY A 1 730 ? -5.340 -38.650 17.880 1.00 95.56 730 GLY A C 1
ATOM 5638 O O . GLY A 1 730 ? -5.746 -39.479 17.064 1.00 95.56 730 GLY A O 1
ATOM 5639 N N . PHE A 1 731 ? -5.338 -37.340 17.632 1.00 97.62 731 PHE A N 1
ATOM 5640 C CA . PHE A 1 731 ? -5.777 -36.736 16.371 1.00 97.62 731 PHE A CA 1
ATOM 5641 C C . PHE A 1 731 ? -4.611 -36.524 15.404 1.00 97.62 731 PHE A C 1
ATOM 5643 O O . PHE A 1 731 ? -3.534 -36.085 15.807 1.00 97.62 731 PHE A O 1
ATOM 5650 N N . ALA A 1 732 ? -4.848 -36.770 14.116 1.00 97.31 732 ALA A N 1
ATOM 5651 C CA . ALA A 1 732 ? -3.877 -36.457 13.074 1.00 97.31 732 ALA A CA 1
ATOM 5652 C C . ALA A 1 732 ? -3.773 -34.941 12.871 1.00 97.31 732 ALA A C 1
ATOM 5654 O O . ALA A 1 732 ? -4.787 -34.241 12.895 1.00 97.31 732 ALA A O 1
ATOM 5655 N N . SER A 1 733 ? -2.565 -34.433 12.634 1.00 97.69 733 SER A N 1
ATOM 5656 C CA . SER A 1 733 ? -2.336 -33.009 12.400 1.00 97.69 733 SER A CA 1
ATOM 5657 C C . SER A 1 733 ? -1.300 -32.733 11.324 1.00 97.69 733 SER A C 1
ATOM 5659 O O . SER A 1 733 ? -0.474 -33.581 10.991 1.00 97.69 733 SER A O 1
ATOM 5661 N N . VAL A 1 734 ? -1.367 -31.519 10.787 1.00 98.00 734 VAL A N 1
ATOM 5662 C CA . VAL A 1 734 ? -0.337 -30.931 9.932 1.00 98.00 734 VAL A CA 1
ATOM 5663 C C . VAL A 1 734 ? 0.277 -29.738 10.657 1.00 98.00 734 VAL A C 1
ATOM 5665 O O . VAL A 1 734 ? -0.443 -28.881 11.174 1.00 98.00 734 VAL A O 1
ATOM 5668 N N . GLU A 1 735 ? 1.605 -29.713 10.730 1.00 96.69 735 GLU A N 1
ATOM 5669 C CA . GLU A 1 735 ? 2.391 -28.572 11.206 1.00 96.69 735 GLU A CA 1
ATOM 5670 C C . GLU A 1 735 ? 2.718 -27.663 10.023 1.00 96.69 735 GLU A C 1
ATOM 5672 O O . GLU A 1 735 ? 3.063 -28.136 8.939 1.00 96.69 735 GLU A O 1
ATOM 5677 N N . SER A 1 736 ? 2.631 -26.356 10.238 1.00 94.75 736 SER A N 1
ATOM 5678 C CA . SER A 1 736 ? 3.096 -25.357 9.286 1.00 94.75 736 SER A CA 1
ATOM 5679 C C . SER A 1 736 ? 3.718 -24.185 10.025 1.00 94.75 736 SER A C 1
ATOM 5681 O O . SER A 1 736 ? 3.456 -23.952 11.209 1.00 94.75 736 SER A O 1
ATOM 5683 N N . THR A 1 737 ? 4.549 -23.437 9.309 1.00 91.56 737 THR A N 1
ATOM 5684 C CA . THR A 1 737 ? 5.221 -22.258 9.836 1.00 91.56 737 THR A CA 1
ATOM 5685 C C . THR A 1 737 ? 4.891 -21.024 9.016 1.00 91.56 737 THR A C 1
ATOM 5687 O O . THR A 1 737 ? 4.559 -21.107 7.834 1.00 91.56 737 THR A O 1
ATOM 5690 N N . VAL A 1 738 ? 4.972 -19.873 9.668 1.00 84.50 738 VAL A N 1
ATOM 5691 C CA . VAL A 1 738 ? 4.983 -18.562 9.019 1.00 84.50 738 VAL A CA 1
ATOM 5692 C C . VAL A 1 738 ? 6.442 -18.108 8.895 1.00 84.50 738 VAL A C 1
ATOM 5694 O O . VAL A 1 738 ? 7.276 -18.453 9.735 1.00 84.50 738 VAL A O 1
ATOM 5697 N N . ALA A 1 739 ? 6.790 -17.380 7.831 1.00 64.88 739 ALA A N 1
ATOM 5698 C CA . ALA A 1 739 ? 8.147 -16.867 7.658 1.00 64.88 739 ALA A CA 1
ATOM 5699 C C . ALA A 1 739 ? 8.498 -15.846 8.763 1.00 64.88 739 ALA A C 1
ATOM 5701 O O . ALA A 1 739 ? 7.708 -14.954 9.033 1.00 64.88 739 ALA A O 1
ATOM 5702 N N . GLN A 1 740 ? 9.722 -15.940 9.310 1.00 60.28 740 GLN A N 1
ATOM 5703 C CA . GLN A 1 740 ? 10.278 -15.180 10.455 1.00 60.28 740 GLN A CA 1
ATOM 5704 C C . GLN A 1 740 ? 9.860 -15.692 11.836 1.00 60.28 740 GLN A C 1
ATOM 5706 O O . GLN A 1 740 ? 8.681 -15.880 12.068 1.00 60.28 740 GLN A O 1
ATOM 5711 N N . GLY A 1 741 ? 10.835 -15.815 12.757 1.00 61.50 741 GLY A N 1
ATOM 5712 C CA . GLY A 1 741 ? 10.738 -16.336 14.138 1.00 61.50 741 GLY A CA 1
ATOM 5713 C C . GLY A 1 741 ? 9.870 -15.538 15.129 1.00 61.50 741 GLY A C 1
ATOM 5714 O O . GLY A 1 741 ? 10.256 -15.358 16.283 1.00 61.50 741 GLY A O 1
ATOM 5715 N N . ALA A 1 742 ? 8.728 -15.022 14.686 1.00 78.62 742 ALA A N 1
ATOM 5716 C CA . ALA A 1 742 ? 7.740 -14.314 15.485 1.00 78.62 742 ALA A CA 1
ATOM 5717 C C . ALA A 1 742 ? 6.742 -15.268 16.170 1.00 78.62 742 ALA A C 1
ATOM 5719 O O . ALA A 1 742 ? 6.349 -16.293 15.616 1.00 78.62 742 ALA A O 1
ATOM 5720 N N . THR A 1 743 ? 6.268 -14.905 17.362 1.00 92.06 743 THR A N 1
ATOM 5721 C CA . THR A 1 743 ? 5.133 -15.565 18.032 1.00 92.06 743 THR A CA 1
ATOM 5722 C C . THR A 1 743 ? 3.860 -15.472 17.189 1.00 92.06 743 THR A C 1
ATOM 5724 O O . THR A 1 743 ? 3.541 -14.388 16.700 1.00 92.06 743 THR A O 1
ATOM 5727 N N . LEU A 1 744 ? 3.094 -16.561 17.073 1.00 96.50 744 LEU A N 1
ATOM 5728 C CA . LEU A 1 744 ? 1.744 -16.516 16.508 1.00 96.50 744 LEU A CA 1
ATOM 5729 C C . LEU A 1 744 ? 0.739 -16.265 17.633 1.00 96.50 744 LEU A C 1
ATOM 5731 O O . LEU A 1 744 ? 0.439 -17.152 18.424 1.00 96.50 744 LEU A O 1
ATOM 5735 N N . TRP A 1 745 ? 0.229 -15.041 17.722 1.00 96.25 745 TRP A N 1
ATOM 5736 C CA . TRP A 1 745 ? -0.615 -14.578 18.829 1.00 96.25 745 TRP A CA 1
ATOM 5737 C C . TRP A 1 745 ? -2.048 -15.103 18.779 1.00 96.25 745 TRP A C 1
ATOM 5739 O O . TRP A 1 745 ? -2.729 -15.132 19.801 1.00 96.25 745 TRP A O 1
ATOM 5749 N N . GLY A 1 746 ? -2.524 -15.493 17.600 1.00 95.44 746 GLY A N 1
ATOM 5750 C CA . GLY A 1 746 ? -3.925 -15.821 17.384 1.00 95.44 746 GLY A CA 1
ATOM 5751 C C . GLY A 1 746 ? -4.139 -16.652 16.132 1.00 95.44 746 GLY A C 1
ATOM 5752 O O . GLY A 1 746 ? -3.439 -16.472 15.134 1.00 95.44 746 GLY A O 1
ATOM 5753 N N . ALA A 1 747 ? -5.139 -17.529 16.182 1.00 97.12 747 ALA A N 1
ATOM 5754 C CA . ALA A 1 747 ? -5.697 -18.178 15.008 1.00 97.12 747 ALA A CA 1
ATOM 5755 C C . ALA A 1 747 ? -7.230 -18.138 15.057 1.00 97.12 747 ALA A C 1
ATOM 5757 O O . ALA A 1 747 ? -7.839 -18.459 16.076 1.00 97.12 747 ALA A O 1
ATOM 5758 N N . ALA A 1 748 ? -7.862 -17.729 13.957 1.00 97.69 748 ALA A N 1
ATOM 5759 C CA . ALA A 1 748 ? -9.309 -17.551 13.886 1.00 97.69 748 ALA A CA 1
ATOM 5760 C C . ALA A 1 748 ? -9.871 -18.027 12.543 1.00 97.69 748 ALA A C 1
ATOM 5762 O O . ALA A 1 748 ? -9.567 -17.465 11.485 1.00 97.69 748 ALA A O 1
ATOM 5763 N N . HIS A 1 749 ? -10.737 -19.039 12.585 1.00 97.81 749 HIS A N 1
ATOM 5764 C CA . HIS A 1 749 ? -11.460 -19.508 11.406 1.00 97.81 749 HIS A CA 1
ATOM 5765 C C . HIS A 1 749 ? -12.468 -18.462 10.923 1.00 97.81 749 HIS A C 1
ATOM 5767 O O . HIS A 1 749 ? -13.148 -17.818 11.721 1.00 97.81 749 HIS A O 1
ATOM 5773 N N . SER A 1 750 ? -12.602 -18.319 9.605 1.00 96.38 750 SER A N 1
ATOM 5774 C CA . SER A 1 750 ? -13.617 -17.449 9.016 1.00 96.38 750 SER A CA 1
ATOM 5775 C C . SER A 1 750 ? -15.008 -17.986 9.358 1.00 96.38 750 SER A C 1
ATOM 5777 O O . SER A 1 750 ? -15.286 -19.152 9.057 1.00 96.38 750 SER A O 1
ATOM 5779 N N . PRO A 1 751 ? -15.929 -17.172 9.907 1.00 92.44 751 PRO A N 1
ATOM 5780 C CA . PRO A 1 751 ? -17.294 -17.606 10.211 1.00 92.44 751 PRO A CA 1
ATOM 5781 C C . PRO A 1 751 ? -18.094 -17.958 8.946 1.00 92.44 751 PRO A C 1
ATOM 5783 O O . PRO A 1 751 ? -19.061 -18.715 9.013 1.00 92.44 751 PRO A O 1
ATOM 5786 N N . HIS A 1 752 ? -17.637 -17.518 7.770 1.00 91.75 752 HIS A N 1
ATOM 5787 C CA . HIS A 1 752 ? -18.313 -17.735 6.491 1.00 91.75 752 HIS A CA 1
ATOM 5788 C C . HIS A 1 752 ? -17.808 -18.963 5.722 1.00 91.75 752 HIS A C 1
ATOM 5790 O O . HIS A 1 752 ? -18.584 -19.598 5.018 1.00 91.75 752 HIS A O 1
ATOM 5796 N N . ASN A 1 753 ? -16.532 -19.331 5.869 1.00 94.94 753 ASN A N 1
ATOM 5797 C CA . ASN A 1 753 ? -15.966 -20.536 5.260 1.00 94.94 753 ASN A CA 1
ATOM 5798 C C . ASN A 1 753 ? -15.060 -21.232 6.277 1.00 94.94 753 ASN A C 1
ATOM 5800 O O . ASN A 1 753 ? -14.040 -20.680 6.678 1.00 94.94 753 ASN A O 1
ATOM 5804 N N . ARG A 1 754 ? -15.448 -22.435 6.715 1.00 95.38 754 ARG A N 1
ATOM 5805 C CA . ARG A 1 754 ? -14.747 -23.133 7.800 1.00 95.38 754 ARG A CA 1
ATOM 5806 C C . ARG A 1 754 ? -13.346 -23.576 7.399 1.00 95.38 754 ARG A C 1
ATOM 5808 O O . ARG A 1 754 ? -12.550 -23.845 8.285 1.00 95.38 754 ARG A O 1
ATOM 5815 N N . GLU A 1 755 ? -13.044 -23.667 6.107 1.00 96.38 755 GLU A N 1
ATOM 5816 C CA . GLU A 1 755 ? -11.727 -24.098 5.629 1.00 96.38 755 GLU A CA 1
ATOM 5817 C C . GLU A 1 755 ? -10.707 -22.962 5.610 1.00 96.38 755 GLU A C 1
ATOM 5819 O O . GLU A 1 755 ? -9.513 -23.222 5.504 1.00 96.38 755 GLU A O 1
ATOM 5824 N N . LEU A 1 756 ? -11.167 -21.716 5.746 1.00 97.62 756 LEU A N 1
ATOM 5825 C CA . LEU A 1 756 ? -10.314 -20.539 5.803 1.00 97.62 756 LEU A CA 1
ATOM 5826 C C . LEU A 1 756 ? -10.067 -20.123 7.249 1.00 97.62 756 LEU A C 1
ATOM 5828 O O . LEU A 1 756 ? -11.004 -20.057 8.050 1.00 97.62 756 LEU A O 1
ATOM 5832 N N . PHE A 1 757 ? -8.831 -19.763 7.571 1.00 98.06 757 PHE A N 1
ATOM 5833 C CA . PHE A 1 757 ? -8.482 -19.198 8.869 1.00 98.06 757 PHE A CA 1
ATOM 5834 C C . PHE A 1 757 ? -7.382 -18.149 8.745 1.00 98.06 757 PHE A C 1
ATOM 5836 O O . PHE A 1 757 ? -6.555 -18.192 7.838 1.00 98.06 757 PHE A O 1
ATOM 5843 N N . MET A 1 758 ? -7.414 -17.181 9.654 1.00 97.81 758 MET A N 1
ATOM 5844 C CA . MET A 1 758 ? -6.401 -16.144 9.783 1.00 97.81 758 MET A CA 1
ATOM 5845 C C . MET A 1 758 ? -5.456 -16.498 10.922 1.00 97.81 758 MET A C 1
ATOM 5847 O O . MET A 1 758 ? -5.918 -16.914 11.984 1.00 97.81 758 MET A O 1
ATOM 5851 N N . VAL A 1 759 ? -4.165 -16.269 10.717 1.00 97.56 759 VAL A N 1
ATOM 5852 C CA . VAL A 1 759 ? -3.127 -16.308 11.748 1.00 97.56 759 VAL A CA 1
ATOM 5853 C C . VAL A 1 759 ? -2.584 -14.894 11.947 1.00 97.56 759 VAL A C 1
ATOM 5855 O O . VAL A 1 759 ? -2.266 -14.212 10.972 1.00 97.56 759 VAL A O 1
ATOM 5858 N N . SER A 1 760 ? -2.484 -14.446 13.200 1.00 96.00 760 SER A N 1
ATOM 5859 C CA . SER A 1 760 ? -1.914 -13.142 13.561 1.00 96.00 760 SER A CA 1
ATOM 5860 C C . SER A 1 760 ? -0.518 -13.288 14.158 1.00 96.00 760 SER A C 1
ATOM 5862 O O . SER A 1 760 ? -0.343 -13.977 15.167 1.00 96.00 760 SER A O 1
ATOM 5864 N N . ALA A 1 761 ? 0.472 -12.634 13.553 1.00 93.25 761 ALA A N 1
ATOM 5865 C CA . ALA A 1 761 ? 1.881 -12.812 13.881 1.00 93.25 761 ALA A CA 1
ATOM 5866 C C . ALA A 1 761 ? 2.480 -11.641 14.684 1.00 93.25 761 ALA A C 1
ATOM 5868 O O . ALA A 1 761 ? 1.965 -10.518 14.738 1.00 93.25 761 ALA A O 1
ATOM 5869 N N . GLY A 1 762 ? 3.594 -11.934 15.358 1.00 88.69 762 GLY A N 1
ATOM 5870 C CA . GLY A 1 762 ? 4.317 -11.012 16.234 1.00 88.69 762 GLY A CA 1
ATOM 5871 C C . GLY A 1 762 ? 5.129 -9.935 15.511 1.00 88.69 762 GLY A C 1
ATOM 5872 O O . GLY A 1 762 ? 5.536 -8.966 16.139 1.00 88.69 762 GLY A O 1
ATOM 5873 N N . ASP A 1 763 ? 5.339 -10.070 14.207 1.00 85.25 763 ASP A N 1
ATOM 5874 C CA . ASP A 1 763 ? 5.972 -9.063 13.346 1.00 85.25 763 ASP A CA 1
ATOM 5875 C C . ASP A 1 763 ? 4.970 -8.013 12.820 1.00 85.25 763 ASP A C 1
ATOM 5877 O O . ASP A 1 763 ? 5.343 -7.103 12.082 1.00 85.25 763 ASP A O 1
ATOM 5881 N N . GLY A 1 764 ? 3.696 -8.131 13.208 1.00 87.88 764 GLY A N 1
ATOM 5882 C CA . GLY A 1 764 ? 2.635 -7.214 12.811 1.00 87.88 764 GLY A CA 1
ATOM 5883 C C . GLY A 1 764 ? 1.934 -7.583 11.502 1.00 87.88 764 GLY A C 1
ATOM 5884 O O . GLY A 1 764 ? 1.262 -6.732 10.903 1.00 87.88 764 GLY A O 1
ATOM 5885 N N . SER A 1 765 ? 2.082 -8.830 11.050 1.00 89.31 765 SER A N 1
ATOM 5886 C CA . SER A 1 765 ? 1.437 -9.370 9.853 1.00 89.31 765 SER A CA 1
ATOM 5887 C C . SER A 1 765 ? 0.233 -10.279 10.151 1.00 89.31 765 SER A C 1
ATOM 5889 O O . SER A 1 765 ? 0.062 -10.824 11.248 1.00 89.31 765 SER A O 1
ATOM 5891 N N . LEU A 1 766 ? -0.651 -10.393 9.158 1.00 94.31 766 LEU A N 1
ATOM 5892 C CA . LEU A 1 766 ? -1.763 -11.340 9.113 1.00 94.31 766 LEU A CA 1
ATOM 5893 C C . LEU A 1 766 ? -1.583 -12.277 7.918 1.00 94.31 766 LEU A C 1
ATOM 5895 O O . LEU A 1 766 ? -1.338 -11.805 6.804 1.00 94.31 766 LEU A O 1
ATOM 5899 N N . HIS A 1 767 ? -1.789 -13.573 8.148 1.00 94.69 767 HIS A N 1
ATOM 5900 C CA . HIS A 1 767 ? -1.662 -14.630 7.144 1.00 94.69 767 HIS A CA 1
ATOM 5901 C C . HIS A 1 767 ? -2.973 -15.400 7.000 1.00 94.69 767 HIS A C 1
ATOM 5903 O O . HIS A 1 767 ? -3.484 -15.973 7.966 1.00 94.69 767 HIS A O 1
ATOM 5909 N N . LEU A 1 768 ? -3.520 -15.415 5.788 1.00 96.50 768 LEU A N 1
ATOM 5910 C CA . LEU A 1 768 ? -4.734 -16.140 5.444 1.00 96.50 768 LEU A CA 1
ATOM 5911 C C . LEU A 1 768 ? -4.375 -17.516 4.892 1.00 96.50 768 LEU A C 1
ATOM 5913 O O . LEU A 1 768 ? -3.724 -17.612 3.853 1.00 96.50 768 LEU A O 1
ATOM 5917 N N . PHE A 1 769 ? -4.890 -18.562 5.524 1.00 97.00 769 PHE A N 1
ATOM 5918 C CA . PHE A 1 769 ? -4.683 -19.944 5.112 1.00 97.00 769 PHE A CA 1
ATOM 5919 C C . PHE A 1 769 ? -5.987 -20.621 4.697 1.00 97.00 769 PHE A C 1
ATOM 5921 O O . PHE A 1 769 ? -7.065 -20.294 5.204 1.00 97.00 769 PHE A O 1
ATOM 5928 N N . LYS A 1 770 ? -5.865 -21.610 3.808 1.00 97.12 770 LYS A N 1
ATOM 5929 C CA . LYS A 1 770 ? -6.899 -22.588 3.469 1.00 97.12 770 LYS A CA 1
ATOM 5930 C C . LYS A 1 770 ? -6.437 -23.988 3.851 1.00 97.12 770 LYS A C 1
ATOM 5932 O O . LYS A 1 770 ? -5.323 -24.386 3.523 1.00 97.12 770 LYS A O 1
ATOM 5937 N N . TYR A 1 771 ? -7.301 -24.737 4.526 1.00 97.94 771 TYR A N 1
ATOM 5938 C CA . TYR A 1 771 ? -7.104 -26.161 4.768 1.00 97.94 771 TYR A CA 1
ATOM 5939 C C . TYR A 1 771 ? -7.679 -26.986 3.615 1.00 97.94 771 TYR A C 1
ATOM 5941 O O . TYR A 1 771 ? -8.847 -26.829 3.254 1.00 97.94 771 TYR A O 1
ATOM 5949 N N . ASN A 1 772 ? -6.875 -27.893 3.072 1.00 97.38 772 ASN A N 1
ATOM 5950 C CA . ASN A 1 772 ? -7.262 -28.815 2.015 1.00 97.38 772 ASN A CA 1
ATOM 5951 C C . ASN A 1 772 ? -7.322 -30.232 2.595 1.00 97.38 772 ASN A C 1
ATOM 5953 O O . ASN A 1 772 ? -6.310 -30.768 3.045 1.00 97.38 772 ASN A O 1
ATOM 5957 N N . TYR A 1 773 ? -8.514 -30.834 2.608 1.00 97.56 773 TYR A N 1
ATOM 5958 C CA . TYR A 1 773 ? -8.687 -32.205 3.093 1.00 97.56 773 TYR A CA 1
ATOM 5959 C C . TYR A 1 773 ? -7.951 -33.208 2.193 1.00 97.56 773 TYR A C 1
ATOM 5961 O O . TYR A 1 773 ? -7.890 -32.998 0.980 1.00 97.56 773 TYR A O 1
ATOM 5969 N N . PRO A 1 774 ? -7.441 -34.313 2.761 1.00 96.69 774 PRO A N 1
ATOM 5970 C CA . PRO A 1 774 ? -6.939 -35.429 1.971 1.00 96.69 774 PRO A CA 1
ATOM 5971 C C . PRO A 1 774 ? -8.107 -36.191 1.321 1.00 96.69 774 PRO A C 1
ATOM 5973 O O . PRO A 1 774 ? -9.248 -36.093 1.782 1.00 96.69 774 PRO A O 1
ATOM 5976 N N . ASP A 1 775 ? -7.816 -37.011 0.306 1.00 95.88 775 ASP A N 1
ATOM 5977 C CA . ASP A 1 775 ? -8.825 -37.846 -0.373 1.00 95.88 775 ASP A CA 1
ATOM 5978 C C . ASP A 1 775 ? -9.583 -38.763 0.603 1.00 95.88 775 ASP A C 1
ATOM 5980 O O . ASP A 1 775 ? -10.778 -39.018 0.445 1.00 95.88 775 ASP A O 1
ATOM 5984 N N . GLN A 1 776 ? -8.896 -39.242 1.645 1.00 95.19 776 GLN A N 1
ATOM 5985 C CA . GLN A 1 776 ? -9.478 -39.999 2.750 1.00 95.19 776 GLN A CA 1
ATOM 5986 C C . GLN A 1 776 ? -8.989 -39.436 4.082 1.00 95.19 776 GLN A C 1
ATOM 5988 O O . GLN A 1 776 ? -7.791 -39.304 4.297 1.00 95.19 776 GLN A O 1
ATOM 5993 N N . ARG A 1 777 ? -9.922 -39.137 4.996 1.00 95.69 777 ARG A N 1
ATOM 5994 C CA . ARG A 1 777 ? -9.645 -38.540 6.322 1.00 95.69 777 ARG A CA 1
ATOM 5995 C C . ARG A 1 777 ? -9.355 -39.564 7.422 1.00 95.69 777 ARG A C 1
ATOM 5997 O O . ARG A 1 777 ? -9.103 -39.199 8.569 1.00 95.69 777 ARG A O 1
ATOM 6004 N N . SER A 1 778 ? -9.442 -40.847 7.097 1.00 95.62 778 SER A N 1
ATOM 6005 C CA . SER A 1 778 ? -9.186 -41.936 8.031 1.00 95.62 778 SER A CA 1
ATOM 6006 C C . SER A 1 778 ? -8.684 -43.162 7.295 1.00 95.62 778 SER A C 1
ATOM 6008 O O . SER A 1 778 ? -9.185 -43.473 6.216 1.00 95.62 778 SER A O 1
ATOM 6010 N N . GLU A 1 779 ? -7.788 -43.904 7.925 1.00 94.75 779 GLU A N 1
ATOM 6011 C CA . GLU A 1 779 ? -7.282 -45.173 7.413 1.00 94.75 779 GLU A CA 1
ATOM 6012 C C . GLU A 1 779 ? -7.124 -46.192 8.544 1.00 94.75 779 GLU A C 1
ATOM 6014 O O . GLU A 1 779 ? -7.109 -45.840 9.727 1.00 94.75 779 GLU A O 1
ATOM 6019 N N . LYS A 1 780 ? -7.015 -47.474 8.182 1.00 93.62 780 LYS A N 1
ATOM 6020 C CA . LYS A 1 780 ? -6.707 -48.529 9.150 1.00 93.62 780 LYS A CA 1
ATOM 6021 C C . LYS A 1 780 ? -5.211 -48.515 9.458 1.00 93.62 780 LYS A C 1
ATOM 6023 O O . LYS A 1 780 ? -4.393 -48.643 8.550 1.00 93.62 780 LYS A O 1
ATOM 6028 N N . ALA A 1 781 ? -4.869 -48.375 10.730 1.00 84.50 781 ALA A N 1
ATOM 6029 C CA . ALA A 1 781 ? -3.515 -48.534 11.232 1.00 84.50 781 ALA A CA 1
ATOM 6030 C C . ALA A 1 781 ? -3.105 -50.021 11.238 1.00 84.50 781 ALA A C 1
ATOM 6032 O O . ALA A 1 781 ? -3.939 -50.921 11.108 1.00 84.50 781 ALA A O 1
ATOM 6033 N N . GLY A 1 782 ? -1.800 -50.286 11.371 1.00 82.00 782 GLY A N 1
ATOM 6034 C CA . GLY A 1 782 ? -1.247 -51.648 11.337 1.00 82.00 782 GLY A CA 1
ATOM 6035 C C . GLY A 1 782 ? -1.724 -52.563 12.474 1.00 82.00 782 GLY A C 1
ATOM 6036 O O . GLY A 1 782 ? -1.646 -53.780 12.346 1.00 82.00 782 GLY A O 1
ATOM 6037 N N . ASP A 1 783 ? -2.248 -51.988 13.555 1.00 85.19 783 ASP A N 1
ATOM 6038 C CA . ASP A 1 783 ? -2.853 -52.666 14.709 1.00 85.19 783 ASP A CA 1
ATOM 6039 C C . ASP A 1 783 ? -4.366 -52.938 14.538 1.00 85.19 783 ASP A C 1
ATOM 6041 O O . ASP A 1 783 ? -5.000 -53.518 15.417 1.00 85.19 783 ASP A O 1
ATOM 6045 N N . GLY A 1 784 ? -4.959 -52.534 13.407 1.00 86.00 784 GLY A N 1
ATOM 6046 C CA . GLY A 1 784 ? -6.391 -52.652 13.128 1.00 86.00 784 GLY A CA 1
ATOM 6047 C C . GLY A 1 784 ? -7.247 -51.481 13.632 1.00 86.00 784 GLY A C 1
ATOM 6048 O O . GLY A 1 784 ? -8.429 -51.421 13.275 1.00 86.00 784 GLY A O 1
ATOM 6049 N N . SER A 1 785 ? -6.676 -50.536 14.390 1.00 91.25 785 SER A N 1
ATOM 6050 C CA . SER A 1 785 ? -7.328 -49.282 14.790 1.00 91.25 785 SER A CA 1
ATOM 6051 C C . SER A 1 785 ? -7.640 -48.406 13.580 1.00 91.25 785 SER A C 1
ATOM 6053 O O . SER A 1 785 ? -6.981 -48.494 12.545 1.00 91.25 785 SER A O 1
ATOM 6055 N N . ILE A 1 786 ? -8.590 -47.479 13.712 1.00 94.94 786 ILE A N 1
ATOM 6056 C CA . ILE A 1 786 ? -8.761 -46.399 12.731 1.00 94.94 786 ILE A CA 1
ATOM 6057 C C . ILE A 1 786 ? -7.971 -45.180 13.221 1.00 94.94 786 ILE A C 1
ATOM 6059 O O . ILE A 1 786 ? -8.162 -44.736 14.354 1.00 94.94 786 ILE A O 1
ATOM 6063 N N . ARG A 1 787 ? -7.101 -44.626 12.371 1.00 94.94 787 ARG A N 1
ATOM 6064 C CA . ARG A 1 787 ? -6.400 -43.357 12.622 1.00 94.94 787 ARG A CA 1
ATOM 6065 C C . ARG A 1 787 ? -6.860 -42.276 11.653 1.00 94.94 787 ARG A C 1
ATOM 6067 O O . ARG A 1 787 ? -7.281 -42.582 10.538 1.00 94.94 787 ARG A O 1
ATOM 6074 N N . GLY A 1 788 ? -6.792 -41.019 12.083 1.00 96.31 788 GLY A N 1
ATOM 6075 C CA . GLY A 1 788 ? -7.038 -39.876 11.205 1.00 96.31 788 GLY A CA 1
ATOM 6076 C C . GLY A 1 788 ? -5.919 -39.696 10.177 1.00 96.31 788 GLY A C 1
ATOM 6077 O O . GLY A 1 788 ? -4.789 -40.129 10.397 1.00 96.31 788 GLY A O 1
ATOM 6078 N N . VAL A 1 789 ? -6.231 -39.020 9.076 1.00 97.00 789 VAL A N 1
ATOM 6079 C CA . VAL A 1 789 ? -5.259 -38.583 8.066 1.00 97.00 789 VAL A CA 1
ATOM 6080 C C . VAL A 1 789 ? -5.365 -37.068 7.960 1.00 97.00 789 VAL A C 1
ATOM 6082 O O . VAL A 1 789 ? -6.448 -36.539 7.710 1.00 97.00 789 VAL A O 1
ATOM 6085 N N . ALA A 1 790 ? -4.256 -36.366 8.187 1.00 95.62 790 ALA A N 1
ATOM 6086 C CA . ALA A 1 790 ? -4.222 -34.915 8.082 1.00 95.62 790 ALA A CA 1
ATOM 6087 C C . ALA A 1 790 ? -4.169 -34.472 6.614 1.00 95.62 790 ALA A C 1
ATOM 6089 O O . ALA A 1 790 ? -3.515 -35.094 5.780 1.00 95.62 790 ALA A O 1
ATOM 6090 N N . GLY A 1 791 ? -4.860 -33.378 6.316 1.00 96.94 791 GLY A N 1
ATOM 6091 C CA . GLY A 1 791 ? -4.746 -32.649 5.061 1.00 96.94 791 GLY A CA 1
ATOM 6092 C C . GLY A 1 791 ? -3.521 -31.745 4.998 1.00 96.94 791 GLY A C 1
ATOM 6093 O O . GLY A 1 791 ? -2.568 -31.886 5.764 1.00 96.94 791 GLY A O 1
ATOM 6094 N N . THR A 1 792 ? -3.570 -30.777 4.090 1.00 97.69 792 THR A N 1
ATOM 6095 C CA . THR A 1 792 ? -2.522 -29.770 3.901 1.00 97.69 792 THR A CA 1
ATOM 6096 C C . THR A 1 792 ? -3.058 -28.367 4.157 1.00 97.69 792 THR A C 1
ATOM 6098 O O . THR A 1 792 ? -4.268 -28.132 4.164 1.00 97.69 792 THR A O 1
ATOM 6101 N N . VAL A 1 793 ? -2.151 -27.420 4.385 1.00 97.25 793 VAL A N 1
ATOM 6102 C CA . VAL A 1 793 ? -2.479 -25.997 4.486 1.00 97.25 793 VAL A CA 1
ATOM 6103 C C . VAL A 1 793 ? -1.804 -25.231 3.361 1.00 97.25 793 VAL A C 1
ATOM 6105 O O . VAL A 1 793 ? -0.658 -25.498 3.011 1.00 97.25 793 VAL A O 1
ATOM 6108 N N . GLU A 1 794 ? -2.536 -24.285 2.791 1.00 94.94 794 GLU A N 1
ATOM 6109 C CA . GLU A 1 794 ? -2.083 -23.408 1.719 1.00 94.94 794 GLU A CA 1
ATOM 6110 C C . GLU A 1 794 ? -2.215 -21.958 2.178 1.00 94.94 794 GLU A C 1
ATOM 6112 O O . GLU A 1 794 ? -3.293 -21.531 2.598 1.00 94.94 794 GLU A O 1
ATOM 6117 N N . GLU A 1 795 ? -1.124 -21.197 2.112 1.00 93.38 795 GLU A N 1
ATOM 6118 C CA . GLU A 1 795 ? -1.159 -19.760 2.365 1.00 93.38 795 GLU A CA 1
ATOM 6119 C C . GLU A 1 795 ? -1.710 -19.031 1.136 1.00 93.38 795 GLU A C 1
ATOM 6121 O O . GLU A 1 795 ? -1.128 -19.074 0.053 1.00 93.38 795 GLU A O 1
ATOM 6126 N N . LEU A 1 796 ? -2.840 -18.349 1.306 1.00 90.12 796 LEU A N 1
ATOM 6127 C CA . LEU A 1 796 ? -3.525 -17.642 0.229 1.00 90.12 796 LEU A CA 1
ATOM 6128 C C . LEU A 1 796 ? -3.096 -16.177 0.117 1.00 90.12 796 LEU A C 1
ATOM 6130 O O . LEU A 1 796 ? -3.064 -15.623 -0.983 1.00 90.12 796 LEU A O 1
ATOM 6134 N N . ALA A 1 797 ? -2.847 -15.521 1.252 1.00 86.69 797 ALA A N 1
ATOM 6135 C CA . ALA A 1 797 ? -2.516 -14.102 1.300 1.00 86.69 797 ALA A CA 1
ATOM 6136 C C . ALA A 1 797 ? -1.796 -13.718 2.597 1.00 86.69 797 ALA A C 1
ATOM 6138 O O . ALA A 1 797 ? -2.036 -14.300 3.651 1.00 86.69 797 ALA A O 1
ATOM 6139 N N . GLU A 1 798 ? -1.001 -12.656 2.509 1.00 87.38 798 GLU A N 1
ATOM 6140 C CA . GLU A 1 798 ? -0.233 -12.067 3.605 1.00 87.38 798 GLU A CA 1
ATOM 6141 C C . GLU A 1 798 ? -0.298 -10.541 3.498 1.00 87.38 798 GLU A C 1
ATOM 6143 O O . GLU A 1 798 ? -0.159 -9.982 2.402 1.00 87.38 798 GLU A O 1
ATOM 6148 N N . ALA A 1 799 ? -0.450 -9.856 4.631 1.00 82.69 799 ALA A N 1
ATOM 6149 C CA . ALA A 1 799 ? -0.278 -8.409 4.700 1.00 82.69 799 ALA A CA 1
ATOM 6150 C C . ALA A 1 799 ? 0.275 -7.956 6.059 1.00 82.69 799 ALA A C 1
ATOM 6152 O O . ALA A 1 799 ? -0.159 -8.427 7.108 1.00 82.69 799 ALA A O 1
ATOM 6153 N N . SER A 1 800 ? 1.197 -6.988 6.034 1.00 83.94 800 SER A N 1
ATOM 6154 C CA . SER A 1 800 ? 1.715 -6.313 7.231 1.00 83.94 800 SER A CA 1
ATOM 6155 C C . SER A 1 800 ? 0.887 -5.064 7.544 1.00 83.94 800 SER A C 1
ATOM 6157 O O . SER A 1 800 ? 0.686 -4.205 6.680 1.00 83.94 800 SER A O 1
ATOM 6159 N N . PHE A 1 801 ? 0.403 -4.968 8.784 1.00 80.38 801 PHE A N 1
ATOM 6160 C CA . PHE A 1 801 ? -0.453 -3.877 9.268 1.00 80.38 801 PHE A CA 1
ATOM 6161 C C . PHE A 1 801 ? 0.213 -3.024 10.353 1.00 80.38 801 PHE A C 1
ATOM 6163 O O . PHE A 1 801 ? -0.226 -1.895 10.603 1.00 80.38 801 PHE A O 1
ATOM 6170 N N . SER A 1 802 ? 1.244 -3.555 11.008 1.00 80.69 802 SER A N 1
ATOM 6171 C CA . SER A 1 802 ? 1.993 -2.911 12.084 1.00 80.69 802 SER A CA 1
ATOM 6172 C C . SER A 1 802 ? 3.459 -3.352 12.052 1.00 80.69 802 SER A C 1
ATOM 6174 O O . SER A 1 802 ? 3.795 -4.342 11.413 1.00 80.69 802 SER A O 1
ATOM 6176 N N . SER A 1 803 ? 4.328 -2.610 12.739 1.00 77.38 803 SER A N 1
ATOM 6177 C CA . SER A 1 803 ? 5.678 -3.058 13.111 1.00 77.38 803 SER A CA 1
ATOM 6178 C C . SER A 1 803 ? 5.726 -3.711 14.499 1.00 77.38 803 SER A C 1
ATOM 6180 O O . SER A 1 803 ? 6.800 -4.070 14.975 1.00 77.38 803 SER A O 1
ATOM 6182 N N . GLN A 1 804 ? 4.578 -3.797 15.174 1.00 86.88 804 GLN A N 1
ATOM 6183 C CA . GLN A 1 804 ? 4.389 -4.399 16.488 1.00 86.88 804 GLN A CA 1
ATOM 6184 C C . GLN A 1 804 ? 3.446 -5.605 16.378 1.00 86.88 804 GLN A C 1
ATOM 6186 O O . GLN A 1 804 ? 2.629 -5.647 15.455 1.00 86.88 804 GLN A O 1
ATOM 6191 N N . PRO A 1 805 ? 3.489 -6.552 17.333 1.00 91.94 805 PRO A N 1
ATOM 6192 C CA . PRO A 1 805 ? 2.634 -7.732 17.316 1.00 91.94 805 PRO A CA 1
ATOM 6193 C C . PRO A 1 805 ? 1.148 -7.430 17.133 1.00 91.94 805 PRO A C 1
ATOM 6195 O O . PRO A 1 805 ? 0.609 -6.591 17.860 1.00 91.94 805 PRO A O 1
ATOM 6198 N N . ILE A 1 806 ? 0.468 -8.163 16.241 1.00 95.69 806 ILE A N 1
ATOM 6199 C CA . ILE A 1 806 ? -1.001 -8.195 16.215 1.00 95.69 806 ILE A CA 1
ATOM 6200 C C . ILE A 1 806 ? -1.460 -9.171 17.295 1.00 95.69 806 ILE A C 1
ATOM 6202 O O . ILE A 1 806 ? -1.509 -10.381 17.085 1.00 95.69 806 ILE A O 1
ATOM 6206 N N . CYS A 1 807 ? -1.770 -8.631 18.470 1.00 95.06 807 CYS A N 1
ATOM 6207 C CA . CYS A 1 807 ? -2.122 -9.398 19.662 1.00 95.06 807 CYS A CA 1
ATOM 6208 C C . CYS A 1 807 ? -3.599 -9.814 19.714 1.00 95.06 807 CYS A C 1
ATOM 6210 O O . CYS A 1 807 ? -3.955 -10.686 20.503 1.00 95.06 807 CYS A O 1
ATOM 6212 N N . ALA A 1 808 ? -4.465 -9.200 18.904 1.00 97.00 808 ALA A N 1
ATOM 6213 C CA . ALA A 1 808 ? -5.880 -9.541 18.857 1.00 97.00 808 ALA A CA 1
ATOM 6214 C C . ALA A 1 808 ? -6.450 -9.397 17.447 1.00 97.00 808 ALA A C 1
ATOM 6216 O O . ALA A 1 808 ? -6.149 -8.448 16.721 1.00 97.00 808 ALA A O 1
ATOM 6217 N N . PHE A 1 809 ? -7.320 -10.332 17.087 1.00 97.81 809 PHE A N 1
ATOM 6218 C CA . PHE A 1 809 ? -7.991 -10.401 15.797 1.00 97.81 809 PHE A CA 1
ATOM 6219 C C . PHE A 1 809 ? -9.415 -10.930 15.993 1.00 97.81 809 PHE A C 1
ATOM 6221 O O . PHE A 1 809 ? -9.648 -11.767 16.873 1.00 97.81 809 PHE A O 1
ATOM 6228 N N . ASP A 1 810 ? -10.353 -10.445 15.180 1.00 98.00 810 ASP A N 1
ATOM 6229 C CA . ASP A 1 810 ? -11.704 -10.994 15.094 1.00 98.00 810 ASP A CA 1
ATOM 6230 C C . ASP A 1 810 ? -12.309 -10.816 13.693 1.00 98.00 810 ASP A C 1
ATOM 6232 O O . ASP A 1 810 ? -12.213 -9.751 13.070 1.00 98.00 810 ASP A O 1
ATOM 6236 N N . TRP A 1 811 ? -12.969 -11.864 13.203 1.00 96.94 811 TRP A N 1
ATOM 6237 C CA . TRP A 1 811 ? -13.740 -11.803 11.965 1.00 96.94 811 TRP A CA 1
ATOM 6238 C C . TRP A 1 811 ? -15.111 -11.197 12.242 1.00 96.94 811 TRP A C 1
ATOM 6240 O O . TRP A 1 811 ? -15.748 -11.521 13.239 1.00 96.94 811 TRP A O 1
ATOM 6250 N N . SER A 1 812 ? -15.623 -10.378 11.325 1.00 94.31 812 SER A N 1
ATOM 6251 C CA . SER A 1 812 ? -17.030 -9.995 11.388 1.00 94.31 812 SER A CA 1
ATOM 6252 C C . SER A 1 812 ? -17.890 -11.236 11.130 1.00 94.31 812 SER A C 1
ATOM 6254 O O . SER A 1 812 ? -17.701 -11.890 10.100 1.00 94.31 812 SER A O 1
ATOM 6256 N N . PRO A 1 813 ? -18.852 -11.567 12.008 1.00 88.62 813 PRO A N 1
ATOM 6257 C CA . PRO A 1 813 ? -19.822 -12.622 11.731 1.00 88.62 813 PRO A CA 1
ATOM 6258 C C . PRO A 1 813 ? -20.872 -12.190 10.694 1.00 88.62 813 PRO A C 1
ATOM 6260 O O . PRO A 1 813 ? -21.521 -13.042 10.097 1.00 88.62 813 PRO A O 1
ATOM 6263 N N . ASP A 1 814 ? -21.039 -10.881 10.469 1.00 87.31 814 ASP A N 1
ATOM 6264 C CA . ASP A 1 814 ? -22.126 -10.317 9.659 1.00 87.31 814 ASP A CA 1
ATOM 6265 C C . ASP A 1 814 ? -21.715 -9.991 8.215 1.00 87.31 814 ASP A C 1
ATOM 6267 O O . ASP A 1 814 ? -22.561 -9.913 7.319 1.00 87.31 814 ASP A O 1
ATOM 6271 N N . ARG A 1 815 ? -20.424 -9.725 7.974 1.00 87.56 815 ARG A N 1
ATOM 6272 C CA . ARG A 1 815 ? -19.909 -9.289 6.670 1.00 87.56 815 ARG A CA 1
ATOM 6273 C C . ARG A 1 815 ? -18.727 -10.143 6.234 1.00 87.56 815 ARG A C 1
ATOM 6275 O O . ARG A 1 815 ? -17.665 -10.120 6.852 1.00 87.56 815 ARG A O 1
ATOM 6282 N N . LEU A 1 816 ? -18.899 -10.843 5.113 1.00 88.94 816 LEU A N 1
ATOM 6283 C CA . LEU A 1 816 ? -17.861 -11.675 4.510 1.00 88.94 816 LEU A CA 1
ATOM 6284 C C . LEU A 1 816 ? -16.561 -10.889 4.301 1.00 88.94 816 LEU A C 1
ATOM 6286 O O . LEU A 1 816 ? -16.552 -9.850 3.645 1.00 88.94 816 LEU A O 1
ATOM 6290 N N . GLY A 1 817 ? -15.465 -11.427 4.837 1.00 89.19 817 GLY A N 1
ATOM 6291 C CA . GLY A 1 817 ? -14.118 -10.885 4.669 1.00 89.19 817 GLY A CA 1
ATOM 6292 C C . GLY A 1 817 ? -13.804 -9.654 5.514 1.00 89.19 817 GLY A C 1
ATOM 6293 O O . GLY A 1 817 ? -12.640 -9.277 5.587 1.00 89.19 817 GLY A O 1
ATOM 6294 N N . LEU A 1 818 ? -14.785 -9.038 6.175 1.00 93.44 818 LEU A N 1
ATOM 6295 C CA . LEU A 1 818 ? -14.533 -7.927 7.086 1.00 93.44 818 LEU A CA 1
ATOM 6296 C C . LEU A 1 818 ? -13.910 -8.459 8.381 1.00 93.44 818 LEU A C 1
ATOM 6298 O O . LEU A 1 818 ? -14.404 -9.430 8.955 1.00 93.44 818 LEU A O 1
ATOM 6302 N N . PHE A 1 819 ? -12.851 -7.817 8.860 1.00 96.31 819 PHE A N 1
ATOM 6303 C CA . PHE A 1 819 ? -12.200 -8.166 10.120 1.00 96.31 819 PHE A CA 1
ATOM 6304 C C . PHE A 1 819 ? -11.783 -6.919 10.895 1.00 96.31 819 PHE A C 1
ATOM 6306 O O . PHE A 1 819 ? -11.645 -5.831 10.330 1.00 96.31 819 PHE A O 1
ATOM 6313 N N . CYS A 1 820 ? -11.549 -7.088 12.193 1.00 96.75 820 CYS A N 1
ATOM 6314 C CA . CYS A 1 820 ? -10.859 -6.105 13.014 1.00 96.75 820 CYS A CA 1
ATOM 6315 C C . CYS A 1 820 ? -9.627 -6.731 13.671 1.00 96.75 820 CYS A C 1
ATOM 6317 O O . CYS A 1 820 ? -9.569 -7.939 13.905 1.00 96.75 820 CYS A O 1
ATOM 6319 N N . CYS A 1 821 ? -8.611 -5.915 13.933 1.00 97.25 821 CYS A N 1
ATOM 6320 C CA . CYS A 1 821 ? -7.430 -6.345 14.668 1.00 97.25 821 CYS A CA 1
ATOM 6321 C C . CYS A 1 821 ? -6.838 -5.203 15.494 1.00 97.25 821 CYS A C 1
ATOM 6323 O O . CYS A 1 821 ? -7.080 -4.022 15.230 1.00 97.25 821 CYS A O 1
ATOM 6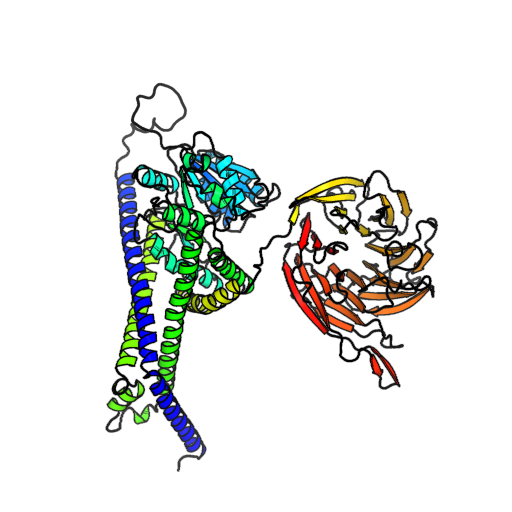325 N N . ALA A 1 822 ? -6.060 -5.567 16.504 1.00 95.94 822 ALA A N 1
ATOM 6326 C CA . ALA A 1 822 ? -5.294 -4.642 17.318 1.00 95.94 822 ALA A CA 1
ATOM 6327 C C . ALA A 1 822 ? -3.843 -5.100 17.392 1.00 95.94 822 ALA A C 1
ATOM 6329 O O . ALA A 1 822 ? -3.562 -6.298 17.467 1.00 95.94 822 ALA A O 1
ATOM 6330 N N . ALA A 1 823 ? -2.940 -4.126 17.382 1.00 90.75 823 ALA A N 1
ATOM 6331 C CA . ALA A 1 823 ? -1.523 -4.364 17.582 1.00 90.75 823 ALA A CA 1
ATOM 6332 C C . ALA A 1 823 ? -0.989 -3.560 18.768 1.00 90.75 823 ALA A C 1
ATOM 6334 O O . ALA A 1 823 ? -1.598 -2.580 19.207 1.00 90.75 823 ALA A O 1
ATOM 6335 N N . LEU A 1 824 ? 0.174 -3.971 19.276 1.00 90.69 824 LEU A N 1
ATOM 6336 C CA . LEU A 1 824 ? 0.831 -3.324 20.420 1.00 90.69 824 LEU A CA 1
ATOM 6337 C C . LEU A 1 824 ? 1.412 -1.933 20.095 1.00 90.69 824 LEU A C 1
ATOM 6339 O O . LEU A 1 824 ? 1.972 -1.277 20.965 1.00 90.69 824 LEU A O 1
ATOM 6343 N N . ASP A 1 825 ? 1.212 -1.435 18.873 1.00 87.25 825 ASP A N 1
ATOM 6344 C CA . ASP A 1 825 ? 1.423 -0.034 18.492 1.00 87.25 825 ASP A CA 1
ATOM 6345 C C . ASP A 1 825 ? 0.247 0.886 18.865 1.00 87.25 825 ASP A C 1
ATOM 6347 O O . ASP A 1 825 ? 0.119 1.988 18.329 1.00 87.25 825 ASP A O 1
ATOM 6351 N N . GLN A 1 826 ? -0.628 0.419 19.760 1.00 89.19 826 GLN A N 1
ATOM 6352 C CA . GLN A 1 826 ? -1.799 1.138 20.261 1.00 89.19 826 GLN A CA 1
ATOM 6353 C C . GLN A 1 826 ? -2.804 1.511 19.163 1.00 89.19 826 GLN A C 1
ATOM 6355 O O . GLN A 1 826 ? -3.569 2.464 19.303 1.00 89.19 826 GLN A O 1
ATOM 6360 N N . CYS A 1 827 ? -2.829 0.771 18.052 1.00 87.62 827 CYS A N 1
ATOM 6361 C CA . CYS A 1 827 ? -3.750 1.044 16.957 1.00 87.62 827 CYS A CA 1
ATOM 6362 C C . CYS A 1 827 ? -4.784 -0.075 16.773 1.00 87.62 827 CYS A C 1
ATOM 6364 O O . CYS A 1 827 ? -4.458 -1.251 16.591 1.00 87.62 827 CYS A O 1
ATOM 6366 N N . LEU A 1 828 ? -6.050 0.341 16.738 1.00 93.25 828 LEU A N 1
ATOM 6367 C CA . LEU A 1 828 ? -7.205 -0.457 16.346 1.00 93.25 828 LEU A CA 1
ATOM 6368 C C . LEU A 1 828 ? -7.400 -0.355 14.830 1.00 93.25 828 LEU A C 1
ATOM 6370 O O . LEU A 1 828 ? -7.324 0.737 14.260 1.00 93.25 828 LEU A O 1
ATOM 6374 N N . ARG A 1 829 ? -7.653 -1.483 14.168 1.00 92.94 829 ARG A N 1
ATOM 6375 C CA . ARG A 1 829 ? -7.749 -1.563 12.710 1.00 92.94 829 ARG A CA 1
ATOM 6376 C C . ARG A 1 829 ? -8.981 -2.329 12.259 1.00 92.94 829 ARG A C 1
ATOM 6378 O O . ARG A 1 829 ? -9.386 -3.292 12.905 1.00 92.94 829 ARG A O 1
ATOM 6385 N N . VAL A 1 830 ? -9.529 -1.930 11.116 1.00 92.94 830 VAL A N 1
ATOM 6386 C CA . VAL A 1 830 ? -10.543 -2.677 10.363 1.00 92.94 830 VAL A CA 1
ATOM 6387 C C . VAL A 1 830 ? -10.035 -2.876 8.943 1.00 92.94 830 VAL A C 1
ATOM 6389 O O . VAL A 1 830 ? -9.623 -1.922 8.280 1.00 92.94 830 VAL A O 1
ATOM 6392 N N . GLY A 1 831 ? -10.051 -4.120 8.483 1.00 90.69 831 GLY A N 1
ATOM 6393 C CA . GLY A 1 831 ? -9.628 -4.496 7.140 1.00 90.69 831 GLY A CA 1
ATOM 6394 C C . GLY A 1 831 ? -10.663 -5.375 6.454 1.00 90.69 831 GLY A C 1
ATOM 6395 O O . GLY A 1 831 ? -11.619 -5.845 7.073 1.00 90.69 831 GLY A O 1
ATOM 6396 N N . ILE A 1 832 ? -10.476 -5.578 5.152 1.00 88.25 832 ILE A N 1
ATOM 6397 C CA . ILE A 1 832 ? -11.313 -6.468 4.353 1.00 88.25 832 ILE A CA 1
ATOM 6398 C C . ILE A 1 832 ? -10.441 -7.413 3.533 1.00 88.25 832 ILE A C 1
ATOM 6400 O O . ILE A 1 832 ? -9.555 -6.993 2.791 1.00 88.25 832 ILE A O 1
ATOM 6404 N N . THR A 1 833 ? -10.719 -8.703 3.646 1.00 86.12 833 THR A N 1
ATOM 6405 C CA . THR A 1 833 ? -10.200 -9.735 2.759 1.00 86.12 833 THR A CA 1
ATOM 6406 C C . THR A 1 833 ? -11.174 -9.904 1.601 1.00 86.12 833 THR A C 1
ATOM 6408 O O . THR A 1 833 ? -12.333 -10.272 1.788 1.00 86.12 833 THR A O 1
ATOM 6411 N N . THR A 1 834 ? -10.721 -9.608 0.386 1.00 80.62 834 THR A N 1
ATOM 6412 C CA . THR A 1 834 ? -11.566 -9.678 -0.813 1.00 80.62 834 THR A CA 1
ATOM 6413 C C . THR A 1 834 ? -11.466 -11.047 -1.493 1.00 80.62 834 THR A C 1
ATOM 6415 O O . THR A 1 834 ? -10.623 -11.867 -1.145 1.00 80.62 834 THR A O 1
ATOM 6418 N N . ARG A 1 835 ? -12.353 -11.310 -2.466 1.00 75.38 835 ARG A N 1
ATOM 6419 C CA . ARG A 1 835 ? -12.370 -12.529 -3.308 1.00 75.38 835 ARG A CA 1
ATOM 6420 C C . ARG A 1 835 ? -12.613 -13.858 -2.578 1.00 75.38 835 ARG A C 1
ATOM 6422 O O . ARG A 1 835 ? -12.503 -14.911 -3.195 1.00 75.38 835 ARG A O 1
ATOM 6429 N N . LEU A 1 836 ? -13.056 -13.819 -1.321 1.00 76.69 836 LEU A N 1
ATOM 6430 C CA . LEU A 1 836 ? -13.397 -15.023 -0.553 1.00 76.69 836 LEU A CA 1
ATOM 6431 C C . LEU A 1 836 ? -14.568 -15.838 -1.126 1.00 76.69 836 LEU A C 1
ATOM 6433 O O . LEU A 1 836 ? -14.715 -17.002 -0.783 1.00 76.69 836 LEU A O 1
ATOM 6437 N N . GLN A 1 837 ? -15.400 -15.242 -1.986 1.00 72.94 837 GLN A N 1
ATOM 6438 C CA . GLN A 1 837 ? -16.542 -15.917 -2.619 1.00 72.94 837 GLN A CA 1
ATOM 6439 C C . GLN A 1 837 ? -16.126 -16.972 -3.653 1.00 72.94 837 GLN A C 1
ATOM 6441 O O . GLN A 1 837 ? -16.915 -17.857 -3.963 1.00 72.94 837 GLN A O 1
ATOM 6446 N N . ASN A 1 838 ? -14.909 -16.865 -4.191 1.00 68.25 838 ASN A N 1
ATOM 6447 C CA . ASN A 1 838 ? -14.417 -17.724 -5.268 1.00 68.25 838 ASN A CA 1
ATOM 6448 C C . ASN A 1 838 ? -13.569 -18.903 -4.749 1.00 68.25 838 ASN A C 1
ATOM 6450 O O . ASN A 1 838 ? -12.929 -19.571 -5.560 1.00 68.25 838 ASN A O 1
ATOM 6454 N N . LEU A 1 839 ? -13.499 -19.104 -3.426 1.00 64.50 839 LEU A N 1
ATOM 6455 C CA . LEU A 1 839 ? -12.561 -20.013 -2.753 1.00 64.50 839 LEU A CA 1
ATOM 6456 C C . LEU A 1 839 ? -13.207 -21.239 -2.117 1.00 64.50 839 LEU A C 1
ATOM 6458 O O . LEU A 1 839 ? -14.326 -21.113 -1.573 1.00 64.50 839 LEU A O 1
#

pLDDT: mean 87.38, std 13.88, range [28.02, 98.56]

Sequence (839 aa):
MPPPFNVALQTAVDHLVILLEQWSLLFCHPLVAFVQLQGAIVGLLLAGGWLWAGVMRSREARKQCRRRHQRLSKPYSCSQQQRFGPPGGQAAAISGAFPGVTVVLPVKGCRAHSRRTWRSQLTMLYGGSVEFLFVVDSKGDPACAAVQALALQLSQHMAGGARVIVAPPATTHSQKIGSLITGIQAAGRDSKYVLCLDDDATMHPHSLQMLVQALEADDSAFMATGYPLDIPPAGSSLLTYCALAYHLPLLIAFSIRQATSFVWGGCMLLPLAALKSDAHVILQAWRNGGYSDDLTVAAVCSQQQLKILCPSFAIFPQWLDADMPWRRYWNYLRRQLYVMDTYTSPHNRALNHTMMALHTYLSLAFVIPTVTVALRVGIWGVQVGLLPTQTVWNGPGTSLRWVHVFAAGTCPLSTLSLTLFLAAFALAGTALLWMVAVSCALFRELSPDAQPPYTAEMFNWAKVWAAFFVSNTILPFCMVYTACASSIDWSGHLQRSLNLTLHAVRWIPKSARLVALGEYPRTTGALQVYELQERELKLIHEAELPTAIKCGAFGTTTFASRALVTGNFLGQVSWWDADRLQEPLLQFQAHAGIVNCLDCCGGQPGEAGPPEVATGGRDGCVRVWDARQQDAPVVAFEPDSGSQVRECWSVAFGNAHEQDERSVLAGFDNGDVKLLDLRMGKQRWTTNLRNGVCSVAFDRRGIKENKFVAACLESRFHVFDARTQHPEQGFASVESTVAQGATLWGAAHSPHNRELFMVSAGDGSLHLFKYNYPDQRSEKAGDGSIRGVAGTVEELAEASFSSQPICAFDWSPDRLGLFCCAALDQCLRVGITTRLQNL

Radius of gyration: 34.88 Å; chains: 1; bounding box: 80×109×90 Å

Organism: NCBI:txid706552

Foldseek 3Di:
DPDPVVVVVVVVLVVLLVVLLVVLVVLLPVVLLVLLLLLLVLLQVLLVLLLLLLVLLLVLLVVLVVVVVVVVPDPDDPPPVPPDDDDDDDDDDDDDFQAEEEEAEEDAAADPCLLVQVLLVQLADDRHHYEYEYEYQDCPGNVNVSQVVSQVVCVVRGNYGYDYHYFYDADQEDPLLSSVLRSLVVDDPRGQKYKQAYSQWRDFNHRVVVLSVVQVVDVLAFKEAEEEQEFAFPQADLLLLLVNLVCLSVSSQLRNDQWHLFHDSRTMIGGSVCVVVVVLVLSVLRSHNYYDSTLSVSLSCVVVVHTYGRRSLRYTYGYTDRYADPVRSLLVLLVVLLNLCGDSDPSSVVVSVVVLVVLLVSLCSNQVSVVSLVVLVVSLVVSVVSDDPVVQPDDPCNVVVVCSSNVCVPRVSSSVSSVSSVVSNVSSLVSSLSSQQSSLSSCCSSHVPDPPRRGSVSDDSVSNVVSNNVSSVCNNVSNVCSVPDPDRDDPDWQKDFDQFQWQEKEDQAPFQKIWTWWAHPVQWIKTWIFGDDPRHTHTDDIDTHRHGWREWDDAQAASVQSWIWTWTQQQKIFIDRSNYRPDTPDMDHHDRGGQQEKYWHDHDPLQAAHIWMWTWAQQLKIFIDRPVDRPGTLAIDHDDPPDDRWGWNEKEKAQRQYHLWIWMWTWTQQQKIWIATSNVSDTPDIDGPRFGFLYKYFLDHNHGGAWIKTFGAQQKIKIWGQPFQWPPPGTDIDMDGDPDRWGFNYKAHALVDSQWIWTWTFQQKIWIKGWDADPDQWDQDPVRGIYGDGTDMDTDDMDHDDRGTFNYKDHHNVDAQWIWTDGSSSMTTID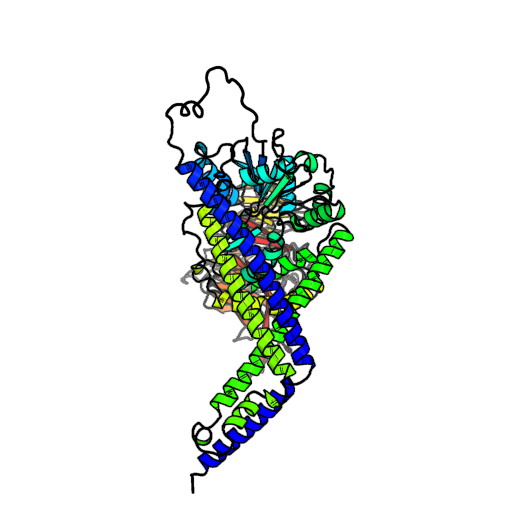GDPPPVVD